Protein AF-0000000087519172 (afdb_homodimer)

Foldseek 3Di:
DPPPDDDDPCPDDPPPPPPPPVPPDLLNLLPDVVLVVVLLVVLQVLLQVLLVVLLVVLCVVQPPHWAALADDPHLLQSLLVSLLVLLLVLLLVLLPPAQCSSVVVLVVDDPVLNVLLSVLLSLLLSVCLNVVSNVVSVVVCVVVDPDIGHSNVSSSSSSNSNSVSNSVSSSLNNPDALQSLLVSLVVLLVVLLVQLQVQFPDVCLLQAASLSLLDCNRNDRSNCSNLSSLQSSLSSLLNSLVRQLVLLVLVQVLVVLVCVLVVHDDDPQQGADSVLLSVLSNLLSVLSNQLSVDRCVHPVVSNVVSVVSNLVSLLCCLVCVCRNPPPQDPVLNVLSVVLNVQLVVLVCCAPPVVVGHNRSSVVSNVCSVSVSSNVVSVSSVVSSVVSVVVSVVSVVVSVVVD/DPPPDPDDPPPPPPPPPPPPPVPPDLVNLLPDVVLVVVLLVVLQVLLQVLLVVLLVVLLVVQPPHWAALADDPHLLQSLLVSLLVLLLVLLLVLLPPAQCSSVVVLVVDPPVLNVLLSVLLSLLLSVCLNVVSNVVSVVVCVVVDPDIGHSNVSSSSSSNSNSVSNSVSSSLNNPDALQSLLVSLVVLLVVLLVQLQVQFPDVCLLQAASLSLLDCNRPDRSNCSNLSSLQSSLSSLLNSLVRQLVLLVLVQVLVVLVCVLVVHDDDPQQGADSVLLSVLSNLLSVLSNQLSVDRCVHPVVSNVVSVVSNLVSLLCCLVCVCRNPPPQDPVLNVLSVVLNVQLVVLVCCAPPVVVGHNHSNVVSNVCSVSVSSNVVSVSSVVSSVVSVVVSVVSVVVSVVVD

Structure (mmCIF, N/CA/C/O backbone):
data_AF-0000000087519172-model_v1
#
loop_
_entity.id
_entity.type
_entity.pdbx_description
1 polymer 'DUF998 domain-containing protein'
#
loop_
_atom_site.group_PDB
_atom_site.id
_atom_site.type_symbol
_atom_site.label_atom_id
_atom_site.label_alt_id
_atom_site.label_comp_id
_atom_site.label_asym_id
_atom_site.label_entity_id
_atom_site.label_seq_id
_atom_site.pdbx_PDB_ins_code
_atom_site.Cartn_x
_atom_site.Cartn_y
_atom_site.Cartn_z
_atom_site.occupancy
_atom_site.B_iso_or_equiv
_atom_site.auth_seq_id
_atom_site.auth_comp_id
_atom_site.auth_asym_id
_atom_site.auth_atom_id
_atom_site.pdbx_PDB_model_num
ATOM 1 N N . MET A 1 1 ? -10.055 54.969 77.125 1 26.61 1 MET A N 1
ATOM 2 C CA . MET A 1 1 ? -10.289 53.719 76.375 1 26.61 1 MET A CA 1
ATOM 3 C C . MET A 1 1 ? -10.305 53.969 74.875 1 26.61 1 MET A C 1
ATOM 5 O O . MET A 1 1 ? -11.234 54.594 74.375 1 26.61 1 MET A O 1
ATOM 9 N N . ALA A 1 2 ? -9.094 54.219 74.312 1 31.56 2 ALA A N 1
ATOM 10 C CA . ALA A 1 2 ? -8.609 54.656 73 1 31.56 2 ALA A CA 1
ATOM 11 C C . ALA A 1 2 ? -8.961 53.656 71.875 1 31.56 2 ALA A C 1
ATOM 13 O O . ALA A 1 2 ? -8.648 52.469 72 1 31.56 2 ALA A O 1
ATOM 14 N N . VAL A 1 3 ? -10.102 53.844 71.25 1 32.03 3 VAL A N 1
ATOM 15 C CA . VAL A 1 3 ? -10.781 53.156 70.188 1 32.03 3 VAL A CA 1
ATOM 16 C C . VAL A 1 3 ? -9.812 52.969 69 1 32.03 3 VAL A C 1
ATOM 18 O O . VAL A 1 3 ? -9.32 53.938 68.438 1 32.03 3 VAL A O 1
ATOM 21 N N . ARG A 1 4 ? -8.906 51.906 69.062 1 29.7 4 ARG A N 1
ATOM 22 C CA . ARG A 1 4 ? -7.859 51.5 68.125 1 29.7 4 ARG A CA 1
ATOM 23 C C . ARG A 1 4 ? -8.43 51.281 66.75 1 29.7 4 ARG A C 1
ATOM 25 O O . ARG A 1 4 ? -9.438 50.562 66.625 1 29.7 4 ARG A O 1
ATOM 32 N N . ALA A 1 5 ? -8.312 52.25 65.875 1 33.09 5 ALA A N 1
ATOM 33 C CA . ALA A 1 5 ? -8.68 52.375 64.438 1 33.09 5 ALA A CA 1
ATOM 34 C C . ALA A 1 5 ? -8.227 51.125 63.688 1 33.09 5 ALA A C 1
ATOM 36 O O . ALA A 1 5 ? -7.098 50.656 63.844 1 33.09 5 ALA A O 1
ATOM 37 N N . GLY A 1 6 ? -9.125 50.156 63.406 1 31.05 6 GLY A N 1
ATOM 38 C CA . GLY A 1 6 ? -9.047 48.875 62.719 1 31.05 6 GLY A CA 1
ATOM 39 C C . GLY A 1 6 ? -8.344 48.969 61.375 1 31.05 6 GLY A C 1
ATOM 40 O O . GLY A 1 6 ? -8.281 50.031 60.781 1 31.05 6 GLY A O 1
ATOM 41 N N . PRO A 1 7 ? -7.27 48.125 61.219 1 31.78 7 PRO A N 1
ATOM 42 C CA . PRO A 1 7 ? -6.348 48.125 60.062 1 31.78 7 PRO A CA 1
ATOM 43 C C . PRO A 1 7 ? -7.066 48.031 58.719 1 31.78 7 PRO A C 1
ATOM 45 O O . PRO A 1 7 ? -8.18 47.5 58.656 1 31.78 7 PRO A O 1
ATOM 48 N N . LYS A 1 8 ? -6.969 49.062 57.875 1 33.47 8 LYS A N 1
ATOM 49 C CA . LYS A 1 8 ? -7.402 49.219 56.469 1 33.47 8 LYS A CA 1
ATOM 50 C C . LYS A 1 8 ? -6.93 48.031 55.625 1 33.47 8 LYS A C 1
ATOM 52 O O . LYS A 1 8 ? -5.734 47.719 55.594 1 33.47 8 LYS A O 1
ATOM 57 N N . ASN A 1 9 ? -7.742 46.906 55.531 1 27.44 9 ASN A N 1
ATOM 58 C CA . ASN A 1 9 ? -7.578 45.719 54.688 1 27.44 9 ASN A CA 1
ATOM 59 C C . ASN A 1 9 ? -7.336 46.125 53.25 1 27.44 9 ASN A C 1
ATOM 61 O O . ASN A 1 9 ? -8.203 46.719 52.594 1 27.44 9 ASN A O 1
ATOM 65 N N . GLU A 1 10 ? -6.176 46.594 52.812 1 24.58 10 GLU A N 1
ATOM 66 C CA . GLU A 1 10 ? -5.805 46.844 51.406 1 24.58 10 GLU A CA 1
ATOM 67 C C . GLU A 1 10 ? -6.012 45.594 50.562 1 24.58 10 GLU A C 1
ATOM 69 O O . GLU A 1 10 ? -5.199 44.656 50.625 1 24.58 10 GLU A O 1
ATOM 74 N N . ASN A 1 11 ? -7.207 44.938 50.594 1 27.86 11 ASN A N 1
ATOM 75 C CA . ASN A 1 11 ? -7.43 43.875 49.656 1 27.86 11 ASN A CA 1
ATOM 76 C C . ASN A 1 11 ? -7.145 44.281 48.219 1 27.86 11 ASN A C 1
ATOM 78 O O . ASN A 1 11 ? -7.973 44.938 47.594 1 27.86 11 ASN A O 1
ATOM 82 N N . ALA A 1 12 ? -5.91 44.812 47.875 1 28.75 12 ALA A N 1
ATOM 83 C CA . ALA A 1 12 ? -5.508 45.094 46.5 1 28.75 12 ALA A CA 1
ATOM 84 C C . ALA A 1 12 ? -5.922 43.938 45.594 1 28.75 12 ALA A C 1
ATOM 86 O O . ALA A 1 12 ? -5.859 42.781 45.969 1 28.75 12 ALA A O 1
ATOM 87 N N . ALA A 1 13 ? -6.574 44.281 44.438 1 32.16 13 ALA A N 1
ATOM 88 C CA . ALA A 1 13 ? -7.074 43.688 43.188 1 32.16 13 ALA A CA 1
ATOM 89 C C . ALA A 1 13 ? -5.996 42.844 42.531 1 32.16 13 ALA A C 1
ATOM 91 O O . ALA A 1 13 ? -5.031 43.375 41.969 1 32.16 13 ALA A O 1
ATOM 92 N N . ALA A 1 14 ? -5.527 41.719 43.125 1 33.12 14 ALA A N 1
ATOM 93 C CA . ALA A 1 14 ? -4.742 40.812 42.312 1 33.12 14 ALA A CA 1
ATOM 94 C C . ALA A 1 14 ? -5.441 40.531 40.969 1 33.12 14 ALA A C 1
ATOM 96 O O . ALA A 1 14 ? -6.453 39.812 40.938 1 33.12 14 ALA A O 1
ATOM 97 N N . LYS A 1 15 ? -5.441 41.469 40.062 1 34.19 15 LYS A N 1
ATOM 98 C CA . LYS A 1 15 ? -5.781 41.188 38.688 1 34.19 15 LYS A CA 1
ATOM 99 C C . LYS A 1 15 ? -5.07 39.906 38.219 1 34.19 15 LYS A C 1
ATOM 101 O O . LYS A 1 15 ? -3.838 39.844 38.219 1 34.19 15 LYS A O 1
ATOM 106 N N . SER A 1 16 ? -5.711 38.75 38.5 1 28.28 16 SER A N 1
ATOM 107 C CA . SER A 1 16 ? -5.328 37.469 37.906 1 28.28 16 SER A CA 1
ATOM 108 C C . SER A 1 16 ? -5.004 37.656 36.406 1 28.28 16 SER A C 1
ATOM 110 O O . SER A 1 16 ? -5.852 38.094 35.625 1 28.28 16 SER A O 1
ATOM 112 N N . HIS A 1 17 ? -3.832 38.125 36.062 1 27.92 17 HIS A N 1
ATOM 113 C CA . HIS A 1 17 ? -3.338 37.969 34.719 1 27.92 17 HIS A CA 1
ATOM 114 C C . HIS A 1 17 ? -3.592 36.562 34.219 1 27.92 17 HIS A C 1
ATOM 116 O O . HIS A 1 17 ? -2.9 35.625 34.594 1 27.92 17 HIS A O 1
ATOM 122 N N . ASN A 1 18 ? -4.898 36.156 34.031 1 29.39 18 ASN A N 1
ATOM 123 C CA . ASN A 1 18 ? -5.156 34.969 33.25 1 29.39 18 ASN A CA 1
ATOM 124 C C . ASN A 1 18 ? -4.324 34.938 31.953 1 29.39 18 ASN A C 1
ATOM 126 O O . ASN A 1 18 ? -4.598 35.688 31.016 1 29.39 18 ASN A O 1
ATOM 130 N N . ARG A 1 19 ? -3.016 34.812 32.062 1 33 19 ARG A N 1
ATOM 131 C CA . ARG A 1 19 ? -2.283 34.438 30.844 1 33 19 ARG A CA 1
ATOM 132 C C . ARG A 1 19 ? -3.07 33.438 30.031 1 33 19 ARG A C 1
ATOM 134 O O . ARG A 1 19 ? -3.492 32.406 30.547 1 33 19 ARG A O 1
ATOM 141 N N . GLY A 1 20 ? -3.814 33.844 29.062 1 30.34 20 GLY A N 1
ATOM 142 C CA . GLY A 1 20 ? -4.426 33.031 28.031 1 30.34 20 GLY A CA 1
ATOM 143 C C . GLY A 1 20 ? -3.568 31.844 27.609 1 30.34 20 GLY A C 1
ATOM 144 O O . GLY A 1 20 ? -2.58 32 26.891 1 30.34 20 GLY A O 1
ATOM 145 N N . VAL A 1 21 ? -3.359 30.922 28.562 1 35.97 21 VAL A N 1
ATOM 146 C CA . VAL A 1 21 ? -2.906 29.656 28 1 35.97 21 VAL A CA 1
ATOM 147 C C . VAL A 1 21 ? -3.67 29.359 26.703 1 35.97 21 VAL A C 1
ATOM 149 O O . VAL A 1 21 ? -4.898 29.25 26.719 1 35.97 21 VAL A O 1
ATOM 152 N N . SER A 1 22 ? -3.256 29.812 25.609 1 33.47 22 SER A N 1
ATOM 153 C CA . SER A 1 22 ? -3.789 29.297 24.359 1 33.47 22 SER A CA 1
ATOM 154 C C . SER A 1 22 ? -4.07 27.812 24.438 1 33.47 22 SER A C 1
ATOM 156 O O . SER A 1 22 ? -3.146 27 24.594 1 33.47 22 SER A O 1
ATOM 158 N N . THR A 1 23 ? -5.145 27.359 25.125 1 34.66 23 THR A N 1
ATOM 159 C CA . THR A 1 23 ? -5.664 26 24.953 1 34.66 23 THR A CA 1
ATOM 160 C C . THR A 1 23 ? -5.488 25.531 23.516 1 34.66 23 THR A C 1
ATOM 162 O O . THR A 1 23 ? -6.164 26.016 22.609 1 34.66 23 THR A O 1
ATOM 165 N N . LEU A 1 24 ? -4.344 25.078 23.203 1 38.06 24 LEU A N 1
ATOM 166 C CA . LEU A 1 24 ? -4.242 24.359 21.938 1 38.06 24 LEU A CA 1
ATOM 167 C C . LEU A 1 24 ? -5.492 23.516 21.688 1 38.06 24 LEU A C 1
ATOM 169 O O . LEU A 1 24 ? -5.938 22.797 22.562 1 38.06 24 LEU A O 1
ATOM 173 N N . SER A 1 25 ? -6.344 23.906 20.891 1 36.94 25 SER A N 1
ATOM 174 C CA . SER A 1 25 ? -7.512 23.125 20.516 1 36.94 25 SER A CA 1
ATOM 175 C C . SER A 1 25 ? -7.16 21.641 20.375 1 36.94 25 SER A C 1
ATOM 177 O O . SER A 1 25 ? -6.062 21.297 19.922 1 36.94 25 SER A O 1
ATOM 179 N N . PRO A 1 26 ? -7.773 20.766 21.125 1 40.25 26 PRO A N 1
ATOM 180 C CA . PRO A 1 26 ? -7.566 19.312 21.062 1 40.25 26 PRO A CA 1
ATOM 181 C C . PRO A 1 26 ? -7.215 18.828 19.656 1 40.25 26 PRO A C 1
ATOM 183 O O . PRO A 1 26 ? -6.656 17.75 19.484 1 40.25 26 PRO A O 1
ATOM 186 N N . SER A 1 27 ? -7.684 19.484 18.641 1 44.47 27 SER A N 1
ATOM 187 C CA . SER A 1 27 ? -7.379 19.109 17.266 1 44.47 27 SER A CA 1
ATOM 188 C C . SER A 1 27 ? -5.883 19.203 16.984 1 44.47 27 SER A C 1
ATOM 190 O O . SER A 1 27 ? -5.359 18.484 16.141 1 44.47 27 SER A O 1
ATOM 192 N N . ASP A 1 28 ? -5.145 20.031 17.766 1 45.22 28 ASP A N 1
ATOM 193 C CA . ASP A 1 28 ? -3.736 20.375 17.578 1 45.22 28 ASP A CA 1
ATOM 194 C C . ASP A 1 28 ? -2.828 19.234 18.016 1 45.22 28 ASP A C 1
ATOM 196 O O . ASP A 1 28 ? -1.656 19.172 17.641 1 45.22 28 ASP A O 1
ATOM 200 N N . THR A 1 29 ? -3.375 18.438 18.875 1 43.72 29 THR A N 1
ATOM 201 C CA . THR A 1 29 ? -2.486 17.453 19.469 1 43.72 29 THR A CA 1
ATOM 202 C C . THR A 1 29 ? -2.248 16.297 18.5 1 43.72 29 THR A C 1
ATOM 204 O O . THR A 1 29 ? -1.356 15.469 18.719 1 43.72 29 THR A O 1
ATOM 207 N N . ARG A 1 30 ? -3.242 16.062 17.562 1 51.91 30 ARG A N 1
ATOM 208 C CA . ARG A 1 30 ? -3.207 14.922 16.656 1 51.91 30 ARG A CA 1
ATOM 209 C C . ARG A 1 30 ? -1.896 14.875 15.875 1 51.91 30 ARG A C 1
ATOM 211 O O . ARG A 1 30 ? -1.368 13.797 15.602 1 51.91 30 ARG A O 1
ATOM 218 N N . HIS A 1 31 ? -1.462 16.062 15.422 1 61.69 31 HIS A N 1
ATOM 219 C CA . HIS A 1 31 ? -0.285 16.062 14.562 1 61.69 31 HIS A CA 1
ATOM 220 C C . HIS A 1 31 ? 0.932 16.609 15.297 1 61.69 31 HIS A C 1
ATOM 222 O O . HIS A 1 31 ? 1.802 17.234 14.68 1 61.69 31 HIS A O 1
ATOM 228 N N . SER A 1 32 ? 0.96 16.188 16.609 1 72.81 32 SER A N 1
ATOM 229 C CA . SER A 1 32 ? 2.146 16.688 17.312 1 72.81 32 SER A CA 1
ATOM 230 C C . SER A 1 32 ? 3.406 15.977 16.812 1 72.81 32 SER A C 1
ATOM 232 O O . SER A 1 32 ? 3.451 14.742 16.766 1 72.81 32 SER A O 1
ATOM 234 N N . PRO A 1 33 ? 4.34 16.656 16.328 1 76.62 33 PRO A N 1
ATOM 235 C CA . PRO A 1 33 ? 5.594 16.078 15.828 1 76.62 33 PRO A CA 1
ATOM 236 C C . PRO A 1 33 ? 6.254 15.141 16.844 1 76.62 33 PRO A C 1
ATOM 238 O O . PRO A 1 33 ? 6.875 14.148 16.453 1 76.62 33 PRO A O 1
ATOM 241 N N . ALA A 1 34 ? 5.969 15.375 18.141 1 79.06 34 ALA A N 1
ATOM 242 C CA . ALA A 1 34 ? 6.539 14.508 19.172 1 79.06 34 ALA A CA 1
ATOM 243 C C . ALA A 1 34 ? 5.91 13.117 19.125 1 79.06 34 ALA A C 1
ATOM 245 O O . ALA A 1 34 ? 6.602 12.117 19.312 1 79.06 34 ALA A O 1
ATOM 246 N N . VAL A 1 35 ? 4.68 13.102 18.891 1 81 35 VAL A N 1
ATOM 247 C CA . VAL A 1 35 ? 3.971 11.828 18.844 1 81 35 VAL A CA 1
ATOM 248 C C . VAL A 1 35 ? 4.434 11.031 17.625 1 81 35 VAL A C 1
ATOM 250 O O . VAL A 1 35 ? 4.617 9.812 17.703 1 81 35 VAL A O 1
ATOM 253 N N . GLU A 1 36 ? 4.66 11.719 16.547 1 82.38 36 GLU A N 1
ATOM 254 C CA . GLU A 1 36 ? 5.121 11.062 15.336 1 82.38 36 GLU A CA 1
ATOM 255 C C . GLU A 1 36 ? 6.504 10.445 15.539 1 82.38 36 GLU A C 1
ATOM 257 O O . GLU A 1 36 ? 6.77 9.336 15.062 1 82.38 36 GLU A O 1
ATOM 262 N N . LEU A 1 37 ? 7.359 11.156 16.141 1 84.56 37 LEU A N 1
ATOM 263 C CA . LEU A 1 37 ? 8.695 10.633 16.422 1 84.56 37 LEU A CA 1
ATOM 264 C C . LEU A 1 37 ? 8.633 9.438 17.375 1 84.56 37 LEU A C 1
ATOM 266 O O . LEU A 1 37 ? 9.398 8.484 17.234 1 84.56 37 LEU A O 1
ATOM 270 N N . ASP A 1 38 ? 7.754 9.516 18.297 1 88.12 38 ASP A N 1
ATOM 271 C CA . ASP A 1 38 ? 7.582 8.414 19.25 1 88.12 38 ASP A CA 1
ATOM 272 C C . ASP A 1 38 ? 7.062 7.164 18.547 1 88.12 38 ASP A C 1
ATOM 274 O O . ASP A 1 38 ? 7.465 6.047 18.891 1 88.12 38 ASP A O 1
ATOM 278 N N . ILE A 1 39 ? 6.18 7.32 17.672 1 90.25 39 ILE A N 1
ATOM 279 C CA . ILE A 1 39 ? 5.664 6.199 16.891 1 90.25 39 ILE A CA 1
ATOM 280 C C . ILE A 1 39 ? 6.809 5.504 16.156 1 90.25 39 ILE A C 1
ATOM 282 O O . ILE A 1 39 ? 6.953 4.281 16.234 1 90.25 39 ILE A O 1
ATOM 286 N N . GLU A 1 40 ? 7.672 6.273 15.547 1 87.31 40 GLU A N 1
ATOM 287 C CA . GLU A 1 40 ? 8.781 5.691 14.797 1 87.31 40 GLU A CA 1
ATOM 288 C C . GLU A 1 40 ? 9.75 4.965 15.727 1 87.31 40 GLU A C 1
ATOM 290 O O . GLU A 1 40 ? 10.211 3.865 15.414 1 87.31 40 GLU A O 1
ATOM 295 N N . ARG A 1 41 ? 10.016 5.609 16.797 1 88.88 41 ARG A N 1
ATOM 296 C CA . ARG A 1 41 ? 10.922 5.012 17.781 1 88.88 41 ARG A CA 1
ATOM 297 C C . ARG A 1 41 ? 10.375 3.688 18.297 1 88.88 41 ARG A C 1
ATOM 299 O O . ARG A 1 41 ? 11.094 2.68 18.312 1 88.88 41 ARG A O 1
ATOM 306 N N . GLN A 1 42 ? 9.172 3.68 18.656 1 93.38 42 GLN A N 1
ATOM 307 C CA . GLN A 1 42 ? 8.562 2.475 19.219 1 93.38 42 GLN A CA 1
ATOM 308 C C . GLN A 1 42 ? 8.414 1.392 18.156 1 93.38 42 GLN A C 1
ATOM 310 O O . GLN A 1 42 ? 8.555 0.203 18.453 1 93.38 42 GLN A O 1
ATOM 315 N N . ALA A 1 43 ? 8.07 1.807 16.984 1 94.19 43 ALA A N 1
ATOM 316 C CA . ALA A 1 43 ? 7.961 0.838 15.891 1 94.19 43 ALA A CA 1
ATOM 317 C C . ALA A 1 43 ? 9.305 0.161 15.625 1 94.19 43 ALA A C 1
ATOM 319 O O . ALA A 1 43 ? 9.359 -1.052 15.406 1 94.19 43 ALA A O 1
ATOM 320 N N . LEU A 1 44 ? 10.383 0.915 15.656 1 91.25 44 LEU A N 1
ATOM 321 C CA . LEU A 1 44 ? 11.711 0.361 15.43 1 91.25 44 LEU A CA 1
ATOM 322 C C . LEU A 1 44 ? 12.094 -0.603 16.547 1 91.25 44 LEU A C 1
ATOM 324 O O . LEU A 1 44 ? 12.641 -1.679 16.281 1 91.25 44 LEU A O 1
ATOM 328 N N . TRP A 1 45 ? 11.75 -0.24 17.734 1 93.44 45 TRP A N 1
ATOM 329 C CA . TRP A 1 45 ? 12.016 -1.123 18.859 1 93.44 45 TRP A CA 1
ATOM 330 C C . TRP A 1 45 ? 11.195 -2.404 18.766 1 93.44 45 TRP A C 1
ATOM 332 O O . TRP A 1 45 ? 11.711 -3.498 19.016 1 93.44 45 TRP A O 1
ATOM 342 N N . ALA A 1 46 ? 9.938 -2.264 18.453 1 95.62 46 ALA A N 1
ATOM 343 C CA . ALA A 1 46 ? 9.094 -3.441 18.281 1 95.62 46 ALA A CA 1
ATOM 344 C C . ALA A 1 46 ? 9.656 -4.371 17.203 1 95.62 46 ALA A C 1
ATOM 346 O O . ALA A 1 46 ? 9.68 -5.59 17.375 1 95.62 46 ALA A O 1
ATOM 347 N N . GLY A 1 47 ? 10.078 -3.768 16.109 1 95.12 47 GLY A N 1
ATOM 348 C CA . GLY A 1 47 ? 10.695 -4.559 15.062 1 95.12 47 GLY A CA 1
ATOM 349 C C . GLY A 1 47 ? 11.938 -5.301 15.531 1 95.12 47 GLY A C 1
ATOM 350 O O . GLY A 1 47 ? 12.109 -6.484 15.227 1 95.12 47 GLY A O 1
ATOM 351 N N . LEU A 1 48 ? 12.805 -4.645 16.266 1 92.5 48 LEU A N 1
ATOM 352 C CA . LEU A 1 48 ? 14.039 -5.25 16.734 1 92.5 48 LEU A CA 1
ATOM 353 C C . LEU A 1 48 ? 13.758 -6.371 17.734 1 92.5 48 LEU A C 1
ATOM 355 O O . LEU A 1 48 ? 14.281 -7.477 17.594 1 92.5 48 LEU A O 1
ATOM 359 N N . ILE A 1 49 ? 12.945 -6.082 18.719 1 95.75 49 ILE A N 1
ATOM 360 C CA . ILE A 1 49 ? 12.648 -7.039 19.781 1 95.75 49 ILE A CA 1
ATOM 361 C C . ILE A 1 49 ? 11.977 -8.273 19.188 1 95.75 49 ILE A C 1
ATOM 363 O O . ILE A 1 49 ? 12.375 -9.406 19.484 1 95.75 49 ILE A O 1
ATOM 367 N N . CYS A 1 50 ? 11.031 -8.07 18.297 1 97.44 50 CYS A N 1
ATOM 368 C CA . CYS A 1 50 ? 10.305 -9.195 17.719 1 97.44 50 CYS A CA 1
ATOM 369 C C . CYS A 1 50 ? 11.188 -9.961 16.734 1 97.44 50 CYS A C 1
ATOM 371 O O . CYS A 1 50 ? 11.031 -11.172 16.562 1 97.44 50 CYS A O 1
ATOM 373 N N . SER A 1 51 ? 12.078 -9.242 16.109 1 96.69 51 SER A N 1
ATOM 374 C CA . SER A 1 51 ? 13.047 -9.938 15.266 1 96.69 51 SER A CA 1
ATOM 375 C C . SER A 1 51 ? 13.906 -10.891 16.078 1 96.69 51 SER A C 1
ATOM 377 O O . SER A 1 51 ? 14.148 -12.031 15.68 1 96.69 51 SER A O 1
ATOM 379 N N . LEU A 1 52 ? 14.406 -10.445 17.188 1 96.12 52 LEU A N 1
ATOM 380 C CA . LEU A 1 52 ? 15.242 -11.273 18.047 1 96.12 52 LEU A CA 1
ATOM 381 C C . LEU A 1 52 ? 14.445 -12.453 18.594 1 96.12 52 LEU A C 1
ATOM 383 O O . LEU A 1 52 ? 14.945 -13.578 18.656 1 96.12 52 LEU A O 1
ATOM 387 N N . LEU A 1 53 ? 13.227 -12.195 18.984 1 97.88 53 LEU A N 1
ATOM 388 C CA . LEU A 1 53 ? 12.375 -13.266 19.484 1 97.88 53 LEU A CA 1
ATOM 389 C C . LEU A 1 53 ? 12.07 -14.281 18.391 1 97.88 53 LEU A C 1
ATOM 391 O O . LEU A 1 53 ? 12.086 -15.492 18.641 1 97.88 53 LEU A O 1
ATOM 395 N N . GLY A 1 54 ? 11.742 -13.75 17.203 1 97.94 54 GLY A N 1
ATOM 396 C CA . GLY A 1 54 ? 11.516 -14.656 16.078 1 97.94 54 GLY A CA 1
ATOM 397 C C . GLY A 1 54 ? 12.734 -15.508 15.75 1 97.94 54 GLY A C 1
ATOM 398 O O . GLY A 1 54 ? 12.602 -16.688 15.438 1 97.94 54 GLY A O 1
ATOM 399 N N . THR A 1 55 ? 13.875 -14.891 15.805 1 97.5 55 THR A N 1
ATOM 400 C CA . THR A 1 55 ? 15.109 -15.633 15.578 1 97.5 55 THR A CA 1
ATOM 401 C C . THR A 1 55 ? 15.297 -16.719 16.625 1 97.5 55 THR A C 1
ATOM 403 O O . THR A 1 55 ? 15.695 -17.844 16.312 1 97.5 55 THR A O 1
ATOM 406 N N . ALA A 1 56 ? 15.031 -16.422 17.828 1 97.81 56 ALA A N 1
ATOM 407 C CA . ALA A 1 56 ? 15.141 -17.391 18.922 1 97.81 56 ALA A CA 1
ATOM 408 C C . ALA A 1 56 ? 14.195 -18.578 18.703 1 97.81 56 ALA A C 1
ATOM 410 O O . ALA A 1 56 ? 14.578 -19.734 18.906 1 97.81 56 ALA A O 1
ATOM 411 N N . VAL A 1 57 ? 13.016 -18.281 18.281 1 97.56 57 VAL A N 1
ATOM 412 C CA . VAL A 1 57 ? 12.039 -19.328 18 1 97.56 57 VAL A CA 1
ATOM 413 C C . VAL A 1 57 ? 12.539 -20.219 16.875 1 97.56 57 VAL A C 1
ATOM 415 O O . VAL A 1 57 ? 12.43 -21.438 16.953 1 97.56 57 VAL A O 1
ATOM 418 N N . GLY A 1 58 ? 13.078 -19.594 15.82 1 97.69 58 GLY A N 1
ATOM 419 C CA . GLY A 1 58 ? 13.648 -20.359 14.727 1 97.69 58 GLY A CA 1
ATOM 420 C C . GLY A 1 58 ? 14.797 -21.25 15.156 1 97.69 58 GLY A C 1
ATOM 421 O O . GLY A 1 58 ? 14.859 -22.422 14.766 1 97.69 58 GLY A O 1
ATOM 422 N N . LEU A 1 59 ? 15.695 -20.734 16 1 97.44 59 LEU A N 1
ATOM 423 C CA . LEU A 1 59 ? 16.844 -21.516 16.469 1 97.44 59 LEU A CA 1
ATOM 424 C C . LEU A 1 59 ? 16.391 -22.719 17.281 1 97.44 59 LEU A C 1
ATOM 426 O O . LEU A 1 59 ? 17 -23.797 17.172 1 97.44 59 LEU A O 1
ATOM 430 N N . LEU A 1 60 ? 15.398 -22.594 18.016 1 97.19 60 LEU A N 1
ATOM 431 C CA . LEU A 1 60 ? 14.883 -23.672 18.859 1 97.19 60 LEU A CA 1
ATOM 432 C C . LEU A 1 60 ? 14.203 -24.75 18 1 97.19 60 LEU A C 1
ATOM 434 O O . LEU A 1 60 ? 14.453 -25.938 18.172 1 97.19 60 LEU A O 1
ATOM 438 N N . LEU A 1 61 ? 13.43 -24.344 17.031 1 97 61 LEU A N 1
ATOM 439 C CA . LEU A 1 61 ? 12.578 -25.297 16.312 1 97 61 LEU A CA 1
ATOM 440 C C . LEU A 1 61 ? 13.312 -25.891 15.117 1 97 61 LEU A C 1
ATOM 442 O O . LEU A 1 61 ? 12.969 -26.984 14.656 1 97 61 LEU A O 1
ATOM 446 N N . PHE A 1 62 ? 14.297 -25.141 14.586 1 96.88 62 PHE A N 1
ATOM 447 C CA . PHE A 1 62 ? 15.047 -25.641 13.445 1 96.88 62 PHE A CA 1
ATOM 448 C C . PHE A 1 62 ? 16.344 -26.312 13.898 1 96.88 62 PHE A C 1
ATOM 450 O O . PHE A 1 62 ? 17.203 -26.641 13.078 1 96.88 62 PHE A O 1
ATOM 457 N N . ALA A 1 63 ? 16.547 -26.562 15.133 1 94.88 63 ALA A N 1
ATOM 458 C CA . ALA A 1 63 ? 17.797 -27.094 15.664 1 94.88 63 ALA A CA 1
ATOM 459 C C . ALA A 1 63 ? 18.203 -28.375 14.945 1 94.88 63 ALA A C 1
ATOM 461 O O . ALA A 1 63 ? 17.438 -29.359 14.93 1 94.88 63 ALA A O 1
ATOM 462 N N . GLY A 1 64 ? 19.359 -28.281 14.289 1 92.44 64 GLY A N 1
ATOM 463 C CA . GLY A 1 64 ? 19.938 -29.453 13.656 1 92.44 64 GLY A CA 1
ATOM 464 C C . GLY A 1 64 ? 19.328 -29.766 12.297 1 92.44 64 GLY A C 1
ATOM 465 O O . GLY A 1 64 ? 19.719 -30.719 11.641 1 92.44 64 GLY A O 1
ATOM 466 N N . GLY A 1 65 ? 18.391 -28.953 11.859 1 93.44 65 GLY A N 1
ATOM 467 C CA . GLY A 1 65 ? 17.719 -29.266 10.617 1 93.44 65 GLY A CA 1
ATOM 468 C C . GLY A 1 65 ? 18.016 -28.266 9.508 1 93.44 65 GLY A C 1
ATOM 469 O O . GLY A 1 65 ? 18.797 -27.344 9.695 1 93.44 65 GLY A O 1
ATOM 470 N N . ARG A 1 66 ? 17.5 -28.656 8.375 1 95.75 66 ARG A N 1
ATOM 471 C CA . ARG A 1 66 ? 17.578 -27.797 7.188 1 95.75 66 ARG A CA 1
ATOM 472 C C . ARG A 1 66 ? 16.188 -27.578 6.598 1 95.75 66 ARG A C 1
ATOM 474 O O . ARG A 1 66 ? 15.805 -28.234 5.629 1 95.75 66 ARG A O 1
ATOM 481 N N . PRO A 1 67 ? 15.523 -26.578 7.148 1 95.69 67 PRO A N 1
ATOM 482 C CA . PRO A 1 67 ? 14.141 -26.344 6.707 1 95.69 67 PRO A CA 1
ATOM 483 C C . PRO A 1 67 ? 14.062 -25.797 5.285 1 95.69 67 PRO A C 1
ATOM 485 O O . PRO A 1 67 ? 14.992 -25.125 4.824 1 95.69 67 PRO A O 1
ATOM 488 N N . THR A 1 68 ? 12.992 -26.156 4.676 1 96.69 68 THR A N 1
ATOM 489 C CA . THR A 1 68 ? 12.641 -25.5 3.42 1 96.69 68 THR A CA 1
ATOM 490 C C . THR A 1 68 ? 12.031 -24.125 3.678 1 96.69 68 THR A C 1
ATOM 492 O O . THR A 1 68 ? 11.742 -23.766 4.824 1 96.69 68 THR A O 1
ATOM 495 N N . LEU A 1 69 ? 11.883 -23.359 2.664 1 95.81 69 LEU A N 1
ATOM 496 C CA . LEU A 1 69 ? 11.281 -22.031 2.807 1 95.81 69 LEU A CA 1
ATOM 497 C C . LEU A 1 69 ? 9.758 -22.141 2.895 1 95.81 69 LEU A C 1
ATOM 499 O O . LEU A 1 69 ? 9.109 -21.297 3.52 1 95.81 69 LEU A O 1
ATOM 503 N N . TYR A 1 70 ? 9.219 -23.094 2.279 1 94.06 70 TYR A N 1
ATOM 504 C CA . TYR A 1 70 ? 7.781 -23.297 2.305 1 94.06 70 TYR A CA 1
ATOM 505 C C . TYR A 1 70 ? 7.453 -24.797 2.34 1 94.06 70 TYR A C 1
ATOM 507 O O . TYR A 1 70 ? 8.195 -25.609 1.797 1 94.06 70 TYR A O 1
ATOM 515 N N . GLY A 1 71 ? 6.363 -25.172 2.986 1 90.62 71 GLY A N 1
ATOM 516 C CA . GLY A 1 71 ? 5.934 -26.562 3.117 1 90.62 71 GLY A CA 1
ATOM 517 C C . GLY A 1 71 ? 6.277 -27.172 4.465 1 90.62 71 GLY A C 1
ATOM 518 O O . GLY A 1 71 ? 7.41 -27.047 4.938 1 90.62 71 GLY A O 1
ATOM 519 N N . GLY A 1 72 ? 5.324 -27.766 5.137 1 91.19 72 GLY A N 1
ATOM 520 C CA . GLY A 1 72 ? 5.566 -28.344 6.445 1 91.19 72 GLY A CA 1
ATOM 521 C C . GLY A 1 72 ? 6.035 -27.328 7.473 1 91.19 72 GLY A C 1
ATOM 522 O O . GLY A 1 72 ? 5.523 -26.203 7.527 1 91.19 72 GLY A O 1
ATOM 523 N N . LEU A 1 73 ? 6.934 -27.766 8.367 1 92.81 73 LEU A N 1
ATOM 524 C CA . LEU A 1 73 ? 7.57 -26.859 9.312 1 92.81 73 LEU A CA 1
ATOM 525 C C . LEU A 1 73 ? 8.703 -26.094 8.641 1 92.81 73 LEU A C 1
ATOM 527 O O . LEU A 1 73 ? 9.867 -26.469 8.75 1 92.81 73 LEU A O 1
ATOM 531 N N . SER A 1 74 ? 8.359 -25.094 7.973 1 96.94 74 SER A N 1
ATOM 532 C CA . SER A 1 74 ? 9.266 -24.328 7.133 1 96.94 74 SER A CA 1
ATOM 533 C C . SER A 1 74 ? 9.484 -22.922 7.699 1 96.94 74 SER A C 1
ATOM 535 O O . SER A 1 74 ? 8.828 -22.531 8.664 1 96.94 74 SER A O 1
ATOM 537 N N . VAL A 1 75 ? 10.406 -22.219 7.074 1 97.38 75 VAL A N 1
ATOM 538 C CA . VAL A 1 75 ? 10.672 -20.828 7.43 1 97.38 75 VAL A CA 1
ATOM 539 C C . VAL A 1 75 ? 9.406 -20 7.262 1 97.38 75 VAL A C 1
ATOM 541 O O . VAL A 1 75 ? 9.078 -19.172 8.117 1 97.38 75 VAL A O 1
ATOM 544 N N . GLY A 1 76 ? 8.695 -20.234 6.191 1 96.62 76 GLY A N 1
ATOM 545 C CA . GLY A 1 76 ? 7.457 -19.516 5.934 1 96.62 76 GLY A CA 1
ATOM 546 C C . GLY A 1 76 ? 6.383 -19.781 6.969 1 96.62 76 GLY A C 1
ATOM 547 O O . GLY A 1 76 ? 5.711 -18.859 7.426 1 96.62 76 GLY A O 1
ATOM 548 N N . ALA A 1 77 ? 6.238 -21.047 7.309 1 95.88 77 ALA A N 1
ATOM 549 C CA . ALA A 1 77 ? 5.215 -21.406 8.289 1 95.88 77 ALA A CA 1
ATOM 550 C C . ALA A 1 77 ? 5.512 -20.781 9.648 1 95.88 77 ALA A C 1
ATOM 552 O O . ALA A 1 77 ? 4.637 -20.156 10.25 1 95.88 77 ALA A O 1
ATOM 553 N N . LEU A 1 78 ? 6.715 -20.953 10.062 1 97.25 78 LEU A N 1
ATOM 554 C CA . LEU A 1 78 ? 7.098 -20.391 11.352 1 97.25 78 LEU A CA 1
ATOM 555 C C . LEU A 1 78 ? 7.098 -18.859 11.312 1 97.25 78 LEU A C 1
ATOM 557 O O . LEU A 1 78 ? 6.723 -18.219 12.281 1 97.25 78 LEU A O 1
ATOM 561 N N . GLY A 1 79 ? 7.574 -18.328 10.234 1 97.56 79 GLY A N 1
ATOM 562 C CA . GLY A 1 79 ? 7.52 -16.891 10.047 1 97.56 79 GLY A CA 1
ATOM 563 C C . GLY A 1 79 ? 6.105 -16.344 10.086 1 97.56 79 GLY A C 1
ATOM 564 O O . GLY A 1 79 ? 5.855 -15.289 10.688 1 97.56 79 GLY A O 1
ATOM 565 N N . ALA A 1 80 ? 5.238 -17.031 9.438 1 96.44 80 ALA A N 1
ATOM 566 C CA . ALA A 1 80 ? 3.844 -16.594 9.383 1 96.44 80 ALA A CA 1
ATOM 567 C C . ALA A 1 80 ? 3.209 -16.609 10.773 1 96.44 80 ALA A C 1
ATOM 569 O O . ALA A 1 80 ? 2.518 -15.672 11.156 1 96.44 80 ALA A O 1
ATOM 570 N N . ILE A 1 81 ? 3.467 -17.641 11.5 1 97.06 81 ILE A N 1
ATOM 571 C CA . ILE A 1 81 ? 2.893 -17.766 12.828 1 97.06 81 ILE A CA 1
ATOM 572 C C . ILE A 1 81 ? 3.504 -16.719 13.758 1 97.06 81 ILE A C 1
ATOM 574 O O . ILE A 1 81 ? 2.781 -15.953 14.406 1 97.06 81 ILE A O 1
ATOM 578 N N . SER A 1 82 ? 4.816 -16.656 13.75 1 98.25 82 SER A N 1
ATOM 579 C CA . SER A 1 82 ? 5.5 -15.695 14.602 1 98.25 82 SER A CA 1
ATOM 580 C C . SER A 1 82 ? 5.191 -14.266 14.172 1 98.25 82 SER A C 1
ATOM 582 O O . SER A 1 82 ? 5 -13.383 15.016 1 98.25 82 SER A O 1
ATOM 584 N N . GLY A 1 83 ? 5.188 -14.07 12.914 1 98.19 83 GLY A N 1
ATOM 585 C CA . GLY A 1 83 ? 4.844 -12.75 12.406 1 98.19 83 GLY A CA 1
ATOM 586 C C . GLY A 1 83 ? 3.422 -12.336 12.727 1 98.19 83 GLY A C 1
ATOM 587 O O . GLY A 1 83 ? 3.166 -11.172 13.055 1 98.19 83 GLY A O 1
ATOM 588 N N . GLY A 1 84 ? 2.486 -13.305 12.609 1 97.75 84 GLY A N 1
ATOM 589 C CA . GLY A 1 84 ? 1.105 -13.023 12.969 1 97.75 84 GLY A CA 1
ATOM 590 C C . GLY A 1 84 ? 0.936 -12.648 14.43 1 97.75 84 GLY A C 1
ATOM 591 O O . GLY A 1 84 ? 0.226 -11.688 14.75 1 97.75 84 GLY A O 1
ATOM 592 N N . VAL A 1 85 ? 1.609 -13.32 15.258 1 98.25 85 VAL A N 1
ATOM 593 C CA . VAL A 1 85 ? 1.552 -13.055 16.688 1 98.25 85 VAL A CA 1
ATOM 594 C C . VAL A 1 85 ? 2.184 -11.695 16.984 1 98.25 85 VAL A C 1
ATOM 596 O O . VAL A 1 85 ? 1.639 -10.914 17.766 1 98.25 85 VAL A O 1
ATOM 599 N N . ALA A 1 86 ? 3.291 -11.453 16.359 1 98.56 86 ALA A N 1
ATOM 600 C CA . ALA A 1 86 ? 3.969 -10.18 16.547 1 98.56 86 ALA A CA 1
ATOM 601 C C . ALA A 1 86 ? 3.107 -9.023 16.047 1 98.56 86 ALA A C 1
ATOM 603 O O . ALA A 1 86 ? 3.043 -7.965 16.688 1 98.56 86 ALA A O 1
ATOM 604 N N . ALA A 1 87 ? 2.502 -9.25 14.93 1 98.38 87 ALA A N 1
ATOM 605 C CA . ALA A 1 87 ? 1.619 -8.227 14.383 1 98.38 87 ALA A CA 1
ATOM 606 C C . ALA A 1 87 ? 0.447 -7.949 15.32 1 98.38 87 ALA A C 1
ATOM 608 O O . ALA A 1 87 ? 0.098 -6.793 15.555 1 98.38 87 ALA A O 1
ATOM 609 N N . ALA A 1 88 ? -0.114 -9.008 15.805 1 98.12 88 ALA A N 1
ATOM 610 C CA . ALA A 1 88 ? -1.221 -8.859 16.75 1 98.12 88 ALA A CA 1
ATOM 611 C C . ALA A 1 88 ? -0.781 -8.109 18 1 98.12 88 ALA A C 1
ATOM 613 O O . ALA A 1 88 ? -1.432 -7.145 18.406 1 98.12 88 ALA A O 1
ATOM 614 N N . GLY A 1 89 ? 0.311 -8.523 18.562 1 98.19 89 GLY A N 1
ATOM 615 C CA . GLY A 1 89 ? 0.816 -7.871 19.766 1 98.19 89 GLY A CA 1
ATOM 616 C C . GLY A 1 89 ? 1.156 -6.406 19.547 1 98.19 89 GLY A C 1
ATOM 617 O O . GLY A 1 89 ? 0.834 -5.559 20.375 1 98.19 89 GLY A O 1
ATOM 618 N N . SER A 1 90 ? 1.774 -6.152 18.438 1 98.25 90 SER A N 1
ATOM 619 C CA . SER A 1 90 ? 2.141 -4.777 18.109 1 98.25 90 SER A CA 1
ATOM 620 C C . SER A 1 90 ? 0.905 -3.92 17.859 1 98.25 90 SER A C 1
ATOM 622 O O . SER A 1 90 ? 0.898 -2.727 18.172 1 98.25 90 SER A O 1
ATOM 624 N N . SER A 1 91 ? -0.101 -4.512 17.297 1 97.62 91 SER A N 1
ATOM 625 C CA . SER A 1 91 ? -1.342 -3.777 17.062 1 97.62 91 SER A CA 1
ATOM 626 C C . SER A 1 91 ? -2.02 -3.418 18.391 1 97.62 91 SER A C 1
ATOM 628 O O . SER A 1 91 ? -2.541 -2.312 18.547 1 97.62 91 SER A O 1
ATOM 630 N N . VAL A 1 92 ? -2.002 -4.316 19.297 1 97.62 92 VAL A N 1
ATOM 631 C CA . VAL A 1 92 ? -2.586 -4.047 20.609 1 97.62 92 VAL A CA 1
ATOM 632 C C . VAL A 1 92 ? -1.812 -2.93 21.312 1 97.62 92 VAL A C 1
ATOM 634 O O . VAL A 1 92 ? -2.408 -1.99 21.844 1 97.62 92 VAL A O 1
ATOM 637 N N . TRP A 1 93 ? -0.52 -3.047 21.25 1 97.19 93 TRP A N 1
ATOM 638 C CA . TRP A 1 93 ? 0.327 -2.025 21.859 1 97.19 93 TRP A CA 1
ATOM 639 C C . TRP A 1 93 ? 0.117 -0.674 21.188 1 97.19 93 TRP A C 1
ATOM 641 O O . TRP A 1 93 ? -0.031 0.348 21.859 1 97.19 93 TRP A O 1
ATOM 651 N N . GLY A 1 94 ? 0.146 -0.695 19.891 1 96.31 94 GLY A N 1
ATOM 652 C CA . GLY A 1 94 ? -0.063 0.531 19.125 1 96.31 94 GLY A CA 1
ATOM 653 C C . GLY A 1 94 ? -1.416 1.168 19.391 1 96.31 94 GLY A C 1
ATOM 654 O O . GLY A 1 94 ? -1.528 2.393 19.469 1 96.31 94 GLY A O 1
ATOM 655 N N . PHE A 1 95 ? -2.395 0.37 19.531 1 96.31 95 PHE A N 1
ATOM 656 C CA . PHE A 1 95 ? -3.734 0.881 19.797 1 96.31 95 PHE A CA 1
ATOM 657 C C . PHE A 1 95 ? -3.807 1.538 21.172 1 96.31 95 PHE A C 1
ATOM 659 O O . PHE A 1 95 ? -4.223 2.691 21.297 1 96.31 95 PHE A O 1
ATOM 666 N N . ARG A 1 96 ? -3.322 0.908 22.219 1 94.38 96 ARG A N 1
ATOM 667 C CA . ARG A 1 96 ? -3.504 1.321 23.609 1 94.38 96 ARG A CA 1
ATOM 668 C C . ARG A 1 96 ? -2.584 2.486 23.953 1 94.38 96 ARG A C 1
ATOM 670 O O . ARG A 1 96 ? -2.961 3.371 24.719 1 94.38 96 ARG A O 1
ATOM 677 N N . HIS A 1 97 ? -1.441 2.535 23.297 1 94.19 97 HIS A N 1
ATOM 678 C CA . HIS A 1 97 ? -0.447 3.477 23.812 1 94.19 97 HIS A CA 1
ATOM 679 C C . HIS A 1 97 ? -0.179 4.586 22.797 1 94.19 97 HIS A C 1
ATOM 681 O O . HIS A 1 97 ? 0.401 5.621 23.141 1 94.19 97 HIS A O 1
ATOM 687 N N . LEU A 1 98 ? -0.573 4.359 21.625 1 93.88 98 LEU A N 1
ATOM 688 C CA . LEU A 1 98 ? -0.233 5.359 20.609 1 93.88 98 LEU A CA 1
ATOM 689 C C . LEU A 1 98 ? -1.489 5.914 19.953 1 93.88 98 LEU A C 1
ATOM 691 O O . LEU A 1 98 ? -1.734 7.125 19.984 1 93.88 98 LEU A O 1
ATOM 695 N N . LEU A 1 99 ? -2.291 5.059 19.422 1 92.5 99 LEU A N 1
ATOM 696 C CA . LEU A 1 99 ? -3.48 5.504 18.703 1 92.5 99 LEU A CA 1
ATOM 697 C C . LEU A 1 99 ? -4.426 6.25 19.641 1 92.5 99 LEU A C 1
ATOM 699 O O . LEU A 1 99 ? -4.941 7.316 19.297 1 92.5 99 LEU A O 1
ATOM 703 N N . VAL A 1 100 ? -4.609 5.746 20.812 1 90.38 100 VAL A N 1
ATOM 704 C CA . VAL A 1 100 ? -5.512 6.363 21.781 1 90.38 100 VAL A CA 1
ATOM 705 C C . VAL A 1 100 ? -4.969 7.727 22.203 1 90.38 100 VAL A C 1
ATOM 707 O O . VAL A 1 100 ? -5.742 8.664 22.438 1 90.38 100 VAL A O 1
ATOM 710 N N . GLN A 1 101 ? -3.684 7.883 22.234 1 86.62 101 GLN A N 1
ATOM 711 C CA . GLN A 1 101 ? -3.08 9.172 22.547 1 86.62 101 GLN A CA 1
ATOM 712 C C . GLN A 1 101 ? -3.238 10.156 21.391 1 86.62 101 GLN A C 1
ATOM 714 O O . GLN A 1 101 ? -3.461 11.344 21.594 1 86.62 101 GLN A O 1
ATOM 719 N N . ARG A 1 102 ? -3.088 9.617 20.25 1 86.56 102 ARG A N 1
ATOM 720 C CA . ARG A 1 102 ? -3.211 10.453 19.062 1 86.56 102 ARG A CA 1
ATOM 721 C C . ARG A 1 102 ? -4.664 10.844 18.812 1 86.56 102 ARG A C 1
ATOM 723 O O . ARG A 1 102 ? -4.949 11.969 18.406 1 86.56 102 ARG A O 1
ATOM 730 N N . GLU A 1 103 ? -5.57 9.891 19 1 88.56 103 GLU A N 1
ATOM 731 C CA . GLU A 1 103 ? -7.012 10.062 18.828 1 88.56 103 GLU A CA 1
ATOM 732 C C . GLU A 1 103 ? -7.754 9.922 20.156 1 88.56 103 GLU A C 1
ATOM 734 O O . GLU A 1 103 ? -8.43 8.922 20.391 1 88.56 103 GLU A O 1
ATOM 739 N N . ARG A 1 104 ? -7.832 10.898 20.906 1 87.38 104 ARG A N 1
ATOM 740 C CA . ARG A 1 104 ? -8.328 10.875 22.281 1 87.38 104 ARG A CA 1
ATOM 741 C C . ARG A 1 104 ? -9.828 10.586 22.312 1 87.38 104 ARG A C 1
ATOM 743 O O . ARG A 1 104 ? -10.352 10.109 23.328 1 87.38 104 ARG A O 1
ATOM 750 N N . TRP A 1 105 ? -10.469 10.914 21.219 1 88.69 105 TRP A N 1
ATOM 751 C CA . TRP A 1 105 ? -11.914 10.688 21.172 1 88.69 105 TRP A CA 1
ATOM 752 C C . TRP A 1 105 ? -12.234 9.203 21.281 1 88.69 105 TRP A C 1
ATOM 754 O O . TRP A 1 105 ? -13.352 8.828 21.625 1 88.69 105 TRP A O 1
ATOM 764 N N . LEU A 1 106 ? -11.336 8.359 21.016 1 89.38 106 LEU A N 1
ATOM 765 C CA . LEU A 1 106 ? -11.539 6.914 21.109 1 89.38 106 LEU A CA 1
ATOM 766 C C . LEU A 1 106 ? -11.797 6.496 22.547 1 89.38 106 LEU A C 1
ATOM 768 O O . LEU A 1 106 ? -12.492 5.504 22.797 1 89.38 106 LEU A O 1
ATOM 772 N N . CYS A 1 107 ? -11.227 7.25 23.438 1 87.19 107 CYS A N 1
ATOM 773 C CA . CYS A 1 107 ? -11.422 6.949 24.859 1 87.19 107 CYS A CA 1
ATOM 774 C C . CYS A 1 107 ? -12.828 7.332 25.312 1 87.19 107 CYS A C 1
ATOM 776 O O . CYS A 1 107 ? -13.273 6.898 26.375 1 87.19 107 CYS A O 1
ATOM 778 N N . GLU A 1 108 ? -13.43 8.109 24.547 1 89.69 108 GLU A N 1
ATOM 779 C CA . GLU A 1 108 ? -14.773 8.555 24.891 1 89.69 108 GLU A CA 1
ATOM 780 C C . GLU A 1 108 ? -15.82 7.551 24.422 1 89.69 108 GLU A C 1
ATOM 782 O O . GLU A 1 108 ? -16.984 7.617 24.828 1 89.69 108 GLU A O 1
ATOM 787 N N . LEU A 1 109 ? -15.391 6.645 23.688 1 89.5 109 LEU A N 1
ATOM 788 C CA . LEU A 1 109 ? -16.312 5.609 23.219 1 89.5 109 LEU A CA 1
ATOM 789 C C . LEU A 1 109 ? -16.625 4.625 24.344 1 89.5 109 LEU A C 1
ATOM 791 O O . LEU A 1 109 ? -15.805 4.402 25.234 1 89.5 109 LEU A O 1
ATOM 795 N N . PRO A 1 110 ? -17.859 4.098 24.266 1 92.12 110 PRO A N 1
ATOM 796 C CA . PRO A 1 110 ? -18.109 2.973 25.156 1 92.12 110 PRO A CA 1
ATOM 797 C C . PRO A 1 110 ? -17.078 1.858 25 1 92.12 110 PRO A C 1
ATOM 799 O O . PRO A 1 110 ? -16.578 1.626 23.906 1 92.12 110 PRO A O 1
ATOM 802 N N . ARG A 1 111 ? -16.828 1.146 26.109 1 91 111 ARG A N 1
ATOM 803 C CA . ARG A 1 111 ? -15.758 0.165 26.188 1 91 111 ARG A CA 1
ATOM 804 C C . ARG A 1 111 ? -15.906 -0.897 25.094 1 91 111 ARG A C 1
ATOM 806 O O . ARG A 1 111 ? -14.922 -1.325 24.5 1 91 111 ARG A O 1
ATOM 813 N N . TRP A 1 112 ? -17.156 -1.373 24.844 1 92.25 112 TRP A N 1
ATOM 814 C CA . TRP A 1 112 ? -17.344 -2.449 23.891 1 92.25 112 TRP A CA 1
ATOM 815 C C . TRP A 1 112 ? -16.984 -1.989 22.469 1 92.25 112 TRP A C 1
ATOM 817 O O . TRP A 1 112 ? -16.5 -2.775 21.672 1 92.25 112 TRP A O 1
ATOM 827 N N . ARG A 1 113 ? -17.172 -0.751 22.125 1 92.44 113 ARG A N 1
ATOM 828 C CA . ARG A 1 113 ? -16.797 -0.219 20.828 1 92.44 113 ARG A CA 1
ATOM 829 C C . ARG A 1 113 ? -15.289 -0.056 20.703 1 92.44 113 ARG A C 1
ATOM 831 O O . ARG A 1 113 ? -14.719 -0.294 19.641 1 92.44 113 ARG A O 1
ATOM 838 N N . GLU A 1 114 ? -14.734 0.321 21.797 1 92.56 114 GLU A N 1
ATOM 839 C CA . GLU A 1 114 ? -13.273 0.419 21.844 1 92.56 114 GLU A CA 1
ATOM 840 C C . GLU A 1 114 ? -12.625 -0.948 21.656 1 92.56 114 GLU A C 1
ATOM 842 O O . GLU A 1 114 ? -11.656 -1.08 20.906 1 92.56 114 GLU A O 1
ATOM 847 N N . LEU A 1 115 ? -13.211 -1.895 22.312 1 93.31 115 LEU A N 1
ATOM 848 C CA . LEU A 1 115 ? -12.68 -3.252 22.219 1 93.31 115 LEU A CA 1
ATOM 849 C C . LEU A 1 115 ? -12.852 -3.797 20.797 1 93.31 115 LEU A C 1
ATOM 851 O O . LEU A 1 115 ? -11.977 -4.504 20.297 1 93.31 115 LEU A O 1
ATOM 855 N N . ASN A 1 116 ? -13.969 -3.484 20.172 1 93.19 116 ASN A N 1
ATOM 856 C CA . ASN A 1 116 ? -14.156 -3.896 18.797 1 93.19 116 ASN A CA 1
ATOM 857 C C . ASN A 1 116 ? -13.078 -3.322 17.875 1 93.19 116 ASN A C 1
ATOM 859 O O . ASN A 1 116 ? -12.539 -4.031 17.031 1 93.19 116 ASN A O 1
ATOM 863 N N . ALA A 1 117 ? -12.836 -2.08 18.078 1 93.81 117 ALA A N 1
ATOM 864 C CA . ALA A 1 117 ? -11.828 -1.423 17.25 1 93.81 117 ALA A CA 1
ATOM 865 C C . ALA A 1 117 ? -10.461 -2.062 17.438 1 93.81 117 ALA A C 1
ATOM 867 O O . ALA A 1 117 ? -9.75 -2.322 16.469 1 93.81 117 ALA A O 1
ATOM 868 N N . MET A 1 118 ? -10.141 -2.328 18.656 1 94.81 118 MET A N 1
ATOM 869 C CA . MET A 1 118 ? -8.859 -2.955 18.953 1 94.81 118 MET A CA 1
ATOM 870 C C . MET A 1 118 ? -8.781 -4.352 18.359 1 94.81 118 MET A C 1
ATOM 872 O O . MET A 1 118 ? -7.785 -4.707 17.719 1 94.81 118 MET A O 1
ATOM 876 N N . PHE A 1 119 ? -9.844 -5.082 18.469 1 95.81 119 PHE A N 1
ATOM 877 C CA . PHE A 1 119 ? -9.891 -6.449 17.969 1 95.81 119 PHE A CA 1
ATOM 878 C C . PHE A 1 119 ? -9.859 -6.473 16.438 1 95.81 119 PHE A C 1
ATOM 880 O O . PHE A 1 119 ? -9.211 -7.336 15.836 1 95.81 119 PHE A O 1
ATOM 887 N N . ALA A 1 120 ? -10.594 -5.582 15.906 1 95.25 120 ALA A N 1
ATOM 888 C CA . ALA A 1 120 ? -10.602 -5.496 14.453 1 95.25 120 ALA A CA 1
ATOM 889 C C . ALA A 1 120 ? -9.203 -5.242 13.898 1 95.25 120 ALA A C 1
ATOM 891 O O . ALA A 1 120 ? -8.766 -5.91 12.961 1 95.25 120 ALA A O 1
ATOM 892 N N . LEU A 1 121 ? -8.5 -4.371 14.547 1 95.81 121 LEU A N 1
ATOM 893 C CA . LEU A 1 121 ? -7.18 -3.984 14.062 1 95.81 121 LEU A CA 1
ATOM 894 C C . LEU A 1 121 ? -6.164 -5.098 14.312 1 95.81 121 LEU A C 1
ATOM 896 O O . LEU A 1 121 ? -5.324 -5.375 13.453 1 95.81 121 LEU A O 1
ATOM 900 N N . LEU A 1 122 ? -6.254 -5.695 15.469 1 97.06 122 LEU A N 1
ATOM 901 C CA . LEU A 1 122 ? -5.297 -6.766 15.727 1 97.06 122 LEU A CA 1
ATOM 902 C C . LEU A 1 122 ? -5.523 -7.941 14.781 1 97.06 122 LEU A C 1
ATOM 904 O O . LEU A 1 122 ? -4.566 -8.523 14.266 1 97.06 122 LEU A O 1
ATOM 908 N N . LEU A 1 123 ? -6.762 -8.242 14.477 1 95.62 123 LEU A N 1
ATOM 909 C CA . LEU A 1 123 ? -7.062 -9.383 13.625 1 95.62 123 LEU A CA 1
ATOM 910 C C . LEU A 1 123 ? -6.668 -9.102 12.18 1 95.62 123 LEU A C 1
ATOM 912 O O . LEU A 1 123 ? -6.105 -9.969 11.5 1 95.62 123 LEU A O 1
ATOM 916 N N . VAL A 1 124 ? -6.988 -7.91 11.75 1 95.81 124 VAL A N 1
ATOM 917 C CA . VAL A 1 124 ? -6.711 -7.605 10.352 1 95.81 124 VAL A CA 1
ATOM 918 C C . VAL A 1 124 ? -5.203 -7.57 10.117 1 95.81 124 VAL A C 1
ATOM 920 O O . VAL A 1 124 ? -4.715 -8.07 9.102 1 95.81 124 VAL A O 1
ATOM 923 N N . HIS A 1 125 ? -4.426 -7.07 10.992 1 96.62 125 HIS A N 1
ATOM 924 C CA . HIS A 1 125 ? -2.977 -7 10.828 1 96.62 125 HIS A CA 1
ATOM 925 C C . HIS A 1 125 ? -2.34 -8.375 10.969 1 96.62 125 HIS A C 1
ATOM 927 O O . HIS A 1 125 ? -1.4 -8.711 10.242 1 96.62 125 HIS A O 1
ATOM 933 N N . ALA A 1 126 ? -2.834 -9.125 11.898 1 96.81 126 ALA A N 1
ATOM 934 C CA . ALA A 1 126 ? -2.34 -10.492 12.031 1 96.81 126 ALA A CA 1
ATOM 935 C C . ALA A 1 126 ? -2.605 -11.297 10.766 1 96.81 126 ALA A C 1
ATOM 937 O O . ALA A 1 126 ? -1.717 -11.992 10.266 1 96.81 126 ALA A O 1
ATOM 938 N N . ALA A 1 127 ? -3.803 -11.18 10.289 1 94.06 127 ALA A N 1
ATOM 939 C CA . ALA A 1 127 ? -4.184 -11.906 9.078 1 94.06 127 ALA A CA 1
ATOM 940 C C . ALA A 1 127 ? -3.338 -11.477 7.887 1 94.06 127 ALA A C 1
ATOM 942 O O . ALA A 1 127 ? -2.883 -12.312 7.105 1 94.06 127 ALA A O 1
ATOM 943 N N . ILE A 1 128 ? -3.137 -10.203 7.75 1 93.56 128 ILE A N 1
ATOM 944 C CA . ILE A 1 128 ? -2.328 -9.688 6.656 1 93.56 128 ILE A CA 1
ATOM 945 C C . ILE A 1 128 ? -0.897 -10.203 6.777 1 93.56 128 ILE A C 1
ATOM 947 O O . ILE A 1 128 ? -0.3 -10.633 5.785 1 93.56 128 ILE A O 1
ATOM 951 N N . ALA A 1 129 ? -0.362 -10.211 7.973 1 95.38 129 ALA A N 1
ATOM 952 C CA . ALA A 1 129 ? 1.001 -10.688 8.188 1 95.38 129 ALA A CA 1
ATOM 953 C C . ALA A 1 129 ? 1.128 -12.164 7.828 1 95.38 129 ALA A C 1
ATOM 955 O O . ALA A 1 129 ? 2.055 -12.555 7.113 1 95.38 129 ALA A O 1
ATOM 956 N N . VAL A 1 130 ? 0.204 -12.93 8.258 1 93.81 130 VAL A N 1
ATOM 957 C CA . VAL A 1 130 ? 0.235 -14.367 8 1 93.81 130 VAL A CA 1
ATOM 958 C C . VAL A 1 130 ? 0.122 -14.625 6.5 1 93.81 130 VAL A C 1
ATOM 960 O O . VAL A 1 130 ? 0.911 -15.391 5.934 1 93.81 130 VAL A O 1
ATOM 963 N N . MET A 1 131 ? -0.784 -13.977 5.918 1 89.69 131 MET A N 1
ATOM 964 C CA . MET A 1 131 ? -1.003 -14.188 4.488 1 89.69 131 MET A CA 1
ATOM 965 C C . MET A 1 131 ? 0.188 -13.688 3.676 1 89.69 131 MET A C 1
ATOM 967 O O . MET A 1 131 ? 0.667 -14.383 2.777 1 89.69 131 MET A O 1
ATOM 971 N N . ALA A 1 132 ? 0.66 -12.531 3.994 1 91.44 132 ALA A N 1
ATOM 972 C CA . ALA A 1 132 ? 1.77 -11.93 3.258 1 91.44 132 ALA A CA 1
ATOM 973 C C . ALA A 1 132 ? 3.033 -12.773 3.381 1 91.44 132 ALA A C 1
ATOM 975 O O . ALA A 1 132 ? 3.73 -13.008 2.391 1 91.44 132 ALA A O 1
ATOM 976 N N . LEU A 1 133 ? 3.312 -13.281 4.539 1 94.5 133 LEU A N 1
ATOM 977 C CA . LEU A 1 133 ? 4.512 -14.086 4.75 1 94.5 133 LEU A CA 1
ATOM 978 C C . LEU A 1 133 ? 4.383 -15.445 4.082 1 94.5 133 LEU A C 1
ATOM 980 O O . LEU A 1 133 ? 5.352 -15.969 3.527 1 94.5 133 LEU A O 1
ATOM 984 N N . ASN A 1 134 ? 3.246 -15.992 4.125 1 90.81 134 ASN A N 1
ATOM 985 C CA . ASN A 1 134 ? 3.051 -17.266 3.434 1 90.81 134 ASN A CA 1
ATOM 986 C C . ASN A 1 134 ? 3.217 -17.109 1.926 1 90.81 134 ASN A C 1
ATOM 988 O O . ASN A 1 134 ? 3.887 -17.922 1.285 1 90.81 134 ASN A O 1
ATOM 992 N N . VAL A 1 135 ? 2.611 -16.094 1.419 1 86.88 135 VAL A N 1
ATOM 993 C CA . VAL A 1 135 ? 2.721 -15.867 -0.018 1 86.88 135 VAL A CA 1
ATOM 994 C C . VAL A 1 135 ? 4.172 -15.562 -0.385 1 86.88 135 VAL A C 1
ATOM 996 O O . VAL A 1 135 ? 4.688 -16.078 -1.377 1 86.88 135 VAL A O 1
ATOM 999 N N . PHE A 1 136 ? 4.801 -14.805 0.375 1 92.12 136 PHE A N 1
ATOM 1000 C CA . PHE A 1 136 ? 6.176 -14.398 0.121 1 92.12 136 PHE A CA 1
ATOM 1001 C C . PHE A 1 136 ? 7.098 -15.617 0.099 1 92.12 136 PHE A C 1
ATOM 1003 O O . PHE A 1 136 ? 7.852 -15.812 -0.857 1 92.12 136 PHE A O 1
ATOM 1010 N N . PHE A 1 137 ? 7.039 -16.5 1.046 1 94.25 137 PHE A N 1
ATOM 1011 C CA . PHE A 1 137 ? 7.953 -17.641 1.135 1 94.25 137 PHE A CA 1
ATOM 1012 C C . PHE A 1 137 ? 7.559 -18.719 0.147 1 94.25 137 PHE A C 1
ATOM 1014 O O . PHE A 1 137 ? 8.414 -19.469 -0.33 1 94.25 137 PHE A O 1
ATOM 1021 N N . TYR A 1 138 ? 6.316 -18.766 -0.108 1 89.69 138 TYR A N 1
ATOM 1022 C CA . TYR A 1 138 ? 5.906 -19.672 -1.178 1 89.69 138 TYR A CA 1
ATOM 1023 C C . TYR A 1 138 ? 6.562 -19.281 -2.498 1 89.69 138 TYR A C 1
ATOM 1025 O O . TYR A 1 138 ? 7.137 -20.141 -3.186 1 89.69 138 TYR A O 1
ATOM 1033 N N . LEU A 1 139 ? 6.488 -18.047 -2.803 1 87.88 139 LEU A N 1
ATOM 1034 C CA . LEU A 1 139 ? 7.055 -17.562 -4.059 1 87.88 139 LEU A CA 1
ATOM 1035 C C . LEU A 1 139 ? 8.57 -17.688 -4.059 1 87.88 139 LEU A C 1
ATOM 1037 O O . LEU A 1 139 ? 9.172 -18.031 -5.082 1 87.88 139 LEU A O 1
ATOM 1041 N N . ILE A 1 140 ? 9.125 -17.438 -2.914 1 91.75 140 ILE A N 1
ATOM 1042 C CA . ILE A 1 140 ? 10.578 -17.547 -2.828 1 91.75 140 ILE A CA 1
ATOM 1043 C C . ILE A 1 140 ? 10.984 -19.016 -2.986 1 91.75 140 ILE A C 1
ATOM 1045 O O . ILE A 1 140 ? 11.977 -19.312 -3.656 1 91.75 140 ILE A O 1
ATOM 1049 N N . GLN A 1 141 ? 10.258 -19.875 -2.381 1 92 141 GLN A N 1
ATOM 1050 C CA . GLN A 1 141 ? 10.539 -21.297 -2.529 1 92 141 GLN A CA 1
ATOM 1051 C C . GLN A 1 141 ? 10.43 -21.734 -3.988 1 92 141 GLN A C 1
ATOM 1053 O O . GLN A 1 141 ? 11.25 -22.516 -4.477 1 92 141 GLN A O 1
ATOM 1058 N N . ARG A 1 142 ? 9.484 -21.281 -4.605 1 88.06 142 ARG A N 1
ATOM 1059 C CA . ARG A 1 142 ? 9.289 -21.609 -6.012 1 88.06 142 ARG A CA 1
ATOM 1060 C C . ARG A 1 142 ? 10.43 -21.062 -6.867 1 88.06 142 ARG A C 1
ATOM 1062 O O . ARG A 1 142 ? 10.844 -21.703 -7.836 1 88.06 142 ARG A O 1
ATOM 1069 N N . SER A 1 143 ? 10.836 -19.906 -6.543 1 88.81 143 SER A N 1
ATOM 1070 C CA . SER A 1 143 ? 11.898 -19.25 -7.297 1 88.81 143 SER A CA 1
ATOM 1071 C C . SER A 1 143 ? 13.258 -19.891 -7.016 1 88.81 143 SER A C 1
ATOM 1073 O O . SER A 1 143 ? 14.133 -19.906 -7.883 1 88.81 143 SER A O 1
ATOM 1075 N N . PHE A 1 144 ? 13.367 -20.281 -5.797 1 90.81 144 PHE A N 1
ATOM 1076 C CA . PHE A 1 144 ? 14.578 -20.984 -5.391 1 90.81 144 PHE A CA 1
ATOM 1077 C C . PHE A 1 144 ? 14.32 -22.484 -5.27 1 90.81 144 PHE A C 1
ATOM 1079 O O . PHE A 1 144 ? 14.375 -23.047 -4.172 1 90.81 144 PHE A O 1
ATOM 1086 N N . PHE A 1 145 ? 14.195 -23.016 -6.398 1 87.69 145 PHE A N 1
ATOM 1087 C CA . PHE A 1 145 ? 13.781 -24.406 -6.469 1 87.69 145 PHE A CA 1
ATOM 1088 C C . PHE A 1 145 ? 14.789 -25.312 -5.762 1 87.69 145 PHE A C 1
ATOM 1090 O O . PHE A 1 145 ? 15.984 -25.266 -6.055 1 87.69 145 PHE A O 1
ATOM 1097 N N . GLY A 1 146 ? 14.273 -26.109 -4.809 1 88.81 146 GLY A N 1
ATOM 1098 C CA . GLY A 1 146 ? 15.078 -27.109 -4.137 1 88.81 146 GLY A CA 1
ATOM 1099 C C . GLY A 1 146 ? 15.906 -26.547 -3 1 88.81 146 GLY A C 1
ATOM 1100 O O . GLY A 1 146 ? 16.594 -27.297 -2.299 1 88.81 146 GLY A O 1
ATOM 1101 N N . LEU A 1 147 ? 15.859 -25.281 -2.748 1 90.75 147 LEU A N 1
ATOM 1102 C CA . LEU A 1 147 ? 16.688 -24.656 -1.733 1 90.75 147 LEU A CA 1
ATOM 1103 C C . LEU A 1 147 ? 16.234 -25.031 -0.331 1 90.75 147 LEU A C 1
ATOM 1105 O O . LEU A 1 147 ? 15.031 -25.016 -0.042 1 90.75 147 LEU A O 1
ATOM 1109 N N . THR A 1 148 ? 17.156 -25.484 0.436 1 94.5 148 THR A N 1
ATOM 1110 C CA . THR A 1 148 ? 17.016 -25.594 1.883 1 94.5 148 THR A CA 1
ATOM 1111 C C . THR A 1 148 ? 18.047 -24.734 2.604 1 94.5 148 THR A C 1
ATOM 1113 O O . THR A 1 148 ? 19.109 -24.422 2.043 1 94.5 148 THR A O 1
ATOM 1116 N N . VAL A 1 149 ? 17.703 -24.297 3.77 1 94.31 149 VAL A N 1
ATOM 1117 C CA . VAL A 1 149 ? 18.625 -23.453 4.516 1 94.31 149 VAL A CA 1
ATOM 1118 C C . VAL A 1 149 ? 18.938 -24.094 5.867 1 94.31 149 VAL A C 1
ATOM 1120 O O . VAL A 1 149 ? 18.156 -24.906 6.371 1 94.31 149 VAL A O 1
ATOM 1123 N N . ASP A 1 150 ? 20.078 -23.781 6.355 1 94.44 150 ASP A N 1
ATOM 1124 C CA . ASP A 1 150 ? 20.42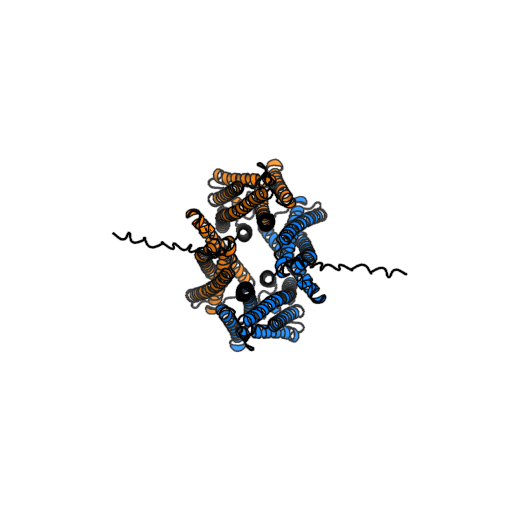2 -24.359 7.66 1 94.44 150 ASP A CA 1
ATOM 1125 C C . ASP A 1 150 ? 19.672 -23.625 8.781 1 94.44 150 ASP A C 1
ATOM 1127 O O . ASP A 1 150 ? 18.922 -22.688 8.531 1 94.44 150 ASP A O 1
ATOM 1131 N N . MET A 1 151 ? 19.922 -24.031 9.969 1 94.38 151 MET A N 1
ATOM 1132 C CA . MET A 1 151 ? 19.172 -23.531 11.117 1 94.38 151 MET A CA 1
ATOM 1133 C C . MET A 1 151 ? 19.438 -22.062 11.352 1 94.38 151 MET A C 1
ATOM 1135 O O . MET A 1 151 ? 18.547 -21.312 11.781 1 94.38 151 MET A O 1
ATOM 1139 N N . PHE A 1 152 ? 20.594 -21.516 11.055 1 93.5 152 PHE A N 1
ATOM 1140 C CA . PHE A 1 152 ? 20.938 -20.125 11.312 1 93.5 152 PHE A CA 1
ATOM 1141 C C . PHE A 1 152 ? 20.266 -19.203 10.289 1 93.5 152 PHE A C 1
ATOM 1143 O O . PHE A 1 152 ? 19.562 -18.25 10.664 1 93.5 152 PHE A O 1
ATOM 1150 N N . ALA A 1 153 ? 20.406 -19.594 9.039 1 93.69 153 ALA A N 1
ATOM 1151 C CA . ALA A 1 153 ? 19.797 -18.797 7.98 1 93.69 153 ALA A CA 1
ATOM 1152 C C . ALA A 1 153 ? 18.266 -18.797 8.102 1 93.69 153 ALA A C 1
ATOM 1154 O O . ALA A 1 153 ? 17.625 -17.75 7.988 1 93.69 153 ALA A O 1
ATOM 1155 N N . GLY A 1 154 ? 17.812 -19.969 8.367 1 96.19 154 GLY A N 1
ATOM 1156 C CA . GLY A 1 154 ? 16.375 -20.078 8.531 1 96.19 154 GLY A CA 1
ATOM 1157 C C . GLY A 1 154 ? 15.852 -19.25 9.695 1 96.19 154 GLY A C 1
ATOM 1158 O O . GLY A 1 154 ? 14.812 -18.594 9.578 1 96.19 154 GLY A O 1
ATOM 1159 N N . SER A 1 155 ? 16.562 -19.266 10.766 1 97.19 155 SER A N 1
ATOM 1160 C CA . SER A 1 155 ? 16.141 -18.547 11.961 1 97.19 155 SER A CA 1
ATOM 1161 C C . SER A 1 155 ? 16.188 -17.047 11.75 1 97.19 155 SER A C 1
ATOM 1163 O O . SER A 1 155 ? 15.312 -16.312 12.227 1 97.19 155 SER A O 1
ATOM 1165 N N . VAL A 1 156 ? 17.141 -16.594 11.078 1 94.56 156 VAL A N 1
ATOM 1166 C CA . VAL A 1 156 ? 17.266 -15.164 10.797 1 94.56 156 VAL A CA 1
ATOM 1167 C C . VAL A 1 156 ? 16.125 -14.703 9.898 1 94.56 156 VAL A C 1
ATOM 1169 O O . VAL A 1 156 ? 15.57 -13.617 10.086 1 94.56 156 VAL A O 1
ATOM 1172 N N . MET A 1 157 ? 15.766 -15.531 8.977 1 96.44 157 MET A N 1
ATOM 1173 C CA . MET A 1 157 ? 14.664 -15.195 8.086 1 96.44 157 MET A CA 1
ATOM 1174 C C . MET A 1 157 ? 13.344 -15.125 8.844 1 96.44 157 MET A C 1
ATOM 1176 O O . MET A 1 157 ? 12.539 -14.227 8.609 1 96.44 157 MET A O 1
ATOM 1180 N N . VAL A 1 158 ? 13.172 -16.047 9.734 1 97.75 158 VAL A N 1
ATOM 1181 C CA . VAL A 1 158 ? 11.984 -16 10.586 1 97.75 158 VAL A CA 1
ATOM 1182 C C . VAL A 1 158 ? 11.992 -14.719 11.414 1 97.75 158 VAL A C 1
ATOM 1184 O O . VAL A 1 158 ? 10.961 -14.047 11.531 1 97.75 158 VAL A O 1
ATOM 1187 N N . GLY A 1 159 ? 13.117 -14.422 11.953 1 97.69 159 GLY A N 1
ATOM 1188 C CA . GLY A 1 159 ? 13.25 -13.203 12.734 1 97.69 159 GLY A CA 1
ATOM 1189 C C . GLY A 1 159 ? 12.953 -11.953 11.93 1 97.69 159 GLY A C 1
ATOM 1190 O O . GLY A 1 159 ? 12.25 -11.055 12.406 1 97.69 159 GLY A O 1
ATOM 1191 N N . LEU A 1 160 ? 13.453 -11.883 10.734 1 94.62 160 LEU A N 1
ATOM 1192 C CA . LEU A 1 160 ? 13.219 -10.727 9.875 1 94.62 160 LEU A CA 1
ATOM 1193 C C . LEU A 1 160 ? 11.734 -10.586 9.555 1 94.62 160 LEU A C 1
ATOM 1195 O O . LEU A 1 160 ? 11.188 -9.484 9.617 1 94.62 160 LEU A O 1
ATOM 1199 N N . GLY A 1 161 ? 11.109 -11.719 9.219 1 97 161 GLY A N 1
ATOM 1200 C CA . GLY A 1 161 ? 9.672 -11.68 8.977 1 97 161 GLY A CA 1
ATOM 1201 C C . GLY A 1 161 ? 8.875 -11.242 10.188 1 97 161 GLY A C 1
ATOM 1202 O O . GLY A 1 161 ? 7.938 -10.453 10.062 1 97 161 GLY A O 1
ATOM 1203 N N . THR A 1 162 ? 9.297 -11.727 11.281 1 98.12 162 THR A N 1
ATOM 1204 C CA . THR A 1 162 ? 8.617 -11.406 12.531 1 98.12 162 THR A CA 1
ATOM 1205 C C . THR A 1 162 ? 8.805 -9.938 12.883 1 98.12 162 THR A C 1
ATOM 1207 O O . THR A 1 162 ? 7.844 -9.25 13.25 1 98.12 162 THR A O 1
ATOM 1210 N N . GLY A 1 163 ? 9.977 -9.484 12.812 1 97.19 163 GLY A N 1
ATOM 1211 C CA . GLY A 1 163 ? 10.266 -8.094 13.125 1 97.19 163 GLY A CA 1
ATOM 1212 C C . GLY A 1 163 ? 9.594 -7.117 12.18 1 97.19 163 GLY A C 1
ATOM 1213 O O . GLY A 1 163 ? 9.062 -6.094 12.617 1 97.19 163 GLY A O 1
ATOM 1214 N N . LEU A 1 164 ? 9.625 -7.41 10.945 1 95 164 LEU A N 1
ATOM 1215 C CA . LEU A 1 164 ? 8.969 -6.555 9.961 1 95 164 LEU A CA 1
ATOM 1216 C C . LEU A 1 164 ? 7.469 -6.492 10.203 1 95 164 LEU A C 1
ATOM 1218 O O . LEU A 1 164 ? 6.855 -5.43 10.078 1 95 164 LEU A O 1
ATOM 1222 N N . SER A 1 165 ? 6.887 -7.637 10.5 1 97.69 165 SER A N 1
ATOM 1223 C CA . SER A 1 165 ? 5.457 -7.684 10.805 1 97.69 165 SER A CA 1
ATOM 1224 C C . SER A 1 165 ? 5.117 -6.797 12 1 97.69 165 SER A C 1
ATOM 1226 O O . SER A 1 165 ? 4.125 -6.066 11.977 1 97.69 165 SER A O 1
ATOM 1228 N N . ALA A 1 166 ? 5.965 -6.875 12.977 1 98.19 166 ALA A N 1
ATOM 1229 C CA . ALA A 1 166 ? 5.754 -6.055 14.164 1 98.19 166 ALA A CA 1
ATOM 1230 C C . ALA A 1 166 ? 5.898 -4.57 13.844 1 98.19 166 ALA A C 1
ATOM 1232 O O . ALA A 1 166 ? 5.066 -3.754 14.25 1 98.19 166 ALA A O 1
ATOM 1233 N N . TYR A 1 167 ? 6.898 -4.219 13.148 1 95.19 167 TYR A N 1
ATOM 1234 C CA . TYR A 1 167 ? 7.18 -2.836 12.781 1 95.19 167 TYR A CA 1
ATOM 1235 C C . TYR A 1 167 ? 6.031 -2.24 11.977 1 95.19 167 TYR A C 1
ATOM 1237 O O . TYR A 1 167 ? 5.504 -1.179 12.32 1 95.19 167 TYR A O 1
ATOM 1245 N N . ILE A 1 168 ? 5.609 -2.924 10.961 1 94.56 168 ILE A N 1
ATOM 1246 C CA . ILE A 1 168 ? 4.594 -2.422 10.039 1 94.56 168 ILE A CA 1
ATOM 1247 C C . ILE A 1 168 ? 3.25 -2.322 10.758 1 94.56 168 ILE A C 1
ATOM 1249 O O . ILE A 1 168 ? 2.523 -1.341 10.586 1 94.56 168 ILE A O 1
ATOM 1253 N N . SER A 1 169 ? 2.945 -3.33 11.539 1 97.38 169 SER A N 1
ATOM 1254 C CA . SER A 1 169 ? 1.648 -3.352 12.203 1 97.38 169 SER A CA 1
ATOM 1255 C C . SER A 1 169 ? 1.555 -2.256 13.266 1 97.38 169 SER A C 1
ATOM 1257 O O . SER A 1 169 ? 0.491 -1.663 13.461 1 97.38 169 SER A O 1
ATOM 1259 N N . LEU A 1 170 ? 2.629 -2.018 13.945 1 97.06 170 LEU A N 1
ATOM 1260 C CA . LEU A 1 170 ? 2.604 -0.948 14.938 1 97.06 170 LEU A CA 1
ATOM 1261 C C . LEU A 1 170 ? 2.408 0.409 14.273 1 97.06 170 LEU A C 1
ATOM 1263 O O . LEU A 1 170 ? 1.585 1.213 14.711 1 97.06 170 LEU A O 1
ATOM 1267 N N . GLU A 1 171 ? 3.131 0.61 13.242 1 93.31 171 GLU A N 1
ATOM 1268 C CA . GLU A 1 171 ? 2.994 1.856 12.492 1 93.31 171 GLU A CA 1
ATOM 1269 C C . GLU A 1 171 ? 1.585 2.008 11.922 1 93.31 171 GLU A C 1
ATOM 1271 O O . GLU A 1 171 ? 0.978 3.074 12.031 1 93.31 171 GLU A O 1
ATOM 1276 N N . ALA A 1 172 ? 1.143 0.99 11.367 1 94.38 172 ALA A N 1
ATOM 1277 C CA . ALA A 1 172 ? -0.179 1.009 10.742 1 94.38 172 ALA A CA 1
ATOM 1278 C C . ALA A 1 172 ? -1.268 1.285 11.773 1 94.38 172 ALA A C 1
ATOM 1280 O O . ALA A 1 172 ? -2.197 2.053 11.516 1 94.38 172 ALA A O 1
ATOM 1281 N N . THR A 1 173 ? -1.145 0.666 12.898 1 96.31 173 THR A N 1
ATOM 1282 C CA . THR A 1 173 ? -2.145 0.853 13.945 1 96.31 173 THR A CA 1
ATOM 1283 C C . THR A 1 173 ? -2.07 2.266 14.516 1 96.31 173 THR A C 1
ATOM 1285 O O . THR A 1 173 ? -3.098 2.93 14.68 1 96.31 173 THR A O 1
ATOM 1288 N N . ALA A 1 174 ? -0.908 2.732 14.734 1 94.56 174 ALA A N 1
ATOM 1289 C CA . ALA A 1 174 ? -0.713 4.039 15.359 1 94.56 174 ALA A CA 1
ATOM 1290 C C . ALA A 1 174 ? -1.229 5.16 14.453 1 94.56 174 ALA A C 1
ATOM 1292 O O . ALA A 1 174 ? -1.657 6.207 14.945 1 94.56 174 ALA A O 1
ATOM 1293 N N . ARG A 1 175 ? -1.224 4.883 13.203 1 91.5 175 ARG A N 1
ATOM 1294 C CA . ARG A 1 175 ? -1.596 5.934 12.258 1 91.5 175 ARG A CA 1
ATOM 1295 C C . ARG A 1 175 ? -2.947 5.645 11.617 1 91.5 175 ARG A C 1
ATOM 1297 O O . ARG A 1 175 ? -3.244 6.137 10.531 1 91.5 175 ARG A O 1
ATOM 1304 N N . THR A 1 176 ? -3.715 4.914 12.289 1 92.56 176 THR A N 1
ATOM 1305 C CA . THR A 1 176 ? -5.035 4.551 11.781 1 92.56 176 THR A CA 1
ATOM 1306 C C . THR A 1 176 ? -5.91 5.793 11.617 1 92.56 176 THR A C 1
ATOM 1308 O O . THR A 1 176 ? -5.941 6.656 12.5 1 92.56 176 THR A O 1
ATOM 1311 N N . SER A 1 177 ? -6.48 5.988 10.5 1 89.81 177 SER A N 1
ATOM 1312 C CA . SER A 1 177 ? -7.449 7.012 10.125 1 89.81 177 SER A CA 1
ATOM 1313 C C . SER A 1 177 ? -8.531 6.441 9.211 1 89.81 177 SER A C 1
ATOM 1315 O O . SER A 1 177 ? -8.469 5.277 8.82 1 89.81 177 SER A O 1
ATOM 1317 N N . SER A 1 178 ? -9.5 7.238 8.953 1 87.44 178 SER A N 1
ATOM 1318 C CA . SER A 1 178 ? -10.531 6.785 8.023 1 87.44 178 SER A CA 1
ATOM 1319 C C . SER A 1 178 ? -9.922 6.426 6.664 1 87.44 178 SER A C 1
ATOM 1321 O O . SER A 1 178 ? -10.336 5.449 6.039 1 87.44 178 SER A O 1
ATOM 1323 N N . HIS A 1 179 ? -8.961 7.105 6.281 1 84.56 179 HIS A N 1
ATOM 1324 C CA . HIS A 1 179 ? -8.305 6.863 5 1 84.56 179 HIS A CA 1
ATOM 1325 C C . HIS A 1 179 ? -7.547 5.539 5.012 1 84.56 179 HIS A C 1
ATOM 1327 O O . HIS A 1 179 ? -7.746 4.699 4.129 1 84.56 179 HIS A O 1
ATOM 1333 N N . THR A 1 180 ? -6.715 5.383 5.98 1 88.62 180 THR A N 1
ATOM 1334 C CA . THR A 1 180 ? -5.922 4.16 6.031 1 88.62 180 THR A CA 1
ATOM 1335 C C . THR A 1 180 ? -6.816 2.943 6.23 1 88.62 180 THR A C 1
ATOM 1337 O O . THR A 1 180 ? -6.535 1.866 5.703 1 88.62 180 THR A O 1
ATOM 1340 N N . LEU A 1 181 ? -7.859 3.107 6.996 1 88.75 181 LEU A N 1
ATOM 1341 C CA . LEU A 1 181 ? -8.789 2.002 7.207 1 88.75 181 LEU A CA 1
ATOM 1342 C C . LEU A 1 181 ? -9.461 1.604 5.898 1 88.75 181 LEU A C 1
ATOM 1344 O O . LEU A 1 181 ? -9.672 0.416 5.641 1 88.75 181 LEU A O 1
ATOM 1348 N N . SER A 1 182 ? -9.781 2.58 5.137 1 86.69 182 SER A N 1
ATOM 1349 C CA . SER A 1 182 ? -10.414 2.268 3.863 1 86.69 182 SER A CA 1
ATOM 1350 C C . SER A 1 182 ? -9.477 1.483 2.953 1 86.69 182 SER A C 1
ATOM 1352 O O . SER A 1 182 ? -9.906 0.556 2.262 1 86.69 182 SER A O 1
ATOM 1354 N N . VAL A 1 183 ? -8.227 1.824 2.951 1 84.62 183 VAL A N 1
ATOM 1355 C CA . VAL A 1 183 ? -7.234 1.144 2.123 1 84.62 183 VAL A CA 1
ATOM 1356 C C . VAL A 1 183 ? -7.035 -0.284 2.627 1 84.62 183 VAL A C 1
ATOM 1358 O O . VAL A 1 183 ? -7.02 -1.231 1.837 1 84.62 183 VAL A O 1
ATOM 1361 N N . VAL A 1 184 ? -6.938 -0.379 3.893 1 87.75 184 VAL A N 1
ATOM 1362 C CA . VAL A 1 184 ? -6.75 -1.69 4.504 1 87.75 184 VAL A CA 1
ATOM 1363 C C . VAL A 1 184 ? -7.98 -2.561 4.246 1 87.75 184 VAL A C 1
ATOM 1365 O O . VAL A 1 184 ? -7.852 -3.744 3.926 1 87.75 184 VAL A O 1
ATOM 1368 N N . LEU A 1 185 ? -9.109 -1.96 4.414 1 88.31 185 LEU A N 1
ATOM 1369 C CA . LEU A 1 185 ? -10.367 -2.666 4.195 1 88.31 185 LEU A CA 1
ATOM 1370 C C . LEU A 1 185 ? -10.453 -3.189 2.764 1 88.31 185 LEU A C 1
ATOM 1372 O O . LEU A 1 185 ? -10.711 -4.379 2.549 1 88.31 185 LEU A O 1
ATOM 1376 N N . GLY A 1 186 ? -10.227 -2.354 1.894 1 87.44 186 GLY A N 1
ATOM 1377 C CA . GLY A 1 186 ? -10.281 -2.74 0.493 1 87.44 186 GLY A CA 1
ATOM 1378 C C . GLY A 1 186 ? -9.234 -3.771 0.115 1 87.44 186 GLY A C 1
ATOM 1379 O O . GLY A 1 186 ? -9.562 -4.797 -0.489 1 87.44 186 GLY A O 1
ATOM 1380 N N . GLY A 1 187 ? -8.023 -3.547 0.484 1 87.12 187 GLY A N 1
ATOM 1381 C CA . GLY A 1 187 ? -6.941 -4.461 0.167 1 87.12 187 GLY A CA 1
ATOM 1382 C C . GLY A 1 187 ? -7.113 -5.832 0.795 1 87.12 187 GLY A C 1
ATOM 1383 O O . GLY A 1 187 ? -6.879 -6.852 0.143 1 87.12 187 GLY A O 1
ATOM 1384 N N . PHE A 1 188 ? -7.508 -5.848 2.018 1 91.31 188 PHE A N 1
ATOM 1385 C CA . PHE A 1 188 ? -7.684 -7.105 2.73 1 91.31 188 PHE A CA 1
ATOM 1386 C C . PHE A 1 188 ? -8.828 -7.91 2.133 1 91.31 188 PHE A C 1
ATOM 1388 O O . PHE A 1 188 ? -8.719 -9.125 1.953 1 91.31 188 PHE A O 1
ATOM 1395 N N . MET A 1 189 ? -9.891 -7.238 1.818 1 90.31 189 MET A N 1
ATOM 1396 C CA . MET A 1 189 ? -11.047 -7.914 1.246 1 90.31 189 MET A CA 1
ATOM 1397 C C . MET A 1 189 ? -10.711 -8.523 -0.112 1 90.31 189 MET A C 1
ATOM 1399 O O . MET A 1 189 ? -11 -9.695 -0.359 1 90.31 189 MET A O 1
ATOM 1403 N N . VAL A 1 190 ? -10.102 -7.801 -0.901 1 87.12 190 VAL A N 1
ATOM 1404 C CA . VAL A 1 190 ? -9.781 -8.258 -2.25 1 87.12 190 VAL A CA 1
ATOM 1405 C C . VAL A 1 190 ? -8.781 -9.406 -2.184 1 87.12 190 VAL A C 1
ATOM 1407 O O . VAL A 1 190 ? -8.977 -10.445 -2.818 1 87.12 190 VAL A O 1
ATOM 1410 N N . SER A 1 191 ? -7.781 -9.242 -1.371 1 87.81 191 SER A N 1
ATOM 1411 C CA . SER A 1 191 ? -6.746 -10.258 -1.289 1 87.81 191 SER A CA 1
ATOM 1412 C C . SER A 1 191 ? -7.273 -11.539 -0.641 1 87.81 191 SER A C 1
ATOM 1414 O O . SER A 1 191 ? -6.969 -12.641 -1.093 1 87.81 191 SER A O 1
ATOM 1416 N N . GLY A 1 192 ? -8.062 -11.406 0.379 1 90 192 GLY A N 1
ATOM 1417 C CA . GLY A 1 192 ? -8.609 -12.578 1.059 1 90 192 GLY A CA 1
ATOM 1418 C C . GLY A 1 192 ? -9.586 -13.359 0.206 1 90 192 GLY A C 1
ATOM 1419 O O . GLY A 1 192 ? -9.523 -14.594 0.16 1 90 192 GLY A O 1
ATOM 1420 N N . VAL A 1 193 ? -10.398 -12.672 -0.448 1 91.25 193 VAL A N 1
ATOM 1421 C CA . VAL A 1 193 ? -11.375 -13.344 -1.304 1 91.25 193 VAL A CA 1
ATOM 1422 C C . VAL A 1 193 ? -10.664 -13.977 -2.496 1 91.25 193 VAL A C 1
ATOM 1424 O O . VAL A 1 193 ? -10.992 -15.094 -2.9 1 91.25 193 VAL A O 1
ATOM 1427 N N . MET A 1 194 ? -9.711 -13.273 -2.982 1 88.81 194 MET A N 1
ATOM 1428 C CA . MET A 1 194 ? -8.93 -13.836 -4.078 1 88.81 194 MET A CA 1
ATOM 1429 C C . MET A 1 194 ? -8.227 -15.117 -3.646 1 88.81 194 MET A C 1
ATOM 1431 O O . MET A 1 194 ? -8.18 -16.094 -4.402 1 88.81 194 MET A O 1
ATOM 1435 N N . LEU A 1 195 ? -7.746 -15.109 -2.521 1 88.38 195 LEU A N 1
ATOM 1436 C CA . LEU A 1 195 ? -7.105 -16.312 -1.988 1 88.38 195 LEU A CA 1
ATOM 1437 C C . LEU A 1 195 ? -8.109 -17.453 -1.882 1 88.38 195 LEU A C 1
ATOM 1439 O O . LEU A 1 195 ? -7.801 -18.594 -2.268 1 88.38 195 LEU A O 1
ATOM 1443 N N . SER A 1 196 ? -9.242 -17.172 -1.407 1 91.5 196 SER A N 1
ATOM 1444 C CA . SER A 1 196 ? -10.281 -18.188 -1.299 1 91.5 196 SER A CA 1
ATOM 1445 C C . SER A 1 196 ? -10.633 -18.766 -2.664 1 91.5 196 SER A C 1
ATOM 1447 O O . SER A 1 196 ? -10.82 -19.984 -2.803 1 91.5 196 SER A O 1
ATOM 1449 N N . MET A 1 197 ? -10.695 -17.953 -3.633 1 92 197 MET A N 1
ATOM 1450 C CA . MET A 1 197 ? -11.008 -18.391 -4.992 1 92 197 MET A CA 1
ATOM 1451 C C . MET A 1 197 ? -9.906 -19.297 -5.539 1 92 197 MET A C 1
ATOM 1453 O O . MET A 1 197 ? -10.195 -20.297 -6.207 1 92 197 MET A O 1
ATOM 1457 N N . LEU A 1 198 ? -8.758 -18.984 -5.242 1 86 198 LEU A N 1
ATOM 1458 C CA . LEU A 1 198 ? -7.609 -19.672 -5.801 1 86 198 LEU A CA 1
ATOM 1459 C C . LEU A 1 198 ? -7.457 -21.062 -5.176 1 86 198 LEU A C 1
ATOM 1461 O O . LEU A 1 198 ? -7.012 -22 -5.84 1 86 198 LEU A O 1
ATOM 1465 N N . VAL A 1 199 ? -7.836 -21.156 -3.932 1 87.44 199 VAL A N 1
ATOM 1466 C CA . VAL A 1 199 ? -7.609 -22.438 -3.254 1 87.44 199 VAL A CA 1
ATOM 1467 C C . VAL A 1 199 ? -8.898 -23.25 -3.238 1 87.44 199 VAL A C 1
ATOM 1469 O O . VAL A 1 199 ? -8.961 -24.312 -2.605 1 87.44 199 VAL A O 1
ATOM 1472 N N . ALA A 1 200 ? -9.852 -22.75 -3.93 1 92.5 200 ALA A N 1
ATOM 1473 C CA . ALA A 1 200 ? -11.102 -23.5 -4.016 1 92.5 200 ALA A CA 1
ATOM 1474 C C . ALA A 1 200 ? -10.883 -24.828 -4.715 1 92.5 200 ALA A C 1
ATOM 1476 O O . ALA A 1 200 ? -10.305 -24.891 -5.801 1 92.5 200 ALA A O 1
ATOM 1477 N N . GLU A 1 201 ? -11.352 -25.875 -4.098 1 91.94 201 GLU A N 1
ATOM 1478 C CA . GLU A 1 201 ? -11.211 -27.219 -4.656 1 91.94 201 GLU A CA 1
ATOM 1479 C C . GLU A 1 201 ? -12.227 -27.453 -5.77 1 91.94 201 GLU A C 1
ATOM 1481 O O . GLU A 1 201 ? -11.953 -28.203 -6.715 1 91.94 201 GLU A O 1
ATOM 1486 N N . ASN A 1 202 ? -13.344 -26.781 -5.609 1 89.94 202 ASN A N 1
ATOM 1487 C CA . ASN A 1 202 ? -14.336 -26.812 -6.68 1 89.94 202 ASN A CA 1
ATOM 1488 C C . ASN A 1 202 ? -14.031 -25.781 -7.758 1 89.94 202 ASN A C 1
ATOM 1490 O O . ASN A 1 202 ? -14.219 -24.578 -7.543 1 89.94 202 ASN A O 1
ATOM 1494 N N . PRO A 1 203 ? -13.633 -26.203 -8.93 1 87.88 203 PRO A N 1
ATOM 1495 C CA . PRO A 1 203 ? -13.211 -25.25 -9.953 1 87.88 203 PRO A CA 1
ATOM 1496 C C . PRO A 1 203 ? -14.383 -24.5 -10.586 1 87.88 203 PRO A C 1
ATOM 1498 O O . PRO A 1 203 ? -14.18 -23.5 -11.289 1 87.88 203 PRO A O 1
ATOM 1501 N N . ILE A 1 204 ? -15.641 -24.953 -10.398 1 90.06 204 ILE A N 1
ATOM 1502 C CA . ILE A 1 204 ? -16.781 -24.312 -11.047 1 90.06 204 ILE A CA 1
ATOM 1503 C C . ILE A 1 204 ? -17.641 -23.625 -10 1 90.06 204 ILE A C 1
ATOM 1505 O O . ILE A 1 204 ? -18.844 -23.406 -10.203 1 90.06 204 ILE A O 1
ATOM 1509 N N . TRP A 1 205 ? -17.062 -23.312 -8.844 1 90.19 205 TRP A N 1
ATOM 1510 C CA . TRP A 1 205 ? -17.766 -22.641 -7.766 1 90.19 205 TRP A CA 1
ATOM 1511 C C . TRP A 1 205 ? -18.484 -21.391 -8.289 1 90.19 205 TRP A C 1
ATOM 1513 O O . TRP A 1 205 ? -19.562 -21.031 -7.797 1 90.19 205 TRP A O 1
ATOM 1523 N N . TRP A 1 206 ? -17.922 -20.719 -9.258 1 89.94 206 TRP A N 1
ATOM 1524 C CA . TRP A 1 206 ? -18.344 -19.406 -9.734 1 89.94 206 TRP A CA 1
ATOM 1525 C C . TRP A 1 206 ? -19.641 -19.5 -10.523 1 89.94 206 TRP A C 1
ATOM 1527 O O . TRP A 1 206 ? -20.281 -18.5 -10.805 1 89.94 206 TRP A O 1
ATOM 1537 N N . LYS A 1 207 ? -20.031 -20.656 -10.883 1 90.12 207 LYS A N 1
ATOM 1538 C CA . LYS A 1 207 ? -21.25 -20.844 -11.656 1 90.12 207 LYS A CA 1
ATOM 1539 C C . LYS A 1 207 ? -22.484 -20.812 -10.758 1 90.12 207 LYS A C 1
ATOM 1541 O O . LYS A 1 207 ? -23.625 -20.812 -11.242 1 90.12 207 LYS A O 1
ATOM 1546 N N . THR A 1 208 ? -22.328 -20.719 -9.5 1 86.5 208 THR A N 1
ATOM 1547 C CA . THR A 1 208 ? -23.453 -20.688 -8.578 1 86.5 208 THR A CA 1
ATOM 1548 C C . THR A 1 208 ? -23.531 -19.328 -7.879 1 86.5 208 THR A C 1
ATOM 1550 O O . THR A 1 208 ? -24.141 -18.391 -8.406 1 86.5 208 THR A O 1
ATOM 1553 N N . MET A 1 209 ? -22.891 -19.25 -6.762 1 86.5 209 MET A N 1
ATOM 1554 C CA . MET A 1 209 ? -22.891 -17.984 -6.02 1 86.5 209 MET A CA 1
ATOM 1555 C C . MET A 1 209 ? -21.578 -17.781 -5.281 1 86.5 209 MET A C 1
ATOM 1557 O O . MET A 1 209 ? -20.844 -18.734 -5.031 1 86.5 209 MET A O 1
ATOM 1561 N N . PHE A 1 210 ? -21.391 -16.562 -4.98 1 84.62 210 PHE A N 1
ATOM 1562 C CA . PHE A 1 210 ? -20.156 -16.125 -4.32 1 84.62 210 PHE A CA 1
ATOM 1563 C C . PHE A 1 210 ? -19.984 -16.844 -2.986 1 84.62 210 PHE A C 1
ATOM 1565 O O . PHE A 1 210 ? -18.891 -17.312 -2.664 1 84.62 210 PHE A O 1
ATOM 1572 N N . SER A 1 211 ? -20.984 -17.156 -2.26 1 89.75 211 SER A N 1
ATOM 1573 C CA . SER A 1 211 ? -20.969 -17.688 -0.904 1 89.75 211 SER A CA 1
ATOM 1574 C C . SER A 1 211 ? -20.625 -19.172 -0.908 1 89.75 211 SER A C 1
ATOM 1576 O O . SER A 1 211 ? -20.328 -19.75 0.14 1 89.75 211 SER A O 1
ATOM 1578 N N . THR A 1 212 ? -20.594 -19.734 -2.123 1 91.38 212 THR A N 1
ATOM 1579 C CA . THR A 1 212 ? -20.156 -21.125 -2.221 1 91.38 212 THR A CA 1
ATOM 1580 C C . THR A 1 212 ? -18.703 -21.266 -1.77 1 91.38 212 THR A C 1
ATOM 1582 O O . THR A 1 212 ? -18.312 -22.297 -1.233 1 91.38 212 THR A O 1
ATOM 1585 N N . LEU A 1 213 ? -17.953 -20.203 -1.886 1 92.19 213 LEU A N 1
ATOM 1586 C CA . LEU A 1 213 ? -16.562 -20.188 -1.441 1 92.19 213 LEU A CA 1
ATOM 1587 C C . LEU A 1 213 ? -16.469 -20.375 0.069 1 92.19 213 LEU A C 1
ATOM 1589 O O . LEU A 1 213 ? -15.453 -20.844 0.582 1 92.19 213 LEU A O 1
ATOM 1593 N N . GLY A 1 214 ? -17.562 -20.016 0.757 1 93.62 214 GLY A N 1
ATOM 1594 C CA . GLY A 1 214 ? -17.594 -20.094 2.209 1 93.62 214 GLY A CA 1
ATOM 1595 C C . GLY A 1 214 ? -18.188 -21.391 2.715 1 93.62 214 GLY A C 1
ATOM 1596 O O . GLY A 1 214 ? -18.625 -21.484 3.869 1 93.62 214 GLY A O 1
ATOM 1597 N N . THR A 1 215 ? -18.281 -22.359 1.839 1 93.56 215 THR A N 1
ATOM 1598 C CA . THR A 1 215 ? -18.781 -23.672 2.223 1 93.56 215 THR A CA 1
ATOM 1599 C C . THR A 1 215 ? -17.703 -24.734 2.08 1 93.56 215 THR A C 1
ATOM 1601 O O . THR A 1 215 ? -16.703 -24.516 1.394 1 93.56 215 THR A O 1
ATOM 1604 N N . PHE A 1 216 ? -17.953 -25.812 2.686 1 92.38 216 PHE A N 1
ATOM 1605 C CA . PHE A 1 216 ? -16.984 -26.906 2.623 1 92.38 216 PHE A CA 1
ATOM 1606 C C . PHE A 1 216 ? -16.984 -27.562 1.245 1 92.38 216 PHE A C 1
ATOM 1608 O O . PHE A 1 216 ? -16.078 -28.312 0.907 1 92.38 216 PHE A O 1
ATOM 1615 N N . ASP A 1 217 ? -17.953 -27.203 0.438 1 90.62 217 ASP A N 1
ATOM 1616 C CA . ASP A 1 217 ? -17.984 -27.672 -0.941 1 90.62 217 ASP A CA 1
ATOM 1617 C C . ASP A 1 217 ? -16.797 -27.141 -1.733 1 90.62 217 ASP A C 1
ATOM 1619 O O . ASP A 1 217 ? -16.375 -27.75 -2.721 1 90.62 217 ASP A O 1
ATOM 1623 N N . SER A 1 218 ? -16.344 -26.078 -1.295 1 92.94 218 SER A N 1
ATOM 1624 C CA . SER A 1 218 ? -15.195 -25.469 -1.962 1 92.94 218 SER A CA 1
ATOM 1625 C C . SER A 1 218 ? -13.898 -25.812 -1.235 1 92.94 218 SER A C 1
ATOM 1627 O O . SER A 1 218 ? -12.836 -25.266 -1.554 1 92.94 218 SER A O 1
ATOM 1629 N N . GLY A 1 219 ? -14.055 -26.688 -0.293 1 93.44 219 GLY A N 1
ATOM 1630 C CA . GLY A 1 219 ? -12.875 -27.125 0.43 1 93.44 219 GLY A CA 1
ATOM 1631 C C . GLY A 1 219 ? -12.648 -26.359 1.725 1 93.44 219 GLY A C 1
ATOM 1632 O O . GLY A 1 219 ? -13.141 -25.25 1.891 1 93.44 219 GLY A O 1
ATOM 1633 N N . VAL A 1 220 ? -11.859 -26.969 2.553 1 92.56 220 VAL A N 1
ATOM 1634 C CA . VAL A 1 220 ? -11.641 -26.469 3.9 1 92.56 220 VAL A CA 1
ATOM 1635 C C . VAL A 1 220 ? -10.852 -25.156 3.838 1 92.56 220 VAL A C 1
ATOM 1637 O O . VAL A 1 220 ? -11.148 -24.203 4.574 1 92.56 220 VAL A O 1
ATOM 1640 N N . ARG A 1 221 ? -9.906 -25.062 2.975 1 88.88 221 ARG A N 1
ATOM 1641 C CA . ARG A 1 221 ? -9.07 -23.859 2.879 1 88.88 221 ARG A CA 1
ATOM 1642 C C . ARG A 1 221 ? -9.867 -22.688 2.344 1 88.88 221 ARG A C 1
ATOM 1644 O O . ARG A 1 221 ? -9.758 -21.562 2.861 1 88.88 221 ARG A O 1
ATOM 1651 N N . SER A 1 222 ? -10.602 -22.984 1.382 1 92.81 222 SER A N 1
ATOM 1652 C CA . SER A 1 222 ? -11.461 -21.938 0.833 1 92.81 222 SER A CA 1
ATOM 1653 C C . SER A 1 222 ? -12.477 -21.453 1.864 1 92.81 222 SER A C 1
ATOM 1655 O O . SER A 1 222 ? -12.688 -20.25 2.02 1 92.81 222 SER A O 1
ATOM 1657 N N . PHE A 1 223 ? -13.055 -22.375 2.58 1 93.81 223 PHE A N 1
ATOM 1658 C CA . PHE A 1 223 ? -14.039 -22.078 3.615 1 93.81 223 PHE A CA 1
ATOM 1659 C C . PHE A 1 223 ? -13.477 -21.094 4.633 1 93.81 223 PHE A C 1
ATOM 1661 O O . PHE A 1 223 ? -14.086 -20.062 4.906 1 93.81 223 PHE A O 1
ATOM 1668 N N . TRP A 1 224 ? -12.398 -21.359 5.117 1 91.12 224 TRP A N 1
ATOM 1669 C CA . TRP A 1 224 ? -11.812 -20.531 6.176 1 91.12 224 TRP A CA 1
ATOM 1670 C C . TRP A 1 224 ? -11.297 -19.203 5.617 1 91.12 224 TRP A C 1
ATOM 1672 O O . TRP A 1 224 ? -11.461 -18.156 6.242 1 91.12 224 TRP A O 1
ATOM 1682 N N . ALA A 1 225 ? -10.656 -19.234 4.492 1 91.69 225 ALA A N 1
ATOM 1683 C CA . ALA A 1 225 ? -10.164 -18 3.875 1 91.69 225 ALA A CA 1
ATOM 1684 C C . ALA A 1 225 ? -11.312 -17.031 3.604 1 91.69 225 ALA A C 1
ATOM 1686 O O . ALA A 1 225 ? -11.219 -15.844 3.93 1 91.69 225 ALA A O 1
ATOM 1687 N N . PHE A 1 226 ? -12.328 -17.547 3.068 1 93.5 226 PHE A N 1
ATOM 1688 C CA . PHE A 1 226 ? -13.469 -16.719 2.691 1 93.5 226 PHE A CA 1
ATOM 1689 C C . PHE A 1 226 ? -14.156 -16.141 3.926 1 93.5 226 PHE A C 1
ATOM 1691 O O . PHE A 1 226 ? -14.305 -14.93 4.059 1 93.5 226 PHE A O 1
ATOM 1698 N N . ASN A 1 227 ? -14.531 -17.016 4.805 1 94.12 227 ASN A N 1
ATOM 1699 C CA . ASN A 1 227 ? -15.359 -16.609 5.938 1 94.12 227 ASN A CA 1
ATOM 1700 C C . ASN A 1 227 ? -14.562 -15.766 6.938 1 94.12 227 ASN A C 1
ATOM 1702 O O . ASN A 1 227 ? -15.102 -14.844 7.543 1 94.12 227 ASN A O 1
ATOM 1706 N N . THR A 1 228 ? -13.359 -16.062 7.145 1 92.44 228 THR A N 1
ATOM 1707 C CA . THR A 1 228 ? -12.539 -15.219 8.008 1 92.44 228 THR A CA 1
ATOM 1708 C C . THR A 1 228 ? -12.367 -13.828 7.414 1 92.44 228 THR A C 1
ATOM 1710 O O . THR A 1 228 ? -12.469 -12.82 8.125 1 92.44 228 THR A O 1
ATOM 1713 N N . THR A 1 229 ? -12.086 -13.766 6.141 1 93.75 229 THR A N 1
ATOM 1714 C CA . THR A 1 229 ? -11.938 -12.484 5.461 1 93.75 229 THR A CA 1
ATOM 1715 C C . THR A 1 229 ? -13.203 -11.648 5.617 1 93.75 229 THR A C 1
ATOM 1717 O O . THR A 1 229 ? -13.133 -10.469 5.98 1 93.75 229 THR A O 1
ATOM 1720 N N . LEU A 1 230 ? -14.336 -12.281 5.375 1 94.5 230 LEU A N 1
ATOM 1721 C CA . LEU A 1 230 ? -15.602 -11.547 5.465 1 94.5 230 LEU A CA 1
ATOM 1722 C C . LEU A 1 230 ? -15.867 -11.102 6.898 1 94.5 230 LEU A C 1
ATOM 1724 O O . LEU A 1 230 ? -16.281 -9.961 7.129 1 94.5 230 LEU A O 1
ATOM 1728 N N . PHE A 1 231 ? -15.633 -11.961 7.773 1 95 231 PHE A N 1
ATOM 1729 C CA . PHE A 1 231 ? -15.891 -11.641 9.172 1 95 231 PHE A CA 1
ATOM 1730 C C . PHE A 1 231 ? -15.016 -10.477 9.633 1 95 231 PHE A C 1
ATOM 1732 O O . PHE A 1 231 ? -15.508 -9.516 10.219 1 95 231 PHE A O 1
ATOM 1739 N N . VAL A 1 232 ? -13.766 -10.531 9.375 1 94.44 232 VAL A N 1
ATOM 1740 C CA . VAL A 1 232 ? -12.82 -9.484 9.773 1 94.44 232 VAL A CA 1
ATOM 1741 C C . VAL A 1 232 ? -13.148 -8.188 9.039 1 94.44 232 VAL A C 1
ATOM 1743 O O . VAL A 1 232 ? -13.07 -7.105 9.617 1 94.44 232 VAL A O 1
ATOM 1746 N N . THR A 1 233 ? -13.477 -8.32 7.781 1 94 233 THR A N 1
ATOM 1747 C CA . THR A 1 233 ? -13.891 -7.152 7.02 1 94 233 THR A CA 1
ATOM 1748 C C . THR A 1 233 ? -15.07 -6.453 7.695 1 94 233 THR A C 1
ATOM 1750 O O . THR A 1 233 ? -15.102 -5.227 7.781 1 94 233 THR A O 1
ATOM 1753 N N . GLY A 1 234 ? -16.016 -7.234 8.141 1 94.69 234 GLY A N 1
ATOM 1754 C CA . GLY A 1 234 ? -17.141 -6.66 8.859 1 94.69 234 GLY A CA 1
ATOM 1755 C C . GLY A 1 234 ? -16.734 -5.926 10.117 1 94.69 234 GLY A C 1
ATOM 1756 O O . GLY A 1 234 ? -17.203 -4.82 10.391 1 94.69 234 GLY A O 1
ATOM 1757 N N . LEU A 1 235 ? -15.828 -6.461 10.852 1 95.19 235 LEU A N 1
ATOM 1758 C CA . LEU A 1 235 ? -15.328 -5.828 12.07 1 95.19 235 LEU A CA 1
ATOM 1759 C C . LEU A 1 235 ? -14.609 -4.523 11.742 1 95.19 235 LEU A C 1
ATOM 1761 O O . LEU A 1 235 ? -14.812 -3.512 12.422 1 95.19 235 LEU A O 1
ATOM 1765 N N . VAL A 1 236 ? -13.797 -4.555 10.758 1 93.69 236 VAL A N 1
ATOM 1766 C CA . VAL A 1 236 ? -13.031 -3.379 10.367 1 93.69 236 VAL A CA 1
ATOM 1767 C C . VAL A 1 236 ? -13.969 -2.309 9.82 1 93.69 236 VAL A C 1
ATOM 1769 O O . VAL A 1 236 ? -13.766 -1.114 10.055 1 93.69 236 VAL A O 1
ATOM 1772 N N . LEU A 1 237 ? -14.961 -2.777 9.094 1 93.44 237 LEU A N 1
ATOM 1773 C CA . LEU A 1 237 ? -15.945 -1.838 8.57 1 93.44 237 LEU A CA 1
ATOM 1774 C C . LEU A 1 237 ? -16.688 -1.143 9.703 1 93.44 237 LEU A C 1
ATOM 1776 O O . LEU A 1 237 ? -17 0.05 9.617 1 93.44 237 LEU A O 1
ATOM 1780 N N . ALA A 1 238 ? -16.969 -1.835 10.734 1 94.06 238 ALA A N 1
ATOM 1781 C CA . ALA A 1 238 ? -17.594 -1.23 11.914 1 94.06 238 ALA A CA 1
ATOM 1782 C C . ALA A 1 238 ? -16.672 -0.192 12.547 1 94.06 238 ALA A C 1
ATOM 1784 O O . ALA A 1 238 ? -17.125 0.894 12.922 1 94.06 238 ALA A O 1
ATOM 1785 N N . THR A 1 239 ? -15.477 -0.483 12.695 1 91.62 239 THR A N 1
ATOM 1786 C CA . THR A 1 239 ? -14.484 0.458 13.211 1 91.62 239 THR A CA 1
ATOM 1787 C C . THR A 1 239 ? -14.359 1.666 12.281 1 91.62 239 THR A C 1
ATOM 1789 O O . THR A 1 239 ? -14.289 2.805 12.75 1 91.62 239 THR A O 1
ATOM 1792 N N . PHE A 1 240 ? -14.305 1.342 11.07 1 90.44 240 PHE A N 1
ATOM 1793 C CA . PHE A 1 240 ? -14.266 2.379 10.047 1 90.44 240 PHE A CA 1
ATOM 1794 C C . PHE A 1 240 ? -15.43 3.355 10.219 1 90.44 240 PHE A C 1
ATOM 1796 O O . PHE A 1 240 ? -15.25 4.566 10.094 1 90.44 240 PHE A O 1
ATOM 1803 N N . SER A 1 241 ? -16.578 2.834 10.453 1 91.62 241 SER A N 1
ATOM 1804 C CA . SER A 1 241 ? -17.766 3.676 10.617 1 91.62 241 SER A CA 1
ATOM 1805 C C . SER A 1 241 ? -17.594 4.641 11.789 1 91.62 241 SER A C 1
ATOM 1807 O O . SER A 1 241 ? -18.125 5.75 11.766 1 91.62 241 SER A O 1
ATOM 1809 N N . GLU A 1 242 ? -16.828 4.273 12.836 1 91.56 242 GLU A N 1
ATOM 1810 C CA . GLU A 1 242 ? -16.562 5.152 13.961 1 91.56 242 GLU A CA 1
ATOM 1811 C C . GLU A 1 242 ? -15.703 6.34 13.539 1 91.56 242 GLU A C 1
ATOM 1813 O O . GLU A 1 242 ? -16 7.484 13.891 1 91.56 242 GLU A O 1
ATOM 1818 N N . PHE A 1 243 ? -14.734 6.031 12.828 1 89.38 243 PHE A N 1
ATOM 1819 C CA . PHE A 1 243 ? -13.828 7.082 12.375 1 89.38 243 PHE A CA 1
ATOM 1820 C C . PHE A 1 243 ? -14.531 8.008 11.391 1 89.38 243 PHE A C 1
ATOM 1822 O O . PHE A 1 243 ? -14.359 9.227 11.445 1 89.38 243 PHE A O 1
ATOM 1829 N N . LEU A 1 244 ? -15.273 7.398 10.547 1 88.75 244 LEU A N 1
ATOM 1830 C CA . LEU A 1 244 ? -15.977 8.18 9.531 1 88.75 244 LEU A CA 1
ATOM 1831 C C . LEU A 1 244 ? -17.031 9.078 10.172 1 88.75 244 LEU A C 1
ATOM 1833 O O . LEU A 1 244 ? -17.219 10.219 9.742 1 88.75 244 LEU A O 1
ATOM 1837 N N . LEU A 1 245 ? -17.75 8.531 11.109 1 89.12 245 LEU A N 1
ATOM 1838 C CA . LEU A 1 245 ? -18.734 9.328 11.828 1 89.12 245 LEU A CA 1
ATOM 1839 C C . LEU A 1 245 ? -18.094 10.578 12.43 1 89.12 245 LEU A C 1
ATOM 1841 O O . LEU A 1 245 ? -18.672 11.664 12.359 1 89.12 245 LEU A O 1
ATOM 1845 N N . ARG A 1 246 ? -17.047 10.414 12.992 1 88.5 246 ARG A N 1
ATOM 1846 C CA . ARG A 1 246 ? -16.344 11.539 13.586 1 88.5 246 ARG A CA 1
ATOM 1847 C C . ARG A 1 246 ? -16 12.594 12.531 1 88.5 246 ARG A C 1
ATOM 1849 O O . ARG A 1 246 ? -16.234 13.781 12.742 1 88.5 246 ARG A O 1
ATOM 1856 N N . ASP A 1 247 ? -15.477 12.156 11.438 1 88.25 247 ASP A N 1
ATOM 1857 C CA . ASP A 1 247 ? -15.109 13.086 10.375 1 88.25 247 ASP A CA 1
ATOM 1858 C C . ASP A 1 247 ? -16.328 13.797 9.82 1 88.25 247 ASP A C 1
ATOM 1860 O O . ASP A 1 247 ? -16.312 15.016 9.602 1 88.25 247 ASP A O 1
ATOM 1864 N N . LEU A 1 248 ? -17.344 13.078 9.609 1 89.56 248 LEU A N 1
ATOM 1865 C CA . LEU A 1 248 ? -18.578 13.648 9.062 1 89.56 248 LEU A CA 1
ATOM 1866 C C . LEU A 1 248 ? -19.234 14.594 10.062 1 89.56 248 LEU A C 1
ATOM 1868 O O . LEU A 1 248 ? -19.828 15.602 9.68 1 89.56 248 LEU A O 1
ATOM 1872 N N . SER A 1 249 ? -19.172 14.281 11.305 1 90.75 249 SER A N 1
ATOM 1873 C CA . SER A 1 249 ? -19.719 15.156 12.336 1 90.75 249 SER A CA 1
ATOM 1874 C C . SER A 1 249 ? -18.938 16.469 12.398 1 90.75 249 SER A C 1
ATOM 1876 O O . SER A 1 249 ? -19.547 17.531 12.578 1 90.75 249 SER A O 1
ATOM 1878 N N . ARG A 1 250 ? -17.703 16.312 12.289 1 88.31 250 ARG A N 1
ATOM 1879 C CA . ARG A 1 250 ? -16.875 17.516 12.25 1 88.31 250 ARG A CA 1
ATOM 1880 C C . ARG A 1 250 ? -17.219 18.375 11.039 1 88.31 250 ARG A C 1
ATOM 1882 O O . ARG A 1 250 ? -17.281 19.609 11.141 1 88.31 250 ARG A O 1
ATOM 1889 N N . LEU A 1 251 ? -17.406 17.75 9.977 1 87.25 251 LEU A N 1
ATOM 1890 C CA . LEU A 1 251 ? -17.797 18.453 8.758 1 87.25 251 LEU A CA 1
ATOM 1891 C C . LEU A 1 251 ? -19.156 19.125 8.93 1 87.25 251 LEU A C 1
ATOM 1893 O O . LEU A 1 251 ? -19.328 20.297 8.547 1 87.25 251 LEU A O 1
ATOM 1897 N N . ALA A 1 252 ? -20.078 18.469 9.453 1 88.12 252 ALA A N 1
ATOM 1898 C CA . ALA A 1 252 ? -21.406 19.016 9.703 1 88.12 252 ALA A CA 1
ATOM 1899 C C . ALA A 1 252 ? -21.344 20.219 10.641 1 88.12 252 ALA A C 1
ATOM 1901 O O . ALA A 1 252 ? -22.031 21.219 10.422 1 88.12 252 ALA A O 1
ATOM 1902 N N . GLN A 1 253 ? -20.594 20.047 11.625 1 88.56 253 GLN A N 1
ATOM 1903 C CA . GLN A 1 253 ? -20.422 21.141 12.57 1 88.56 253 GLN A CA 1
ATOM 1904 C C . GLN A 1 253 ? -19.797 22.359 11.898 1 88.56 253 GLN A C 1
ATOM 1906 O O . GLN A 1 253 ? -20.172 23.5 12.188 1 88.56 253 GLN A O 1
ATOM 1911 N N . ALA A 1 254 ? -18.875 22.047 11.117 1 86.62 254 ALA A N 1
ATOM 1912 C CA . ALA A 1 254 ? -18.234 23.141 10.383 1 86.62 254 ALA A CA 1
ATOM 1913 C C . ALA A 1 254 ? -19.234 23.859 9.484 1 86.62 254 ALA A C 1
ATOM 1915 O O . ALA A 1 254 ? -19.203 25.078 9.375 1 86.62 254 ALA A O 1
ATOM 1916 N N . TYR A 1 255 ? -20.078 23.156 8.844 1 86.06 255 TYR A N 1
ATOM 1917 C CA . TYR A 1 255 ? -21.109 23.75 8 1 86.06 255 TYR A CA 1
ATOM 1918 C C . TYR A 1 255 ? -22.047 24.625 8.828 1 86.06 255 TYR A C 1
ATOM 1920 O O . TYR A 1 255 ? -22.422 25.719 8.414 1 86.06 255 TYR A O 1
ATOM 1928 N N . ASP A 1 256 ? -22.406 24.156 9.938 1 86.94 256 ASP A N 1
ATOM 1929 C CA . ASP A 1 256 ? -23.297 24.891 10.828 1 86.94 256 ASP A CA 1
ATOM 1930 C C . ASP A 1 256 ? -22.656 26.188 11.312 1 86.94 256 ASP A C 1
ATOM 1932 O O . ASP A 1 256 ? -23.297 27.234 11.328 1 86.94 256 ASP A O 1
ATOM 1936 N N . ARG A 1 257 ? -21.453 26.031 11.672 1 87.94 257 ARG A N 1
ATOM 1937 C CA . ARG A 1 257 ? -20.734 27.203 12.156 1 87.94 257 ARG A CA 1
ATOM 1938 C C . ARG A 1 257 ? -20.547 28.234 11.047 1 87.94 257 ARG A C 1
ATOM 1940 O O . ARG A 1 257 ? -20.656 29.438 11.281 1 87.94 257 ARG A O 1
ATOM 1947 N N . ARG A 1 258 ? -20.312 27.766 9.953 1 86.75 258 ARG A N 1
ATOM 1948 C CA . ARG A 1 258 ? -20.156 28.656 8.82 1 86.75 258 ARG A CA 1
ATOM 1949 C C . ARG A 1 258 ? -21.469 29.359 8.484 1 86.75 258 ARG A C 1
ATOM 1951 O O . ARG A 1 258 ? -21.469 30.547 8.172 1 86.75 258 ARG A O 1
ATOM 1958 N N . ALA A 1 259 ? -22.469 28.641 8.5 1 85.56 259 ALA A N 1
ATOM 1959 C CA . ALA A 1 259 ? -23.781 29.219 8.234 1 85.56 259 ALA A CA 1
ATOM 1960 C C . ALA A 1 259 ? -24.109 30.297 9.273 1 85.56 259 ALA A C 1
ATOM 1962 O O . ALA A 1 259 ? -24.703 31.328 8.938 1 85.56 259 ALA A O 1
ATOM 1963 N N . ARG A 1 260 ? -23.75 30.094 10.453 1 86.62 260 ARG A N 1
ATOM 1964 C CA . ARG A 1 260 ? -23.984 31.047 11.523 1 86.62 260 ARG A CA 1
ATOM 1965 C C . ARG A 1 260 ? -23.172 32.312 11.32 1 86.62 260 ARG A C 1
ATOM 1967 O O . ARG A 1 260 ? -23.703 33.438 11.469 1 86.62 260 ARG A O 1
ATOM 1974 N N . VAL A 1 261 ? -21.984 32.062 10.992 1 87.31 261 VAL A N 1
ATOM 1975 C CA . VAL A 1 261 ? -21.109 33.219 10.789 1 87.31 261 VAL A CA 1
ATOM 1976 C C . VAL A 1 261 ? -21.578 34.031 9.594 1 87.31 261 VAL A C 1
ATOM 1978 O O . VAL A 1 261 ? -21.5 35.25 9.602 1 87.31 261 VAL A O 1
ATOM 1981 N N . ARG A 1 262 ? -22.109 33.375 8.578 1 86.38 262 ARG A N 1
ATOM 1982 C CA . ARG A 1 262 ? -22.547 34.031 7.352 1 86.38 262 ARG A CA 1
ATOM 1983 C C . ARG A 1 262 ? -24 34.5 7.473 1 86.38 262 ARG A C 1
ATOM 1985 O O . ARG A 1 262 ? -24.5 35.188 6.582 1 86.38 262 ARG A O 1
ATOM 1992 N N . GLY A 1 263 ? -24.594 34.156 8.461 1 82.69 263 GLY A N 1
ATOM 1993 C CA . GLY A 1 263 ? -25.984 34.5 8.664 1 82.69 263 GLY A CA 1
ATOM 1994 C C . GLY A 1 263 ? -26.938 33.781 7.719 1 82.69 263 GLY A C 1
ATOM 1995 O O . GLY A 1 263 ? -27.922 34.375 7.27 1 82.69 263 GLY A O 1
ATOM 1996 N N . GLN A 1 264 ? -26.484 32.656 7.344 1 81.12 264 GLN A N 1
ATOM 1997 C CA . GLN A 1 264 ? -27.297 31.906 6.387 1 81.12 264 GLN A CA 1
ATOM 1998 C C . GLN A 1 264 ? -28.109 30.828 7.086 1 81.12 264 GLN A C 1
ATOM 2000 O O . GLN A 1 264 ? -27.719 30.328 8.148 1 81.12 264 GLN A O 1
ATOM 2005 N N . ARG A 1 265 ? -29.312 30.719 6.59 1 76.56 265 ARG A N 1
ATOM 2006 C CA . ARG A 1 265 ? -30.141 29.641 7.105 1 76.56 265 ARG A CA 1
ATOM 2007 C C . ARG A 1 265 ? -29.734 28.297 6.504 1 76.56 265 ARG A C 1
ATOM 2009 O O . ARG A 1 265 ? -29.453 28.219 5.309 1 76.56 265 ARG A O 1
ATOM 2016 N N . LEU A 1 266 ? -29.578 27.266 7.355 1 73.81 266 LEU A N 1
ATOM 2017 C CA . LEU A 1 266 ? -29.203 25.938 6.902 1 73.81 266 LEU A CA 1
ATOM 2018 C C . LEU A 1 266 ? -30.422 25.172 6.371 1 73.81 266 LEU A C 1
ATOM 2020 O O . LEU A 1 266 ? -31.516 25.297 6.926 1 73.81 266 LEU A O 1
ATOM 2024 N N . SER A 1 267 ? -30.219 24.641 5.219 1 73.75 267 SER A N 1
ATOM 2025 C CA . SER A 1 267 ? -31.281 23.812 4.645 1 73.75 267 SER A CA 1
ATOM 2026 C C . SER A 1 267 ? -31.562 22.594 5.516 1 73.75 267 SER A C 1
ATOM 2028 O O . SER A 1 267 ? -30.641 22.016 6.09 1 73.75 267 SER A O 1
ATOM 2030 N N . ARG A 1 268 ? -32.844 22.375 5.684 1 71.88 268 ARG A N 1
ATOM 2031 C CA . ARG A 1 268 ? -33.25 21.203 6.449 1 71.88 268 ARG A CA 1
ATOM 2032 C C . ARG A 1 268 ? -33.125 19.922 5.625 1 71.88 268 ARG A C 1
ATOM 2034 O O . ARG A 1 268 ? -32.969 18.828 6.18 1 71.88 268 ARG A O 1
ATOM 2041 N N . VAL A 1 269 ? -33.094 20.047 4.398 1 70.56 269 VAL A N 1
ATOM 2042 C CA . VAL A 1 269 ? -33.156 18.891 3.506 1 70.56 269 VAL A CA 1
ATOM 2043 C C . VAL A 1 269 ? -31.719 18.484 3.117 1 70.56 269 VAL A C 1
ATOM 2045 O O . VAL A 1 269 ? -31.359 17.312 3.191 1 70.56 269 VAL A O 1
ATOM 2048 N N . PHE A 1 270 ? -30.984 19.438 2.822 1 74.25 270 PHE A N 1
ATOM 2049 C CA . PHE A 1 270 ? -29.609 19.203 2.375 1 74.25 270 PHE A CA 1
ATOM 2050 C C . PHE A 1 270 ? -28.625 19.438 3.51 1 74.25 270 PHE A C 1
ATOM 2052 O O . PHE A 1 270 ? -27.922 20.453 3.535 1 74.25 270 PHE A O 1
ATOM 2059 N N . ARG A 1 271 ? -28.672 18.531 4.469 1 76.62 271 ARG A N 1
ATOM 2060 C CA . ARG A 1 271 ? -27.781 18.625 5.617 1 76.62 271 ARG A CA 1
ATOM 2061 C C . ARG A 1 271 ? -27.016 17.312 5.82 1 76.62 271 ARG A C 1
ATOM 2063 O O . ARG A 1 271 ? -27.578 16.234 5.613 1 76.62 271 ARG A O 1
ATOM 2070 N N . PRO A 1 272 ? -25.812 17.484 6.121 1 80.69 272 PRO A N 1
ATOM 2071 C CA . PRO A 1 272 ? -25.094 16.25 6.426 1 80.69 272 PRO A CA 1
ATOM 2072 C C . PRO A 1 272 ? -25.734 15.461 7.578 1 80.69 272 PRO A C 1
ATOM 2074 O O . PRO A 1 272 ? -26.156 16.062 8.57 1 80.69 272 PRO A O 1
ATOM 2077 N N . ARG A 1 273 ? -26.016 14.289 7.344 1 87.31 273 ARG A N 1
ATOM 2078 C CA . ARG A 1 273 ? -26.547 13.398 8.367 1 87.31 273 ARG A CA 1
ATOM 2079 C C . ARG A 1 273 ? -25.578 12.273 8.688 1 87.31 273 ARG A C 1
ATOM 2081 O O . ARG A 1 273 ? -25.766 11.141 8.25 1 87.31 273 ARG A O 1
ATOM 2088 N N . PRO A 1 274 ? -24.594 12.539 9.508 1 91.44 274 PRO A N 1
ATOM 2089 C CA . PRO A 1 274 ? -23.547 11.562 9.797 1 91.44 274 PRO A CA 1
ATOM 2090 C C . PRO A 1 274 ? -24.094 10.281 10.422 1 91.44 274 PRO A C 1
ATOM 2092 O O . PRO A 1 274 ? -23.562 9.195 10.156 1 91.44 274 PRO A O 1
ATOM 2095 N N . LYS A 1 275 ? -25.141 10.367 11.172 1 92.06 275 LYS A N 1
ATOM 2096 C CA . LYS A 1 275 ? -25.672 9.195 11.852 1 92.06 275 LYS A CA 1
ATOM 2097 C C . LYS A 1 275 ? -26.312 8.227 10.859 1 92.06 275 LYS A C 1
ATOM 2099 O O . LYS A 1 275 ? -26.234 7.008 11.039 1 92.06 275 LYS A O 1
ATOM 2104 N N . VAL A 1 276 ? -26.969 8.758 9.883 1 92.56 276 VAL A N 1
ATOM 2105 C CA . VAL A 1 276 ? -27.562 7.898 8.859 1 92.56 276 VAL A CA 1
ATOM 2106 C C . VAL A 1 276 ? -26.469 7.113 8.141 1 92.56 276 VAL A C 1
ATOM 2108 O O . VAL A 1 276 ? -26.609 5.906 7.93 1 92.56 276 VAL A O 1
ATOM 2111 N N . VAL A 1 277 ? -25.422 7.766 7.816 1 92.94 277 VAL A N 1
ATOM 2112 C CA . VAL A 1 277 ? -24.297 7.125 7.129 1 92.94 277 VAL A CA 1
ATOM 2113 C C . VAL A 1 277 ? -23.703 6.039 8.016 1 92.94 277 VAL A C 1
ATOM 2115 O O . VAL A 1 277 ? -23.453 4.918 7.559 1 92.94 277 VAL A O 1
ATOM 2118 N N . ARG A 1 278 ? -23.562 6.363 9.242 1 93.44 278 ARG A N 1
ATOM 2119 C CA . ARG A 1 278 ? -23 5.398 10.18 1 93.44 278 ARG A CA 1
ATOM 2120 C C . ARG A 1 278 ? -23.875 4.152 10.273 1 93.44 278 ARG A C 1
ATOM 2122 O O . ARG A 1 278 ? -23.375 3.029 10.211 1 93.44 278 ARG A O 1
ATOM 2129 N N . TRP A 1 279 ? -25.125 4.359 10.453 1 94.62 279 TRP A N 1
ATOM 2130 C CA . TRP A 1 279 ? -26.031 3.225 10.617 1 94.62 279 TRP A CA 1
ATOM 2131 C C . TRP A 1 279 ? -26.078 2.375 9.352 1 94.62 279 TRP A C 1
ATOM 2133 O O . TRP A 1 279 ? -26.125 1.146 9.422 1 94.62 279 TRP A O 1
ATOM 2143 N N . CYS A 1 280 ? -26.062 2.975 8.227 1 95.31 280 CYS A N 1
ATOM 2144 C CA . CYS A 1 280 ? -26.016 2.219 6.98 1 95.31 280 CYS A CA 1
ATOM 2145 C C . CYS A 1 280 ? -24.75 1.375 6.906 1 95.31 280 CYS A C 1
ATOM 2147 O O . CYS A 1 280 ? -24.797 0.197 6.547 1 95.31 280 CYS A O 1
ATOM 2149 N N . LEU A 1 281 ? -23.656 1.951 7.293 1 94.19 281 LEU A N 1
ATOM 2150 C CA . LEU A 1 281 ? -22.391 1.221 7.254 1 94.19 281 LEU A CA 1
ATOM 2151 C C . LEU A 1 281 ? -22.391 0.079 8.266 1 94.19 281 LEU A C 1
ATOM 2153 O O . LEU A 1 281 ? -21.844 -0.997 7.992 1 94.19 281 LEU A O 1
ATOM 2157 N N . LEU A 1 282 ? -23 0.274 9.406 1 96.12 282 LEU A N 1
ATOM 2158 C CA . LEU A 1 282 ? -23.078 -0.774 10.414 1 96.12 282 LEU A CA 1
ATOM 2159 C C . LEU A 1 282 ? -23.969 -1.919 9.945 1 96.12 282 LEU A C 1
ATOM 2161 O O . LEU A 1 282 ? -23.703 -3.084 10.25 1 96.12 282 LEU A O 1
ATOM 2165 N N . ILE A 1 283 ? -25 -1.572 9.219 1 97 283 ILE A N 1
ATOM 2166 C CA . ILE A 1 283 ? -25.859 -2.598 8.656 1 97 283 ILE A CA 1
ATOM 2167 C C . ILE A 1 283 ? -25.094 -3.412 7.617 1 97 283 ILE A C 1
ATOM 2169 O O . ILE A 1 283 ? -25.203 -4.641 7.582 1 97 283 ILE A O 1
ATOM 2173 N N . VAL A 1 284 ? -24.344 -2.752 6.793 1 95.56 284 VAL A N 1
ATOM 2174 C CA . VAL A 1 284 ? -23.5 -3.461 5.832 1 95.56 284 VAL A CA 1
ATOM 2175 C C . VAL A 1 284 ? -22.516 -4.355 6.574 1 95.56 284 VAL A C 1
ATOM 2177 O O . VAL A 1 284 ? -22.359 -5.535 6.246 1 95.56 284 VAL A O 1
ATOM 2180 N N . ALA A 1 285 ? -21.875 -3.814 7.602 1 95.81 285 ALA A N 1
ATOM 2181 C CA . ALA A 1 285 ? -20.906 -4.566 8.398 1 95.81 285 ALA A CA 1
ATOM 2182 C C . ALA A 1 285 ? -21.547 -5.801 9.023 1 95.81 285 ALA A C 1
ATOM 2184 O O . ALA A 1 285 ? -21.016 -6.906 8.922 1 95.81 285 ALA A O 1
ATOM 2185 N N . GLY A 1 286 ? -22.672 -5.609 9.609 1 96.25 286 GLY A N 1
ATOM 2186 C CA . GLY A 1 286 ? -23.391 -6.711 10.234 1 96.25 286 GLY A CA 1
ATOM 2187 C C . GLY A 1 286 ? -23.844 -7.77 9.242 1 96.25 286 GLY A C 1
ATOM 2188 O O . GLY A 1 286 ? -23.766 -8.969 9.523 1 96.25 286 GLY A O 1
ATOM 2189 N N . GLY A 1 287 ? -24.359 -7.297 8.141 1 95.94 287 GLY A N 1
ATOM 2190 C CA . GLY A 1 287 ? -24.766 -8.227 7.098 1 95.94 287 GLY A CA 1
ATOM 2191 C C . GLY A 1 287 ? -23.609 -9.07 6.57 1 95.94 287 GLY A C 1
ATOM 2192 O O . GLY A 1 287 ? -23.766 -10.281 6.391 1 95.94 287 GLY A O 1
ATOM 2193 N N . VAL A 1 288 ? -22.484 -8.477 6.348 1 93.5 288 VAL A N 1
ATOM 2194 C CA . VAL A 1 288 ? -21.312 -9.188 5.855 1 93.5 288 VAL A CA 1
ATOM 2195 C C . VAL A 1 288 ? -20.828 -10.18 6.906 1 93.5 288 VAL A C 1
ATOM 2197 O O . VAL A 1 288 ? -20.484 -11.32 6.582 1 93.5 288 VAL A O 1
ATOM 2200 N N . MET A 1 289 ? -20.812 -9.781 8.18 1 95.31 289 MET A N 1
ATOM 2201 C CA . MET A 1 289 ? -20.406 -10.672 9.258 1 95.31 289 MET A CA 1
ATOM 2202 C C . MET A 1 289 ? -21.375 -11.852 9.391 1 95.31 289 MET A C 1
ATOM 2204 O O . MET A 1 289 ? -20.953 -12.984 9.625 1 95.31 289 MET A O 1
ATOM 2208 N N . LEU A 1 290 ? -22.609 -11.523 9.242 1 95.5 290 LEU A N 1
ATOM 2209 C CA . LEU A 1 290 ? -23.609 -12.578 9.32 1 95.5 290 LEU A CA 1
ATOM 2210 C C . LEU A 1 290 ? -23.422 -13.602 8.203 1 95.5 290 LEU A C 1
ATOM 2212 O O . LEU A 1 290 ? -23.516 -14.805 8.43 1 95.5 290 LEU A O 1
ATOM 2216 N N . ALA A 1 291 ? -23.172 -13.148 7.043 1 93.06 291 ALA A N 1
ATOM 2217 C CA . ALA A 1 291 ? -22.922 -14.031 5.906 1 93.06 291 ALA A CA 1
ATOM 2218 C C . ALA A 1 291 ? -21.688 -14.875 6.141 1 93.06 291 ALA A C 1
ATOM 2220 O O . ALA A 1 291 ? -21.594 -16.016 5.664 1 93.06 291 ALA A O 1
ATOM 2221 N N . ALA A 1 292 ? -20.75 -14.32 6.875 1 93.12 292 ALA A N 1
ATOM 2222 C CA . ALA A 1 292 ? -19.516 -15.031 7.188 1 93.12 292 ALA A CA 1
ATOM 2223 C C . ALA A 1 292 ? -19.75 -16.141 8.203 1 93.12 292 ALA A C 1
ATOM 2225 O O . ALA A 1 292 ? -19.203 -17.234 8.086 1 93.12 292 ALA A O 1
ATOM 2226 N N . VAL A 1 293 ? -20.578 -15.938 9.148 1 94.56 293 VAL A N 1
ATOM 2227 C CA . VAL A 1 293 ? -20.781 -16.844 10.273 1 94.56 293 VAL A CA 1
ATOM 2228 C C . VAL A 1 293 ? -21.781 -17.938 9.883 1 94.56 293 VAL A C 1
ATOM 2230 O O . VAL A 1 293 ? -21.719 -19.062 10.383 1 94.56 293 VAL A O 1
ATOM 2233 N N . VAL A 1 294 ? -22.703 -17.562 8.953 1 94.38 294 VAL A N 1
ATOM 2234 C CA . VAL A 1 294 ? -23.734 -18.5 8.531 1 94.38 294 VAL A CA 1
ATOM 2235 C C . VAL A 1 294 ? -23.547 -18.859 7.059 1 94.38 294 VAL A C 1
ATOM 2237 O O . VAL A 1 294 ? -24.094 -18.188 6.18 1 94.38 294 VAL A O 1
ATOM 2240 N N . PRO A 1 295 ? -22.922 -20 6.883 1 90.62 295 PRO A N 1
ATOM 2241 C CA . PRO A 1 295 ? -22.766 -20.391 5.484 1 90.62 295 PRO A CA 1
ATOM 2242 C C . PRO A 1 295 ? -24.109 -20.594 4.781 1 90.62 295 PRO A C 1
ATOM 2244 O O . PRO A 1 295 ? -25.094 -21 5.414 1 90.62 295 PRO A O 1
ATOM 2247 N N . VAL A 1 296 ? -24.109 -20.359 3.557 1 88.56 296 VAL A N 1
ATOM 2248 C CA . VAL A 1 296 ? -25.344 -20.328 2.773 1 88.56 296 VAL A CA 1
ATOM 2249 C C . VAL A 1 296 ? -26.016 -21.703 2.785 1 88.56 296 VAL A C 1
ATOM 2251 O O . VAL A 1 296 ? -27.234 -21.797 2.732 1 88.56 296 VAL A O 1
ATOM 2254 N N . ASN A 1 297 ? -25.266 -22.766 2.887 1 88.44 297 ASN A N 1
ATOM 2255 C CA . ASN A 1 297 ? -25.828 -24.109 2.809 1 88.44 297 ASN A CA 1
ATOM 2256 C C . ASN A 1 297 ? -26.312 -24.594 4.172 1 88.44 297 ASN A C 1
ATOM 2258 O O . ASN A 1 297 ? -26.766 -25.734 4.309 1 88.44 297 ASN A O 1
ATOM 2262 N N . THR A 1 298 ? -26.297 -23.859 5.219 1 89.06 298 THR A N 1
ATOM 2263 C CA . THR A 1 298 ? -26.844 -24.219 6.527 1 89.06 298 THR A CA 1
ATOM 2264 C C . THR A 1 298 ? -28.188 -23.547 6.754 1 89.06 298 THR A C 1
ATOM 2266 O O . THR A 1 298 ? -29.234 -24.156 6.543 1 89.06 298 THR A O 1
ATOM 2269 N N . LEU A 1 299 ? -28.125 -22.234 7.051 1 90.69 299 LEU A N 1
ATOM 2270 C CA . LEU A 1 299 ? -29.328 -21.422 7.16 1 90.69 299 LEU A CA 1
ATOM 2271 C C . LEU A 1 299 ? -29.375 -20.375 6.047 1 90.69 299 LEU A C 1
ATOM 2273 O O . LEU A 1 299 ? -29.125 -19.188 6.281 1 90.69 299 LEU A O 1
ATOM 2277 N N . GLY A 1 300 ? -29.812 -20.844 4.953 1 90.56 300 GLY A N 1
ATOM 2278 C CA . GLY A 1 300 ? -29.766 -20.047 3.738 1 90.56 300 GLY A CA 1
ATOM 2279 C C . GLY A 1 300 ? -30.562 -18.75 3.846 1 90.56 300 GLY A C 1
ATOM 2280 O O . GLY A 1 300 ? -30.094 -17.703 3.391 1 90.56 300 GLY A O 1
ATOM 2281 N N . ASP A 1 301 ? -31.688 -18.781 4.465 1 91.81 301 ASP A N 1
ATOM 2282 C CA . ASP A 1 301 ? -32.531 -17.594 4.582 1 91.81 301 ASP A CA 1
ATOM 2283 C C . ASP A 1 301 ? -31.875 -16.531 5.449 1 91.81 301 ASP A C 1
ATOM 2285 O O . ASP A 1 301 ? -31.953 -15.336 5.137 1 91.81 301 ASP A O 1
ATOM 2289 N N . LEU A 1 302 ? -31.328 -17.031 6.504 1 92.31 302 LEU A N 1
ATOM 2290 C CA . LEU A 1 302 ? -30.641 -16.094 7.379 1 92.31 302 LEU A CA 1
ATOM 2291 C C . LEU A 1 302 ? -29.438 -15.477 6.672 1 92.31 302 LEU A C 1
ATOM 2293 O O . LEU A 1 302 ? -29.203 -14.266 6.777 1 92.31 302 LEU A O 1
ATOM 2297 N N . HIS A 1 303 ? -28.703 -16.312 6.02 1 92.62 303 HIS A N 1
ATOM 2298 C CA . HIS A 1 303 ? -27.594 -15.844 5.207 1 92.62 303 HIS A CA 1
ATOM 2299 C C . HIS A 1 303 ? -28.047 -14.805 4.191 1 92.62 303 HIS A C 1
ATOM 2301 O O . HIS A 1 303 ? -27.469 -13.727 4.098 1 92.62 303 HIS A O 1
ATOM 2307 N N . ALA A 1 304 ? -29.109 -15.078 3.531 1 91.38 304 ALA A N 1
ATOM 2308 C CA . ALA A 1 304 ? -29.641 -14.195 2.496 1 91.38 304 ALA A CA 1
ATOM 2309 C C . ALA A 1 304 ? -30.141 -12.883 3.096 1 91.38 304 ALA A C 1
ATOM 2311 O O . ALA A 1 304 ? -30.031 -11.828 2.469 1 91.38 304 ALA A O 1
ATOM 2312 N N . SER A 1 305 ? -30.656 -13 4.203 1 92.88 305 SER A N 1
ATOM 2313 C CA . SER A 1 305 ? -31.156 -11.797 4.855 1 92.88 305 SER A CA 1
ATOM 2314 C C . SER A 1 305 ? -30.016 -10.812 5.133 1 92.88 305 SER A C 1
ATOM 2316 O O . SER A 1 305 ? -30.203 -9.602 5.043 1 92.88 305 SER A O 1
ATOM 2318 N N . GLY A 1 306 ? -28.891 -11.281 5.508 1 92.81 306 GLY A N 1
ATOM 2319 C CA . GLY A 1 306 ? -27.734 -10.43 5.695 1 92.81 306 GLY A CA 1
ATOM 2320 C C . GLY A 1 306 ? -27.297 -9.734 4.422 1 92.81 306 GLY A C 1
ATOM 2321 O O . GLY A 1 306 ? -27.016 -8.531 4.43 1 92.81 306 GLY A O 1
ATOM 2322 N N . VAL A 1 307 ? -27.281 -10.477 3.365 1 90.25 307 VAL A N 1
ATOM 2323 C CA . VAL A 1 307 ? -26.859 -9.938 2.076 1 90.25 307 VAL A CA 1
ATOM 2324 C C . VAL A 1 307 ? -27.844 -8.875 1.602 1 90.25 307 VAL A C 1
ATOM 2326 O O . VAL A 1 307 ? -27.438 -7.812 1.129 1 90.25 307 VAL A O 1
ATOM 2329 N N . TRP A 1 308 ? -29.109 -9.141 1.817 1 90.5 308 TRP A N 1
ATOM 2330 C CA . TRP A 1 308 ? -30.141 -8.195 1.396 1 90.5 308 TRP A CA 1
ATOM 2331 C C . TRP A 1 308 ? -30.094 -6.926 2.236 1 90.5 308 TRP A C 1
ATOM 2333 O O . TRP A 1 308 ? -30.281 -5.82 1.717 1 90.5 308 TRP A O 1
ATOM 2343 N N . ALA A 1 309 ? -29.891 -7.141 3.471 1 94.12 309 ALA A N 1
ATOM 2344 C CA . ALA A 1 309 ? -29.781 -5.977 4.348 1 94.12 309 ALA A CA 1
ATOM 2345 C C . ALA A 1 309 ? -28.609 -5.098 3.953 1 94.12 309 ALA A C 1
ATOM 2347 O O . ALA A 1 309 ? -28.734 -3.871 3.896 1 94.12 309 ALA A O 1
ATOM 2348 N N . ALA A 1 310 ? -27.484 -5.691 3.721 1 93.69 310 ALA A N 1
ATOM 2349 C CA . ALA A 1 310 ? -26.297 -4.957 3.299 1 93.69 310 ALA A CA 1
ATOM 2350 C C . ALA A 1 310 ? -26.547 -4.227 1.981 1 93.69 310 ALA A C 1
ATOM 2352 O O . ALA A 1 310 ? -26.172 -3.061 1.83 1 93.69 310 ALA A O 1
ATOM 2353 N N . SER A 1 311 ? -27.203 -4.875 1.064 1 91.94 311 SER A N 1
ATOM 2354 C CA . SER A 1 311 ? -27.5 -4.289 -0.24 1 91.94 311 SER A CA 1
ATOM 2355 C C . SER A 1 311 ? -28.438 -3.1 -0.114 1 91.94 311 SER A C 1
ATOM 2357 O O . SER A 1 311 ? -28.25 -2.07 -0.763 1 91.94 311 SER A O 1
ATOM 2359 N N . ALA A 1 312 ? -29.438 -3.277 0.687 1 92.5 312 ALA A N 1
ATOM 2360 C CA . ALA A 1 312 ? -30.406 -2.201 0.896 1 92.5 312 ALA A CA 1
ATOM 2361 C C . ALA A 1 312 ? -29.734 -0.97 1.497 1 92.5 312 ALA A C 1
ATOM 2363 O O . ALA A 1 312 ? -30.016 0.16 1.098 1 92.5 312 ALA A O 1
ATOM 2364 N N . ALA A 1 313 ? -28.891 -1.208 2.449 1 95.19 313 ALA A N 1
ATOM 2365 C CA . ALA A 1 313 ? -28.156 -0.108 3.07 1 95.19 313 ALA A CA 1
ATOM 2366 C C . ALA A 1 313 ? -27.281 0.608 2.051 1 95.19 313 ALA A C 1
ATOM 2368 O O . ALA A 1 313 ? -27.156 1.836 2.074 1 95.19 313 ALA A O 1
ATOM 2369 N N . LEU A 1 314 ? -26.656 -0.163 1.208 1 93.94 314 LEU A N 1
ATOM 2370 C CA . LEU A 1 314 ? -25.828 0.414 0.16 1 93.94 314 LEU A CA 1
ATOM 2371 C C . LEU A 1 314 ? -26.656 1.264 -0.792 1 93.94 314 LEU A C 1
ATOM 2373 O O . LEU A 1 314 ? -26.234 2.348 -1.199 1 93.94 314 LEU A O 1
ATOM 2377 N N . VAL A 1 315 ? -27.812 0.832 -1.127 1 93.88 315 VAL A N 1
ATOM 2378 C CA . VAL A 1 315 ? -28.703 1.57 -2.014 1 93.88 315 VAL A CA 1
ATOM 2379 C C . VAL A 1 315 ? -29.094 2.896 -1.365 1 93.88 315 VAL A C 1
ATOM 2381 O O . VAL A 1 315 ? -29.125 3.936 -2.029 1 93.88 315 VAL A O 1
ATOM 2384 N N . VAL A 1 316 ? -29.375 2.863 -0.128 1 93.75 316 VAL A N 1
ATOM 2385 C CA . VAL A 1 316 ? -29.734 4.074 0.6 1 93.75 316 VAL A CA 1
ATOM 2386 C C . VAL A 1 316 ? -28.578 5.074 0.552 1 93.75 316 VAL A C 1
ATOM 2388 O O . VAL A 1 316 ? -28.797 6.266 0.318 1 93.75 316 VAL A O 1
ATOM 2391 N N . LEU A 1 317 ? -27.391 4.609 0.728 1 93.25 317 LEU A N 1
ATOM 2392 C CA . LEU A 1 317 ? -26.219 5.48 0.714 1 93.25 317 LEU A CA 1
ATOM 2393 C C . LEU A 1 317 ? -26.016 6.086 -0.669 1 93.25 317 LEU A C 1
ATOM 2395 O O . LEU A 1 317 ? -25.766 7.289 -0.793 1 93.25 317 LEU A O 1
ATOM 2399 N N . LEU A 1 318 ? -26.125 5.242 -1.646 1 94.5 318 LEU A N 1
ATOM 2400 C CA . LEU A 1 318 ? -25.875 5.691 -3.01 1 94.5 318 LEU A CA 1
ATOM 2401 C C . LEU A 1 318 ? -26.984 6.613 -3.5 1 94.5 318 LEU A C 1
ATOM 2403 O O . LEU A 1 318 ? -26.719 7.695 -4.023 1 94.5 318 LEU A O 1
ATOM 2407 N N . ALA A 1 319 ? -28.234 6.266 -3.316 1 92.94 319 ALA A N 1
ATOM 2408 C CA . ALA A 1 319 ? -29.375 7.047 -3.766 1 92.94 319 ALA A CA 1
ATOM 2409 C C . ALA A 1 319 ? -29.516 8.336 -2.959 1 92.94 319 ALA A C 1
ATOM 2411 O O . ALA A 1 319 ? -29.953 9.359 -3.482 1 92.94 319 ALA A O 1
ATOM 2412 N N . GLY A 1 320 ? -29.156 8.273 -1.746 1 91.75 320 GLY A N 1
ATOM 2413 C CA . GLY A 1 320 ? -29.297 9.422 -0.867 1 91.75 320 GLY A CA 1
ATOM 2414 C C . GLY A 1 320 ? -28.094 10.344 -0.914 1 91.75 320 GLY A C 1
ATOM 2415 O O . GLY A 1 320 ? -28.016 11.305 -0.143 1 91.75 320 GLY A O 1
ATOM 2416 N N . SER A 1 321 ? -27.203 10.102 -1.739 1 89 321 SER A N 1
ATOM 2417 C CA . SER A 1 321 ? -25.938 10.805 -1.73 1 89 321 SER A CA 1
ATOM 2418 C C . SER A 1 321 ? -26.125 12.312 -1.87 1 89 321 SER A C 1
ATOM 2420 O O . SER A 1 321 ? -25.484 13.094 -1.168 1 89 321 SER A O 1
ATOM 2422 N N . ILE A 1 322 ? -27.062 12.773 -2.707 1 86.25 322 ILE A N 1
ATOM 2423 C CA . ILE A 1 322 ? -27.281 14.195 -2.949 1 86.25 322 ILE A CA 1
ATOM 2424 C C . ILE A 1 322 ? -27.828 14.859 -1.69 1 86.25 322 ILE A C 1
ATOM 2426 O O . ILE A 1 322 ? -27.547 16.031 -1.413 1 86.25 322 ILE A O 1
ATOM 2430 N N . PHE A 1 323 ? -28.547 14.094 -0.907 1 87.31 323 PHE A N 1
ATOM 2431 C CA . PHE A 1 323 ? -29.188 14.625 0.296 1 87.31 323 PHE A CA 1
ATOM 2432 C C . PHE A 1 323 ? -28.266 14.477 1.5 1 87.31 323 PHE A C 1
ATOM 2434 O O . PHE A 1 323 ? -28.234 15.336 2.381 1 87.31 323 PHE A O 1
ATOM 2441 N N . LEU A 1 324 ? -27.531 13.477 1.484 1 88.12 324 LEU A N 1
ATOM 2442 C CA . LEU A 1 324 ? -26.719 13.125 2.646 1 88.12 324 LEU A CA 1
ATOM 2443 C C . LEU A 1 324 ? -25.391 13.875 2.631 1 88.12 324 LEU A C 1
ATOM 2445 O O . LEU A 1 324 ? -24.766 14.07 3.68 1 88.12 324 LEU A O 1
ATOM 2449 N N . PHE A 1 325 ? -24.984 14.281 1.428 1 88 325 PHE A N 1
ATOM 2450 C CA . PHE A 1 325 ? -23.656 14.875 1.314 1 88 325 PHE A CA 1
ATOM 2451 C C . PHE A 1 325 ? -23.719 16.203 0.569 1 88 325 PHE A C 1
ATOM 2453 O O . PHE A 1 325 ? -23.031 16.391 -0.447 1 88 325 PHE A O 1
ATOM 2460 N N . PRO A 1 326 ? -24.375 17.109 1.204 1 84.06 326 PRO A N 1
ATOM 2461 C CA . PRO A 1 326 ? -24.391 18.422 0.55 1 84.06 326 PRO A CA 1
ATOM 2462 C C . PRO A 1 326 ? -23.016 19.078 0.515 1 84.06 326 PRO A C 1
ATOM 2464 O O . PRO A 1 326 ? -22.234 18.953 1.47 1 84.06 326 PRO A O 1
ATOM 2467 N N . GLY A 1 327 ? -22.641 19.75 -0.607 1 82.81 327 GLY A N 1
ATOM 2468 C CA . GLY A 1 327 ? -21.375 20.453 -0.705 1 82.81 327 GLY A CA 1
ATOM 2469 C C . GLY A 1 327 ? -20.297 19.656 -1.405 1 82.81 327 GLY A C 1
ATOM 2470 O O . GLY A 1 327 ? -19.25 20.203 -1.771 1 82.81 327 GLY A O 1
ATOM 2471 N N . PHE A 1 328 ? -20.547 18.344 -1.459 1 88.06 328 PHE A N 1
ATOM 2472 C CA . PHE A 1 328 ? -19.578 17.516 -2.168 1 88.06 328 PHE A CA 1
ATOM 2473 C C . PHE A 1 328 ? -19.5 17.906 -3.639 1 88.06 328 PHE A C 1
ATOM 2475 O O . PHE A 1 328 ? -20.469 18.453 -4.191 1 88.06 328 PHE A O 1
ATOM 2482 N N . PRO A 1 329 ? -18.375 17.672 -4.23 1 87.06 329 PRO A N 1
ATOM 2483 C CA . PRO A 1 329 ? -18.234 18 -5.652 1 87.06 329 PRO A CA 1
ATOM 2484 C C . PRO A 1 329 ? -19.203 17.219 -6.539 1 87.06 329 PRO A C 1
ATOM 2486 O O . PRO A 1 329 ? -19.531 16.062 -6.227 1 87.06 329 PRO A O 1
ATOM 2489 N N . ALA A 1 330 ? -19.547 17.781 -7.656 1 89.69 330 ALA A N 1
ATOM 2490 C CA . ALA A 1 330 ? -20.516 17.203 -8.586 1 89.69 330 ALA A CA 1
ATOM 2491 C C . ALA A 1 330 ? -20.047 15.844 -9.086 1 89.69 330 ALA A C 1
ATOM 2493 O O . ALA A 1 330 ? -20.859 14.938 -9.289 1 89.69 330 ALA A O 1
ATOM 2494 N N . ILE A 1 331 ? -18.797 15.703 -9.25 1 88.38 331 ILE A N 1
ATOM 2495 C CA . ILE A 1 331 ? -18.266 14.461 -9.789 1 88.38 331 ILE A CA 1
ATOM 2496 C 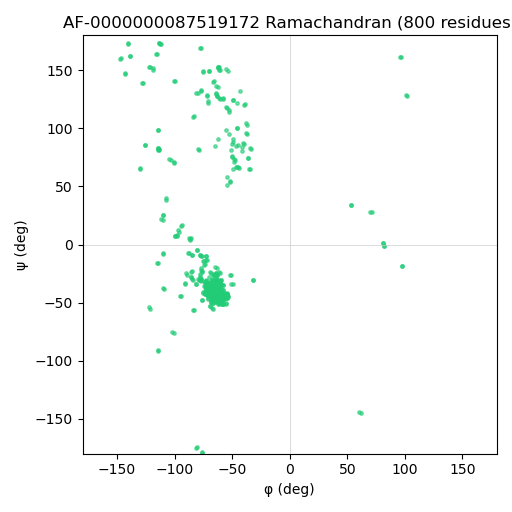C . ILE A 1 331 ? -18.484 13.32 -8.797 1 88.38 331 ILE A C 1
ATOM 2498 O O . ILE A 1 331 ? -18.688 12.172 -9.188 1 88.38 331 ILE A O 1
ATOM 2502 N N . PHE A 1 332 ? -18.484 13.633 -7.586 1 89.62 332 PHE A N 1
ATOM 2503 C CA . PHE A 1 332 ? -18.766 12.609 -6.586 1 89.62 332 PHE A CA 1
ATOM 2504 C C . PHE A 1 332 ? -20.203 12.125 -6.68 1 89.62 332 PHE A C 1
ATOM 2506 O O . PHE A 1 332 ? -20.469 10.93 -6.566 1 89.62 332 PHE A O 1
ATOM 2513 N N . HIS A 1 333 ? -21.062 13.062 -6.852 1 90.44 333 HIS A N 1
ATOM 2514 C CA . HIS A 1 333 ? -22.469 12.688 -6.988 1 90.44 333 HIS A CA 1
ATOM 2515 C C . HIS A 1 333 ? -22.703 11.891 -8.273 1 90.44 333 HIS A C 1
ATOM 2517 O O . HIS A 1 333 ? -23.516 10.953 -8.289 1 90.44 333 HIS A O 1
ATOM 2523 N N . LEU A 1 334 ? -22.031 12.242 -9.258 1 90.06 334 LEU A N 1
ATOM 2524 C CA . LEU A 1 334 ? -22.109 11.484 -10.5 1 90.06 334 LEU A CA 1
ATOM 2525 C C . LEU A 1 334 ? -21.609 10.055 -10.297 1 90.06 334 LEU A C 1
ATOM 2527 O O . LEU A 1 334 ? -22.203 9.109 -10.82 1 90.06 334 LEU A O 1
ATOM 2531 N N . LEU A 1 335 ? -20.531 9.922 -9.562 1 89.19 335 LEU A N 1
ATOM 2532 C CA . LEU A 1 335 ? -20.016 8.602 -9.242 1 89.19 335 LEU A CA 1
ATOM 2533 C C . LEU A 1 335 ? -21.016 7.789 -8.445 1 89.19 335 LEU A C 1
ATOM 2535 O O . LEU A 1 335 ? -21.188 6.594 -8.68 1 89.19 335 LEU A O 1
ATOM 2539 N N . SER A 1 336 ? -21.656 8.484 -7.512 1 92.31 336 SER A N 1
ATOM 2540 C CA . SER A 1 336 ? -22.656 7.801 -6.688 1 92.31 336 SER A CA 1
ATOM 2541 C C . SER A 1 336 ? -23.828 7.332 -7.527 1 92.31 336 SER A C 1
ATOM 2543 O O . SER A 1 336 ? -24.312 6.211 -7.359 1 92.31 336 SER A O 1
ATOM 2545 N N . LEU A 1 337 ? -24.219 8.18 -8.438 1 92.06 337 LEU A N 1
ATOM 2546 C CA . LEU A 1 337 ? -25.328 7.82 -9.32 1 92.06 337 LEU A CA 1
ATOM 2547 C C . LEU A 1 337 ? -24.906 6.703 -10.273 1 92.06 337 LEU A C 1
ATOM 2549 O O . LEU A 1 337 ? -25.703 5.797 -10.547 1 92.06 337 LEU A O 1
ATOM 2553 N N . ALA A 1 338 ? -23.75 6.789 -10.727 1 90.25 338 ALA A N 1
ATOM 2554 C CA . ALA A 1 338 ? -23.234 5.73 -11.594 1 90.25 338 ALA A CA 1
ATOM 2555 C C . ALA A 1 338 ? -23.141 4.406 -10.836 1 90.25 338 ALA A C 1
ATOM 2557 O O . ALA A 1 338 ? -23.422 3.346 -11.398 1 90.25 338 ALA A O 1
ATOM 2558 N N . ALA A 1 339 ? -22.656 4.484 -9.656 1 93.38 339 ALA A N 1
ATOM 2559 C CA . ALA A 1 339 ? -22.578 3.295 -8.812 1 93.38 339 ALA A CA 1
ATOM 2560 C C . ALA A 1 339 ? -23.969 2.697 -8.578 1 93.38 339 ALA A C 1
ATOM 2562 O O . ALA A 1 339 ? -24.141 1.478 -8.641 1 93.38 339 ALA A O 1
ATOM 2563 N N . LEU A 1 340 ? -24.938 3.566 -8.305 1 94.81 340 LEU A N 1
ATOM 2564 C CA . LEU A 1 340 ? -26.312 3.111 -8.141 1 94.81 340 LEU A CA 1
ATOM 2565 C C . LEU A 1 340 ? -26.828 2.475 -9.422 1 94.81 340 LEU A C 1
ATOM 2567 O O . LEU A 1 340 ? -27.422 1.392 -9.391 1 94.81 340 LEU A O 1
ATOM 2571 N N . GLY A 1 341 ? -26.688 3.162 -10.469 1 93.69 341 GLY A N 1
ATOM 2572 C CA . GLY A 1 341 ? -27.062 2.615 -11.758 1 93.69 341 GLY A CA 1
ATOM 2573 C C . GLY A 1 341 ? -26.406 1.285 -12.07 1 93.69 341 GLY A C 1
ATOM 2574 O O . GLY A 1 341 ? -27.047 0.371 -12.586 1 93.69 341 GLY A O 1
ATOM 2575 N N . GLY A 1 342 ? -25.094 1.174 -11.758 1 91.38 342 GLY A N 1
ATOM 2576 C CA . GLY A 1 342 ? -24.375 -0.077 -11.945 1 91.38 342 GLY A CA 1
ATOM 2577 C C . GLY A 1 342 ? -24.922 -1.215 -11.109 1 91.38 342 GLY A C 1
ATOM 2578 O O . GLY A 1 342 ? -25.016 -2.35 -11.578 1 91.38 342 GLY A O 1
ATOM 2579 N N . LEU A 1 343 ? -25.312 -0.874 -9.922 1 93.31 343 LEU A N 1
ATOM 2580 C CA . LEU A 1 343 ? -25.875 -1.879 -9.031 1 93.31 343 LEU A CA 1
ATOM 2581 C C . LEU A 1 343 ? -27.234 -2.352 -9.555 1 93.31 343 LEU A C 1
ATOM 2583 O O . LEU A 1 343 ? -27.5 -3.555 -9.602 1 93.31 343 LEU A O 1
ATOM 2587 N N . VAL A 1 344 ? -28.062 -1.467 -9.938 1 93.12 344 VAL A N 1
ATOM 2588 C CA . VAL A 1 344 ? -29.391 -1.793 -10.461 1 93.12 344 VAL A CA 1
ATOM 2589 C C . VAL A 1 344 ? -29.25 -2.566 -11.766 1 93.12 344 VAL A C 1
ATOM 2591 O O . VAL A 1 344 ? -29.938 -3.572 -11.977 1 93.12 344 VAL A O 1
ATOM 2594 N N . LEU A 1 345 ? -28.391 -2.082 -12.555 1 92.44 345 LEU A N 1
ATOM 2595 C CA . LEU A 1 345 ? -28.156 -2.775 -13.812 1 92.44 345 LEU A CA 1
ATOM 2596 C C . LEU A 1 345 ? -27.672 -4.203 -13.57 1 92.44 345 LEU A C 1
ATOM 2598 O O . LEU A 1 345 ? -28.109 -5.137 -14.242 1 92.44 345 LEU A O 1
ATOM 2602 N N . SER A 1 346 ? -26.766 -4.34 -12.656 1 92.19 346 SER A N 1
ATOM 2603 C CA . SER A 1 346 ? -26.266 -5.672 -12.336 1 92.19 346 SER A CA 1
ATOM 2604 C C . SER A 1 346 ? -27.391 -6.574 -11.82 1 92.19 346 SER A C 1
ATOM 2606 O O . SER A 1 346 ? -27.422 -7.77 -12.133 1 92.19 346 SER A O 1
ATOM 2608 N N . MET A 1 347 ? -28.25 -6.016 -11.055 1 92.5 347 MET A N 1
ATOM 2609 C CA . MET A 1 347 ? -29.391 -6.777 -10.562 1 92.5 347 MET A CA 1
ATOM 2610 C C . MET A 1 347 ? -30.297 -7.219 -11.719 1 92.5 347 MET A C 1
ATOM 2612 O O . MET A 1 347 ? -30.75 -8.359 -11.758 1 92.5 347 MET A O 1
ATOM 2616 N N . MET A 1 348 ? -30.5 -6.367 -12.641 1 93.94 348 MET A N 1
ATOM 2617 C CA . MET A 1 348 ? -31.328 -6.676 -13.797 1 93.94 348 MET A CA 1
ATOM 2618 C C . MET A 1 348 ? -30.672 -7.727 -14.68 1 93.94 348 MET A C 1
ATOM 2620 O O . MET A 1 348 ? -31.328 -8.633 -15.188 1 93.94 348 MET A O 1
ATOM 2624 N N . LEU A 1 349 ? -29.422 -7.598 -14.852 1 93.44 349 LEU A N 1
ATOM 2625 C CA . LEU A 1 349 ? -28.672 -8.539 -15.68 1 93.44 349 LEU A CA 1
ATOM 2626 C C . LEU A 1 349 ? -28.703 -9.938 -15.07 1 93.44 349 LEU A C 1
ATOM 2628 O O . LEU A 1 349 ? -28.656 -10.93 -15.805 1 93.44 349 LEU A O 1
ATOM 2632 N N . TRP A 1 350 ? -28.766 -9.992 -13.789 1 91.12 350 TRP A N 1
ATOM 2633 C CA . TRP A 1 350 ? -28.859 -11.273 -13.102 1 91.12 350 TRP A CA 1
ATOM 2634 C C . TRP A 1 350 ? -30.297 -11.766 -13.047 1 91.12 350 TRP A C 1
ATOM 2636 O O . TRP A 1 350 ? -30.625 -12.82 -13.586 1 91.12 350 TRP A O 1
ATOM 2646 N N . ALA A 1 351 ? -31.25 -10.984 -12.5 1 91.44 351 ALA A N 1
ATOM 2647 C CA . ALA A 1 351 ? -32.594 -11.445 -12.102 1 91.44 351 ALA A CA 1
ATOM 2648 C C . ALA A 1 351 ? -33.562 -11.398 -13.273 1 91.44 351 ALA A C 1
ATOM 2650 O O . ALA A 1 351 ? -34.469 -12.203 -13.352 1 91.44 351 ALA A O 1
ATOM 2651 N N . ARG A 1 352 ? -33.344 -10.531 -14.211 1 92.12 352 ARG A N 1
ATOM 2652 C CA . ARG A 1 352 ? -34.344 -10.344 -15.266 1 92.12 352 ARG A CA 1
ATOM 2653 C C . ARG A 1 352 ? -33.844 -10.867 -16.594 1 92.12 352 ARG A C 1
ATOM 2655 O O . ARG A 1 352 ? -34.594 -11.477 -17.359 1 92.12 352 ARG A O 1
ATOM 2662 N N . TRP A 1 353 ? -32.562 -10.688 -16.875 1 93.88 353 TRP A N 1
ATOM 2663 C CA . TRP A 1 353 ? -32.062 -10.953 -18.219 1 93.88 353 TRP A CA 1
ATOM 2664 C C . TRP A 1 353 ? -31.172 -12.195 -18.25 1 93.88 353 TRP A C 1
ATOM 2666 O O . TRP A 1 353 ? -30.719 -12.625 -19.312 1 93.88 353 TRP A O 1
ATOM 2676 N N . ASP A 1 354 ? -30.828 -12.766 -17.141 1 92.56 354 ASP A N 1
ATOM 2677 C CA . ASP A 1 354 ? -30.016 -13.977 -17.031 1 92.56 354 ASP A CA 1
ATOM 2678 C C . ASP A 1 354 ? -28.703 -13.836 -17.797 1 92.56 354 ASP A C 1
ATOM 2680 O O . ASP A 1 354 ? -28.312 -14.758 -18.516 1 92.56 354 ASP A O 1
ATOM 2684 N N . TYR A 1 355 ? -28.219 -12.633 -17.781 1 89.19 355 TYR A N 1
ATOM 2685 C CA . TYR A 1 355 ? -26.953 -12.344 -18.438 1 89.19 355 TYR A CA 1
ATOM 2686 C C . TYR A 1 355 ? -25.797 -12.953 -17.672 1 89.19 355 TYR A C 1
ATOM 2688 O O . TYR A 1 355 ? -24.844 -13.477 -18.281 1 89.19 355 TYR A O 1
ATOM 2696 N N . PHE A 1 356 ? -25.828 -12.805 -16.359 1 85.88 356 PHE A N 1
ATOM 2697 C CA . PHE A 1 356 ? -24.875 -13.523 -15.5 1 85.88 356 PHE A CA 1
ATOM 2698 C C . PHE A 1 356 ? -25.578 -14.047 -14.25 1 85.88 356 PHE A C 1
ATOM 2700 O O . PHE A 1 356 ? -26.766 -13.789 -14.031 1 85.88 356 PHE A O 1
ATOM 2707 N N . ASN A 1 357 ? -24.938 -14.992 -13.602 1 90.25 357 ASN A N 1
ATOM 2708 C CA . ASN A 1 357 ? -25.516 -15.641 -12.422 1 90.25 357 ASN A CA 1
ATOM 2709 C C . ASN A 1 357 ? -25.312 -14.789 -11.172 1 90.25 357 ASN A C 1
ATOM 2711 O O . ASN A 1 357 ? -24.891 -13.641 -11.25 1 90.25 357 ASN A O 1
ATOM 2715 N N . LEU A 1 358 ? -25.672 -15.273 -10.07 1 88.12 358 LEU A N 1
ATOM 2716 C CA . LEU A 1 358 ? -25.641 -14.547 -8.805 1 88.12 358 LEU A CA 1
ATOM 2717 C C . LEU A 1 358 ? -24.219 -14.164 -8.43 1 88.12 358 LEU A C 1
ATOM 2719 O O . LEU A 1 358 ? -23.984 -13.102 -7.828 1 88.12 358 LEU A O 1
ATOM 2723 N N . THR A 1 359 ? -23.25 -14.953 -8.766 1 88.69 359 THR A N 1
ATOM 2724 C CA . THR A 1 359 ? -21.859 -14.633 -8.539 1 88.69 359 THR A CA 1
ATOM 2725 C C . THR A 1 359 ? -21.484 -13.305 -9.195 1 88.69 359 THR A C 1
ATOM 2727 O O . THR A 1 359 ? -20.812 -12.469 -8.594 1 88.69 359 THR A O 1
ATOM 2730 N N . GLY A 1 360 ? -21.969 -13.195 -10.422 1 87.56 360 GLY A N 1
ATOM 2731 C CA . GLY A 1 360 ? -21.719 -11.945 -11.125 1 87.56 360 GLY A CA 1
ATOM 2732 C C . GLY A 1 360 ? -22.297 -10.734 -10.43 1 87.56 360 GLY A C 1
ATOM 2733 O O . GLY A 1 360 ? -21.641 -9.703 -10.297 1 87.56 360 GLY A O 1
ATOM 2734 N N . PHE A 1 361 ? -23.484 -10.836 -9.984 1 88.62 361 PHE A N 1
ATOM 2735 C CA . PHE A 1 361 ? -24.141 -9.734 -9.281 1 88.62 361 PHE A CA 1
ATOM 2736 C C . PHE A 1 361 ? -23.391 -9.406 -7.992 1 88.62 361 PHE A C 1
ATOM 2738 O O . PHE A 1 361 ? -23.156 -8.234 -7.688 1 88.62 361 PHE A O 1
ATOM 2745 N N . GLU A 1 362 ? -23.062 -10.391 -7.25 1 87.81 362 GLU A N 1
ATOM 2746 C CA . GLU A 1 362 ? -22.375 -10.195 -5.977 1 87.81 362 GLU A CA 1
ATOM 2747 C C . GLU A 1 362 ? -21.016 -9.531 -6.176 1 87.81 362 GLU A C 1
ATOM 2749 O O . GLU A 1 362 ? -20.625 -8.648 -5.406 1 87.81 362 GLU A O 1
ATOM 2754 N N . LEU A 1 363 ? -20.328 -9.953 -7.172 1 86.12 363 LEU A N 1
ATOM 2755 C CA . LEU A 1 363 ? -19.047 -9.352 -7.488 1 86.12 363 LEU A CA 1
ATOM 2756 C C . LEU A 1 363 ? -19.203 -7.875 -7.844 1 86.12 363 LEU A C 1
ATOM 2758 O O . LEU A 1 363 ? -18.406 -7.039 -7.418 1 86.12 363 LEU A O 1
ATOM 2762 N N . ALA A 1 364 ? -20.156 -7.621 -8.594 1 88.31 364 ALA A N 1
ATOM 2763 C CA . ALA A 1 364 ? -20.438 -6.234 -8.961 1 88.31 364 ALA A CA 1
ATOM 2764 C C . ALA A 1 364 ? -20.766 -5.398 -7.73 1 88.31 364 ALA A C 1
ATOM 2766 O O . ALA A 1 364 ? -20.281 -4.273 -7.586 1 88.31 364 ALA A O 1
ATOM 2767 N N . ALA A 1 365 ? -21.578 -5.949 -6.859 1 89.25 365 ALA A N 1
ATOM 2768 C CA . ALA A 1 365 ? -21.969 -5.238 -5.648 1 89.25 365 ALA A CA 1
ATOM 2769 C C . ALA A 1 365 ? -20.766 -4.938 -4.758 1 89.25 365 ALA A C 1
ATOM 2771 O O . ALA A 1 365 ? -20.656 -3.836 -4.215 1 89.25 365 ALA A O 1
ATOM 2772 N N . VAL A 1 366 ? -19.891 -5.863 -4.633 1 86.88 366 VAL A N 1
ATOM 2773 C CA . VAL A 1 366 ? -18.688 -5.688 -3.807 1 86.88 366 VAL A CA 1
ATOM 2774 C C . VAL A 1 366 ? -17.781 -4.633 -4.434 1 86.88 366 VAL A C 1
ATOM 2776 O O . VAL A 1 366 ? -17.25 -3.77 -3.732 1 86.88 366 VAL A O 1
ATOM 2779 N N . ALA A 1 367 ? -17.625 -4.707 -5.703 1 86.25 367 ALA A N 1
ATOM 2780 C CA . ALA A 1 367 ? -16.797 -3.723 -6.41 1 86.25 367 ALA A CA 1
ATOM 2781 C C . ALA A 1 367 ? -17.359 -2.312 -6.227 1 86.25 367 ALA A C 1
ATOM 2783 O O . ALA A 1 367 ? -16.609 -1.366 -5.988 1 86.25 367 ALA A O 1
ATOM 2784 N N . VAL A 1 368 ? -18.625 -2.219 -6.344 1 89.62 368 VAL A N 1
ATOM 2785 C CA . VAL A 1 368 ? -19.281 -0.931 -6.168 1 89.62 368 VAL A CA 1
ATOM 2786 C C . VAL A 1 368 ? -19.094 -0.438 -4.734 1 89.62 368 VAL A C 1
ATOM 2788 O O . VAL A 1 368 ? -18.734 0.723 -4.516 1 89.62 368 VAL A O 1
ATOM 2791 N N . LEU A 1 369 ? -19.297 -1.284 -3.818 1 88.25 369 LEU A N 1
ATOM 2792 C CA . LEU A 1 369 ? -19.188 -0.924 -2.408 1 88.25 369 LEU A CA 1
ATOM 2793 C C . LEU A 1 369 ? -17.797 -0.379 -2.09 1 88.25 369 LEU A C 1
ATOM 2795 O O . LEU A 1 369 ? -17.672 0.747 -1.604 1 88.25 369 LEU A O 1
ATOM 2799 N N . PHE A 1 370 ? -16.781 -1.029 -2.434 1 85.12 370 PHE A N 1
ATOM 2800 C CA . PHE A 1 370 ? -15.43 -0.648 -2.016 1 85.12 370 PHE A CA 1
ATOM 2801 C C . PHE A 1 370 ? -14.891 0.468 -2.898 1 85.12 370 PHE A C 1
ATOM 2803 O O . PHE A 1 370 ? -14.133 1.326 -2.43 1 85.12 370 PHE A O 1
ATOM 2810 N N . GLY A 1 371 ? -15.281 0.419 -4.164 1 85.06 371 GLY A N 1
ATOM 2811 C CA . GLY A 1 371 ? -14.93 1.551 -5.004 1 85.06 371 GLY A CA 1
ATOM 2812 C C . GLY A 1 371 ? -15.523 2.861 -4.523 1 85.06 371 GLY A C 1
ATOM 2813 O O . GLY A 1 371 ? -14.828 3.879 -4.469 1 85.06 371 GLY A O 1
ATOM 2814 N N . TRP A 1 372 ? -16.734 2.773 -4.145 1 89.19 372 TRP A N 1
ATOM 2815 C CA . TRP A 1 372 ? -17.438 3.965 -3.688 1 89.19 372 TRP A CA 1
ATOM 2816 C C . TRP A 1 372 ? -16.922 4.414 -2.324 1 89.19 372 TRP A C 1
ATOM 2818 O O . TRP A 1 372 ? -16.734 5.613 -2.09 1 89.19 372 TRP A O 1
ATOM 2828 N N . ILE A 1 373 ? -16.672 3.488 -1.403 1 85.56 373 ILE A N 1
ATOM 2829 C CA . ILE A 1 373 ? -16.172 3.828 -0.075 1 85.56 373 ILE A CA 1
ATOM 2830 C C . ILE A 1 373 ? -14.828 4.535 -0.193 1 85.56 373 ILE A C 1
ATOM 2832 O O . ILE A 1 373 ? -14.57 5.512 0.513 1 85.56 373 ILE A O 1
ATOM 2836 N N . SER A 1 374 ? -14.047 4.051 -1.015 1 82.94 374 SER A N 1
ATOM 2837 C CA . SER A 1 374 ? -12.727 4.656 -1.207 1 82.94 374 SER A CA 1
ATOM 2838 C C . SER A 1 374 ? -12.852 6.102 -1.676 1 82.94 374 SER A C 1
ATOM 2840 O O . SER A 1 374 ? -12.211 6.996 -1.119 1 82.94 374 SER A O 1
ATOM 2842 N N . ALA A 1 375 ? -13.656 6.332 -2.691 1 84.69 375 ALA A N 1
ATOM 2843 C CA . ALA A 1 375 ? -13.859 7.691 -3.193 1 84.69 375 ALA A CA 1
ATOM 2844 C C . ALA A 1 375 ? -14.516 8.57 -2.135 1 84.69 375 ALA A C 1
ATOM 2846 O O . ALA A 1 375 ? -14.188 9.75 -2.006 1 84.69 375 ALA A O 1
ATOM 2847 N N . PHE A 1 376 ? -15.453 8.047 -1.407 1 88.69 376 PHE A N 1
ATOM 2848 C CA . PHE A 1 376 ? -16.203 8.766 -0.385 1 88.69 376 PHE A CA 1
ATOM 2849 C C . PHE A 1 376 ? -15.281 9.273 0.714 1 88.69 376 PHE A C 1
ATOM 2851 O O . PHE A 1 376 ? -15.344 10.445 1.086 1 88.69 376 PHE A O 1
ATOM 2858 N N . ILE A 1 377 ? -14.359 8.477 1.125 1 85.75 377 ILE A N 1
ATOM 2859 C CA . ILE A 1 377 ? -13.508 8.852 2.246 1 85.75 377 ILE A CA 1
ATOM 2860 C C . ILE A 1 377 ? -12.484 9.891 1.788 1 85.75 377 ILE A C 1
ATOM 2862 O O . ILE A 1 377 ? -12.172 10.836 2.521 1 85.75 377 ILE A O 1
ATOM 2866 N N . ARG A 1 378 ? -11.969 9.703 0.681 1 81.19 378 ARG A N 1
ATOM 2867 C CA . ARG A 1 378 ? -10.977 10.641 0.178 1 81.19 378 ARG A CA 1
ATOM 2868 C C . ARG A 1 378 ? -11.586 12.016 -0.062 1 81.19 378 ARG A C 1
ATOM 2870 O O . ARG A 1 378 ? -10.969 13.039 0.251 1 81.19 378 ARG A O 1
ATOM 2877 N N . THR A 1 379 ? -12.805 11.977 -0.595 1 85.06 379 THR A N 1
ATOM 2878 C CA . THR A 1 379 ? -13.5 13.242 -0.822 1 85.06 379 THR A CA 1
ATOM 2879 C C . THR A 1 379 ? -13.852 13.906 0.503 1 85.06 379 THR A C 1
ATOM 2881 O O . THR A 1 379 ? -13.734 15.125 0.643 1 85.06 379 THR A O 1
ATOM 2884 N N . THR A 1 380 ? -14.289 13.117 1.43 1 86.12 380 THR A N 1
ATOM 2885 C CA . THR A 1 380 ? -14.641 13.648 2.744 1 86.12 380 THR A CA 1
ATOM 2886 C C . THR A 1 380 ? -13.422 14.281 3.412 1 86.12 380 THR A C 1
ATOM 2888 O O . THR A 1 380 ? -13.516 15.383 3.959 1 86.12 380 THR A O 1
ATOM 2891 N N . ALA A 1 381 ? -12.344 13.648 3.365 1 81.69 381 ALA A N 1
ATOM 2892 C CA . ALA A 1 381 ? -11.125 14.156 3.982 1 81.69 381 ALA A CA 1
ATOM 2893 C C . ALA A 1 381 ? -10.688 15.477 3.344 1 81.69 381 ALA A C 1
ATOM 2895 O O . ALA A 1 381 ? -10.328 16.422 4.043 1 81.69 381 ALA A O 1
ATOM 2896 N N . ALA A 1 382 ? -10.758 15.523 2.076 1 80.62 382 ALA A N 1
ATOM 2897 C CA . ALA A 1 382 ? -10.367 16.734 1.357 1 80.62 382 ALA A CA 1
ATOM 2898 C C . ALA A 1 382 ? -11.32 17.875 1.66 1 80.62 382 ALA A C 1
ATOM 2900 O O . ALA A 1 382 ? -10.891 19.016 1.865 1 80.62 382 ALA A O 1
ATOM 2901 N N . LEU A 1 383 ? -12.562 17.562 1.678 1 85.25 383 LEU A N 1
ATOM 2902 C CA . LEU A 1 383 ? -13.586 18.578 1.931 1 85.25 383 LEU A CA 1
ATOM 2903 C C . LEU A 1 383 ? -13.484 19.109 3.357 1 85.25 383 LEU A C 1
ATOM 2905 O O . LEU A 1 383 ? -13.695 20.297 3.598 1 85.25 383 LEU A O 1
ATOM 2909 N N . LEU A 1 384 ? -13.266 18.203 4.227 1 85.25 384 LEU A N 1
ATOM 2910 C CA . LEU A 1 384 ? -13.141 18.594 5.625 1 85.25 384 LEU A CA 1
ATOM 2911 C C . LEU A 1 384 ? -12.016 19.609 5.809 1 85.25 384 LEU A C 1
ATOM 2913 O O . LEU A 1 384 ? -12.188 20.625 6.488 1 85.25 384 LEU A O 1
ATOM 2917 N N . GLU A 1 385 ? -10.922 19.406 5.223 1 80.81 385 GLU A N 1
ATOM 2918 C CA . GLU A 1 385 ? -9.781 20.312 5.336 1 80.81 385 GLU A CA 1
ATOM 2919 C C . GLU A 1 385 ? -10.094 21.672 4.738 1 80.81 385 GLU A C 1
ATOM 2921 O O . GLU A 1 385 ? -9.781 22.703 5.332 1 80.81 385 GLU A O 1
ATOM 2926 N N . VAL A 1 386 ? -10.727 21.688 3.607 1 84.44 386 VAL A N 1
ATOM 2927 C CA . VAL A 1 386 ? -11.062 22.938 2.92 1 84.44 386 VAL A CA 1
ATOM 2928 C C . VAL A 1 386 ? -12.086 23.719 3.738 1 84.44 386 VAL A C 1
ATOM 2930 O O . VAL A 1 386 ? -11.977 24.938 3.885 1 84.44 386 VAL A O 1
ATOM 2933 N N . THR A 1 387 ? -13.062 23.016 4.195 1 85.06 387 THR A N 1
ATOM 2934 C CA . THR A 1 387 ? -14.133 23.672 4.949 1 85.06 387 THR A CA 1
ATOM 2935 C C . THR A 1 387 ? -13.602 24.234 6.258 1 85.06 387 THR A C 1
ATOM 2937 O O . THR A 1 387 ? -14 25.328 6.668 1 85.06 387 THR A O 1
ATOM 2940 N N . MET A 1 388 ? -12.727 23.531 6.887 1 84.75 388 MET A N 1
ATOM 2941 C CA . MET A 1 388 ? -12.148 24.016 8.141 1 84.75 388 MET A CA 1
ATOM 2942 C C . MET A 1 388 ? -11.281 25.25 7.895 1 84.75 388 MET A C 1
ATOM 2944 O O . MET A 1 388 ? -11.273 26.172 8.703 1 84.75 388 MET A O 1
ATOM 2948 N N . GLN A 1 389 ? -10.609 25.25 6.875 1 84.12 389 GLN A N 1
ATOM 2949 C CA . GLN A 1 389 ? -9.789 26.422 6.527 1 84.12 389 GLN A CA 1
ATOM 2950 C C . GLN A 1 389 ? -10.664 27.641 6.234 1 84.12 389 GLN A C 1
ATOM 2952 O O . GLN A 1 389 ? -10.352 28.75 6.672 1 84.12 389 GLN A O 1
ATOM 2957 N N . LYS A 1 390 ? -11.703 27.438 5.48 1 85.31 390 LYS A N 1
ATOM 2958 C CA . LYS A 1 390 ? -12.625 28.531 5.168 1 85.31 390 LYS A CA 1
ATOM 2959 C C . LYS A 1 390 ? -13.297 29.062 6.434 1 85.31 390 LYS A C 1
ATOM 2961 O O . LYS A 1 390 ? -13.484 30.266 6.578 1 85.31 390 LYS A O 1
ATOM 2966 N N . LEU A 1 391 ? -13.672 28.156 7.238 1 87.38 391 LEU A N 1
ATOM 2967 C CA . LEU A 1 391 ? -14.305 28.531 8.5 1 87.38 391 LEU A CA 1
ATOM 2968 C C . LEU A 1 391 ? -13.375 29.391 9.344 1 87.38 391 LEU A C 1
ATOM 2970 O O . LEU A 1 391 ? -13.797 30.422 9.891 1 87.38 391 LEU A O 1
ATOM 2974 N N . GLN A 1 392 ? -12.148 28.953 9.445 1 85 392 GLN A N 1
ATOM 2975 C CA . GLN A 1 392 ? -11.172 29.719 10.211 1 85 392 GLN A CA 1
ATOM 2976 C C . GLN A 1 392 ? -10.984 31.125 9.625 1 85 392 GLN A C 1
ATOM 2978 O O . GLN A 1 392 ? -10.914 32.094 10.367 1 85 392 GLN A O 1
ATOM 2983 N N . ALA A 1 393 ? -10.945 31.234 8.359 1 86.44 393 ALA A N 1
ATOM 2984 C CA . ALA A 1 393 ? -10.789 32.5 7.688 1 86.44 393 ALA A CA 1
ATOM 2985 C C . ALA A 1 393 ? -12.008 33.406 7.93 1 86.44 393 ALA A C 1
ATOM 2987 O O . ALA A 1 393 ? -11.859 34.594 8.164 1 86.44 393 ALA A O 1
ATOM 2988 N N . GLU A 1 394 ? -13.156 32.875 7.828 1 87.69 394 GLU A N 1
ATOM 2989 C CA . GLU A 1 394 ? -14.391 33.625 8.008 1 87.69 394 GLU A CA 1
ATOM 2990 C C . GLU A 1 394 ? -14.555 34.094 9.453 1 87.69 394 GLU A C 1
ATOM 2992 O O . GLU A 1 394 ? -15.031 35.188 9.711 1 87.69 394 GLU A O 1
ATOM 2997 N N . GLU A 1 395 ? -14.203 33.219 10.398 1 88.44 395 GLU A N 1
ATOM 2998 C CA . GLU A 1 395 ? -14.273 33.594 11.805 1 88.44 395 GLU A CA 1
ATOM 2999 C C . GLU A 1 395 ? -13.273 34.688 12.141 1 88.44 395 GLU A C 1
ATOM 3001 O O . GLU A 1 395 ? -13.578 35.625 12.914 1 88.44 395 GLU A O 1
ATOM 3006 N N . GLU A 1 396 ? -12.102 34.656 11.602 1 86.62 396 GLU A N 1
ATOM 3007 C CA . GLU A 1 396 ? -11.102 35.719 11.781 1 86.62 396 GLU A CA 1
ATOM 3008 C C . GLU A 1 396 ? -11.578 37.031 11.18 1 86.62 396 GLU A C 1
ATOM 3010 O O . GLU A 1 396 ? -11.375 38.094 11.766 1 86.62 396 GLU A O 1
ATOM 3015 N N . ALA A 1 397 ? -12.219 37 10.086 1 88.31 397 ALA A N 1
ATOM 3016 C CA . ALA A 1 397 ? -12.758 38.188 9.438 1 88.31 397 ALA A CA 1
ATOM 3017 C C . ALA A 1 397 ? -13.898 38.812 10.25 1 88.31 397 ALA A C 1
ATOM 3019 O O . ALA A 1 397 ? -14.016 40.031 10.367 1 88.31 397 ALA A O 1
ATOM 3020 N N . ALA A 1 398 ? -14.695 37.969 10.75 1 86.44 398 ALA A N 1
ATOM 3021 C CA . ALA A 1 398 ? -15.812 38.438 11.57 1 86.44 398 ALA A CA 1
ATOM 3022 C C . ALA A 1 398 ? -15.32 39.062 12.867 1 86.44 398 ALA A C 1
ATOM 3024 O O . ALA A 1 398 ? -15.891 40.062 13.336 1 86.44 398 ALA A O 1
ATOM 3025 N N . ASP A 1 399 ? -14.273 38.5 13.414 1 86 399 ASP A N 1
ATOM 3026 C CA . ASP A 1 399 ? -13.68 39.031 14.633 1 86 399 ASP A CA 1
ATOM 3027 C C . ASP A 1 399 ? -12.992 40.375 14.367 1 86 399 ASP A C 1
ATOM 3029 O O . ASP A 1 399 ? -13.031 41.281 15.195 1 86 399 ASP A O 1
ATOM 3033 N N . ALA A 1 400 ? -12.438 40.469 13.25 1 84.19 400 ALA A N 1
ATOM 3034 C CA . ALA A 1 400 ? -11.773 41.719 12.875 1 84.19 400 ALA A CA 1
ATOM 3035 C C . ALA A 1 400 ? -12.789 42.812 12.594 1 84.19 400 ALA A C 1
ATOM 3037 O O . ALA A 1 400 ? -12.492 44 12.75 1 84.19 400 ALA A O 1
ATOM 3038 N N . GLY A 1 401 ? -13.852 42.438 12.094 1 74.19 401 GLY A N 1
ATOM 3039 C CA . GLY A 1 401 ? -14.891 43.406 11.805 1 74.19 401 GLY A CA 1
ATOM 3040 C C . G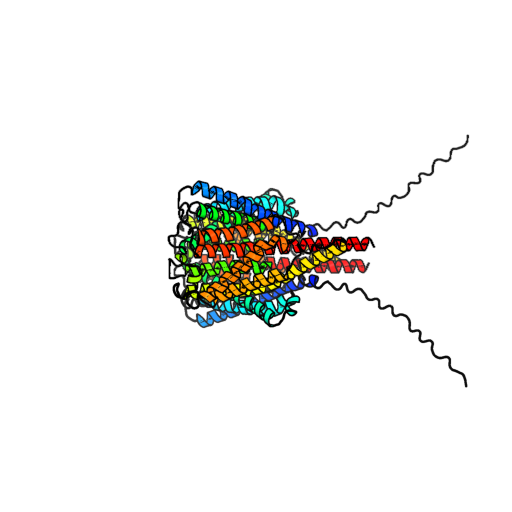LY A 1 401 ? -15.648 43.844 13.047 1 74.19 401 GLY A C 1
ATOM 3041 O O . GLY A 1 401 ? -16.438 44.781 12.992 1 74.19 401 GLY A O 1
ATOM 3042 N N . ARG A 1 402 ? -15.5 43.25 14.195 1 68.94 402 ARG A N 1
ATOM 3043 C CA . ARG A 1 402 ? -16.094 43.719 15.453 1 68.94 402 ARG A CA 1
ATOM 3044 C C . ARG A 1 402 ? -15.141 44.656 16.188 1 68.94 402 ARG A C 1
ATOM 3046 O O . ARG A 1 402 ? -13.922 44.5 16.125 1 68.94 402 ARG A O 1
ATOM 3053 N N . MET B 1 1 ? 7.352 95.875 -5.211 1 26.34 1 MET B N 1
ATOM 3054 C CA . MET B 1 1 ? 7.93 94.625 -5.719 1 26.34 1 MET B CA 1
ATOM 3055 C C . MET B 1 1 ? 7.754 93.5 -4.715 1 26.34 1 MET B C 1
ATOM 3057 O O . MET B 1 1 ? 8.484 93.438 -3.723 1 26.34 1 MET B O 1
ATOM 3061 N N . ALA B 1 2 ? 6.5 93.188 -4.355 1 31.59 2 ALA B N 1
ATOM 3062 C CA . ALA B 1 2 ? 5.832 92.375 -3.346 1 31.59 2 ALA B CA 1
ATOM 3063 C C . ALA B 1 2 ? 6.145 90.875 -3.545 1 31.59 2 ALA B C 1
ATOM 3065 O O . ALA B 1 2 ? 5.891 90.312 -4.617 1 31.59 2 ALA B O 1
ATOM 3066 N N . VAL B 1 3 ? 7.281 90.5 -2.973 1 31.52 3 VAL B N 1
ATOM 3067 C CA . VAL B 1 3 ? 7.918 89.188 -2.961 1 31.52 3 VAL B CA 1
ATOM 3068 C C . VAL B 1 3 ? 6.902 88.125 -2.545 1 31.52 3 VAL B C 1
ATOM 3070 O O . VAL B 1 3 ? 6.34 88.188 -1.448 1 31.52 3 VAL B O 1
ATOM 3073 N N . ARG B 1 4 ? 6.105 87.562 -3.52 1 30.14 4 ARG B N 1
ATOM 3074 C CA . ARG B 1 4 ? 5.055 86.5 -3.457 1 30.14 4 ARG B CA 1
ATOM 3075 C C . ARG B 1 4 ? 5.562 85.25 -2.783 1 30.14 4 ARG B C 1
ATOM 3077 O O . ARG B 1 4 ? 6.617 84.75 -3.145 1 30.14 4 ARG B O 1
ATOM 3084 N N . ALA B 1 5 ? 5.293 85.125 -1.455 1 32.91 5 ALA B N 1
ATOM 3085 C CA . ALA B 1 5 ? 5.578 84 -0.533 1 32.91 5 ALA B CA 1
ATOM 3086 C C . ALA B 1 5 ? 5.191 82.688 -1.143 1 32.91 5 ALA B C 1
ATOM 3088 O O . ALA B 1 5 ? 4.109 82.5 -1.722 1 32.91 5 ALA B O 1
ATOM 3089 N N . GLY B 1 6 ? 6.16 81.875 -1.72 1 30.94 6 GLY B N 1
ATOM 3090 C CA . GLY B 1 6 ? 6.133 80.625 -2.375 1 30.94 6 GLY B CA 1
ATOM 3091 C C . GLY B 1 6 ? 5.348 79.562 -1.6 1 30.94 6 GLY B C 1
ATOM 3092 O O . GLY B 1 6 ? 5.168 79.688 -0.387 1 30.94 6 GLY B O 1
ATOM 3093 N N . PRO B 1 7 ? 4.328 78.938 -2.26 1 31.95 7 PRO B N 1
ATOM 3094 C CA . PRO B 1 7 ? 3.367 78 -1.694 1 31.95 7 PRO B CA 1
ATOM 3095 C C . PRO B 1 7 ? 4.043 76.812 -0.933 1 31.95 7 PRO B C 1
ATOM 3097 O O . PRO B 1 7 ? 5.184 76.5 -1.238 1 31.95 7 PRO B O 1
ATOM 3100 N N . LYS B 1 8 ? 3.828 76.75 0.419 1 32.56 8 LYS B N 1
ATOM 3101 C CA . LYS B 1 8 ? 4.195 75.688 1.375 1 32.56 8 LYS B CA 1
ATOM 3102 C C . LYS B 1 8 ? 3.773 74.312 0.876 1 32.56 8 LYS B C 1
ATOM 3104 O O . LYS B 1 8 ? 2.607 74.062 0.539 1 32.56 8 LYS B O 1
ATOM 3109 N N . ASN B 1 9 ? 4.699 73.562 0.107 1 27.42 9 ASN B N 1
ATOM 3110 C CA . ASN B 1 9 ? 4.594 72.188 -0.348 1 27.42 9 ASN B CA 1
ATOM 3111 C C . ASN B 1 9 ? 4.219 71.25 0.794 1 27.42 9 ASN B C 1
ATOM 3113 O O . ASN B 1 9 ? 4.98 71.125 1.752 1 27.42 9 ASN B O 1
ATOM 3117 N N . GLU B 1 10 ? 2.977 71.188 1.29 1 24.8 10 GLU B N 1
ATOM 3118 C CA . GLU B 1 10 ? 2.492 70.188 2.246 1 24.8 10 GLU B CA 1
ATOM 3119 C C . GLU B 1 10 ? 2.789 68.75 1.77 1 24.8 10 GLU B C 1
ATOM 3121 O O . GLU B 1 10 ? 2.104 68.25 0.887 1 24.8 10 GLU B O 1
ATOM 3126 N N . ASN B 1 11 ? 4.055 68.438 1.456 1 27.52 11 ASN B N 1
ATOM 3127 C CA . ASN B 1 11 ? 4.34 67 1.183 1 27.52 11 ASN B CA 1
ATOM 3128 C C . ASN B 1 11 ? 3.898 66.125 2.336 1 27.52 11 ASN B C 1
ATOM 3130 O O . ASN B 1 11 ? 4.586 66 3.354 1 27.52 11 ASN B O 1
ATOM 3134 N N . ALA B 1 12 ? 2.594 66.125 2.748 1 28.11 12 ALA B N 1
ATOM 3135 C CA . ALA B 1 12 ? 2.062 65.188 3.711 1 28.11 12 ALA B CA 1
ATOM 3136 C C . ALA B 1 12 ? 2.533 63.75 3.391 1 28.11 12 ALA B C 1
ATOM 3138 O O . ALA B 1 12 ? 2.547 63.344 2.227 1 28.11 12 ALA B O 1
ATOM 3139 N N . ALA B 1 13 ? 3.223 63.094 4.359 1 30.39 13 ALA B N 1
ATOM 3140 C CA . ALA B 1 13 ? 3.744 61.75 4.621 1 30.39 13 ALA B CA 1
ATOM 3141 C C . ALA B 1 13 ? 2.682 60.688 4.363 1 30.39 13 ALA B C 1
ATOM 3143 O O . ALA B 1 13 ? 1.678 60.625 5.078 1 30.39 13 ALA B O 1
ATOM 3144 N N . ALA B 1 14 ? 2.299 60.406 3.115 1 32.44 14 ALA B N 1
ATOM 3145 C CA . ALA B 1 14 ? 1.552 59.188 2.852 1 32.44 14 ALA B CA 1
ATOM 3146 C C . ALA B 1 14 ? 2.209 57.969 3.533 1 32.44 14 ALA B C 1
ATOM 3148 O O . ALA B 1 14 ? 3.266 57.531 3.1 1 32.44 14 ALA B O 1
ATOM 3149 N N . LYS B 1 15 ? 2.1 57.875 4.844 1 33.94 15 LYS B N 1
ATOM 3150 C CA . LYS B 1 15 ? 2.408 56.594 5.508 1 33.94 15 LYS B CA 1
ATOM 3151 C C . LYS B 1 15 ? 1.748 55.438 4.789 1 33.94 15 LYS B C 1
ATOM 3153 O O . LYS B 1 15 ? 0.522 55.375 4.668 1 33.94 15 LYS B O 1
ATOM 3158 N N . SER B 1 16 ? 2.439 54.938 3.732 1 28.67 16 SER B N 1
ATOM 3159 C CA . SER B 1 16 ? 2.102 53.656 3.133 1 28.67 16 SER B CA 1
ATOM 3160 C C . SER B 1 16 ? 1.775 52.625 4.203 1 28.67 16 SER B C 1
ATOM 3162 O O . SER B 1 16 ? 2.598 52.344 5.078 1 28.67 16 SER B O 1
ATOM 3164 N N . HIS B 1 17 ? 0.567 52.562 4.711 1 28.23 17 HIS B N 1
ATOM 3165 C CA . HIS B 1 17 ? 0.08 51.406 5.445 1 28.23 17 HIS B CA 1
ATOM 3166 C C . HIS B 1 17 ? 0.436 50.125 4.719 1 28.23 17 HIS B C 1
ATOM 3168 O O . HIS B 1 17 ? -0.189 49.781 3.713 1 28.23 17 HIS B O 1
ATOM 3174 N N . ASN B 1 18 ? 1.767 49.781 4.621 1 29.25 18 ASN B N 1
ATOM 3175 C CA . ASN B 1 18 ? 2.109 48.406 4.234 1 29.25 18 ASN B CA 1
ATOM 3176 C C . ASN B 1 18 ? 1.296 47.375 5.023 1 29.25 18 ASN B C 1
ATOM 3178 O O . ASN B 1 18 ? 1.545 47.156 6.211 1 29.25 18 ASN B O 1
ATOM 3182 N N . ARG B 1 19 ? 0 47.312 4.824 1 33.09 19 ARG B N 1
ATOM 3183 C CA . ARG B 1 19 ? -0.691 46.094 5.305 1 33.09 19 ARG B CA 1
ATOM 3184 C C . ARG B 1 19 ? 0.163 44.875 5.102 1 33.09 19 ARG B C 1
ATOM 3186 O O . ARG B 1 19 ? 0.625 44.594 3.992 1 33.09 19 ARG B O 1
ATOM 3193 N N . GLY B 1 20 ? 0.911 44.438 6.086 1 30.38 20 GLY B N 1
ATOM 3194 C CA . GLY B 1 20 ? 1.593 43.156 6.164 1 30.38 20 GLY B CA 1
ATOM 3195 C C . GLY B 1 20 ? 0.812 42.031 5.523 1 30.38 20 GLY B C 1
ATOM 3196 O O . GLY B 1 20 ? -0.157 41.531 6.098 1 30.38 20 GLY B O 1
ATOM 3197 N N . VAL B 1 21 ? 0.637 42.125 4.207 1 36.25 21 VAL B N 1
ATOM 3198 C CA . VAL B 1 21 ? 0.274 40.844 3.611 1 36.25 21 VAL B CA 1
ATOM 3199 C C . VAL B 1 21 ? 1.098 39.719 4.25 1 36.25 21 VAL B C 1
ATOM 3201 O O . VAL B 1 21 ? 2.328 39.719 4.191 1 36.25 21 VAL B O 1
ATOM 3204 N N . SER B 1 22 ? 0.693 39.156 5.305 1 33.53 22 SER B N 1
ATOM 3205 C CA . SER B 1 22 ? 1.301 37.906 5.762 1 33.53 22 SER B CA 1
ATOM 3206 C C . SER B 1 22 ? 1.678 37 4.586 1 33.53 22 SER B C 1
ATOM 3208 O O . SER B 1 22 ? 0.805 36.531 3.857 1 33.53 22 SER B O 1
ATOM 3210 N N . THR B 1 23 ? 2.756 37.312 3.832 1 34.84 23 THR B N 1
ATOM 3211 C CA . THR B 1 23 ? 3.365 36.344 2.936 1 34.84 23 THR B CA 1
ATOM 3212 C C . THR B 1 23 ? 3.285 34.938 3.527 1 34.84 23 THR B C 1
ATOM 3214 O O . THR B 1 23 ? 3.961 34.625 4.512 1 34.84 23 THR B O 1
ATOM 3217 N N . LEU B 1 24 ? 2.191 34.281 3.361 1 38.56 24 LEU B N 1
ATOM 3218 C CA . LEU B 1 24 ? 2.189 32.875 3.664 1 38.56 24 LEU B CA 1
ATOM 3219 C C . LEU B 1 24 ? 3.506 32.219 3.248 1 38.56 24 LEU B C 1
ATOM 3221 O O . LEU B 1 24 ? 3.986 32.438 2.133 1 38.56 24 LEU B O 1
ATOM 3225 N N . SER B 1 25 ? 4.336 31.922 4.102 1 37.44 25 SER B N 1
ATOM 3226 C CA . SER B 1 25 ? 5.574 31.203 3.805 1 37.44 25 SER B CA 1
ATOM 3227 C C . SER B 1 25 ? 5.34 30.109 2.771 1 37.44 25 SER B C 1
ATOM 3229 O O . SER B 1 25 ? 4.285 29.469 2.764 1 37.44 25 SER B O 1
ATOM 3231 N N . PRO B 1 26 ? 6 30.141 1.629 1 40.72 26 PRO B N 1
ATOM 3232 C CA . PRO B 1 26 ? 5.902 29.141 0.572 1 40.72 26 PRO B CA 1
ATOM 3233 C C . PRO B 1 26 ? 5.629 27.734 1.116 1 40.72 26 PRO B C 1
ATOM 3235 O O . PRO B 1 26 ? 5.156 26.859 0.381 1 40.72 26 PRO B O 1
ATOM 3238 N N . SER B 1 27 ? 6.082 27.422 2.277 1 44.81 27 SER B N 1
ATOM 3239 C CA . SER B 1 27 ? 5.84 26.125 2.887 1 44.81 27 SER B CA 1
ATOM 3240 C C . SER B 1 27 ? 4.352 25.875 3.09 1 44.81 27 SER B C 1
ATOM 3242 O O . SER B 1 27 ? 3.898 24.719 3.066 1 44.81 27 SER B O 1
ATOM 3244 N N . ASP B 1 28 ? 3.539 26.953 3.182 1 45.53 28 ASP B N 1
ATOM 3245 C CA . ASP B 1 28 ? 2.117 26.938 3.51 1 45.53 28 ASP B CA 1
ATOM 3246 C C . ASP B 1 28 ? 1.281 26.484 2.318 1 45.53 28 ASP B C 1
ATOM 3248 O O . ASP B 1 28 ? 0.136 26.047 2.484 1 45.53 28 ASP B O 1
ATOM 3252 N N . THR B 1 29 ? 1.86 26.656 1.187 1 44 29 THR B N 1
ATOM 3253 C CA . THR B 1 29 ? 1.031 26.406 0.014 1 44 29 THR B CA 1
ATOM 3254 C C . THR B 1 29 ? 0.904 24.906 -0.244 1 44 29 THR B C 1
ATOM 3256 O O . THR B 1 29 ? 0.065 24.469 -1.038 1 44 29 THR B O 1
ATOM 3259 N N . ARG B 1 30 ? 1.947 24.094 0.207 1 51.84 30 ARG B N 1
ATOM 3260 C CA . ARG B 1 30 ? 2.018 22.672 -0.082 1 51.84 30 ARG B CA 1
ATOM 3261 C C . ARG B 1 30 ? 0.738 21.969 0.349 1 51.84 30 ARG B C 1
ATOM 3263 O O . ARG B 1 30 ? 0.287 21.031 -0.315 1 51.84 30 ARG B O 1
ATOM 3270 N N . HIS B 1 31 ? 0.254 22.344 1.525 1 62.06 31 HIS B N 1
ATOM 3271 C CA . HIS B 1 31 ? -0.891 21.609 2.051 1 62.06 31 HIS B CA 1
ATOM 3272 C C . HIS B 1 31 ? -2.164 22.453 1.977 1 62.06 31 HIS B C 1
ATOM 3274 O O . HIS B 1 31 ? -3.031 22.344 2.848 1 62.06 31 HIS B O 1
ATOM 3280 N N . SER B 1 32 ? -2.213 23.172 0.788 1 73.12 32 SER B N 1
ATOM 3281 C CA . SER B 1 32 ? -3.447 23.938 0.679 1 73.12 32 SER B CA 1
ATOM 3282 C C . SER B 1 32 ? -4.648 23.031 0.433 1 73.12 32 SER B C 1
ATOM 3284 O O . SER B 1 32 ? -4.613 22.172 -0.454 1 73.12 32 SER B O 1
ATOM 3286 N N . PRO B 1 33 ? -5.609 23.078 1.229 1 76.81 33 PRO B N 1
ATOM 3287 C CA . PRO B 1 33 ? -6.816 22.25 1.091 1 76.81 33 PRO B CA 1
ATOM 3288 C C . PRO B 1 33 ? -7.441 22.359 -0.299 1 76.81 33 PRO B C 1
ATOM 3290 O O . PRO B 1 33 ? -7.984 21.375 -0.807 1 76.81 33 PRO B O 1
ATOM 3293 N N . ALA B 1 34 ? -7.207 23.484 -0.974 1 79.25 34 ALA B N 1
ATOM 3294 C CA . ALA B 1 34 ? -7.75 23.656 -2.32 1 79.25 34 ALA B CA 1
ATOM 3295 C C . ALA B 1 34 ? -7.031 22.75 -3.316 1 79.25 34 ALA B C 1
ATOM 3297 O O . ALA B 1 34 ? -7.66 22.172 -4.211 1 79.25 34 ALA B O 1
ATOM 3298 N N . VAL B 1 35 ? -5.797 22.641 -3.139 1 81.25 35 VAL B N 1
ATOM 3299 C CA . VAL B 1 35 ? -5.004 21.812 -4.035 1 81.25 35 VAL B CA 1
ATOM 3300 C C . VAL B 1 35 ? -5.379 20.344 -3.846 1 81.25 35 VAL B C 1
ATOM 3302 O O . VAL B 1 35 ? -5.484 19.594 -4.816 1 81.25 35 VAL B O 1
ATOM 3305 N N . GLU B 1 36 ? -5.617 19.984 -2.629 1 82.62 36 GLU B N 1
ATOM 3306 C CA . GLU B 1 36 ? -6 18.609 -2.336 1 82.62 36 GLU B CA 1
ATOM 3307 C C . GLU B 1 36 ? -7.344 18.266 -2.973 1 82.62 36 GLU B C 1
ATOM 3309 O O . GLU B 1 36 ? -7.523 17.156 -3.5 1 82.62 36 GLU B O 1
ATOM 3314 N N . LEU B 1 37 ? -8.25 19.125 -2.865 1 84.81 37 LEU B N 1
ATOM 3315 C CA . LEU B 1 37 ? -9.562 18.906 -3.475 1 84.81 37 LEU B CA 1
ATOM 3316 C C . LEU B 1 37 ? -9.445 18.844 -4.996 1 84.81 37 LEU B C 1
ATOM 3318 O O . LEU B 1 37 ? -10.148 18.062 -5.641 1 84.81 37 LEU B O 1
ATOM 3322 N N . ASP B 1 38 ? -8.617 19.641 -5.543 1 88.25 38 ASP B N 1
ATOM 3323 C CA . ASP B 1 38 ? -8.398 19.656 -6.988 1 88.25 38 ASP B CA 1
ATOM 3324 C C . ASP B 1 38 ? -7.777 18.344 -7.453 1 88.25 38 ASP B C 1
ATOM 3326 O O . ASP B 1 38 ? -8.117 17.828 -8.523 1 88.25 38 ASP B O 1
ATOM 3330 N N . ILE B 1 39 ? -6.887 17.828 -6.719 1 90.31 39 ILE B N 1
ATOM 3331 C CA . ILE B 1 39 ? -6.273 16.547 -7.035 1 90.31 39 ILE B CA 1
ATOM 3332 C C . ILE B 1 39 ? -7.348 15.461 -7.105 1 90.31 39 ILE B C 1
ATOM 3334 O O . ILE B 1 39 ? -7.414 14.703 -8.078 1 90.31 39 ILE B O 1
ATOM 3338 N N . GLU B 1 40 ? -8.234 15.461 -6.156 1 87.44 40 GLU B N 1
ATOM 3339 C CA . GLU B 1 40 ? -9.273 14.438 -6.133 1 87.44 40 GLU B CA 1
ATOM 3340 C C . GLU B 1 40 ? -10.227 14.594 -7.316 1 87.44 40 GLU B C 1
ATOM 3342 O O . GLU B 1 40 ? -10.609 13.609 -7.949 1 87.44 40 GLU B O 1
ATOM 3347 N N . ARG B 1 41 ? -10.578 15.797 -7.539 1 89.12 41 ARG B N 1
ATOM 3348 C CA . ARG B 1 41 ? -11.477 16.078 -8.656 1 89.12 41 ARG B CA 1
ATOM 3349 C C . ARG B 1 41 ? -10.859 15.633 -9.977 1 89.12 41 ARG B C 1
ATOM 3351 O O . ARG B 1 41 ? -11.5 14.945 -10.766 1 89.12 41 ARG B O 1
ATOM 3358 N N . GLN B 1 42 ? -9.656 15.992 -10.203 1 93.5 42 GLN B N 1
ATOM 3359 C CA . GLN B 1 42 ? -8.992 15.656 -11.461 1 93.5 42 GLN B CA 1
ATOM 3360 C C . GLN B 1 42 ? -8.734 14.156 -11.57 1 93.5 42 GLN B C 1
ATOM 3362 O O . GLN B 1 42 ? -8.812 13.586 -12.664 1 93.5 42 GLN B O 1
ATOM 3367 N N . ALA B 1 43 ? -8.398 13.562 -10.453 1 94.25 43 ALA B N 1
ATOM 3368 C CA . ALA B 1 43 ? -8.203 12.117 -10.461 1 94.25 43 ALA B CA 1
ATOM 3369 C C . ALA B 1 43 ? -9.484 11.383 -10.836 1 94.25 43 ALA B C 1
ATOM 3371 O O . ALA B 1 43 ? -9.461 10.422 -11.602 1 94.25 43 ALA B O 1
ATOM 3372 N N . LEU B 1 44 ? -10.602 11.836 -10.336 1 91.5 44 LEU B N 1
ATOM 3373 C CA . LEU B 1 44 ? -11.891 11.219 -10.641 1 91.5 44 LEU B CA 1
ATOM 3374 C C . LEU B 1 44 ? -12.242 11.398 -12.109 1 91.5 44 LEU B C 1
ATOM 3376 O O . LEU B 1 44 ? -12.711 10.461 -12.758 1 91.5 44 LEU B O 1
ATOM 3380 N N . TRP B 1 45 ? -11.953 12.555 -12.609 1 93.5 45 TRP B N 1
ATOM 3381 C CA . TRP B 1 45 ? -12.195 12.805 -14.023 1 93.5 45 TRP B CA 1
ATOM 3382 C C . TRP B 1 45 ? -11.297 11.93 -14.898 1 93.5 45 TRP B C 1
ATOM 3384 O O . TRP B 1 45 ? -11.742 11.367 -15.898 1 93.5 45 TRP B O 1
ATOM 3394 N N . ALA B 1 46 ? -10.039 11.867 -14.539 1 95.75 46 ALA B N 1
ATOM 3395 C CA . ALA B 1 46 ? -9.117 11.016 -15.289 1 95.75 46 ALA B CA 1
ATOM 3396 C C . ALA B 1 46 ? -9.586 9.562 -15.289 1 95.75 46 ALA B C 1
ATOM 3398 O O . ALA B 1 46 ? -9.531 8.883 -16.312 1 95.75 46 ALA B O 1
ATOM 3399 N N . GLY B 1 47 ? -10.008 9.117 -14.125 1 95.25 47 GLY B N 1
ATOM 3400 C CA . GLY B 1 47 ? -10.547 7.766 -14.039 1 95.25 47 GLY B CA 1
ATOM 3401 C C . GLY B 1 47 ? -11.75 7.547 -14.945 1 95.25 47 GLY B C 1
ATOM 3402 O O . GLY B 1 47 ? -11.836 6.527 -15.633 1 95.25 47 GLY B O 1
ATOM 3403 N N . LEU B 1 48 ? -12.672 8.477 -14.969 1 92.62 48 LEU B N 1
ATOM 3404 C CA . LEU B 1 48 ? -13.883 8.352 -15.766 1 92.62 48 LEU B CA 1
ATOM 3405 C C . LEU B 1 48 ? -13.562 8.375 -17.25 1 92.62 48 LEU B C 1
ATOM 3407 O O . LEU B 1 48 ? -14.008 7.508 -18.016 1 92.62 48 LEU B O 1
ATOM 3411 N N . ILE B 1 49 ? -12.805 9.359 -17.672 1 95.81 49 ILE B N 1
ATOM 3412 C CA . ILE B 1 49 ? -12.484 9.539 -19.078 1 95.81 49 ILE B CA 1
ATOM 3413 C C . ILE B 1 49 ? -11.719 8.32 -19.594 1 95.81 49 ILE B C 1
ATOM 3415 O O . ILE B 1 49 ? -12.055 7.77 -20.641 1 95.81 49 ILE B O 1
ATOM 3419 N N . CYS B 1 50 ? -10.75 7.859 -18.828 1 97.5 50 CYS B N 1
ATOM 3420 C CA . CYS B 1 50 ? -9.938 6.727 -19.266 1 97.5 50 CYS B CA 1
ATOM 3421 C C . CYS B 1 50 ? -10.734 5.43 -19.219 1 97.5 50 CYS B C 1
ATOM 3423 O O . CYS B 1 50 ? -10.5 4.52 -20 1 97.5 50 CYS B O 1
ATOM 3425 N N . SER B 1 51 ? -11.656 5.375 -18.281 1 96.69 51 SER B N 1
ATOM 3426 C CA . SER B 1 51 ? -12.547 4.219 -18.281 1 96.69 51 SER B CA 1
ATOM 3427 C C . SER B 1 51 ? -13.375 4.152 -19.562 1 96.69 51 SER B C 1
ATOM 3429 O O . SER B 1 51 ? -13.523 3.08 -20.141 1 96.69 51 SER B O 1
ATOM 3431 N N . LEU B 1 52 ? -13.93 5.234 -19.969 1 96.12 52 LEU B N 1
ATOM 3432 C CA . LEU B 1 52 ? -14.734 5.285 -21.188 1 96.12 52 LEU B CA 1
ATOM 3433 C C . LEU B 1 52 ? -13.883 4.977 -22.406 1 96.12 52 LEU B C 1
ATOM 3435 O O . LEU B 1 52 ? -14.312 4.238 -23.297 1 96.12 52 LEU B O 1
ATOM 3439 N N . LEU B 1 53 ? -12.695 5.504 -22.422 1 97.88 53 LEU B N 1
ATOM 3440 C CA . LEU B 1 53 ? -11.797 5.234 -23.547 1 97.88 53 LEU B CA 1
ATOM 3441 C C . LEU B 1 53 ? -11.391 3.764 -23.578 1 97.88 53 LEU B C 1
ATOM 3443 O O . LEU B 1 53 ? -11.336 3.154 -24.641 1 97.88 53 LEU B O 1
ATOM 3447 N N . GLY B 1 54 ? -11.07 3.24 -22.375 1 97.94 54 GLY B N 1
ATOM 3448 C CA . GLY B 1 54 ? -10.758 1.822 -22.312 1 97.94 54 GLY B CA 1
ATOM 3449 C C . GLY B 1 54 ? -11.898 0.936 -22.766 1 97.94 54 GLY B C 1
ATOM 3450 O O . GLY B 1 54 ? -11.688 -0.068 -23.438 1 97.94 54 GLY B O 1
ATOM 3451 N N . THR B 1 55 ? -13.086 1.313 -22.375 1 97.44 55 THR B N 1
ATOM 3452 C CA . THR B 1 55 ? -14.266 0.572 -22.812 1 97.44 55 THR B CA 1
ATOM 3453 C C . THR B 1 55 ? -14.414 0.637 -24.328 1 97.44 55 THR B C 1
ATOM 3455 O O . THR B 1 55 ? -14.727 -0.368 -24.969 1 97.44 55 THR B O 1
ATOM 3458 N N . ALA B 1 56 ? -14.203 1.75 -24.891 1 97.81 56 ALA B N 1
ATOM 3459 C CA . ALA B 1 56 ? -14.281 1.914 -26.344 1 97.81 56 ALA B CA 1
ATOM 3460 C C . ALA B 1 56 ? -13.25 1.035 -27.047 1 97.81 56 ALA B C 1
ATOM 3462 O O . ALA B 1 56 ? -13.562 0.4 -28.062 1 97.81 56 ALA B O 1
ATOM 3463 N N . VAL B 1 57 ? -12.078 0.996 -26.531 1 97.56 57 VAL B N 1
ATOM 3464 C CA . VAL B 1 57 ? -11.031 0.159 -27.094 1 97.56 57 VAL B CA 1
ATOM 3465 C C . VAL B 1 57 ? -11.445 -1.309 -27.031 1 97.56 57 VAL B C 1
ATOM 3467 O O . VAL B 1 57 ? -11.266 -2.057 -28 1 97.56 57 VAL B O 1
ATOM 3470 N N . GLY B 1 58 ? -11.984 -1.728 -25.891 1 97.75 58 GLY B N 1
ATOM 3471 C CA . GLY B 1 58 ? -12.477 -3.09 -25.75 1 97.75 58 GLY B CA 1
ATOM 3472 C C . GLY B 1 58 ? -13.57 -3.434 -26.734 1 97.75 58 GLY B C 1
ATOM 3473 O O . GLY B 1 58 ? -13.547 -4.496 -27.359 1 97.75 58 GLY B O 1
ATOM 3474 N N . LEU B 1 59 ? -14.523 -2.52 -26.938 1 97.44 59 LEU B N 1
ATOM 3475 C CA . LEU B 1 59 ? -15.633 -2.756 -27.844 1 97.44 59 LEU B CA 1
ATOM 3476 C C . LEU B 1 59 ? -15.133 -2.92 -29.281 1 97.44 59 LEU B C 1
ATOM 3478 O O . LEU B 1 59 ? -15.656 -3.738 -30.031 1 97.44 59 LEU B O 1
ATOM 3482 N N . LEU B 1 60 ? -14.172 -2.213 -29.641 1 97.19 60 LEU B N 1
ATOM 3483 C CA . LEU B 1 60 ? -13.617 -2.266 -31 1 97.19 60 LEU B CA 1
ATOM 3484 C C . LEU B 1 60 ? -12.844 -3.561 -31.203 1 97.19 60 LEU B C 1
ATOM 3486 O O . LEU B 1 60 ? -13.023 -4.234 -32.219 1 97.19 60 LEU B O 1
ATOM 3490 N N . LEU B 1 61 ? -12.07 -3.988 -30.25 1 97 61 LEU B N 1
ATOM 3491 C CA . LEU B 1 61 ? -11.141 -5.09 -30.469 1 97 61 LEU B CA 1
ATOM 3492 C C . LEU B 1 61 ? -11.797 -6.43 -30.141 1 97 61 LEU B C 1
ATOM 3494 O O . LEU B 1 61 ? -11.375 -7.473 -30.641 1 97 61 LEU B O 1
ATOM 3498 N N . PHE B 1 62 ? -12.82 -6.387 -29.266 1 96.88 62 PHE B N 1
ATOM 3499 C CA . PHE B 1 62 ? -13.5 -7.629 -28.906 1 96.88 62 PHE B CA 1
ATOM 3500 C C . PHE B 1 62 ? -14.758 -7.809 -29.734 1 96.88 62 PHE B C 1
ATOM 3502 O O . PHE B 1 62 ? -15.57 -8.703 -29.469 1 96.88 62 PHE B O 1
ATOM 3509 N N . ALA B 1 63 ? -14.969 -7.066 -30.766 1 95 63 ALA B N 1
ATOM 3510 C CA . ALA B 1 63 ? -16.203 -7.098 -31.547 1 95 63 ALA B CA 1
ATOM 3511 C C . ALA B 1 63 ? -16.5 -8.508 -32.031 1 95 63 ALA B C 1
ATOM 3513 O O . ALA B 1 63 ? -15.695 -9.109 -32.75 1 95 63 ALA B O 1
ATOM 3514 N N . GLY B 1 64 ? -17.656 -9.016 -31.562 1 92.62 64 GLY B N 1
ATOM 3515 C CA . GLY B 1 64 ? -18.141 -10.297 -32.031 1 92.62 64 GLY B CA 1
ATOM 3516 C C . GLY B 1 64 ? -17.469 -11.477 -31.344 1 92.62 64 GLY B C 1
ATOM 3517 O O . GLY B 1 64 ? -17.797 -12.633 -31.641 1 92.62 64 GLY B O 1
ATOM 3518 N N . GLY B 1 65 ? -16.578 -11.203 -30.422 1 93.5 65 GLY B N 1
ATOM 3519 C CA . GLY B 1 65 ? -15.844 -12.305 -29.812 1 93.5 65 GLY B CA 1
ATOM 3520 C C . GLY B 1 65 ? -16.172 -12.5 -28.344 1 93.5 65 GLY B C 1
ATOM 3521 O O . GLY B 1 65 ? -17.031 -11.805 -27.797 1 93.5 65 GLY B O 1
ATOM 3522 N N . ARG B 1 66 ? -15.602 -13.57 -27.875 1 95.81 66 ARG B N 1
ATOM 3523 C CA . ARG B 1 66 ? -15.688 -13.898 -26.453 1 95.81 66 ARG B CA 1
ATOM 3524 C C . ARG B 1 66 ? -14.297 -14.109 -25.859 1 95.81 66 ARG B C 1
ATOM 3526 O O . ARG B 1 66 ? -13.844 -15.242 -25.688 1 95.81 66 ARG B O 1
ATOM 3533 N N . PRO B 1 67 ? -13.719 -12.992 -25.453 1 95.75 67 PRO B N 1
ATOM 3534 C CA . PRO B 1 67 ? -12.344 -13.086 -24.938 1 95.75 67 PRO B CA 1
ATOM 3535 C C . PRO B 1 67 ? -12.258 -13.781 -23.594 1 95.75 67 PRO B C 1
ATOM 3537 O O . PRO B 1 67 ? -13.219 -13.742 -22.812 1 95.75 67 PRO B O 1
ATOM 3540 N N . THR B 1 68 ? -11.141 -14.406 -23.438 1 96.69 68 THR B N 1
ATOM 3541 C CA . THR B 1 68 ? -10.789 -14.891 -22.094 1 96.69 68 THR B CA 1
ATOM 3542 C C . THR B 1 68 ? -10.289 -13.75 -21.219 1 96.69 68 THR B C 1
ATOM 3544 O O . THR B 1 68 ? -10.055 -12.641 -21.703 1 96.69 68 THR B O 1
ATOM 3547 N N . LEU B 1 69 ? -10.156 -14 -19.969 1 95.81 69 LEU B N 1
ATOM 3548 C CA . LEU B 1 69 ? -9.648 -12.984 -19.062 1 95.81 69 LEU B CA 1
ATOM 3549 C C . LEU B 1 69 ? -8.133 -12.883 -19.141 1 95.81 69 LEU B C 1
ATOM 3551 O O . LEU B 1 69 ? -7.555 -11.82 -18.906 1 95.81 69 LEU B O 1
ATOM 3555 N N . TYR B 1 70 ? -7.516 -13.938 -19.438 1 94.12 70 TYR B N 1
ATOM 3556 C CA . TYR B 1 70 ? -6.062 -13.969 -19.578 1 94.12 70 TYR B CA 1
ATOM 3557 C C . TYR B 1 70 ? -5.641 -14.906 -20.703 1 94.12 70 TYR B C 1
ATOM 3559 O O . TYR B 1 70 ? -6.305 -15.914 -20.953 1 94.12 70 TYR B O 1
ATOM 3567 N N . GLY B 1 71 ? -4.562 -14.602 -21.406 1 90.62 71 GLY B N 1
ATOM 3568 C CA . GLY B 1 71 ? -4.051 -15.391 -22.516 1 90.62 71 GLY B CA 1
ATOM 3569 C C . GLY B 1 71 ? -4.391 -14.805 -23.875 1 90.62 71 GLY B C 1
ATOM 3570 O O . GLY B 1 71 ? -5.543 -14.461 -24.125 1 90.62 71 GLY B O 1
ATOM 3571 N N . GLY B 1 72 ? -3.414 -14.625 -24.703 1 91.19 72 GLY B N 1
ATOM 3572 C CA . GLY B 1 72 ? -3.654 -14.047 -26.016 1 91.19 72 GLY B CA 1
ATOM 3573 C C . GLY B 1 72 ? -4.219 -12.641 -25.953 1 91.19 72 GLY B C 1
ATOM 3574 O O . GLY B 1 72 ? -3.781 -11.828 -25.141 1 91.19 72 GLY B O 1
ATOM 3575 N N . LEU B 1 73 ? -5.105 -12.312 -26.906 1 92.88 73 LEU B N 1
ATOM 3576 C CA . LEU B 1 73 ? -5.824 -11.047 -26.859 1 92.88 73 LEU B CA 1
ATOM 3577 C C . LEU B 1 73 ? -6.984 -11.109 -25.875 1 92.88 73 LEU B C 1
ATOM 3579 O O . LEU B 1 73 ? -8.125 -11.367 -26.266 1 92.88 73 LEU B O 1
ATOM 3583 N N . SER B 1 74 ? -6.699 -10.938 -24.688 1 96.94 74 SER B N 1
ATOM 3584 C CA . SER B 1 74 ? -7.629 -11.109 -23.578 1 96.94 74 SER B CA 1
ATOM 3585 C C . SER B 1 74 ? -7.949 -9.773 -22.906 1 96.94 74 SER B C 1
ATOM 3587 O O . SER B 1 74 ? -7.348 -8.75 -23.234 1 96.94 74 SER B O 1
ATOM 3589 N N . VAL B 1 75 ? -8.891 -9.836 -22 1 97.44 75 VAL B N 1
ATOM 3590 C CA . VAL B 1 75 ? -9.258 -8.672 -21.203 1 97.44 75 VAL B CA 1
ATOM 3591 C C . VAL B 1 75 ? -8.039 -8.172 -20.438 1 97.44 75 VAL B C 1
ATOM 3593 O O . VAL B 1 75 ? -7.793 -6.961 -20.375 1 97.44 75 VAL B O 1
ATOM 3596 N N . GLY B 1 76 ? -7.285 -9.086 -19.891 1 96.69 76 GLY B N 1
ATOM 3597 C CA . GLY B 1 76 ? -6.09 -8.719 -19.141 1 96.69 76 GLY B CA 1
ATOM 3598 C C . GLY B 1 76 ? -5.031 -8.047 -19.984 1 96.69 76 GLY B C 1
ATOM 3599 O O . GLY B 1 76 ? -4.434 -7.055 -19.578 1 96.69 76 GLY B O 1
ATOM 3600 N N . ALA B 1 77 ? -4.816 -8.625 -21.156 1 95.94 77 ALA B N 1
ATOM 3601 C CA . ALA B 1 77 ? -3.803 -8.062 -22.047 1 95.94 77 ALA B CA 1
ATOM 3602 C C . ALA B 1 77 ? -4.176 -6.648 -22.484 1 95.94 77 ALA B C 1
ATOM 3604 O O . ALA B 1 77 ? -3.359 -5.73 -22.391 1 95.94 77 ALA B O 1
ATOM 3605 N N . LEU B 1 78 ? -5.379 -6.52 -22.922 1 97.25 78 LEU B N 1
ATOM 3606 C CA . LEU B 1 78 ? -5.832 -5.207 -23.359 1 97.25 78 LEU B CA 1
ATOM 3607 C C . LEU B 1 78 ? -5.93 -4.238 -22.188 1 97.25 78 LEU B C 1
ATOM 3609 O O . LEU B 1 78 ? -5.629 -3.053 -22.328 1 97.25 78 LEU B O 1
ATOM 3613 N N . GLY B 1 79 ? -6.41 -4.727 -21.094 1 97.62 79 GLY B N 1
ATOM 3614 C CA . GLY B 1 79 ? -6.441 -3.912 -19.891 1 97.62 79 GLY B CA 1
ATOM 3615 C C . GLY B 1 79 ? -5.07 -3.432 -19.453 1 97.62 79 GLY B C 1
ATOM 3616 O O . GLY B 1 79 ? -4.902 -2.275 -19.062 1 97.62 79 GLY B O 1
ATOM 3617 N N . ALA B 1 80 ? -4.141 -4.312 -19.516 1 96.56 80 ALA B N 1
ATOM 3618 C CA . ALA B 1 80 ? -2.775 -3.979 -19.109 1 96.56 80 ALA B CA 1
ATOM 3619 C C . ALA B 1 80 ? -2.18 -2.912 -20.031 1 96.56 80 ALA B C 1
ATOM 3621 O O . ALA B 1 80 ? -1.562 -1.954 -19.562 1 96.56 80 ALA B O 1
ATOM 3622 N N . ILE B 1 81 ? -2.393 -3.055 -21.297 1 97.12 81 ILE B N 1
ATOM 3623 C CA . ILE B 1 81 ? -1.85 -2.098 -22.25 1 97.12 81 ILE B CA 1
ATOM 3624 C C . ILE B 1 81 ? -2.551 -0.751 -22.094 1 97.12 81 ILE B C 1
ATOM 3626 O O . ILE B 1 81 ? -1.897 0.282 -21.938 1 97.12 81 ILE B O 1
ATOM 3630 N N . SER B 1 82 ? -3.869 -0.81 -22.078 1 98.31 82 SER B N 1
ATOM 3631 C CA . SER B 1 82 ? -4.637 0.424 -21.938 1 98.31 82 SER B CA 1
ATOM 3632 C C . SER B 1 82 ? -4.406 1.063 -20.578 1 98.31 82 SER B C 1
ATOM 3634 O O . SER B 1 82 ? -4.297 2.287 -20.469 1 98.31 82 SER B O 1
ATOM 3636 N N . GLY B 1 83 ? -4.379 0.253 -19.594 1 98.19 83 GLY B N 1
ATOM 3637 C CA . GLY B 1 83 ? -4.105 0.759 -18.266 1 98.19 83 GLY B CA 1
ATOM 3638 C C . GLY B 1 83 ? -2.721 1.362 -18.125 1 98.19 83 GLY B C 1
ATOM 3639 O O . GLY B 1 83 ? -2.547 2.391 -17.469 1 98.19 83 GLY B O 1
ATOM 3640 N N . GLY B 1 84 ? -1.711 0.696 -18.75 1 97.81 84 GLY B N 1
ATOM 3641 C CA . GLY B 1 84 ? -0.362 1.24 -18.734 1 97.81 84 GLY B CA 1
ATOM 3642 C C . GLY B 1 84 ? -0.26 2.594 -19.422 1 97.81 84 GLY B C 1
ATOM 3643 O O . GLY B 1 84 ? 0.379 3.51 -18.891 1 97.81 84 GLY B O 1
ATOM 3644 N N . VAL B 1 85 ? -0.918 2.723 -20.5 1 98.31 85 VAL B N 1
ATOM 3645 C CA . VAL B 1 85 ? -0.92 3.977 -21.234 1 98.31 85 VAL B CA 1
ATOM 3646 C C . VAL B 1 85 ? -1.643 5.055 -20.438 1 98.31 85 VAL B C 1
ATOM 3648 O O . VAL B 1 85 ? -1.17 6.191 -20.344 1 98.31 85 VAL B O 1
ATOM 3651 N N . ALA B 1 86 ? -2.748 4.668 -19.875 1 98.56 86 ALA B N 1
ATOM 3652 C CA . ALA B 1 86 ? -3.51 5.609 -19.047 1 98.56 86 ALA B CA 1
ATOM 3653 C C . ALA B 1 86 ? -2.711 6.047 -17.828 1 98.56 86 ALA B C 1
ATOM 3655 O O . ALA B 1 86 ? -2.729 7.223 -17.453 1 98.56 86 ALA B O 1
ATOM 3656 N N . ALA B 1 87 ? -2.057 5.102 -17.25 1 98.44 87 ALA B N 1
ATOM 3657 C CA . ALA B 1 87 ? -1.225 5.418 -16.094 1 98.44 87 ALA B CA 1
ATOM 3658 C C . ALA B 1 87 ? -0.102 6.379 -16.469 1 98.44 87 ALA B C 1
ATOM 3660 O O . ALA B 1 87 ? 0.165 7.344 -15.75 1 98.44 87 ALA B O 1
ATOM 3661 N N . ALA B 1 88 ? 0.515 6.086 -17.562 1 98.12 88 ALA B N 1
ATOM 3662 C CA . ALA B 1 88 ? 1.582 6.957 -18.047 1 98.12 88 ALA B CA 1
ATOM 3663 C C . ALA B 1 88 ? 1.058 8.367 -18.328 1 98.12 88 ALA B C 1
ATOM 3665 O O . ALA B 1 88 ? 1.634 9.352 -17.859 1 98.12 88 ALA B O 1
ATOM 3666 N N . GLY B 1 89 ? -0.023 8.445 -19.047 1 98.19 89 GLY B N 1
ATOM 3667 C CA . GLY B 1 89 ? -0.604 9.742 -19.359 1 98.19 89 GLY B CA 1
ATOM 3668 C C . GLY B 1 89 ? -1.03 10.516 -18.125 1 98.19 89 GLY B C 1
ATOM 3669 O O . GLY B 1 89 ? -0.787 11.719 -18.031 1 98.19 89 GLY B O 1
ATOM 3670 N N . SER B 1 90 ? -1.634 9.828 -17.219 1 98.25 90 SER B N 1
ATOM 3671 C CA . SER B 1 90 ? -2.08 10.461 -15.992 1 98.25 90 SER B CA 1
ATOM 3672 C C . SER B 1 90 ? -0.895 10.922 -15.141 1 98.25 90 SER B C 1
ATOM 3674 O O . SER B 1 90 ? -0.975 11.938 -14.453 1 98.25 90 SER B O 1
ATOM 3676 N N . SER B 1 91 ? 0.159 10.172 -15.188 1 97.69 91 SER B N 1
ATOM 3677 C CA . SER B 1 91 ? 1.355 10.562 -14.453 1 97.69 91 SER B CA 1
ATOM 3678 C C . SER B 1 91 ? 1.97 11.828 -15.031 1 97.69 91 SER B C 1
ATOM 3680 O O . SER B 1 91 ? 2.418 12.711 -14.289 1 97.69 91 SER B O 1
ATOM 3682 N N . VAL B 1 92 ? 1.993 11.922 -16.312 1 97.62 92 VAL B N 1
ATOM 3683 C CA . VAL B 1 92 ? 2.52 13.117 -16.969 1 97.62 92 VAL B CA 1
ATOM 3684 C C . VAL B 1 92 ? 1.654 14.32 -16.609 1 97.62 92 VAL B C 1
ATOM 3686 O O . VAL B 1 92 ? 2.172 15.375 -16.234 1 97.62 92 VAL B O 1
ATOM 3689 N N . TRP B 1 93 ? 0.368 14.125 -16.688 1 97.19 93 TRP B N 1
ATOM 3690 C CA . TRP B 1 93 ? -0.56 15.203 -16.344 1 97.19 93 TRP B CA 1
ATOM 3691 C C . TRP B 1 93 ? -0.417 15.602 -14.883 1 97.19 93 TRP B C 1
ATOM 3693 O O . TRP B 1 93 ? -0.354 16.781 -14.555 1 97.19 93 TRP B O 1
ATOM 3703 N N . GLY B 1 94 ? -0.405 14.609 -14.039 1 96.44 94 GLY B N 1
ATOM 3704 C CA . GLY B 1 94 ? -0.254 14.867 -12.617 1 96.44 94 GLY B CA 1
ATOM 3705 C C . GLY B 1 94 ? 1.047 15.57 -12.273 1 96.44 94 GLY B C 1
ATOM 3706 O O . GLY B 1 94 ? 1.078 16.438 -11.398 1 96.44 94 GLY B O 1
ATOM 3707 N N . PHE B 1 95 ? 2.074 15.211 -12.945 1 96.38 95 PHE B N 1
ATOM 3708 C CA . PHE B 1 95 ? 3.371 15.828 -12.695 1 96.38 95 PHE B CA 1
ATOM 3709 C C . PHE B 1 95 ? 3.361 17.297 -13.109 1 96.38 95 PHE B C 1
ATOM 3711 O O . PHE B 1 95 ? 3.703 18.172 -12.312 1 96.38 95 PHE B O 1
ATOM 3718 N N . ARG B 1 96 ? 2.885 17.641 -14.273 1 94.38 96 ARG B N 1
ATOM 3719 C CA . ARG B 1 96 ? 2.998 18.953 -14.875 1 94.38 96 ARG B CA 1
ATOM 3720 C C . ARG B 1 96 ? 1.996 19.922 -14.258 1 94.38 96 ARG B C 1
ATOM 3722 O O . ARG B 1 96 ? 2.291 21.109 -14.094 1 94.38 96 ARG B O 1
ATOM 3729 N N . HIS B 1 97 ? 0.87 19.406 -13.82 1 94.19 97 HIS B N 1
ATOM 3730 C CA . HIS B 1 97 ? -0.196 20.344 -13.477 1 94.19 97 HIS B CA 1
ATOM 3731 C C . HIS B 1 97 ? -0.504 20.297 -11.984 1 94.19 97 HIS B C 1
ATOM 3733 O O . HIS B 1 97 ? -1.157 21.203 -11.453 1 94.19 97 HIS B O 1
ATOM 3739 N N . LEU B 1 98 ? -0.058 19.281 -11.367 1 93.88 98 LEU B N 1
ATOM 3740 C CA . LEU B 1 98 ? -0.433 19.172 -9.961 1 93.88 98 LEU B CA 1
ATOM 3741 C C . LEU B 1 98 ? 0.803 19.109 -9.07 1 93.88 98 LEU B C 1
ATOM 3743 O O . LEU B 1 98 ? 0.97 19.953 -8.188 1 93.88 98 LEU B O 1
ATOM 3747 N N . LEU B 1 99 ? 1.672 18.203 -9.352 1 92.5 99 LEU B N 1
ATOM 3748 C CA . LEU B 1 99 ? 2.85 18.031 -8.508 1 92.5 99 LEU B CA 1
ATOM 3749 C C . LEU B 1 99 ? 3.721 19.297 -8.539 1 92.5 99 LEU B C 1
ATOM 3751 O O . LEU B 1 99 ? 4.18 19.75 -7.492 1 92.5 99 LEU B O 1
ATOM 3755 N N . VAL B 1 100 ? 3.9 19.844 -9.68 1 90.38 100 VAL B N 1
ATOM 3756 C CA . VAL B 1 100 ? 4.734 21.047 -9.836 1 90.38 100 VAL B CA 1
ATOM 3757 C C . VAL B 1 100 ? 4.094 22.219 -9.102 1 90.38 100 VAL B C 1
ATOM 3759 O O . VAL B 1 100 ? 4.797 23.062 -8.539 1 90.38 100 VAL B O 1
ATOM 3762 N N . GLN B 1 101 ? 2.809 22.25 -9.031 1 86.75 101 GLN B N 1
ATOM 3763 C CA . GLN B 1 101 ? 2.113 23.297 -8.289 1 86.75 101 GLN B CA 1
ATOM 3764 C C . GLN B 1 101 ? 2.242 23.094 -6.785 1 86.75 101 GLN B C 1
ATOM 3766 O O . GLN B 1 101 ? 2.383 24.047 -6.027 1 86.75 101 GLN B O 1
ATOM 3771 N N . ARG B 1 102 ? 2.156 21.891 -6.438 1 86.62 102 ARG B N 1
ATOM 3772 C CA . ARG B 1 102 ? 2.264 21.547 -5.02 1 86.62 102 ARG B CA 1
ATOM 3773 C C . ARG B 1 102 ? 3.697 21.703 -4.527 1 86.62 102 ARG B C 1
ATOM 3775 O O . ARG B 1 102 ? 3.922 22.156 -3.402 1 86.62 102 ARG B O 1
ATOM 3782 N N . GLU B 1 103 ? 4.66 21.281 -5.348 1 88.5 103 GLU B N 1
ATOM 3783 C CA . GLU B 1 103 ? 6.09 21.344 -5.066 1 88.5 103 GLU B CA 1
ATOM 3784 C C . GLU B 1 103 ? 6.801 22.297 -6.027 1 88.5 103 GLU B C 1
ATOM 3786 O O . GLU B 1 103 ? 7.527 21.859 -6.918 1 88.5 103 GLU B O 1
ATOM 3791 N N . ARG B 1 104 ? 6.797 23.516 -5.781 1 87.38 104 ARG B N 1
ATOM 3792 C CA . ARG B 1 104 ? 7.254 24.562 -6.695 1 87.38 104 ARG B CA 1
ATOM 3793 C C . ARG B 1 104 ? 8.766 24.5 -6.887 1 87.38 104 ARG B C 1
ATOM 3795 O O . ARG B 1 104 ? 9.289 24.969 -7.895 1 87.38 104 ARG B O 1
ATOM 3802 N N . TRP B 1 105 ? 9.406 23.922 -5.91 1 88.56 105 TRP B N 1
ATOM 3803 C CA . TRP B 1 105 ? 10.859 23.844 -6.008 1 88.56 105 TRP B CA 1
ATOM 3804 C C . TRP B 1 105 ? 11.273 22.953 -7.184 1 88.56 105 TRP B C 1
ATOM 3806 O O . TRP B 1 105 ? 12.406 23.047 -7.664 1 88.56 105 TRP B O 1
ATOM 3816 N N . LEU B 1 106 ? 10.438 22.141 -7.668 1 89.38 106 LEU B N 1
ATOM 3817 C CA . LEU B 1 106 ? 10.727 21.281 -8.805 1 89.38 106 LEU B CA 1
ATOM 3818 C C . LEU B 1 106 ? 10.969 22.109 -10.07 1 89.38 106 LEU B C 1
ATOM 3820 O O . LEU B 1 106 ? 11.719 21.688 -10.953 1 89.38 106 LEU B O 1
ATOM 3824 N N . CYS B 1 107 ? 10.336 23.234 -10.109 1 87.12 107 CYS B N 1
ATOM 3825 C CA . CYS B 1 107 ? 10.5 24.109 -11.266 1 87.12 107 CYS B CA 1
ATOM 3826 C C . CYS B 1 107 ? 11.859 24.797 -11.234 1 87.12 107 CYS B C 1
ATOM 3828 O O . CYS B 1 107 ? 12.305 25.328 -12.25 1 87.12 107 CYS B O 1
ATOM 3830 N N . GLU B 1 108 ? 12.43 24.781 -10.125 1 89.5 108 GLU B N 1
ATOM 3831 C CA . GLU B 1 108 ? 13.734 25.422 -9.984 1 89.5 108 GLU B CA 1
ATOM 3832 C C . GLU B 1 108 ? 14.867 24.469 -10.398 1 89.5 108 GLU B C 1
ATOM 3834 O O . GLU B 1 108 ? 16 24.906 -10.586 1 89.5 108 GLU B O 1
ATOM 3839 N N . LEU B 1 109 ? 14.516 23.297 -10.602 1 89.38 109 LEU B N 1
ATOM 3840 C CA . LEU B 1 109 ? 15.516 22.328 -11.039 1 89.38 109 LEU B CA 1
ATOM 3841 C C . LEU B 1 109 ? 15.859 22.547 -12.508 1 89.38 109 LEU B C 1
ATOM 3843 O O . LEU B 1 109 ? 15.031 23 -13.289 1 89.38 109 LEU B O 1
ATOM 3847 N N . PRO B 1 110 ? 17.141 22.203 -12.812 1 92.06 110 PRO B N 1
ATOM 3848 C CA . PRO B 1 110 ? 17.422 22.156 -14.242 1 92.06 110 PRO B CA 1
ATOM 3849 C C . PRO B 1 110 ? 16.469 21.234 -15.008 1 92.06 110 PRO B C 1
ATOM 3851 O O . PRO B 1 110 ? 16.016 20.234 -14.461 1 92.06 110 PRO B O 1
ATOM 3854 N N . ARG B 1 111 ? 16.25 21.578 -16.281 1 91 111 ARG B N 1
ATOM 3855 C CA . ARG B 1 111 ? 15.234 20.922 -17.109 1 91 111 ARG B CA 1
ATOM 3856 C C . ARG B 1 111 ? 15.484 19.422 -17.172 1 91 111 ARG B C 1
ATOM 3858 O O . ARG B 1 111 ? 14.539 18.625 -17.141 1 91 111 ARG B O 1
ATOM 3865 N N . TRP B 1 112 ? 16.766 18.984 -17.328 1 92.19 112 TRP B N 1
ATOM 3866 C CA . TRP B 1 112 ? 17.047 17.578 -17.484 1 92.19 112 TRP B CA 1
ATOM 3867 C C . TRP B 1 112 ? 16.703 16.797 -16.219 1 92.19 112 TRP B C 1
ATOM 3869 O O . TRP B 1 112 ? 16.281 15.641 -16.281 1 92.19 112 TRP B O 1
ATOM 3879 N N . ARG B 1 113 ? 16.812 17.359 -15.055 1 92.5 113 ARG B N 1
ATOM 3880 C CA . ARG B 1 113 ? 16.453 16.703 -13.805 1 92.5 113 ARG B CA 1
ATOM 3881 C C . ARG B 1 113 ? 14.93 16.641 -13.648 1 92.5 113 ARG B C 1
ATOM 3883 O O . ARG B 1 113 ? 14.406 15.648 -13.141 1 92.5 113 ARG B O 1
ATOM 3890 N N . GLU B 1 114 ? 14.328 17.672 -14.109 1 92.56 114 GLU B N 1
ATOM 3891 C CA . GLU B 1 114 ? 12.867 17.672 -14.109 1 92.56 114 GLU B CA 1
ATOM 3892 C C . GLU B 1 114 ? 12.312 16.594 -15.031 1 92.56 114 GLU B C 1
ATOM 3894 O O . GLU B 1 114 ? 11.367 15.883 -14.664 1 92.56 114 GLU B O 1
ATOM 3899 N N . LEU B 1 115 ? 12.938 16.5 -16.156 1 93.25 115 LEU B N 1
ATOM 3900 C CA . LEU B 1 115 ? 12.5 15.492 -17.125 1 93.25 115 LEU B CA 1
ATOM 3901 C C . LEU B 1 115 ? 12.742 14.086 -16.594 1 93.25 115 LEU B C 1
ATOM 3903 O O . LEU B 1 115 ? 11.93 13.188 -16.812 1 93.25 115 LEU B O 1
ATOM 3907 N N . ASN B 1 116 ? 13.852 13.891 -15.914 1 93.19 116 ASN B N 1
ATOM 3908 C CA . ASN B 1 116 ? 14.109 12.594 -15.305 1 93.19 116 ASN B CA 1
ATOM 3909 C C . ASN B 1 116 ? 13.016 12.219 -14.297 1 93.19 116 ASN B C 1
ATOM 3911 O O . ASN B 1 116 ? 12.547 11.086 -14.281 1 93.19 116 ASN B O 1
ATOM 3915 N N . ALA B 1 117 ? 12.688 13.172 -13.508 1 93.81 117 ALA B N 1
ATOM 3916 C CA . ALA B 1 117 ? 11.664 12.922 -12.5 1 93.81 117 ALA B CA 1
ATOM 3917 C C . ALA B 1 117 ? 10.328 12.555 -13.141 1 93.81 117 ALA B C 1
ATOM 3919 O O . ALA B 1 117 ? 9.664 11.602 -12.711 1 93.81 117 ALA B O 1
ATOM 3920 N N . MET B 1 118 ? 10 13.273 -14.156 1 94.75 118 MET B N 1
ATOM 3921 C CA . MET B 1 118 ? 8.75 13.008 -14.867 1 94.75 118 MET B CA 1
ATOM 3922 C C . MET B 1 118 ? 8.781 11.625 -15.516 1 94.75 118 MET B C 1
ATOM 3924 O O . MET B 1 118 ? 7.832 10.852 -15.391 1 94.75 118 MET B O 1
ATOM 3928 N N . PHE B 1 119 ? 9.891 11.289 -16.109 1 95.69 119 PHE B N 1
ATOM 3929 C CA . PHE B 1 119 ? 10.039 10.016 -16.797 1 95.69 119 PHE B CA 1
ATOM 3930 C C . PHE B 1 119 ? 10.047 8.859 -15.805 1 95.69 119 PHE B C 1
ATOM 3932 O O . PHE B 1 119 ? 9.477 7.797 -16.078 1 95.69 119 PHE B O 1
ATOM 3939 N N . ALA B 1 120 ? 10.734 9.094 -14.766 1 95.25 120 ALA B N 1
ATOM 3940 C CA . ALA B 1 120 ? 10.781 8.062 -13.742 1 95.25 120 ALA B CA 1
ATOM 3941 C C . ALA B 1 120 ? 9.383 7.727 -13.227 1 95.25 120 ALA B C 1
ATOM 3943 O O . ALA B 1 120 ? 9.016 6.555 -13.117 1 95.25 120 ALA B O 1
ATOM 3944 N N . LEU B 1 121 ? 8.609 8.734 -13.016 1 95.88 121 LEU B N 1
ATOM 3945 C CA . LEU B 1 121 ? 7.281 8.547 -12.453 1 95.88 121 LEU B CA 1
ATOM 3946 C C . LEU B 1 121 ? 6.332 7.934 -13.477 1 95.88 121 LEU B C 1
ATOM 3948 O O . LEU B 1 121 ? 5.539 7.051 -13.148 1 95.88 121 LEU B O 1
ATOM 3952 N N . LEU B 1 122 ? 6.43 8.414 -14.688 1 97.06 122 LEU B N 1
ATOM 3953 C CA . LEU B 1 122 ? 5.531 7.844 -15.688 1 97.06 122 LEU B CA 1
ATOM 3954 C C . LEU B 1 122 ? 5.863 6.375 -15.938 1 97.06 122 LEU B C 1
ATOM 3956 O O . LEU B 1 122 ? 4.957 5.543 -16.062 1 97.06 122 LEU B O 1
ATOM 3960 N N . LEU B 1 123 ? 7.121 6.027 -15.93 1 95.69 123 LEU B N 1
ATOM 3961 C CA . LEU B 1 123 ? 7.52 4.652 -16.219 1 95.69 123 LEU B CA 1
ATOM 3962 C C . LEU B 1 123 ? 7.152 3.729 -15.055 1 95.69 123 LEU B C 1
ATOM 3964 O O . LEU B 1 123 ? 6.668 2.615 -15.273 1 95.69 123 LEU B O 1
ATOM 3968 N N . VAL B 1 124 ? 7.402 4.215 -13.875 1 95.81 124 VAL B N 1
ATOM 3969 C CA . VAL B 1 124 ? 7.152 3.348 -12.727 1 95.81 124 VAL B CA 1
ATOM 3970 C C . VAL B 1 124 ? 5.652 3.098 -12.586 1 95.81 124 VAL B C 1
ATOM 3972 O O . VAL B 1 124 ? 5.227 1.973 -12.305 1 95.81 124 VAL B O 1
ATOM 3975 N N . HIS B 1 125 ? 4.812 4.035 -12.812 1 96.62 125 HIS B N 1
ATOM 3976 C CA . HIS B 1 125 ? 3.371 3.861 -12.688 1 96.62 125 HIS B CA 1
ATOM 3977 C C . HIS B 1 125 ? 2.816 3.021 -13.836 1 96.62 125 HIS B C 1
ATOM 3979 O O . HIS B 1 125 ? 1.923 2.197 -13.633 1 96.62 125 HIS B O 1
ATOM 3985 N N . ALA B 1 126 ? 3.34 3.268 -14.992 1 96.88 126 ALA B N 1
ATOM 3986 C CA . ALA B 1 126 ? 2.93 2.434 -16.125 1 96.88 126 ALA B CA 1
ATOM 3987 C C . ALA B 1 126 ? 3.285 0.97 -15.875 1 96.88 126 ALA B C 1
ATOM 3989 O O . ALA B 1 126 ? 2.457 0.08 -16.094 1 96.88 126 ALA B O 1
ATOM 3990 N N . ALA B 1 127 ? 4.484 0.76 -15.438 1 94.25 127 ALA B N 1
ATOM 3991 C CA . ALA B 1 127 ? 4.949 -0.6 -15.18 1 94.25 127 ALA B CA 1
ATOM 3992 C C . ALA B 1 127 ? 4.113 -1.267 -14.094 1 94.25 127 ALA B C 1
ATOM 3994 O O . ALA B 1 127 ? 3.738 -2.434 -14.219 1 94.25 127 ALA B O 1
ATOM 3995 N N . ILE B 1 128 ? 3.828 -0.54 -13.055 1 93.75 128 ILE B N 1
ATOM 3996 C CA . ILE B 1 128 ? 3.021 -1.071 -11.961 1 93.75 128 ILE B CA 1
ATOM 3997 C C . ILE B 1 128 ? 1.624 -1.415 -12.477 1 93.75 128 ILE B C 1
ATOM 3999 O O . ILE B 1 128 ? 1.083 -2.477 -12.156 1 93.75 128 ILE B O 1
ATOM 4003 N N . ALA B 1 129 ? 1.063 -0.557 -13.289 1 95.44 129 ALA B N 1
ATOM 4004 C CA . ALA B 1 129 ? -0.272 -0.798 -13.828 1 95.44 129 ALA B CA 1
ATOM 4005 C C . ALA B 1 129 ? -0.293 -2.053 -14.695 1 95.44 129 ALA B C 1
ATOM 4007 O O . ALA B 1 129 ? -1.17 -2.906 -14.547 1 95.44 129 ALA B O 1
ATOM 4008 N N . VAL B 1 130 ? 0.663 -2.176 -15.539 1 94 130 VAL B N 1
ATOM 4009 C CA . VAL B 1 130 ? 0.732 -3.316 -16.438 1 94 130 VAL B CA 1
ATOM 4010 C C . VAL B 1 130 ? 0.906 -4.605 -15.641 1 94 130 VAL B C 1
ATOM 4012 O O . VAL B 1 130 ? 0.184 -5.582 -15.859 1 94 130 VAL B O 1
ATOM 4015 N N . MET B 1 131 ? 1.785 -4.559 -14.742 1 89.81 131 MET B N 1
ATOM 4016 C CA . MET B 1 131 ? 2.061 -5.754 -13.945 1 89.81 131 MET B CA 1
ATOM 4017 C C . MET B 1 131 ? 0.864 -6.109 -13.07 1 89.81 131 MET B C 1
ATOM 4019 O O . MET B 1 131 ? 0.457 -7.27 -13.008 1 89.81 131 MET B O 1
ATOM 4023 N N . ALA B 1 132 ? 0.305 -5.133 -12.422 1 91.56 132 ALA B N 1
ATOM 4024 C CA . ALA B 1 132 ? -0.818 -5.363 -11.516 1 91.56 132 ALA B CA 1
ATOM 4025 C C . ALA B 1 132 ? -2.027 -5.91 -12.266 1 91.56 132 ALA B C 1
ATOM 4027 O O . ALA B 1 132 ? -2.68 -6.852 -11.805 1 91.56 132 ALA B O 1
ATOM 4028 N N . LEU B 1 133 ? -2.305 -5.398 -13.422 1 94.62 133 LEU B N 1
ATOM 4029 C CA . LEU B 1 133 ? -3.459 -5.844 -14.195 1 94.62 133 LEU B CA 1
ATOM 4030 C C . LEU B 1 133 ? -3.221 -7.238 -14.773 1 94.62 133 LEU B C 1
ATOM 4032 O O . LEU B 1 133 ? -4.137 -8.062 -14.82 1 94.62 133 LEU B O 1
ATOM 4036 N N . ASN B 1 134 ? -2.045 -7.48 -15.18 1 90.88 134 ASN B N 1
ATOM 4037 C CA . ASN B 1 134 ? -1.748 -8.82 -15.672 1 90.88 134 ASN B CA 1
ATOM 4038 C C . ASN B 1 134 ? -1.882 -9.867 -14.562 1 90.88 134 ASN B C 1
ATOM 4040 O O . ASN B 1 134 ? -2.479 -10.922 -14.766 1 90.88 134 ASN B O 1
ATOM 4044 N N . VAL B 1 135 ? -1.343 -9.531 -13.445 1 86.88 135 VAL B N 1
ATOM 4045 C CA . VAL B 1 135 ? -1.426 -10.469 -12.328 1 86.88 135 VAL B CA 1
ATOM 4046 C C . VAL B 1 135 ? -2.883 -10.633 -11.898 1 86.88 135 VAL B C 1
ATOM 4048 O O . VAL B 1 135 ? -3.338 -11.75 -11.648 1 86.88 135 VAL B O 1
ATOM 4051 N N . PHE B 1 136 ? -3.582 -9.609 -11.844 1 91.81 136 PHE B N 1
ATOM 4052 C CA . PHE B 1 136 ? -4.977 -9.625 -11.414 1 91.81 136 PHE B CA 1
ATOM 4053 C C . PHE B 1 136 ? -5.816 -10.5 -12.336 1 91.81 136 PHE B C 1
ATOM 4055 O O . PHE B 1 136 ? -6.531 -11.391 -11.875 1 91.81 136 PHE B O 1
ATOM 4062 N N . PHE B 1 137 ? -5.711 -10.367 -13.641 1 94.38 137 PHE B N 1
ATOM 4063 C CA . PHE B 1 137 ? -6.551 -11.109 -14.57 1 94.38 137 PHE B CA 1
ATOM 4064 C C . PHE B 1 137 ? -6.062 -12.539 -14.727 1 94.38 137 PHE B C 1
ATOM 4066 O O . PHE B 1 137 ? -6.852 -13.445 -15 1 94.38 137 PHE B O 1
ATOM 4073 N N . TYR B 1 138 ? -4.812 -12.688 -14.547 1 89.75 138 TYR B N 1
ATOM 4074 C CA . TYR B 1 138 ? -4.316 -14.062 -14.508 1 89.75 138 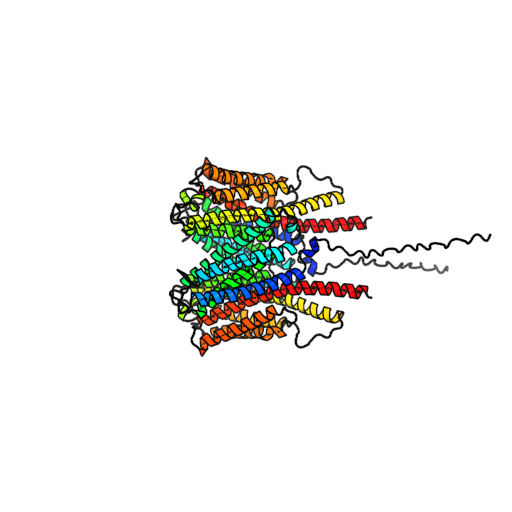TYR B CA 1
ATOM 4075 C C . TYR B 1 138 ? -4.961 -14.836 -13.359 1 89.75 138 TYR B C 1
ATOM 4077 O O . TYR B 1 138 ? -5.461 -15.945 -13.562 1 89.75 138 TYR B O 1
ATOM 4085 N N . LEU B 1 139 ? -4.957 -14.234 -12.219 1 88.06 139 LEU B N 1
ATOM 4086 C CA . LEU B 1 139 ? -5.516 -14.891 -11.047 1 88.06 139 LEU B CA 1
ATOM 4087 C C . LEU B 1 139 ? -7.023 -15.078 -11.188 1 88.06 139 LEU B C 1
ATOM 4089 O O . LEU B 1 139 ? -7.566 -16.109 -10.789 1 88.06 139 LEU B O 1
ATOM 4093 N N . ILE B 1 140 ? -7.617 -14.078 -11.773 1 91.88 140 ILE B N 1
ATOM 4094 C CA . ILE B 1 140 ? -9.062 -14.188 -11.961 1 91.88 140 ILE B CA 1
ATOM 4095 C C . ILE B 1 140 ? -9.375 -15.297 -12.961 1 91.88 140 ILE B C 1
ATOM 4097 O O . ILE B 1 140 ? -10.32 -16.062 -12.773 1 91.88 140 ILE B O 1
ATOM 4101 N N . GLN B 1 141 ? -8.609 -15.375 -13.984 1 92.12 141 GLN B N 1
ATOM 4102 C CA . GLN B 1 141 ? -8.797 -16.438 -14.961 1 92.12 141 GLN B CA 1
ATOM 4103 C C . GLN B 1 141 ? -8.609 -17.812 -14.32 1 92.12 141 GLN B C 1
ATOM 4105 O O . GLN B 1 141 ? -9.367 -18.75 -14.602 1 92.12 141 GLN B O 1
ATOM 4110 N N . ARG B 1 142 ? -7.684 -17.906 -13.531 1 88.12 142 ARG B N 1
ATOM 4111 C CA . ARG B 1 142 ? -7.426 -19.156 -12.844 1 88.12 142 ARG B CA 1
ATOM 4112 C C . ARG B 1 142 ? -8.57 -19.516 -11.906 1 88.12 142 ARG B C 1
ATOM 4114 O O . ARG B 1 142 ? -8.914 -20.688 -11.75 1 88.12 142 ARG B O 1
ATOM 4121 N N . SER B 1 143 ? -9.07 -18.531 -11.266 1 88.94 143 SER B N 1
ATOM 4122 C CA . SER B 1 143 ? -10.148 -18.734 -10.305 1 88.94 143 SER B CA 1
ATOM 4123 C C . SER B 1 143 ? -11.469 -19.031 -11.008 1 88.94 143 SER B C 1
ATOM 4125 O O . SER B 1 143 ? -12.312 -19.75 -10.469 1 88.94 143 SER B O 1
ATOM 4127 N N . PHE B 1 144 ? -11.594 -18.406 -12.117 1 91 144 PHE B N 1
ATOM 4128 C CA . PHE B 1 144 ? -12.773 -18.641 -12.945 1 91 144 PHE B CA 1
ATOM 4129 C C . PHE B 1 144 ? -12.422 -19.516 -14.141 1 91 144 PHE B C 1
ATOM 4131 O O . PHE B 1 144 ? -12.477 -19.062 -15.281 1 91 144 PHE B O 1
ATOM 4138 N N . PHE B 1 145 ? -12.242 -20.703 -13.781 1 87.69 145 PHE B N 1
ATOM 4139 C CA . PHE B 1 145 ? -11.734 -21.641 -14.766 1 87.69 145 PHE B CA 1
ATOM 4140 C C . PHE B 1 145 ? -12.703 -21.781 -15.938 1 87.69 145 PHE B C 1
ATOM 4142 O O . PHE B 1 145 ? -13.891 -22.047 -15.742 1 87.69 145 PHE B O 1
ATOM 4149 N N . GLY B 1 146 ? -12.164 -21.562 -17.141 1 89.06 146 GLY B N 1
ATOM 4150 C CA . GLY B 1 146 ? -12.922 -21.766 -18.359 1 89.06 146 GLY B CA 1
ATOM 4151 C C . GLY B 1 146 ? -13.82 -20.594 -18.719 1 89.06 146 GLY B C 1
ATOM 4152 O O . GLY B 1 146 ? -14.477 -20.609 -19.766 1 89.06 146 GLY B O 1
ATOM 4153 N N . LEU B 1 147 ? -13.852 -19.578 -17.938 1 90.75 147 LEU B N 1
ATOM 4154 C CA . LEU B 1 147 ? -14.758 -18.453 -18.172 1 90.75 147 LEU B CA 1
ATOM 4155 C C . LEU B 1 147 ? -14.312 -17.625 -19.359 1 90.75 147 LEU B C 1
ATOM 4157 O O . LEU B 1 147 ? -13.125 -17.312 -19.516 1 90.75 147 LEU B O 1
ATOM 4161 N N . THR B 1 148 ? -15.234 -17.406 -20.234 1 94.5 148 THR B N 1
ATOM 4162 C CA . THR B 1 148 ? -15.125 -16.391 -21.281 1 94.5 148 THR B CA 1
ATOM 4163 C C . THR B 1 148 ? -16.234 -15.344 -21.141 1 94.5 148 THR B C 1
ATOM 4165 O O . THR B 1 148 ? -17.281 -15.625 -20.562 1 94.5 148 THR B O 1
ATOM 4168 N N . VAL B 1 149 ? -15.938 -14.156 -21.562 1 94.25 149 VAL B N 1
ATOM 4169 C CA . VAL B 1 149 ? -16.938 -13.102 -21.453 1 94.25 149 VAL B CA 1
ATOM 4170 C C . VAL B 1 149 ? -17.25 -12.531 -22.844 1 94.25 149 VAL B C 1
ATOM 4172 O O . VAL B 1 149 ? -16.438 -12.648 -23.766 1 94.25 149 VAL B O 1
ATOM 4175 N N . ASP B 1 150 ? -18.422 -12.039 -22.953 1 94.38 150 ASP B N 1
ATOM 4176 C CA . ASP B 1 150 ? -18.766 -11.453 -24.25 1 94.38 150 ASP B CA 1
ATOM 4177 C C . ASP B 1 150 ? -18.109 -10.086 -24.438 1 94.38 150 ASP B C 1
ATOM 4179 O O . ASP B 1 150 ? -17.406 -9.609 -23.531 1 94.38 150 ASP B O 1
ATOM 4183 N N . MET B 1 151 ? -18.359 -9.484 -25.531 1 94.62 151 MET B N 1
ATOM 4184 C CA . MET B 1 151 ? -17.672 -8.25 -25.906 1 94.62 151 MET B CA 1
ATOM 4185 C C . MET B 1 151 ? -18.031 -7.113 -24.953 1 94.62 151 MET B C 1
ATOM 4187 O O . MET B 1 151 ? -17.203 -6.25 -24.656 1 94.62 151 MET B O 1
ATOM 4191 N N . PHE B 1 152 ? -19.219 -7.051 -24.391 1 93.5 152 PHE B N 1
ATOM 4192 C CA . PHE B 1 152 ? -19.656 -5.957 -23.531 1 93.5 152 PHE B CA 1
ATOM 4193 C C . PHE B 1 152 ? -19.016 -6.078 -22.141 1 93.5 152 PHE B C 1
ATOM 4195 O O . PHE B 1 152 ? -18.406 -5.129 -21.656 1 93.5 152 PHE B O 1
ATOM 4202 N N . ALA B 1 153 ? -19.094 -7.277 -21.609 1 93.62 153 ALA B N 1
ATOM 4203 C CA . ALA B 1 153 ? -18.5 -7.508 -20.297 1 93.62 153 ALA B CA 1
ATOM 4204 C C . ALA B 1 153 ? -16.984 -7.316 -20.344 1 93.62 153 ALA B C 1
ATOM 4206 O O . ALA B 1 153 ? -16.406 -6.672 -19.469 1 93.62 153 ALA B O 1
ATOM 4207 N N . GLY B 1 154 ? -16.469 -7.879 -21.375 1 96.25 154 GLY B N 1
ATOM 4208 C CA . GLY B 1 154 ? -15.023 -7.723 -21.516 1 96.25 154 GLY B CA 1
ATOM 4209 C C . GLY B 1 154 ? -14.594 -6.277 -21.656 1 96.25 154 GLY B C 1
ATOM 4210 O O . GLY B 1 154 ? -13.594 -5.863 -21.062 1 96.25 154 GLY B O 1
ATOM 4211 N N . SER B 1 155 ? -15.336 -5.527 -22.406 1 97.19 155 SER B N 1
ATOM 4212 C CA . SER B 1 155 ? -14.992 -4.129 -22.641 1 97.19 155 SER B CA 1
ATOM 4213 C C . SER B 1 155 ? -15.133 -3.295 -21.375 1 97.19 155 SER B C 1
ATOM 4215 O O . SER B 1 155 ? -14.32 -2.402 -21.125 1 97.19 155 SER B O 1
ATOM 4217 N N . VAL B 1 156 ? -16.094 -3.562 -20.609 1 94.5 156 VAL B N 1
ATOM 4218 C CA . VAL B 1 156 ? -16.297 -2.842 -19.359 1 94.5 156 VAL B CA 1
ATOM 4219 C C . VAL B 1 156 ? -15.156 -3.143 -18.391 1 94.5 156 VAL B C 1
ATOM 4221 O O . VAL B 1 156 ? -14.672 -2.248 -17.688 1 94.5 156 VAL B O 1
ATOM 4224 N N . MET B 1 157 ? -14.711 -4.352 -18.406 1 96.44 157 MET B N 1
ATOM 4225 C CA . MET B 1 157 ? -13.609 -4.73 -17.531 1 96.44 157 MET B CA 1
ATOM 4226 C C . MET B 1 157 ? -12.32 -4.023 -17.938 1 96.44 157 MET B C 1
ATOM 4228 O O . MET B 1 157 ? -11.562 -3.557 -17.094 1 96.44 157 MET B O 1
ATOM 4232 N N . VAL B 1 158 ? -12.117 -3.953 -19.219 1 97.81 158 VAL B N 1
ATOM 4233 C CA . VAL B 1 158 ? -10.969 -3.211 -19.719 1 97.81 158 VAL B CA 1
ATOM 4234 C C . VAL B 1 158 ? -11.078 -1.746 -19.297 1 97.81 158 VAL B C 1
ATOM 4236 O O . VAL B 1 158 ? -10.102 -1.151 -18.844 1 97.81 158 VAL B O 1
ATOM 4239 N N . GLY B 1 159 ? -12.234 -1.217 -19.469 1 97.69 159 GLY B N 1
ATOM 4240 C CA . GLY B 1 159 ? -12.469 0.161 -19.062 1 97.69 159 GLY B CA 1
ATOM 4241 C C . GLY B 1 159 ? -12.227 0.403 -17.578 1 97.69 159 GLY B C 1
ATOM 4242 O O . GLY B 1 159 ? -11.594 1.391 -17.203 1 97.69 159 GLY B O 1
ATOM 4243 N N . LEU B 1 160 ? -12.688 -0.478 -16.766 1 94.62 160 LEU B N 1
ATOM 4244 C CA . LEU B 1 160 ? -12.5 -0.345 -15.32 1 94.62 160 LEU B CA 1
ATOM 4245 C C . LEU B 1 160 ? -11.016 -0.397 -14.953 1 94.62 160 LEU B C 1
ATOM 4247 O O . LEU B 1 160 ? -10.539 0.41 -14.156 1 94.62 160 LEU B O 1
ATOM 4251 N N . GLY B 1 161 ? -10.32 -1.365 -15.562 1 97.06 161 GLY B N 1
ATOM 4252 C CA . GLY B 1 161 ? -8.883 -1.434 -15.336 1 97.06 161 GLY B CA 1
ATOM 4253 C C . GLY B 1 161 ? -8.148 -0.185 -15.789 1 97.06 161 GLY B C 1
ATOM 4254 O O . GLY B 1 161 ? -7.262 0.306 -15.086 1 97.06 161 GLY B O 1
ATOM 4255 N N . THR B 1 162 ? -8.578 0.304 -16.891 1 98.12 162 THR B N 1
ATOM 4256 C CA . THR B 1 162 ? -7.961 1.499 -17.453 1 98.12 162 THR B CA 1
ATOM 4257 C C . THR B 1 162 ? -8.25 2.719 -16.578 1 98.12 162 THR B C 1
ATOM 4259 O O . THR B 1 162 ? -7.348 3.502 -16.281 1 98.12 162 THR B O 1
ATOM 4262 N N . GLY B 1 163 ? -9.445 2.881 -16.234 1 97.25 163 GLY B N 1
ATOM 4263 C CA . GLY B 1 163 ? -9.836 4.012 -15.406 1 97.25 163 GLY B CA 1
ATOM 4264 C C . GLY B 1 163 ? -9.195 3.99 -14.031 1 97.25 163 GLY B C 1
ATOM 4265 O O . GLY B 1 163 ? -8.75 5.023 -13.531 1 97.25 163 GLY B O 1
ATOM 4266 N N . LEU B 1 164 ? -9.172 2.865 -13.43 1 95 164 LEU B N 1
ATOM 4267 C CA . LEU B 1 164 ? -8.547 2.734 -12.117 1 95 164 LEU B CA 1
ATOM 4268 C C . LEU B 1 164 ? -7.059 3.055 -12.195 1 95 164 LEU B C 1
ATOM 4270 O O . LEU B 1 164 ? -6.512 3.697 -11.297 1 95 164 LEU B O 1
ATOM 4274 N N . SER B 1 165 ? -6.402 2.561 -13.234 1 97.75 165 SER B N 1
ATOM 4275 C CA . SER B 1 165 ? -4.988 2.85 -13.422 1 97.75 165 SER B CA 1
ATOM 4276 C C . SER B 1 165 ? -4.738 4.352 -13.539 1 97.75 165 SER B C 1
ATOM 4278 O O . SER B 1 165 ? -3.795 4.875 -12.945 1 97.75 165 SER B O 1
ATOM 4280 N N . ALA B 1 166 ? -5.609 4.984 -14.273 1 98.25 166 ALA B N 1
ATOM 4281 C CA . ALA B 1 166 ? -5.484 6.43 -14.438 1 98.25 166 ALA B CA 1
ATOM 4282 C C . ALA B 1 166 ? -5.715 7.156 -13.109 1 98.25 166 ALA B C 1
ATOM 4284 O O . ALA B 1 166 ? -4.953 8.047 -12.742 1 98.25 166 ALA B O 1
ATOM 4285 N N . TYR B 1 167 ? -6.719 6.797 -12.414 1 95.25 167 TYR B N 1
ATOM 4286 C CA . TYR B 1 167 ? -7.074 7.418 -11.141 1 95.25 167 TYR B CA 1
ATOM 4287 C C . TYR B 1 167 ? -5.945 7.277 -10.133 1 95.25 167 TYR B C 1
ATOM 4289 O O . TYR B 1 167 ? -5.5 8.266 -9.547 1 95.25 167 TYR B O 1
ATOM 4297 N N . ILE B 1 168 ? -5.453 6.094 -9.969 1 94.69 168 ILE B N 1
ATOM 4298 C CA . ILE B 1 168 ? -4.445 5.797 -8.953 1 94.69 168 ILE B CA 1
ATOM 4299 C C . ILE B 1 168 ? -3.133 6.488 -9.312 1 94.69 168 ILE B C 1
ATOM 4301 O O . ILE B 1 168 ? -2.465 7.055 -8.445 1 94.69 168 ILE B O 1
ATOM 4305 N N . SER B 1 169 ? -2.785 6.43 -10.57 1 97.38 169 SER B N 1
ATOM 4306 C CA . SER B 1 169 ? -1.511 7.004 -10.992 1 97.38 169 SER B CA 1
ATOM 4307 C C . SER B 1 169 ? -1.519 8.523 -10.867 1 97.38 169 SER B C 1
ATOM 4309 O O . SER B 1 169 ? -0.503 9.125 -10.516 1 97.38 169 SER B O 1
ATOM 4311 N N . LEU B 1 170 ? -2.627 9.133 -11.172 1 97.12 170 LEU B N 1
ATOM 4312 C CA . LEU B 1 170 ? -2.699 10.578 -11.023 1 97.12 170 LEU B CA 1
ATOM 4313 C C . LEU B 1 170 ? -2.574 10.984 -9.555 1 97.12 170 LEU B C 1
ATOM 4315 O O . LEU B 1 170 ? -1.818 11.898 -9.227 1 97.12 170 LEU B O 1
ATOM 4319 N N . GLU B 1 171 ? -3.277 10.289 -8.75 1 93.38 171 GLU B N 1
ATOM 4320 C CA . GLU B 1 171 ? -3.199 10.555 -7.316 1 93.38 171 GLU B CA 1
ATOM 4321 C C . GLU B 1 171 ? -1.785 10.328 -6.789 1 93.38 171 GLU B C 1
ATOM 4323 O O . GLU B 1 171 ? -1.252 11.148 -6.043 1 93.38 171 GLU B O 1
ATOM 4328 N N . ALA B 1 172 ? -1.26 9.273 -7.172 1 94.5 172 ALA B N 1
ATOM 4329 C CA . ALA B 1 172 ? 0.077 8.906 -6.711 1 94.5 172 ALA B CA 1
ATOM 4330 C C . ALA B 1 172 ? 1.112 9.938 -7.156 1 94.5 172 ALA B C 1
ATOM 4332 O O . ALA B 1 172 ? 1.997 10.312 -6.383 1 94.5 172 ALA B O 1
ATOM 4333 N N . THR B 1 173 ? 1.001 10.352 -8.367 1 96.44 173 THR B N 1
ATOM 4334 C CA . THR B 1 173 ? 1.953 11.32 -8.891 1 96.44 173 THR B CA 1
ATOM 4335 C C . THR B 1 173 ? 1.771 12.68 -8.219 1 96.44 173 THR B C 1
ATOM 4337 O O . THR B 1 173 ? 2.748 13.305 -7.801 1 96.44 173 THR B O 1
ATOM 4340 N N . ALA B 1 174 ? 0.572 13.07 -8.031 1 94.56 174 ALA B N 1
ATOM 4341 C CA . ALA B 1 174 ? 0.274 14.383 -7.473 1 94.56 174 ALA B CA 1
ATOM 4342 C C . ALA B 1 174 ? 0.743 14.484 -6.023 1 94.56 174 ALA B C 1
ATOM 4344 O O . ALA B 1 174 ? 1.086 15.57 -5.547 1 94.56 174 ALA B O 1
ATOM 4345 N N . ARG B 1 175 ? 0.798 13.359 -5.398 1 91.56 175 ARG B N 1
ATOM 4346 C CA . ARG B 1 175 ? 1.129 13.375 -3.977 1 91.56 175 ARG B CA 1
ATOM 4347 C C . ARG B 1 175 ? 2.514 12.781 -3.732 1 91.56 175 ARG B C 1
ATOM 4349 O O . ARG B 1 175 ? 2.807 12.305 -2.633 1 91.56 175 ARG B O 1
ATOM 4356 N N . THR B 1 176 ? 3.307 12.852 -4.703 1 92.62 176 THR B N 1
ATOM 4357 C CA . THR B 1 176 ? 4.66 12.32 -4.602 1 92.62 176 THR B CA 1
ATOM 4358 C C . THR B 1 176 ? 5.461 13.07 -3.539 1 92.62 176 THR B C 1
ATOM 4360 O O . THR B 1 176 ? 5.414 14.297 -3.473 1 92.62 176 THR B O 1
ATOM 4363 N N . SER B 1 177 ? 6.055 12.398 -2.635 1 89.69 177 SER B N 1
ATOM 4364 C CA . SER B 1 177 ? 6.969 12.852 -1.594 1 89.69 177 SER B CA 1
ATOM 4365 C C . SER B 1 177 ? 8.109 11.867 -1.386 1 89.69 177 SER B C 1
ATOM 4367 O O . SER B 1 177 ? 8.133 10.797 -2.002 1 89.69 177 SER B O 1
ATOM 4369 N N . SER B 1 178 ? 9.039 12.25 -0.586 1 87.25 178 SER B N 1
ATOM 4370 C CA . SER B 1 178 ? 10.117 11.32 -0.278 1 87.25 178 SER B CA 1
ATOM 4371 C C . SER B 1 178 ? 9.57 10.031 0.331 1 87.25 178 SER B C 1
ATOM 4373 O O . SER B 1 178 ? 10.062 8.938 0.024 1 87.25 178 SER B O 1
ATOM 4375 N N . HIS B 1 179 ? 8.57 10.133 1.069 1 84.56 179 HIS B N 1
ATOM 4376 C CA . HIS B 1 179 ? 7.969 8.969 1.712 1 84.56 179 HIS B CA 1
ATOM 4377 C C . HIS B 1 179 ? 7.301 8.055 0.688 1 84.56 179 HIS B C 1
ATOM 4379 O O . HIS B 1 179 ? 7.574 6.855 0.645 1 84.56 179 HIS B O 1
ATOM 4385 N N . THR B 1 180 ? 6.453 8.625 -0.092 1 88.56 180 THR B N 1
ATOM 4386 C CA . THR B 1 180 ? 5.734 7.809 -1.068 1 88.56 180 THR B CA 1
ATOM 4387 C C . THR B 1 180 ? 6.699 7.211 -2.088 1 88.56 180 THR B C 1
ATOM 4389 O O . THR B 1 180 ? 6.5 6.09 -2.557 1 88.56 180 THR B O 1
ATOM 4392 N N . LEU B 1 181 ? 7.707 7.961 -2.443 1 88.75 181 LEU B N 1
ATOM 4393 C CA . LEU B 1 181 ? 8.695 7.453 -3.387 1 88.75 181 LEU B CA 1
ATOM 4394 C C . LEU B 1 181 ? 9.43 6.25 -2.807 1 88.75 181 LEU B C 1
ATOM 4396 O O . LEU B 1 181 ? 9.727 5.289 -3.523 1 88.75 181 LEU B O 1
ATOM 4400 N N . SER B 1 182 ? 9.703 6.34 -1.555 1 86.62 182 SER B N 1
ATOM 4401 C CA . SER B 1 182 ? 10.398 5.215 -0.93 1 86.62 182 SER B CA 1
ATOM 4402 C C . SER B 1 182 ? 9.531 3.957 -0.945 1 86.62 182 SER B C 1
ATOM 4404 O O . SER B 1 182 ? 10.039 2.857 -1.176 1 86.62 182 SER B O 1
ATOM 4406 N N . VAL B 1 183 ? 8.266 4.102 -0.722 1 84.62 183 VAL B N 1
ATOM 4407 C CA . VAL B 1 183 ? 7.344 2.969 -0.714 1 84.62 183 VAL B CA 1
ATOM 4408 C C . VAL B 1 183 ? 7.215 2.396 -2.125 1 84.62 183 VAL B C 1
ATOM 4410 O O . VAL B 1 183 ? 7.281 1.181 -2.316 1 84.62 183 VAL B O 1
ATOM 4413 N N . VAL B 1 184 ? 7.082 3.277 -3.029 1 87.81 184 VAL B N 1
ATOM 4414 C CA . VAL B 1 184 ? 6.961 2.863 -4.422 1 87.81 184 VAL B CA 1
ATOM 4415 C C . VAL B 1 184 ? 8.242 2.176 -4.875 1 87.81 184 VAL B C 1
ATOM 4417 O O . VAL B 1 184 ? 8.203 1.15 -5.559 1 87.81 184 VAL B O 1
ATOM 4420 N N . LEU B 1 185 ? 9.336 2.77 -4.516 1 88.19 185 LEU B N 1
ATOM 4421 C CA . LEU B 1 185 ? 10.641 2.221 -4.863 1 88.19 185 LEU B CA 1
ATOM 4422 C C . LEU B 1 185 ? 10.805 0.81 -4.309 1 88.19 185 LEU B C 1
ATOM 4424 O O . LEU B 1 185 ? 11.141 -0.118 -5.047 1 88.19 185 LEU B O 1
ATOM 4428 N N . GLY B 1 186 ? 10.555 0.693 -3.104 1 87.5 186 GLY B N 1
ATOM 4429 C CA . GLY B 1 186 ? 10.68 -0.607 -2.463 1 87.5 186 GLY B CA 1
ATOM 4430 C C . GLY B 1 186 ? 9.719 -1.638 -3.016 1 87.5 186 GLY B C 1
ATOM 4431 O O . GLY B 1 186 ? 10.125 -2.746 -3.373 1 87.5 186 GLY B O 1
ATOM 4432 N N . GLY B 1 187 ? 8.484 -1.296 -3.125 1 87.19 187 GLY B N 1
ATOM 4433 C CA . GLY B 1 187 ? 7.473 -2.207 -3.631 1 87.19 187 GLY B CA 1
ATOM 4434 C C . GLY B 1 187 ? 7.715 -2.631 -5.066 1 87.19 187 GLY B C 1
ATOM 4435 O O . GLY B 1 187 ? 7.574 -3.809 -5.406 1 87.19 187 GLY B O 1
ATOM 4436 N N . PHE B 1 188 ? 8.07 -1.694 -5.875 1 91.38 188 PHE B N 1
ATOM 4437 C CA . PHE B 1 188 ? 8.312 -1.979 -7.289 1 91.38 188 PHE B CA 1
ATOM 4438 C C . PHE B 1 188 ? 9.523 -2.883 -7.461 1 91.38 188 PHE B C 1
ATOM 4440 O O . PHE B 1 188 ? 9.492 -3.826 -8.258 1 91.38 188 PHE B O 1
ATOM 4447 N N . MET B 1 189 ? 10.539 -2.609 -6.719 1 90.31 189 MET B N 1
ATOM 4448 C CA . MET B 1 189 ? 11.758 -3.406 -6.812 1 90.31 189 MET B CA 1
ATOM 4449 C C . MET B 1 189 ? 11.5 -4.848 -6.379 1 90.31 189 MET B C 1
ATOM 4451 O O . MET B 1 189 ? 11.867 -5.785 -7.086 1 90.31 189 MET B O 1
ATOM 4455 N N . VAL B 1 190 ? 10.867 -5 -5.34 1 87.12 190 VAL B N 1
ATOM 4456 C CA . VAL B 1 190 ? 10.617 -6.332 -4.801 1 87.12 190 VAL B CA 1
ATOM 4457 C C . VAL B 1 190 ? 9.695 -7.109 -5.73 1 87.12 190 VAL B C 1
ATOM 4459 O O . VAL B 1 190 ? 9.977 -8.258 -6.09 1 87.12 190 VAL B O 1
ATOM 4462 N N . SER B 1 191 ? 8.656 -6.449 -6.16 1 87.81 191 SER B N 1
ATOM 4463 C CA . SER B 1 191 ? 7.684 -7.133 -7.008 1 87.81 191 SER B CA 1
ATOM 4464 C C . SER B 1 191 ? 8.273 -7.453 -8.375 1 87.81 191 SER B C 1
ATOM 4466 O O . SER B 1 191 ? 8.055 -8.539 -8.914 1 87.81 191 SER B O 1
ATOM 4468 N N . GLY B 1 192 ? 9.023 -6.555 -8.938 1 90.12 192 GLY B N 1
ATOM 4469 C CA . GLY B 1 192 ? 9.617 -6.777 -10.242 1 90.12 192 GLY B CA 1
ATOM 4470 C C . GLY B 1 192 ? 10.672 -7.871 -10.242 1 90.12 192 GLY B C 1
ATOM 4471 O O . GLY B 1 192 ? 10.688 -8.719 -11.141 1 90.12 192 GLY B O 1
ATOM 4472 N N . VAL B 1 193 ? 11.453 -7.863 -9.273 1 91.19 193 VAL B N 1
ATOM 4473 C CA . VAL B 1 193 ? 12.5 -8.883 -9.18 1 91.19 193 VAL B CA 1
ATOM 4474 C C . VAL B 1 193 ? 11.867 -10.242 -8.891 1 91.19 193 VAL B C 1
ATOM 4476 O O . VAL B 1 193 ? 12.281 -11.258 -9.445 1 91.19 193 VAL B O 1
ATOM 4479 N N . MET B 1 194 ? 10.883 -10.203 -8.078 1 88.75 194 MET B N 1
ATOM 4480 C CA . MET B 1 194 ? 10.172 -11.445 -7.789 1 88.75 194 MET B CA 1
ATOM 4481 C C . MET B 1 194 ? 9.539 -12.016 -9.055 1 88.75 194 MET B C 1
ATOM 4483 O O . MET B 1 194 ? 9.578 -13.227 -9.289 1 88.75 194 MET B O 1
ATOM 4487 N N . LEU B 1 195 ? 9.031 -11.188 -9.812 1 88.56 195 LEU B N 1
ATOM 4488 C CA . LEU B 1 195 ? 8.453 -11.625 -11.078 1 88.56 195 LEU B CA 1
ATOM 4489 C C . LEU B 1 195 ? 9.516 -12.234 -11.977 1 88.56 195 LEU B C 1
ATOM 4491 O O . LEU B 1 195 ? 9.305 -13.297 -12.578 1 88.56 195 LEU B O 1
ATOM 4495 N N . SER B 1 196 ? 10.617 -11.617 -12.047 1 91.62 196 SER B N 1
ATOM 4496 C CA . SER B 1 196 ? 11.719 -12.133 -12.852 1 91.62 196 SER B CA 1
ATOM 4497 C C . SER B 1 196 ? 12.148 -13.516 -12.375 1 91.62 196 SER B C 1
ATOM 4499 O O . SER B 1 196 ? 12.414 -14.406 -13.188 1 91.62 196 SER B O 1
ATOM 4501 N N . MET B 1 197 ? 12.188 -13.703 -11.125 1 92.06 197 MET B N 1
ATOM 4502 C CA . MET B 1 197 ? 12.57 -14.992 -10.539 1 92.06 197 MET B CA 1
ATOM 4503 C C . MET B 1 197 ? 11.547 -16.062 -10.883 1 92.06 197 MET B C 1
ATOM 4505 O O . MET B 1 197 ? 11.922 -17.203 -11.188 1 92.06 197 MET B O 1
ATOM 4509 N N . LEU B 1 198 ? 10.375 -15.711 -10.883 1 86.06 198 LEU B N 1
ATOM 4510 C CA . LEU B 1 198 ? 9.289 -16.672 -11.07 1 86.06 198 LEU B CA 1
ATOM 4511 C C . LEU B 1 198 ? 9.203 -17.125 -12.523 1 86.06 198 LEU B C 1
ATOM 4513 O O . LEU B 1 198 ? 8.844 -18.266 -12.797 1 86.06 198 LEU B O 1
ATOM 4517 N N . VAL B 1 199 ? 9.555 -16.234 -13.414 1 87.62 199 VAL B N 1
ATOM 4518 C CA . VAL B 1 199 ? 9.383 -16.578 -14.82 1 87.62 199 VAL B CA 1
ATOM 4519 C C . VAL B 1 199 ? 10.719 -17.016 -15.406 1 87.62 199 VAL B C 1
ATOM 4521 O O . VAL B 1 199 ? 10.828 -17.234 -16.625 1 87.62 199 VAL B O 1
ATOM 4524 N N . ALA B 1 200 ? 11.648 -17.141 -14.539 1 92.56 200 ALA B N 1
ATOM 4525 C CA . ALA B 1 200 ? 12.945 -17.625 -15.016 1 92.56 200 ALA B CA 1
ATOM 4526 C C . ALA B 1 200 ? 12.836 -19.047 -15.562 1 92.56 200 ALA B C 1
ATOM 4528 O O . ALA B 1 200 ? 12.297 -19.938 -14.898 1 92.56 200 ALA B O 1
ATOM 4529 N N . GLU B 1 201 ? 13.352 -19.234 -16.734 1 92 201 GLU B N 1
ATOM 4530 C CA . GLU B 1 201 ? 13.32 -20.547 -17.375 1 92 201 GLU B CA 1
ATOM 4531 C C . GLU B 1 201 ? 14.375 -21.484 -16.781 1 92 201 GLU B C 1
ATOM 4533 O O . GLU B 1 201 ? 14.188 -22.703 -16.719 1 92 201 GLU B O 1
ATOM 4538 N N . ASN B 1 202 ? 15.453 -20.844 -16.359 1 89.88 202 ASN B N 1
ATOM 4539 C CA . ASN B 1 202 ? 16.469 -21.594 -15.641 1 89.88 202 ASN B CA 1
ATOM 4540 C C . ASN B 1 202 ? 16.125 -21.734 -14.156 1 89.88 202 ASN B C 1
ATOM 4542 O O . ASN B 1 202 ? 16.234 -20.766 -13.398 1 89.88 202 ASN B O 1
ATOM 4546 N N . PRO B 1 203 ? 15.797 -22.938 -13.703 1 87.81 203 PRO B N 1
ATOM 4547 C CA . PRO B 1 203 ? 15.344 -23.078 -12.312 1 87.81 203 PRO B CA 1
ATOM 4548 C C . PRO B 1 203 ? 16.484 -22.984 -11.305 1 87.81 203 PRO B C 1
ATOM 4550 O O . PRO B 1 203 ? 16.25 -22.859 -10.102 1 87.81 203 PRO B O 1
ATOM 4553 N N . ILE B 1 204 ? 17.766 -23.078 -11.727 1 90.12 204 ILE B N 1
ATOM 4554 C CA . ILE B 1 204 ? 18.875 -23.062 -10.789 1 90.12 204 ILE B CA 1
ATOM 4555 C C . ILE B 1 204 ? 19.656 -21.766 -10.938 1 90.12 204 ILE B C 1
ATOM 4557 O O . ILE B 1 204 ? 20.844 -21.703 -10.602 1 90.12 204 ILE B O 1
ATOM 4561 N N . TRP B 1 205 ? 19.031 -20.734 -11.5 1 90.25 205 TRP B N 1
ATOM 4562 C CA . TRP B 1 205 ? 19.672 -19.438 -11.68 1 90.25 205 TRP B CA 1
ATOM 4563 C C . TRP B 1 205 ? 20.328 -18.953 -10.383 1 90.25 205 TRP B C 1
ATOM 4565 O O . TRP B 1 205 ? 21.359 -18.297 -10.414 1 90.25 205 TRP B O 1
ATOM 4575 N N . TRP B 1 206 ? 19.734 -19.266 -9.258 1 90.06 206 TRP B N 1
ATOM 4576 C CA . TRP B 1 206 ? 20.094 -18.734 -7.945 1 90.06 206 TRP B CA 1
ATOM 4577 C C . TRP B 1 206 ? 21.422 -19.312 -7.461 1 90.06 206 TRP B C 1
ATOM 4579 O O . TRP B 1 206 ? 22 -18.812 -6.496 1 90.06 206 TRP B O 1
ATOM 4589 N N . LYS B 1 207 ? 21.891 -20.312 -8.07 1 90.25 207 LYS B N 1
ATOM 4590 C CA . LYS B 1 207 ? 23.141 -20.938 -7.664 1 90.25 207 LYS B CA 1
ATOM 4591 C C . LYS B 1 207 ? 24.344 -20.156 -8.195 1 90.25 207 LYS B C 1
ATOM 4593 O O . LYS B 1 207 ? 25.484 -20.453 -7.84 1 90.25 207 LYS B O 1
ATOM 4598 N N . THR B 1 208 ? 24.141 -19.172 -8.961 1 86.69 208 THR B N 1
ATOM 4599 C CA . THR B 1 208 ? 25.234 -18.391 -9.516 1 86.69 208 THR B CA 1
ATOM 4600 C C . THR B 1 208 ? 25.203 -16.969 -8.961 1 86.69 208 THR B C 1
ATOM 4602 O O . THR B 1 208 ? 25.766 -16.703 -7.895 1 86.69 208 THR B O 1
ATOM 4605 N N . MET B 1 209 ? 24.516 -16.125 -9.656 1 86.88 209 MET B N 1
ATOM 4606 C CA . MET B 1 209 ? 24.422 -14.734 -9.203 1 86.88 209 MET B CA 1
ATOM 4607 C C . MET B 1 209 ? 23.062 -14.133 -9.57 1 86.88 209 MET B C 1
ATOM 4609 O O . MET B 1 209 ? 22.391 -14.633 -10.477 1 86.88 209 MET B O 1
ATOM 4613 N N . PHE B 1 210 ? 22.781 -13.109 -8.867 1 84.94 210 PHE B N 1
ATOM 4614 C CA . PHE B 1 210 ? 21.516 -12.422 -9.023 1 84.94 210 PHE B CA 1
ATOM 4615 C C . PHE B 1 210 ? 21.344 -11.906 -10.453 1 84.94 210 PHE B C 1
ATOM 4617 O O . PHE B 1 210 ? 20.281 -12.039 -11.047 1 84.94 210 PHE B O 1
ATOM 4624 N N . SER B 1 211 ? 22.344 -11.484 -11.133 1 89.88 211 SER B N 1
ATOM 4625 C CA . SER B 1 211 ? 22.328 -10.828 -12.43 1 89.88 211 SER B CA 1
ATOM 4626 C C . SER B 1 211 ? 22.078 -11.836 -13.555 1 89.88 211 SER B C 1
ATOM 4628 O O . SER B 1 211 ? 21.781 -11.445 -14.688 1 89.88 211 SER B O 1
ATOM 4630 N N . THR B 1 212 ? 22.125 -13.117 -13.164 1 91.56 212 THR B N 1
ATOM 4631 C CA . THR B 1 212 ? 21.781 -14.133 -14.148 1 91.56 212 THR B CA 1
ATOM 4632 C C . THR B 1 212 ? 20.328 -13.977 -14.594 1 91.56 212 THR B C 1
ATOM 4634 O O . THR B 1 212 ? 19.984 -14.289 -15.742 1 91.56 212 THR B O 1
ATOM 4637 N N . LEU B 1 213 ? 19.516 -13.422 -13.742 1 92.31 213 LEU B N 1
ATOM 4638 C CA . LEU B 1 213 ? 18.109 -13.172 -14.078 1 92.31 213 LEU B CA 1
ATOM 4639 C C . LEU B 1 213 ? 18 -12.172 -15.219 1 92.31 213 LEU B C 1
ATOM 4641 O O . LEU B 1 213 ? 17 -12.164 -15.938 1 92.31 213 LEU B O 1
ATOM 4645 N N . GLY B 1 214 ? 19.031 -11.336 -15.367 1 93.69 214 GLY B N 1
ATOM 4646 C CA . GLY B 1 214 ? 19.031 -10.305 -16.391 1 93.69 214 GLY B CA 1
ATOM 4647 C C . GLY B 1 214 ? 19.703 -10.742 -17.672 1 93.69 214 GLY B C 1
ATOM 4648 O O . GLY B 1 214 ? 20.094 -9.906 -18.5 1 93.69 214 GLY B O 1
ATOM 4649 N N . THR B 1 215 ? 19.875 -12.023 -17.828 1 93.69 215 THR B N 1
ATOM 4650 C CA . THR B 1 215 ? 20.453 -12.57 -19.047 1 93.69 215 THR B CA 1
ATOM 4651 C C . THR B 1 215 ? 19.438 -13.445 -19.781 1 93.69 215 THR B C 1
ATOM 4653 O O . THR B 1 215 ? 18.438 -13.883 -19.188 1 93.69 215 THR B O 1
ATOM 4656 N N . PHE B 1 216 ? 19.734 -13.688 -20.984 1 92.38 216 PHE B N 1
ATOM 4657 C CA . PHE B 1 216 ? 18.844 -14.516 -21.797 1 92.38 216 PHE B CA 1
ATOM 4658 C C . PHE B 1 216 ? 18.938 -15.977 -21.375 1 92.38 216 PHE B C 1
ATOM 4660 O O . PHE B 1 216 ? 18.078 -16.781 -21.734 1 92.38 216 PHE B O 1
ATOM 4667 N N . ASP B 1 217 ? 19.906 -16.281 -20.531 1 90.75 217 ASP B N 1
ATOM 4668 C CA . ASP B 1 217 ? 20 -17.625 -19.984 1 90.75 217 ASP B CA 1
ATOM 4669 C C . ASP B 1 217 ? 18.797 -17.938 -19.094 1 90.75 217 ASP B C 1
ATOM 4671 O O . ASP B 1 217 ? 18.438 -19.109 -18.906 1 90.75 217 ASP B O 1
ATOM 4675 N N . SER B 1 218 ? 18.266 -16.938 -18.594 1 93 218 SER B N 1
ATOM 4676 C CA . SER B 1 218 ? 17.109 -17.125 -17.734 1 93 218 SER B CA 1
ATOM 4677 C C . SER B 1 218 ? 15.805 -16.891 -18.516 1 93 218 SER B C 1
ATOM 4679 O O . SER B 1 218 ? 14.727 -16.844 -17.922 1 93 218 SER B O 1
ATOM 4681 N N . GLY B 1 219 ? 15.992 -16.734 -19.781 1 93.56 219 GLY B N 1
ATOM 4682 C CA . GLY B 1 219 ? 14.82 -16.562 -20.625 1 93.56 219 GLY B CA 1
ATOM 4683 C C . GLY B 1 219 ? 14.508 -15.109 -20.922 1 93.56 219 GLY B C 1
ATOM 4684 O O . GLY B 1 219 ? 14.93 -14.219 -20.188 1 93.56 219 GLY B O 1
ATOM 4685 N N . VAL B 1 220 ? 13.742 -14.938 -21.938 1 92.69 220 VAL B N 1
ATOM 4686 C CA . VAL B 1 220 ? 13.445 -13.602 -22.453 1 92.69 220 VAL B CA 1
ATOM 4687 C C . VAL B 1 220 ? 12.586 -12.844 -21.453 1 92.69 220 VAL B C 1
ATOM 4689 O O . VAL B 1 220 ? 12.797 -11.648 -21.219 1 92.69 220 VAL B O 1
ATOM 4692 N N . ARG B 1 221 ? 11.648 -13.484 -20.844 1 89.06 221 ARG B N 1
ATOM 4693 C CA . ARG B 1 221 ? 10.742 -12.82 -19.906 1 89.06 221 ARG B CA 1
ATOM 4694 C C . ARG B 1 221 ? 11.477 -12.391 -18.641 1 89.06 221 ARG B C 1
ATOM 4696 O O . ARG B 1 221 ? 11.281 -11.281 -18.156 1 89.06 221 ARG B O 1
ATOM 4703 N N . SER B 1 222 ? 12.258 -13.266 -18.203 1 92.94 222 SER B N 1
ATOM 4704 C CA . SER B 1 222 ? 13.062 -12.93 -17.031 1 92.94 222 SER B CA 1
ATOM 4705 C C . SER B 1 222 ? 14.016 -11.781 -17.328 1 92.94 222 SER B C 1
ATOM 4707 O O . SER B 1 222 ? 14.148 -10.852 -16.516 1 92.94 222 SER B O 1
ATOM 4709 N N . PHE B 1 223 ? 14.633 -11.812 -18.484 1 93.94 223 PHE B N 1
ATOM 4710 C CA . PHE B 1 223 ? 15.562 -10.781 -18.906 1 93.94 223 PHE B CA 1
ATOM 4711 C C . PHE B 1 223 ? 14.906 -9.398 -18.859 1 93.94 223 PHE B C 1
ATOM 4713 O O . PHE B 1 223 ? 15.445 -8.477 -18.25 1 93.94 223 PHE B O 1
ATOM 4720 N N . TRP B 1 224 ? 13.828 -9.281 -19.406 1 91.25 224 TRP B N 1
ATOM 4721 C CA . TRP B 1 224 ? 13.164 -7.98 -19.5 1 91.25 224 TRP B CA 1
ATOM 4722 C C . TRP B 1 224 ? 12.586 -7.562 -18.156 1 91.25 224 TRP B C 1
ATOM 4724 O O . TRP B 1 224 ? 12.656 -6.391 -17.781 1 91.25 224 TRP B O 1
ATOM 4734 N N . ALA B 1 225 ? 11.984 -8.453 -17.453 1 91.88 225 ALA B N 1
ATOM 4735 C CA . ALA B 1 225 ? 11.438 -8.141 -16.125 1 91.88 225 ALA B CA 1
ATOM 4736 C C . ALA B 1 225 ? 12.523 -7.629 -15.188 1 91.88 225 ALA B C 1
ATOM 4738 O O . ALA B 1 225 ? 12.352 -6.609 -14.516 1 91.88 225 ALA B O 1
ATOM 4739 N N . PHE B 1 226 ? 13.594 -8.305 -15.195 1 93.56 226 PHE B N 1
ATOM 4740 C CA . PHE B 1 226 ? 14.688 -7.969 -14.289 1 93.56 226 PHE B CA 1
ATOM 4741 C C . PHE B 1 226 ? 15.305 -6.625 -14.664 1 93.56 226 PHE B C 1
ATOM 4743 O O . PHE B 1 226 ? 15.367 -5.715 -13.836 1 93.56 226 PHE B O 1
ATOM 4750 N N . ASN B 1 227 ? 15.703 -6.512 -15.883 1 94.12 227 ASN B N 1
ATOM 4751 C CA . ASN B 1 227 ? 16.469 -5.344 -16.297 1 94.12 227 ASN B CA 1
ATOM 4752 C C . ASN B 1 227 ? 15.594 -4.094 -16.359 1 94.12 227 ASN B C 1
ATOM 4754 O O . ASN B 1 227 ? 16.062 -2.992 -16.047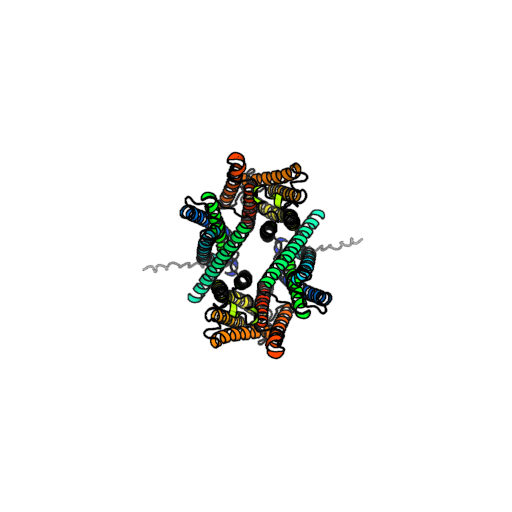 1 94.12 227 ASN B O 1
ATOM 4758 N N . THR B 1 228 ? 14.406 -4.211 -16.734 1 92.56 228 THR B N 1
ATOM 4759 C CA . THR B 1 228 ? 13.508 -3.061 -16.703 1 92.56 228 THR B CA 1
ATOM 4760 C C . THR B 1 228 ? 13.266 -2.602 -15.273 1 92.56 228 THR B C 1
ATOM 4762 O O . THR B 1 228 ? 13.281 -1.402 -14.992 1 92.56 228 THR B O 1
ATOM 4765 N N . THR B 1 229 ? 13.023 -3.531 -14.406 1 93.88 229 THR B N 1
ATOM 4766 C CA . THR B 1 229 ? 12.82 -3.203 -13 1 93.88 229 THR B CA 1
ATOM 4767 C C . THR B 1 229 ? 14.023 -2.455 -12.438 1 93.88 229 THR B C 1
ATOM 4769 O O . THR B 1 229 ? 13.867 -1.413 -11.797 1 93.88 229 THR B O 1
ATOM 4772 N N . LEU B 1 230 ? 15.195 -2.982 -12.727 1 94.5 230 LEU B N 1
ATOM 4773 C CA . LEU B 1 230 ? 16.406 -2.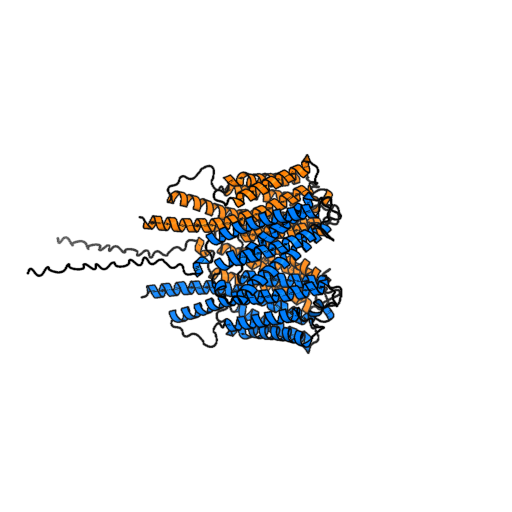355 -12.203 1 94.5 230 LEU B CA 1
ATOM 4774 C C . LEU B 1 230 ? 16.594 -0.966 -12.805 1 94.5 230 LEU B C 1
ATOM 4776 O O . LEU B 1 230 ? 16.938 -0.02 -12.086 1 94.5 230 LEU B O 1
ATOM 4780 N N . PHE B 1 231 ? 16.391 -0.885 -14.023 1 95.06 231 PHE B N 1
ATOM 4781 C CA . PHE B 1 231 ? 16.578 0.39 -14.703 1 95.06 231 PHE B CA 1
ATOM 4782 C C . PHE B 1 231 ? 15.625 1.444 -14.164 1 95.06 231 PHE B C 1
ATOM 4784 O O . PHE B 1 231 ? 16.047 2.551 -13.82 1 95.06 231 PHE B O 1
ATOM 4791 N N . VAL B 1 232 ? 14.398 1.141 -14.07 1 94.5 232 VAL B N 1
ATOM 4792 C CA . VAL B 1 232 ? 13.375 2.062 -13.578 1 94.5 232 VAL B CA 1
ATOM 4793 C C . VAL B 1 232 ? 13.641 2.385 -12.109 1 94.5 232 VAL B C 1
ATOM 4795 O O . VAL B 1 232 ? 13.477 3.527 -11.68 1 94.5 232 VAL B O 1
ATOM 4798 N N . THR B 1 233 ? 14.016 1.38 -11.375 1 94 233 THR B N 1
ATOM 4799 C CA . THR B 1 233 ? 14.375 1.605 -9.977 1 94 233 THR B CA 1
ATOM 4800 C C . THR B 1 233 ? 15.484 2.645 -9.867 1 94 233 THR B C 1
ATOM 4802 O O . THR B 1 233 ? 15.438 3.521 -9 1 94 233 THR B O 1
ATOM 4805 N N . GLY B 1 234 ? 16.469 2.52 -10.711 1 94.62 234 GLY B N 1
ATOM 4806 C CA . GLY B 1 234 ? 17.531 3.512 -10.727 1 94.62 234 GLY B CA 1
ATOM 4807 C C . GLY B 1 234 ? 17.031 4.914 -11.023 1 94.62 234 GLY B C 1
ATOM 4808 O O . GLY B 1 234 ? 17.438 5.871 -10.352 1 94.62 234 GLY B O 1
ATOM 4809 N N . LEU B 1 235 ? 16.156 5.059 -11.938 1 95.06 235 LEU B N 1
ATOM 4810 C CA . LEU B 1 235 ? 15.586 6.355 -12.273 1 95.06 235 LEU B CA 1
ATOM 4811 C C . LEU B 1 235 ? 14.797 6.93 -11.102 1 95.06 235 LEU B C 1
ATOM 4813 O O . LEU B 1 235 ? 14.914 8.117 -10.789 1 95.06 235 LEU B O 1
ATOM 4817 N N . VAL B 1 236 ? 14.023 6.113 -10.508 1 93.69 236 VAL B N 1
ATOM 4818 C CA . VAL B 1 236 ? 13.188 6.547 -9.383 1 93.69 236 VAL B CA 1
ATOM 4819 C C . VAL B 1 236 ? 14.07 6.902 -8.195 1 93.69 236 VAL B C 1
ATOM 4821 O O . VAL B 1 236 ? 13.789 7.848 -7.457 1 93.69 236 VAL B O 1
ATOM 4824 N N . LEU B 1 237 ? 15.117 6.109 -8.039 1 93.31 237 LEU B N 1
ATOM 4825 C CA . LEU B 1 237 ? 16.047 6.398 -6.961 1 93.31 237 LEU B CA 1
ATOM 4826 C C . LEU B 1 237 ? 16.719 7.754 -7.168 1 93.31 237 LEU B C 1
ATOM 4828 O O . LEU B 1 237 ? 16.953 8.492 -6.207 1 93.31 237 LEU B O 1
ATOM 4832 N N . ALA B 1 238 ? 17.016 8.086 -8.359 1 93.94 238 ALA B N 1
ATOM 4833 C CA . ALA B 1 238 ? 17.562 9.406 -8.664 1 93.94 238 ALA B CA 1
ATOM 4834 C C . ALA B 1 238 ? 16.562 10.508 -8.328 1 93.94 238 ALA B C 1
ATOM 4836 O O . ALA B 1 238 ? 16.922 11.539 -7.754 1 93.94 238 ALA B O 1
ATOM 4837 N N . THR B 1 239 ? 15.375 10.352 -8.688 1 91.56 239 THR B N 1
ATOM 4838 C CA . THR B 1 239 ? 14.312 11.289 -8.344 1 91.56 239 THR B CA 1
ATOM 4839 C C . THR B 1 239 ? 14.133 11.383 -6.832 1 91.56 239 THR B C 1
ATOM 4841 O O . THR B 1 239 ? 13.977 12.477 -6.289 1 91.56 239 THR B O 1
ATOM 4844 N N . PHE B 1 240 ? 14.141 10.258 -6.273 1 90.31 240 PHE B N 1
ATOM 4845 C CA . PHE B 1 240 ? 14.062 10.164 -4.82 1 90.31 240 PHE B CA 1
ATOM 4846 C C . PHE B 1 240 ? 15.148 11.016 -4.168 1 90.31 240 PHE B C 1
ATOM 4848 O O . PHE B 1 240 ? 14.898 11.703 -3.178 1 90.31 240 PHE B O 1
ATOM 4855 N N . SER B 1 241 ? 16.328 10.914 -4.68 1 91.5 241 SER B N 1
ATOM 4856 C CA . SER B 1 241 ? 17.453 11.672 -4.125 1 91.5 241 SER B CA 1
ATOM 4857 C C . SER B 1 241 ? 17.188 13.172 -4.176 1 91.5 241 SER B C 1
ATOM 4859 O O . SER B 1 241 ? 17.641 13.922 -3.311 1 91.5 241 SER B O 1
ATOM 4861 N N . GLU B 1 242 ? 16.422 13.664 -5.164 1 91.31 242 GLU B N 1
ATOM 4862 C CA . GLU B 1 242 ? 16.062 15.07 -5.258 1 91.31 242 GLU B CA 1
ATOM 4863 C C . GLU B 1 242 ? 15.133 15.484 -4.113 1 91.31 242 GLU B C 1
ATOM 4865 O O . GLU B 1 242 ? 15.344 16.516 -3.477 1 91.31 242 GLU B O 1
ATOM 4870 N N . PHE B 1 243 ? 14.203 14.688 -3.898 1 89.19 243 PHE B N 1
ATOM 4871 C CA . PHE B 1 243 ? 13.25 14.977 -2.836 1 89.19 243 PHE B CA 1
ATOM 4872 C C . PHE B 1 243 ? 13.922 14.898 -1.469 1 89.19 243 PHE B C 1
ATOM 4874 O O . PHE B 1 243 ? 13.672 15.727 -0.596 1 89.19 243 PHE B O 1
ATOM 4881 N N . LEU B 1 244 ? 14.734 13.898 -1.351 1 88.5 244 LEU B N 1
ATOM 4882 C CA . LEU B 1 244 ? 15.414 13.703 -0.077 1 88.5 244 LEU B CA 1
ATOM 4883 C C . LEU B 1 244 ? 16.391 14.844 0.202 1 88.5 244 LEU B C 1
ATOM 4885 O O . LEU B 1 244 ? 16.531 15.281 1.346 1 88.5 244 LEU B O 1
ATOM 4889 N N . LEU B 1 245 ? 17.109 15.234 -0.805 1 88.81 245 LEU B N 1
ATOM 4890 C CA . LEU B 1 245 ? 18.016 16.359 -0.656 1 88.81 245 LEU B CA 1
ATOM 4891 C C . LEU B 1 245 ? 17.281 17.594 -0.133 1 88.81 245 LEU B C 1
ATOM 4893 O O . LEU B 1 245 ? 17.781 18.297 0.742 1 88.81 245 LEU B O 1
ATOM 4897 N N . ARG B 1 246 ? 16.234 17.844 -0.662 1 88.31 246 ARG B N 1
ATOM 4898 C CA . ARG B 1 246 ? 15.43 18.984 -0.228 1 88.31 246 ARG B CA 1
ATOM 4899 C C . ARG B 1 246 ? 15.07 18.859 1.248 1 88.31 246 ARG B C 1
ATOM 4901 O O . ARG B 1 246 ? 15.219 19.828 2.008 1 88.31 246 ARG B O 1
ATOM 4908 N N . ASP B 1 247 ? 14.602 17.734 1.639 1 88.06 247 ASP B N 1
ATOM 4909 C CA . ASP B 1 247 ? 14.203 17.516 3.027 1 88.06 247 ASP B CA 1
ATOM 4910 C C . ASP B 1 247 ? 15.406 17.656 3.965 1 88.06 247 ASP B C 1
ATOM 4912 O O . ASP B 1 247 ? 15.312 18.281 5.016 1 88.06 247 ASP B O 1
ATOM 4916 N N . LEU B 1 248 ? 16.484 17.094 3.584 1 89.31 248 LEU B N 1
ATOM 4917 C CA . LEU B 1 248 ? 17.672 17.125 4.41 1 89.31 248 LEU B CA 1
ATOM 4918 C C . LEU B 1 248 ? 18.25 18.547 4.473 1 89.31 248 LEU B C 1
ATOM 4920 O O . LEU B 1 248 ? 18.797 18.953 5.5 1 89.31 248 LEU B O 1
ATOM 4924 N N . SER B 1 249 ? 18.172 19.25 3.414 1 90.56 249 SER B N 1
ATOM 4925 C CA . SER B 1 249 ? 18.625 20.641 3.404 1 90.56 249 SER B CA 1
ATOM 4926 C C . SER B 1 249 ? 17.766 21.5 4.328 1 90.56 249 SER B C 1
ATOM 4928 O O . SER B 1 249 ? 18.297 22.375 5.027 1 90.56 249 SER B O 1
ATOM 4930 N N . ARG B 1 250 ? 16.531 21.25 4.25 1 88.06 250 ARG B N 1
ATOM 4931 C CA . ARG B 1 250 ? 15.641 21.953 5.152 1 88.06 250 ARG B CA 1
ATOM 4932 C C . ARG B 1 250 ? 15.969 21.641 6.609 1 88.06 250 ARG B C 1
ATOM 4934 O O . ARG B 1 250 ? 15.938 22.531 7.465 1 88.06 250 ARG B O 1
ATOM 4941 N N . LEU B 1 251 ? 16.219 20.438 6.848 1 87.12 251 LEU B N 1
ATOM 4942 C CA . LEU B 1 251 ? 16.594 20.016 8.195 1 87.12 251 LEU B CA 1
ATOM 4943 C C . LEU B 1 251 ? 17.906 20.672 8.633 1 87.12 251 LEU B C 1
ATOM 4945 O O . LEU B 1 251 ? 18.016 21.156 9.758 1 87.12 251 LEU B O 1
ATOM 4949 N N . ALA B 1 252 ? 18.859 20.688 7.809 1 87.94 252 ALA B N 1
ATOM 4950 C CA . ALA B 1 252 ? 20.156 21.312 8.094 1 87.94 252 ALA B CA 1
ATOM 4951 C C . ALA B 1 252 ? 19.984 22.797 8.367 1 87.94 252 ALA B C 1
ATOM 4953 O O . ALA B 1 252 ? 20.609 23.344 9.289 1 87.94 252 ALA B O 1
ATOM 4954 N N . GLN B 1 253 ? 19.203 23.391 7.582 1 88.38 253 GLN B N 1
ATOM 4955 C CA . GLN B 1 253 ? 18.953 24.812 7.773 1 88.38 253 GLN B CA 1
ATOM 4956 C C . GLN B 1 253 ? 18.266 25.078 9.109 1 88.38 253 GLN B C 1
ATOM 4958 O O . GLN B 1 253 ? 18.547 26.062 9.789 1 88.38 253 GLN B O 1
ATOM 4963 N N . ALA B 1 254 ? 17.375 24.219 9.359 1 86.44 254 ALA B N 1
ATOM 4964 C CA . ALA B 1 254 ? 16.688 24.344 10.641 1 86.44 254 ALA B CA 1
ATOM 4965 C C . ALA B 1 254 ? 17.672 24.203 11.805 1 86.44 254 ALA B C 1
ATOM 4967 O O . ALA B 1 254 ? 17.562 24.922 12.797 1 86.44 254 ALA B O 1
ATOM 4968 N N . TYR B 1 255 ? 18.578 23.328 11.742 1 85.88 255 TYR B N 1
ATOM 4969 C CA . TYR B 1 255 ? 19.609 23.141 12.766 1 85.88 255 TYR B CA 1
ATOM 4970 C C . TYR B 1 255 ? 20.469 24.391 12.898 1 85.88 255 TYR B C 1
ATOM 4972 O O . TYR B 1 255 ? 20.766 24.828 14.008 1 85.88 255 TYR B O 1
ATOM 4980 N N . ASP B 1 256 ? 20.812 24.938 11.828 1 86.81 256 ASP B N 1
ATOM 4981 C CA . ASP B 1 256 ? 21.641 26.141 11.82 1 86.81 256 ASP B CA 1
ATOM 4982 C C . ASP B 1 256 ? 20.891 27.312 12.453 1 86.81 256 ASP B C 1
ATOM 4984 O O . ASP B 1 256 ? 21.469 28.062 13.25 1 86.81 256 ASP B O 1
ATOM 4988 N N . ARG B 1 257 ? 19.703 27.406 12.07 1 87.88 257 ARG B N 1
ATOM 4989 C CA . ARG B 1 257 ? 18.906 28.5 12.602 1 87.88 257 ARG B CA 1
ATOM 4990 C C . ARG B 1 257 ? 18.672 28.328 14.102 1 87.88 257 ARG B C 1
ATOM 4992 O O . ARG B 1 257 ? 18.703 29.312 14.852 1 87.88 257 ARG B O 1
ATOM 4999 N N . ARG B 1 258 ? 18.5 27.188 14.469 1 86.5 258 ARG B N 1
ATOM 5000 C CA . ARG B 1 258 ? 18.312 26.922 15.891 1 86.5 258 ARG B CA 1
ATOM 5001 C C . ARG B 1 258 ? 19.578 27.219 16.672 1 86.5 258 ARG B C 1
ATOM 5003 O O . ARG B 1 258 ? 19.531 27.766 17.781 1 86.5 258 ARG B O 1
ATOM 5010 N N . ALA B 1 259 ? 20.625 26.812 16.156 1 85.5 259 ALA B N 1
ATOM 5011 C CA . ALA B 1 259 ? 21.906 27.078 16.797 1 85.5 259 ALA B CA 1
ATOM 5012 C C . ALA B 1 259 ? 22.156 28.594 16.922 1 85.5 259 ALA B C 1
ATOM 5014 O O . ALA B 1 259 ? 22.688 29.062 17.938 1 85.5 259 ALA B O 1
ATOM 5015 N N . ARG B 1 260 ? 21.75 29.312 15.977 1 86.75 260 ARG B N 1
ATOM 5016 C CA . ARG B 1 260 ? 21.906 30.766 15.984 1 86.75 260 ARG B CA 1
ATOM 5017 C C . ARG B 1 260 ? 21.031 31.406 17.047 1 86.75 260 ARG B C 1
ATOM 5019 O O . ARG B 1 260 ? 21.469 32.281 17.797 1 86.75 260 ARG B O 1
ATOM 5026 N N . VAL B 1 261 ? 19.859 30.922 17.047 1 87.44 261 VAL B N 1
ATOM 5027 C CA . VAL B 1 261 ? 18.922 31.469 18.016 1 87.44 261 VAL B CA 1
ATOM 5028 C C . VAL B 1 261 ? 19.375 31.141 19.438 1 87.44 261 VAL B C 1
ATOM 5030 O O . VAL B 1 261 ? 19.203 31.953 20.344 1 87.44 261 VAL B O 1
ATOM 5033 N N . ARG B 1 262 ? 19.969 29.969 19.625 1 86.31 262 ARG B N 1
ATOM 5034 C CA . ARG B 1 262 ? 20.391 29.516 20.953 1 86.31 262 ARG B CA 1
ATOM 5035 C C . ARG B 1 262 ? 21.797 30.016 21.266 1 86.31 262 ARG B C 1
ATOM 5037 O O . ARG B 1 262 ? 22.297 29.828 22.375 1 86.31 262 ARG B O 1
ATOM 5044 N N . GLY B 1 263 ?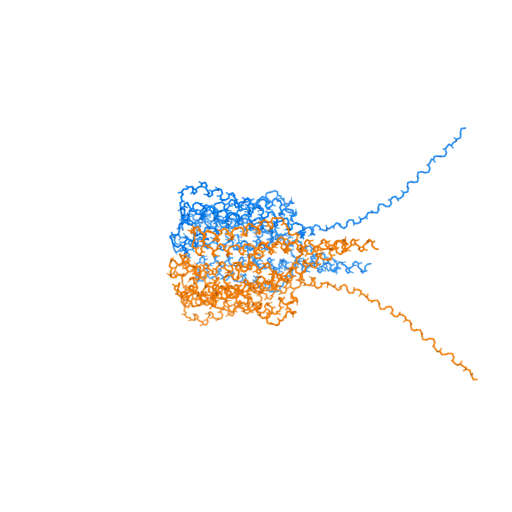 22.391 30.562 20.359 1 82.75 263 GLY B N 1
ATOM 5045 C CA . GLY B 1 263 ? 23.75 31.047 20.547 1 82.75 263 GLY B CA 1
ATOM 5046 C C . GLY B 1 263 ? 24.766 29.922 20.656 1 82.75 263 GLY B C 1
ATOM 5047 O O . GLY B 1 263 ? 25.734 30.031 21.422 1 82.75 263 GLY B O 1
ATOM 5048 N N . GLN B 1 264 ? 24.422 28.875 20.031 1 81.06 264 GLN B N 1
ATOM 5049 C CA . GLN B 1 264 ? 25.312 27.703 20.125 1 81.06 264 GLN B CA 1
ATOM 5050 C C . GLN B 1 264 ? 26.188 27.578 18.891 1 81.06 264 GLN B C 1
ATOM 5052 O O . GLN B 1 264 ? 25.812 28.031 17.812 1 81.06 264 GLN B O 1
ATOM 5057 N N . ARG B 1 265 ? 27.375 27.203 19.188 1 76.56 265 ARG B N 1
ATOM 5058 C CA . ARG B 1 265 ? 28.281 26.938 18.062 1 76.56 265 ARG B CA 1
ATOM 5059 C C . ARG B 1 265 ? 27.969 25.594 17.422 1 76.56 265 ARG B C 1
ATOM 5061 O O . ARG B 1 265 ? 27.719 24.609 18.125 1 76.56 265 ARG B O 1
ATOM 5068 N N . LEU B 1 266 ? 27.859 25.562 16.094 1 73.75 266 LEU B N 1
ATOM 5069 C CA . LEU B 1 266 ? 27.594 24.328 15.359 1 73.75 266 LEU B CA 1
ATOM 5070 C C . LEU B 1 266 ? 28.859 23.5 15.188 1 73.75 266 LEU B C 1
ATOM 5072 O O . LEU B 1 266 ? 29.938 24.047 14.953 1 73.75 266 LEU B O 1
ATOM 5076 N N . SER B 1 267 ? 28.703 22.266 15.523 1 73.81 267 SER B N 1
ATOM 5077 C CA . SER B 1 267 ? 29.828 21.359 15.312 1 73.81 267 SER B CA 1
ATOM 5078 C C . SER B 1 267 ? 30.156 21.219 13.836 1 73.81 267 SER B C 1
ATOM 5080 O O . SER B 1 267 ? 29.266 21.219 12.984 1 73.81 267 SER B O 1
ATOM 5082 N N . ARG B 1 268 ? 31.469 21.266 13.578 1 72.31 268 ARG B N 1
ATOM 5083 C CA . ARG B 1 268 ? 31.922 21.094 12.203 1 72.31 268 ARG B CA 1
ATOM 5084 C C . ARG B 1 268 ? 31.875 19.625 11.789 1 72.31 268 ARG B C 1
ATOM 5086 O O . ARG B 1 268 ? 31.812 19.312 10.602 1 72.31 268 ARG B O 1
ATOM 5093 N N . VAL B 1 269 ? 31.891 18.781 12.695 1 70.62 269 VAL B N 1
ATOM 5094 C CA . VAL B 1 269 ? 32.031 17.359 12.422 1 70.62 269 VAL B CA 1
ATOM 5095 C C . VAL B 1 269 ? 30.641 16.719 12.344 1 70.62 269 VAL B C 1
ATOM 5097 O O . VAL B 1 269 ? 30.344 15.984 11.398 1 70.62 269 VAL B O 1
ATOM 5100 N N . PHE B 1 270 ? 29.859 17.078 13.234 1 74 270 PHE B N 1
ATOM 5101 C CA . PHE B 1 270 ? 28.516 16.5 13.312 1 74 270 PHE B CA 1
ATOM 5102 C C . PHE B 1 270 ? 27.484 17.438 12.711 1 74 270 PHE B C 1
ATOM 5104 O O . PHE B 1 270 ? 26.734 18.094 13.43 1 74 270 PHE B O 1
ATOM 5111 N N . ARG B 1 271 ? 27.547 17.547 11.406 1 76.56 271 ARG B N 1
ATOM 5112 C CA . ARG B 1 271 ? 26.609 18.406 10.688 1 76.56 271 ARG B CA 1
ATOM 5113 C C . ARG B 1 271 ? 25.938 17.656 9.547 1 76.56 271 ARG B C 1
ATOM 5115 O O . ARG B 1 271 ? 26.562 16.828 8.891 1 76.56 271 ARG B O 1
ATOM 5122 N N . PRO B 1 272 ? 24.719 17.906 9.438 1 80.62 272 PRO B N 1
ATOM 5123 C CA . PRO B 1 272 ? 24.078 17.281 8.281 1 80.62 272 PRO B CA 1
ATOM 5124 C C . PRO B 1 272 ? 24.719 17.672 6.953 1 80.62 272 PRO B C 1
ATOM 5126 O O . PRO B 1 272 ? 25.078 18.828 6.762 1 80.62 272 PRO B O 1
ATOM 5129 N N . ARG B 1 273 ? 25.094 16.75 6.238 1 87.19 273 ARG B N 1
ATOM 5130 C CA . ARG B 1 273 ? 25.656 16.969 4.906 1 87.19 273 ARG B CA 1
ATOM 5131 C C . ARG B 1 273 ? 24.75 16.391 3.826 1 87.19 273 ARG B C 1
ATOM 5133 O O . ARG B 1 273 ? 25.016 15.336 3.262 1 87.19 273 ARG B O 1
ATOM 5140 N N . PRO B 1 274 ? 23.734 17.125 3.449 1 91.25 274 PRO B N 1
ATOM 5141 C CA . PRO B 1 274 ? 22.734 16.625 2.496 1 91.25 274 PRO B CA 1
ATOM 5142 C C . PRO B 1 274 ? 23.344 16.281 1.137 1 91.25 274 PRO B C 1
ATOM 5144 O O . PRO B 1 274 ? 22.891 15.344 0.48 1 91.25 274 PRO B O 1
ATOM 5147 N N . LYS B 1 275 ? 24.359 16.969 0.741 1 91.88 275 LYS B N 1
ATOM 5148 C CA . LYS B 1 275 ? 24.953 16.75 -0.574 1 91.88 275 LYS B CA 1
ATOM 5149 C C . LYS B 1 275 ? 25.672 15.398 -0.627 1 91.88 275 LYS B C 1
ATOM 5151 O O . LYS B 1 275 ? 25.672 14.727 -1.661 1 91.88 275 LYS B O 1
ATOM 5156 N N . VAL B 1 276 ? 26.328 15.062 0.444 1 92.38 276 VAL B N 1
ATOM 5157 C CA . VAL B 1 276 ? 27 13.766 0.492 1 92.38 276 VAL B CA 1
ATOM 5158 C C . VAL B 1 276 ? 25.984 12.641 0.347 1 92.38 276 VAL B C 1
ATOM 5160 O O . VAL B 1 276 ? 26.203 11.695 -0.413 1 92.38 276 VAL B O 1
ATOM 5163 N N . VAL B 1 277 ? 24.906 12.766 1.011 1 92.81 277 VAL B N 1
ATOM 5164 C CA . VAL B 1 277 ? 23.859 11.758 0.953 1 92.81 277 VAL B CA 1
ATOM 5165 C C . VAL B 1 277 ? 23.297 11.664 -0.467 1 92.81 277 VAL B C 1
ATOM 5167 O O . VAL B 1 277 ? 23.141 10.57 -1.011 1 92.81 277 VAL B O 1
ATOM 5170 N N . ARG B 1 278 ? 23.109 12.789 -1.027 1 93.38 278 ARG B N 1
ATOM 5171 C CA . ARG B 1 278 ? 22.578 12.828 -2.389 1 93.38 278 ARG B CA 1
ATOM 5172 C C . ARG B 1 278 ? 23.531 12.133 -3.361 1 93.38 278 ARG B C 1
ATOM 5174 O O . ARG B 1 278 ? 23.094 11.312 -4.176 1 93.38 278 ARG B O 1
ATOM 5181 N N . TRP B 1 279 ? 24.75 12.477 -3.289 1 94.5 279 TRP B N 1
ATOM 5182 C CA . TRP B 1 279 ? 25.719 11.906 -4.223 1 94.5 279 TRP B CA 1
ATOM 5183 C C . TRP B 1 279 ? 25.859 10.406 -4.02 1 94.5 279 TRP B C 1
ATOM 5185 O O . TRP B 1 279 ? 26 9.648 -4.984 1 94.5 279 TRP B O 1
ATOM 5195 N N . CYS B 1 280 ? 25.859 9.953 -2.826 1 95.25 280 CYS B N 1
ATOM 5196 C CA . CYS B 1 280 ? 25.891 8.516 -2.572 1 95.25 280 CYS B CA 1
ATOM 5197 C C . CYS B 1 280 ? 24.672 7.828 -3.193 1 95.25 280 CYS B C 1
ATOM 5199 O O . CYS B 1 280 ? 24.812 6.785 -3.834 1 95.25 280 CYS B O 1
ATOM 5201 N N . LEU B 1 281 ? 23.531 8.43 -3.047 1 94.06 281 LEU B N 1
ATOM 5202 C CA . LEU B 1 281 ? 22.312 7.836 -3.605 1 94.06 281 LEU B CA 1
ATOM 5203 C C . LEU B 1 281 ? 22.359 7.844 -5.129 1 94.06 281 LEU B C 1
ATOM 5205 O O . LEU B 1 281 ? 21.906 6.895 -5.773 1 94.06 281 LEU B O 1
ATOM 5209 N N . LEU B 1 282 ? 22.922 8.867 -5.723 1 96.06 282 LEU B N 1
ATOM 5210 C CA . LEU B 1 282 ? 23.047 8.938 -7.176 1 96.06 282 LEU B CA 1
ATOM 5211 C C . LEU B 1 282 ? 24.016 7.883 -7.691 1 96.06 282 LEU B C 1
ATOM 5213 O O . LEU B 1 282 ? 23.828 7.332 -8.773 1 96.06 282 LEU B O 1
ATOM 5217 N N . ILE B 1 283 ? 25.031 7.633 -6.922 1 96.94 283 ILE B N 1
ATOM 5218 C CA . ILE B 1 283 ? 25.984 6.586 -7.289 1 96.94 283 ILE B CA 1
ATOM 5219 C C . ILE B 1 283 ? 25.297 5.223 -7.234 1 96.94 283 ILE B C 1
ATOM 5221 O O . ILE B 1 283 ? 25.469 4.395 -8.125 1 96.94 283 ILE B O 1
ATOM 5225 N N . VAL B 1 284 ? 24.531 5 -6.223 1 95.5 284 VAL B N 1
ATOM 5226 C CA . VAL B 1 284 ? 23.766 3.76 -6.141 1 95.5 284 VAL B CA 1
ATOM 5227 C C . VAL B 1 284 ? 22.812 3.662 -7.332 1 95.5 284 VAL B C 1
ATOM 5229 O O . VAL B 1 284 ? 22.75 2.629 -8 1 95.5 284 VAL B O 1
ATOM 5232 N N . ALA B 1 285 ? 22.109 4.742 -7.621 1 95.75 285 ALA B N 1
ATOM 5233 C CA . ALA B 1 285 ? 21.172 4.777 -8.742 1 95.75 285 ALA B CA 1
ATOM 5234 C C . ALA B 1 285 ? 21.875 4.477 -10.062 1 95.75 285 ALA B C 1
ATOM 5236 O O . ALA B 1 285 ? 21.422 3.641 -10.844 1 95.75 285 ALA B O 1
ATOM 5237 N N . GLY B 1 286 ? 22.969 5.117 -10.281 1 96.19 286 GLY B N 1
ATOM 5238 C CA . GLY B 1 286 ? 23.734 4.906 -11.5 1 96.19 286 GLY B CA 1
ATOM 5239 C C . GLY B 1 286 ? 24.281 3.494 -11.617 1 96.19 286 GLY B C 1
ATOM 5240 O O . GLY B 1 286 ? 24.266 2.912 -12.703 1 96.19 286 GLY B O 1
ATOM 5241 N N . GLY B 1 287 ? 24.797 3.004 -10.523 1 95.94 287 GLY B N 1
ATOM 5242 C CA . GLY B 1 287 ? 25.281 1.638 -10.516 1 95.94 287 GLY B CA 1
ATOM 5243 C C . GLY B 1 287 ? 24.219 0.613 -10.836 1 95.94 287 GLY B C 1
ATOM 5244 O O . GLY B 1 287 ? 24.453 -0.309 -11.625 1 95.94 287 GLY B O 1
ATOM 5245 N N . VAL B 1 288 ? 23.062 0.769 -10.281 1 93.5 288 VAL B N 1
ATOM 5246 C CA . VAL B 1 288 ? 21.938 -0.139 -10.516 1 93.5 288 VAL B CA 1
ATOM 5247 C C . VAL B 1 288 ? 21.5 -0.037 -11.977 1 93.5 288 VAL B C 1
ATOM 5249 O O . VAL B 1 288 ? 21.234 -1.053 -12.625 1 93.5 288 VAL B O 1
ATOM 5252 N N . MET B 1 289 ? 21.422 1.168 -12.508 1 95.38 289 MET B N 1
ATOM 5253 C CA . MET B 1 289 ? 21.047 1.364 -13.906 1 95.38 289 MET B CA 1
ATOM 5254 C C . MET B 1 289 ? 22.078 0.754 -14.844 1 95.38 289 MET B C 1
ATOM 5256 O O . MET B 1 289 ? 21.719 0.159 -15.859 1 95.38 289 MET B O 1
ATOM 5260 N N . LEU B 1 290 ? 23.297 0.945 -14.469 1 95.5 290 LEU B N 1
ATOM 5261 C CA . LEU B 1 290 ? 24.359 0.37 -15.289 1 95.5 290 LEU B CA 1
ATOM 5262 C C . LEU B 1 290 ? 24.25 -1.151 -15.32 1 95.5 290 LEU B C 1
ATOM 5264 O O . LEU B 1 290 ? 24.422 -1.765 -16.375 1 95.5 290 LEU B O 1
ATOM 5268 N N . ALA B 1 291 ? 24.016 -1.745 -14.227 1 93 291 ALA B N 1
ATOM 5269 C CA . ALA B 1 291 ? 23.859 -3.193 -14.148 1 93 291 ALA B CA 1
ATOM 5270 C C . ALA B 1 291 ? 22.656 -3.654 -14.977 1 93 291 ALA B C 1
ATOM 5272 O O . ALA B 1 291 ? 22.656 -4.762 -15.523 1 93 291 ALA B O 1
ATOM 5273 N N . ALA B 1 292 ? 21.672 -2.791 -15.062 1 93.12 292 ALA B N 1
ATOM 5274 C CA . ALA B 1 292 ? 20.469 -3.104 -15.836 1 93.12 292 ALA B CA 1
ATOM 5275 C C . ALA B 1 292 ? 20.75 -3.059 -17.328 1 93.12 292 ALA B C 1
ATOM 5277 O O . ALA B 1 292 ? 20.266 -3.904 -18.094 1 93.12 292 ALA B O 1
ATOM 5278 N N . VAL B 1 293 ? 21.531 -2.158 -17.781 1 94.62 293 VAL B N 1
ATOM 5279 C CA . VAL B 1 293 ? 21.766 -1.899 -19.188 1 94.62 293 VAL B CA 1
ATOM 5280 C C . VAL B 1 293 ? 22.844 -2.844 -19.719 1 94.62 293 VAL B C 1
ATOM 5282 O O . VAL B 1 293 ? 22.844 -3.213 -20.891 1 94.62 293 VAL B O 1
ATOM 5285 N N . VAL B 1 294 ? 23.781 -3.236 -18.812 1 94.44 294 VAL B N 1
ATOM 5286 C CA . VAL B 1 294 ? 24.875 -4.105 -19.203 1 94.44 294 VAL B CA 1
ATOM 5287 C C . VAL B 1 294 ? 24.75 -5.453 -18.5 1 94.44 294 VAL B C 1
ATOM 5289 O O . VAL B 1 294 ? 25.281 -5.641 -17.406 1 94.44 294 VAL B O 1
ATOM 5292 N N . PRO B 1 295 ? 24.203 -6.379 -19.25 1 90.62 295 PRO B N 1
ATOM 5293 C CA . PRO B 1 295 ? 24.125 -7.703 -18.641 1 90.62 295 PRO B CA 1
ATOM 5294 C C . PRO B 1 295 ? 25.5 -8.273 -18.281 1 90.62 295 PRO B C 1
ATOM 5296 O O . PRO B 1 295 ? 26.484 -8.008 -18.984 1 90.62 295 PRO B O 1
ATOM 5299 N N . VAL B 1 296 ? 25.516 -9.039 -17.297 1 88.69 296 VAL B N 1
ATOM 5300 C CA . VAL B 1 296 ? 26.766 -9.523 -16.719 1 88.69 296 VAL B CA 1
ATOM 5301 C C . VAL B 1 296 ? 27.516 -10.375 -17.734 1 88.69 296 VAL B C 1
ATOM 5303 O O . VAL B 1 296 ? 28.75 -10.406 -17.75 1 88.69 296 VAL B O 1
ATOM 5306 N N . ASN B 1 297 ? 26.828 -11.047 -18.625 1 88.56 297 ASN B N 1
ATOM 5307 C CA . ASN B 1 297 ? 27.484 -11.953 -19.562 1 88.56 297 ASN B CA 1
ATOM 5308 C C . ASN B 1 297 ? 27.969 -11.219 -20.812 1 88.56 297 ASN B C 1
ATOM 5310 O O . ASN B 1 297 ? 28.484 -11.844 -21.75 1 88.56 297 ASN B O 1
ATOM 5314 N N . THR B 1 298 ? 27.875 -9.961 -20.969 1 89.12 298 THR B N 1
ATOM 5315 C CA . THR B 1 298 ? 28.391 -9.172 -22.078 1 89.12 298 THR B CA 1
ATOM 5316 C C . THR B 1 298 ? 29.703 -8.477 -21.688 1 89.12 298 THR B C 1
ATOM 5318 O O . THR B 1 298 ? 30.781 -8.969 -21.984 1 89.12 298 THR B O 1
ATOM 5321 N N . LEU B 1 299 ? 29.531 -7.402 -20.891 1 90.62 299 LEU B N 1
ATOM 5322 C CA . LEU B 1 299 ? 30.672 -6.707 -20.312 1 90.62 299 LEU B CA 1
ATOM 5323 C C . LEU B 1 299 ? 30.688 -6.855 -18.797 1 90.62 299 LEU B C 1
ATOM 5325 O O . LEU B 1 299 ? 30.359 -5.914 -18.078 1 90.62 299 LEU B O 1
ATOM 5329 N N . GLY B 1 300 ? 31.188 -7.957 -18.422 1 90.62 300 GLY B N 1
ATOM 5330 C CA . GLY B 1 300 ? 31.125 -8.344 -17.016 1 90.62 300 GLY B CA 1
ATOM 5331 C C . GLY B 1 300 ? 31.828 -7.367 -16.094 1 90.62 300 GLY B C 1
ATOM 5332 O O . GLY B 1 300 ? 31.328 -7.043 -15.016 1 90.62 300 GLY B O 1
ATOM 5333 N N . ASP B 1 301 ? 32.938 -6.848 -16.484 1 91.88 301 ASP B N 1
ATOM 5334 C CA . ASP B 1 301 ? 33.719 -5.93 -15.648 1 91.88 301 ASP B CA 1
ATOM 5335 C C . ASP B 1 301 ? 32.969 -4.617 -15.438 1 91.88 301 ASP B C 1
ATOM 5337 O O . ASP B 1 301 ? 32.969 -4.066 -14.336 1 91.88 301 ASP B O 1
ATOM 5341 N N . LEU B 1 302 ? 32.406 -4.184 -16.531 1 92.31 302 LEU B N 1
ATOM 5342 C CA . LEU B 1 302 ? 31.641 -2.949 -16.406 1 92.31 302 LEU B CA 1
ATOM 5343 C C . LEU B 1 302 ? 30.422 -3.15 -15.523 1 92.31 302 LEU B C 1
ATOM 5345 O O . LEU B 1 302 ? 30.094 -2.297 -14.695 1 92.31 302 LEU B O 1
ATOM 5349 N N . HIS B 1 303 ? 29.766 -4.242 -15.758 1 92.56 303 HIS B N 1
ATOM 5350 C CA . HIS B 1 303 ? 28.641 -4.609 -14.906 1 92.56 303 HIS B CA 1
ATOM 5351 C C . HIS B 1 303 ? 29.062 -4.664 -13.438 1 92.56 303 HIS B C 1
ATOM 5353 O O . HIS B 1 303 ? 28.406 -4.059 -12.578 1 92.56 303 HIS B O 1
ATOM 5359 N N . ALA B 1 304 ? 30.156 -5.277 -13.18 1 91.44 304 ALA B N 1
ATOM 5360 C CA . ALA B 1 304 ? 30.656 -5.441 -11.82 1 91.44 304 ALA B CA 1
ATOM 5361 C C . ALA B 1 304 ? 31.047 -4.098 -11.211 1 91.44 304 ALA B C 1
ATOM 5363 O O . ALA B 1 304 ? 30.891 -3.885 -10.008 1 91.44 304 ALA B O 1
ATOM 5364 N N . SER B 1 305 ? 31.547 -3.305 -12.008 1 92.88 305 SER B N 1
ATOM 5365 C CA . SER B 1 305 ? 31.953 -1.99 -11.516 1 92.88 305 SER B CA 1
ATOM 5366 C C . SER B 1 305 ? 30.75 -1.208 -10.992 1 92.88 305 SER B C 1
ATOM 5368 O O . SER B 1 305 ? 30.859 -0.464 -10.016 1 92.88 305 SER B O 1
ATOM 5370 N N . GLY B 1 306 ? 29.656 -1.306 -11.633 1 92.81 306 GLY B N 1
ATOM 5371 C CA . GLY B 1 306 ? 28.438 -0.672 -11.148 1 92.81 306 GLY B CA 1
ATOM 5372 C C . GLY B 1 306 ? 27.984 -1.2 -9.805 1 92.81 306 GLY B C 1
ATOM 5373 O O . GLY B 1 306 ? 27.625 -0.424 -8.914 1 92.81 306 GLY B O 1
ATOM 5374 N N . VAL B 1 307 ? 28.062 -2.477 -9.656 1 90.31 307 VAL B N 1
ATOM 5375 C CA . VAL B 1 307 ? 27.625 -3.119 -8.414 1 90.31 307 VAL B CA 1
ATOM 5376 C C . VAL B 1 307 ? 28.562 -2.713 -7.277 1 90.31 307 VAL B C 1
ATOM 5378 O O . VAL B 1 307 ? 28.109 -2.387 -6.18 1 90.31 307 VAL B O 1
ATOM 5381 N N . TRP B 1 308 ? 29.828 -2.646 -7.578 1 90.5 308 TRP B N 1
ATOM 5382 C CA . TRP B 1 308 ? 30.812 -2.275 -6.562 1 90.5 308 TRP B CA 1
ATOM 5383 C C . TRP B 1 308 ? 30.672 -0.811 -6.168 1 90.5 308 TRP B C 1
ATOM 5385 O O . TRP B 1 308 ? 30.812 -0.46 -4.992 1 90.5 308 TRP B O 1
ATOM 5395 N N . ALA B 1 309 ? 30.438 -0.038 -7.148 1 94.06 309 ALA B N 1
ATOM 5396 C CA . ALA B 1 309 ? 30.234 1.379 -6.863 1 94.06 309 ALA B CA 1
ATOM 5397 C C . ALA B 1 309 ? 29.016 1.588 -5.977 1 94.06 309 ALA B C 1
ATOM 5399 O O . ALA B 1 309 ? 29.062 2.361 -5.016 1 94.06 309 ALA B O 1
ATOM 5400 N N . ALA B 1 310 ? 27.938 0.948 -6.301 1 93.62 310 ALA B N 1
ATOM 5401 C CA . ALA B 1 310 ? 26.719 1.042 -5.504 1 93.62 310 ALA B CA 1
ATOM 5402 C C . ALA B 1 310 ? 26.953 0.551 -4.078 1 93.62 310 ALA B C 1
ATOM 5404 O O . ALA B 1 310 ? 26.516 1.182 -3.117 1 93.62 310 ALA B O 1
ATOM 5405 N N . SER B 1 311 ? 27.688 -0.518 -3.936 1 91.94 311 SER B N 1
ATOM 5406 C CA . SER B 1 311 ? 27.984 -1.09 -2.625 1 91.94 311 SER B CA 1
ATOM 5407 C C . SER B 1 311 ? 28.844 -0.151 -1.791 1 91.94 311 SER B C 1
ATOM 5409 O O . SER B 1 311 ? 28.594 0.029 -0.596 1 91.94 311 SER B O 1
ATOM 5411 N N . ALA B 1 312 ? 29.812 0.39 -2.428 1 92.56 312 ALA B N 1
ATOM 5412 C CA . ALA B 1 312 ? 30.703 1.318 -1.734 1 92.56 312 ALA B CA 1
ATOM 5413 C C . ALA B 1 312 ? 29.938 2.537 -1.228 1 92.56 312 ALA B C 1
ATOM 5415 O O . ALA B 1 312 ? 30.172 3 -0.108 1 92.56 312 ALA B O 1
ATOM 5416 N N . ALA B 1 313 ? 29.094 3.043 -2.061 1 95.12 313 ALA B N 1
ATOM 5417 C CA . ALA B 1 313 ? 28.266 4.188 -1.666 1 95.12 313 ALA B CA 1
ATOM 5418 C C . ALA B 1 313 ? 27.375 3.836 -0.48 1 95.12 313 ALA B C 1
ATOM 5420 O O . ALA B 1 313 ? 27.188 4.656 0.422 1 95.12 313 ALA B O 1
ATOM 5421 N N . LEU B 1 314 ? 26.844 2.658 -0.51 1 93.94 314 LEU B N 1
ATOM 5422 C CA . LEU B 1 314 ? 26 2.199 0.593 1 93.94 314 LEU B CA 1
ATOM 5423 C C . LEU B 1 314 ? 26.812 2.1 1.884 1 93.94 314 LEU B C 1
ATOM 5425 O O . LEU B 1 314 ? 26.328 2.48 2.953 1 93.94 314 LEU B O 1
ATOM 5429 N N . VAL B 1 315 ? 28 1.635 1.814 1 93.94 315 VAL B N 1
ATOM 5430 C CA . VAL B 1 315 ? 28.859 1.516 2.979 1 93.94 315 VAL B CA 1
ATOM 5431 C C . VAL B 1 315 ? 29.156 2.9 3.555 1 93.94 315 VAL B C 1
ATOM 5433 O O . VAL B 1 315 ? 29.141 3.088 4.773 1 93.94 315 VAL B O 1
ATOM 5436 N N . VAL B 1 316 ? 29.391 3.822 2.713 1 93.62 316 VAL B N 1
ATOM 5437 C CA . VAL B 1 316 ? 29.656 5.188 3.15 1 93.62 316 VAL B CA 1
ATOM 5438 C C . VAL B 1 316 ? 28.453 5.738 3.9 1 93.62 316 VAL B C 1
ATOM 5440 O O . VAL B 1 316 ? 28.594 6.367 4.953 1 93.62 316 VAL B O 1
ATOM 5443 N N . LEU B 1 317 ? 27.297 5.492 3.402 1 93.12 317 LEU B N 1
ATOM 5444 C CA . LEU B 1 317 ? 26.062 5.98 4.027 1 93.12 317 LEU B CA 1
ATOM 5445 C C . LEU B 1 317 ? 25.859 5.332 5.391 1 93.12 317 LEU B C 1
ATOM 5447 O O . LEU B 1 317 ? 25.531 6.016 6.367 1 93.12 317 LEU B O 1
ATOM 5451 N N . LEU B 1 318 ? 26.047 4.047 5.41 1 94.44 318 LEU B N 1
ATOM 5452 C CA . LEU B 1 318 ? 25.797 3.307 6.641 1 94.44 318 LEU B CA 1
ATOM 5453 C C . LEU B 1 318 ? 26.875 3.617 7.688 1 94.44 318 LEU B C 1
ATOM 5455 O O . LEU B 1 318 ? 26.547 3.926 8.836 1 94.44 318 LEU B O 1
ATOM 5459 N N . ALA B 1 319 ? 28.109 3.609 7.344 1 92.81 319 ALA B N 1
ATOM 5460 C CA . ALA B 1 319 ? 29.219 3.863 8.258 1 92.81 319 ALA B CA 1
ATOM 5461 C C . ALA B 1 319 ? 29.25 5.324 8.695 1 92.81 319 ALA B C 1
ATOM 5463 O O . ALA B 1 319 ? 29.641 5.637 9.82 1 92.81 319 ALA B O 1
ATOM 5464 N N . GLY B 1 320 ? 28.875 6.172 7.828 1 91.69 320 GLY B N 1
ATOM 5465 C CA . GLY B 1 320 ? 28.906 7.598 8.109 1 91.69 320 GLY B CA 1
ATOM 5466 C C . GLY B 1 320 ? 27.656 8.094 8.805 1 91.69 320 GLY B C 1
ATOM 5467 O O . GLY B 1 320 ? 27.5 9.305 9.008 1 91.69 320 GLY B O 1
ATOM 5468 N N . SER B 1 321 ? 26.812 7.258 9.148 1 88.88 321 SER B N 1
ATOM 5469 C CA . SER B 1 321 ? 25.5 7.645 9.633 1 88.88 321 SER B CA 1
ATOM 5470 C C . SER B 1 321 ? 25.594 8.547 10.859 1 88.88 321 SER B C 1
ATOM 5472 O O . SER B 1 321 ? 24.891 9.547 10.969 1 88.88 321 SER B O 1
ATOM 5474 N N . ILE B 1 322 ? 26.547 8.281 11.781 1 86.06 322 ILE B N 1
ATOM 5475 C CA . ILE B 1 322 ? 26.656 9.055 13.016 1 86.06 322 ILE B CA 1
ATOM 5476 C C . ILE B 1 322 ? 27.141 10.469 12.695 1 86.06 322 ILE B C 1
ATOM 5478 O O . ILE B 1 322 ? 26.766 11.422 13.375 1 86.06 322 ILE B O 1
ATOM 5482 N N . PHE B 1 323 ? 27.875 10.594 11.633 1 87.06 323 PHE B N 1
ATOM 5483 C CA . PHE B 1 323 ? 28.438 11.891 11.25 1 87.06 323 PHE B CA 1
ATOM 5484 C C . PHE B 1 323 ? 27.484 12.633 10.32 1 87.06 323 PHE B C 1
ATOM 5486 O O . PHE B 1 323 ? 27.375 13.859 10.383 1 87.06 323 PHE B O 1
ATOM 5493 N N . LEU B 1 324 ? 26.828 11.922 9.547 1 88 324 LEU B N 1
ATOM 5494 C CA . LEU B 1 324 ? 26 12.508 8.492 1 88 324 LEU B CA 1
ATOM 5495 C C . LEU B 1 324 ? 24.625 12.898 9.023 1 88 324 LEU B C 1
ATOM 5497 O O . LEU B 1 324 ? 23.969 13.773 8.461 1 88 324 LEU B O 1
ATOM 5501 N N . PHE B 1 325 ? 24.234 12.25 10.117 1 87.62 325 PHE B N 1
ATOM 5502 C CA . PHE B 1 325 ? 22.875 12.469 10.602 1 87.62 325 PHE B CA 1
ATOM 5503 C C . PHE B 1 325 ? 22.875 12.789 12.094 1 87.62 325 PHE B C 1
ATOM 5505 O O . PHE B 1 325 ? 22.219 12.109 12.883 1 87.62 325 PHE B O 1
ATOM 5512 N N . PRO B 1 326 ? 23.469 13.906 12.375 1 83.69 326 PRO B N 1
ATOM 5513 C CA . PRO B 1 326 ? 23.406 14.281 13.789 1 83.69 326 PRO B CA 1
ATOM 5514 C C . PRO B 1 326 ? 22 14.594 14.273 1 83.69 326 PRO B C 1
ATOM 5516 O O . PRO B 1 326 ? 21.203 15.18 13.523 1 83.69 326 PRO B O 1
ATOM 5519 N N . GLY B 1 327 ? 21.625 14.172 15.508 1 82.5 327 GLY B N 1
ATOM 5520 C CA . GLY B 1 327 ? 20.312 14.484 16.078 1 82.5 327 GLY B CA 1
ATOM 5521 C C . GLY B 1 327 ? 19.312 13.359 15.898 1 82.5 327 GLY B C 1
ATOM 5522 O O . GLY B 1 327 ? 18.25 13.383 16.531 1 82.5 327 GLY B O 1
ATOM 5523 N N . PHE B 1 328 ? 19.641 12.477 14.961 1 87.88 328 PHE B N 1
ATOM 5524 C CA . PHE B 1 328 ? 18.75 11.344 14.773 1 87.88 328 PHE B CA 1
ATOM 5525 C C . PHE B 1 328 ? 18.688 10.492 16.047 1 87.88 328 PHE B C 1
ATOM 5527 O O . PHE B 1 328 ? 19.625 10.492 16.844 1 87.88 328 PHE B O 1
ATOM 5534 N N . PRO B 1 329 ? 17.594 9.836 16.219 1 86.94 329 PRO B N 1
ATOM 5535 C CA . PRO B 1 329 ? 17.469 8.977 17.406 1 86.94 329 PRO B CA 1
ATOM 5536 C C . PRO B 1 329 ? 18.5 7.855 17.422 1 86.94 329 PRO B C 1
ATOM 5538 O O . PRO B 1 329 ? 18.906 7.355 16.375 1 86.94 329 PRO B O 1
ATOM 5541 N N . ALA B 1 330 ? 18.859 7.41 18.609 1 89.62 330 ALA B N 1
ATOM 5542 C CA . ALA B 1 330 ? 19.891 6.398 18.812 1 89.62 330 ALA B CA 1
ATOM 5543 C C . ALA B 1 330 ? 19.516 5.094 18.125 1 89.62 330 ALA B C 1
ATOM 5545 O O . ALA B 1 330 ? 20.391 4.395 17.594 1 89.62 330 ALA B O 1
ATOM 5546 N N . ILE B 1 331 ? 18.297 4.801 18.078 1 88.25 331 ILE B N 1
ATOM 5547 C CA . ILE B 1 331 ? 17.859 3.541 17.5 1 88.25 331 ILE B CA 1
ATOM 5548 C C . ILE B 1 331 ? 18.125 3.551 15.992 1 88.25 331 ILE B C 1
ATOM 5550 O O . ILE B 1 331 ? 18.406 2.508 15.398 1 88.25 331 ILE B O 1
ATOM 5554 N N . PHE B 1 332 ? 18.062 4.664 15.422 1 89.56 332 PHE B N 1
ATOM 5555 C CA . PHE B 1 332 ? 18.375 4.75 14 1 89.56 332 PHE B CA 1
ATOM 5556 C C . PHE B 1 332 ? 19.844 4.457 13.742 1 89.56 332 PHE B C 1
ATOM 5558 O O . PHE B 1 332 ? 20.188 3.771 12.773 1 89.56 332 PHE B O 1
ATOM 5565 N N . HIS B 1 333 ? 20.656 4.996 14.578 1 90.38 333 HIS B N 1
ATOM 5566 C CA . HIS B 1 333 ? 22.078 4.738 14.43 1 90.38 333 HIS B CA 1
ATOM 5567 C C . HIS B 1 333 ? 22.406 3.27 14.688 1 90.38 333 HIS B C 1
ATOM 5569 O O . HIS B 1 333 ? 23.266 2.693 14.016 1 90.38 333 HIS B O 1
ATOM 5575 N N . LEU B 1 334 ? 21.734 2.719 15.594 1 90.06 334 LEU B N 1
ATOM 5576 C CA . LEU B 1 334 ? 21.906 1.29 15.844 1 90.06 334 LEU B CA 1
ATOM 5577 C C . LEU B 1 334 ? 21.484 0.474 14.617 1 90.06 334 LEU B C 1
ATOM 5579 O O . LEU B 1 334 ? 22.141 -0.511 14.273 1 90.06 334 LEU B O 1
ATOM 5583 N N . LEU B 1 335 ? 20.391 0.855 14 1 89.12 335 LEU B N 1
ATOM 5584 C CA . LEU B 1 335 ? 19.938 0.19 12.781 1 89.12 335 LEU B CA 1
ATOM 5585 C C . LEU B 1 335 ? 20.984 0.321 11.672 1 89.12 335 LEU B C 1
ATOM 5587 O O . LEU B 1 335 ? 21.234 -0.635 10.938 1 89.12 335 LEU B O 1
ATOM 5591 N N . SER B 1 336 ? 21.547 1.519 11.594 1 92.25 336 SER B N 1
ATOM 5592 C CA . SER B 1 336 ? 22.562 1.75 10.57 1 92.25 336 SER B CA 1
ATOM 5593 C C . SER B 1 336 ? 23.797 0.889 10.812 1 92.25 336 SER B C 1
ATOM 5595 O O . SER B 1 336 ? 24.344 0.303 9.875 1 92.25 336 SER B O 1
ATOM 5597 N N . LEU B 1 337 ? 24.156 0.794 12.055 1 92.06 337 LEU B N 1
ATOM 5598 C CA . LEU B 1 337 ? 25.297 -0.038 12.398 1 92.06 337 LEU B CA 1
ATOM 5599 C C . LEU B 1 337 ? 24.984 -1.514 12.18 1 92.06 337 LEU B C 1
ATOM 5601 O O . LEU B 1 337 ? 25.828 -2.27 11.711 1 92.06 337 LEU B O 1
ATOM 5605 N N . ALA B 1 338 ? 23.828 -1.877 12.531 1 90.31 338 ALA B N 1
ATOM 5606 C CA . ALA B 1 338 ? 23.406 -3.254 12.289 1 90.31 338 ALA B CA 1
ATOM 5607 C C . ALA B 1 338 ? 23.375 -3.568 10.797 1 90.31 338 ALA B C 1
ATOM 5609 O O . ALA B 1 338 ? 23.75 -4.668 10.383 1 90.31 338 ALA B O 1
ATOM 5610 N N . ALA B 1 339 ? 22.859 -2.666 10.055 1 93.44 339 ALA B N 1
ATOM 5611 C CA . ALA B 1 339 ? 22.844 -2.822 8.602 1 93.44 339 ALA B CA 1
ATOM 5612 C C . ALA B 1 339 ? 24.25 -2.953 8.031 1 93.44 339 ALA B C 1
ATOM 5614 O O . ALA B 1 339 ? 24.5 -3.793 7.168 1 93.44 339 ALA B O 1
ATOM 5615 N N . LEU B 1 340 ? 25.156 -2.109 8.531 1 94.94 340 LEU B N 1
ATOM 5616 C CA . LEU B 1 340 ? 26.547 -2.199 8.125 1 94.94 340 LEU B CA 1
ATOM 5617 C C . LEU B 1 340 ? 27.141 -3.549 8.508 1 94.94 340 LEU B C 1
ATOM 5619 O O . LEU B 1 340 ? 27.797 -4.199 7.695 1 94.94 340 LEU B O 1
ATOM 5623 N N . GLY B 1 341 ? 26.984 -3.893 9.711 1 93.88 341 GLY B N 1
ATOM 5624 C CA . GLY B 1 341 ? 27.438 -5.195 10.172 1 93.88 341 GLY B CA 1
ATOM 5625 C C . GLY B 1 341 ? 26.875 -6.344 9.359 1 93.88 341 GLY B C 1
ATOM 5626 O O . GLY B 1 341 ? 27.594 -7.293 9.031 1 93.88 341 GLY B O 1
ATOM 5627 N N . GLY B 1 342 ? 25.562 -6.277 9.039 1 91.62 342 GLY B N 1
ATOM 5628 C CA . GLY B 1 342 ? 24.938 -7.285 8.203 1 91.62 342 GLY B CA 1
ATOM 5629 C C . GLY B 1 342 ? 25.531 -7.371 6.812 1 91.62 342 GLY B C 1
ATOM 5630 O O . GLY B 1 342 ? 25.703 -8.469 6.273 1 91.62 342 GLY B O 1
ATOM 5631 N N . LEU B 1 343 ? 25.859 -6.23 6.285 1 93.44 343 LEU B N 1
ATOM 5632 C CA . LEU B 1 343 ? 26.469 -6.191 4.961 1 93.44 343 LEU B CA 1
ATOM 5633 C C . LEU B 1 343 ? 27.859 -6.801 4.988 1 93.44 343 LEU B C 1
ATOM 5635 O O . LEU B 1 343 ? 28.203 -7.613 4.125 1 93.44 343 LEU B O 1
ATOM 5639 N N . VAL B 1 344 ? 28.641 -6.453 5.926 1 93.25 344 VAL B N 1
ATOM 5640 C CA . VAL B 1 344 ? 30 -6.969 6.062 1 93.25 344 VAL B CA 1
ATOM 5641 C C . VAL B 1 344 ? 29.953 -8.469 6.348 1 93.25 344 VAL B C 1
ATOM 5643 O O . VAL B 1 344 ? 30.719 -9.242 5.75 1 93.25 344 VAL B O 1
ATOM 5646 N N . LEU B 1 345 ? 29.094 -8.805 7.207 1 92.62 345 LEU B N 1
ATOM 5647 C CA . LEU B 1 345 ? 28.938 -10.219 7.516 1 92.62 345 LEU B CA 1
ATOM 5648 C C . LEU B 1 345 ? 28.547 -11.008 6.266 1 92.62 345 LEU B C 1
ATOM 5650 O O . LEU B 1 345 ? 29.062 -12.094 6.02 1 92.62 345 LEU B O 1
ATOM 5654 N N . SER B 1 346 ? 27.625 -10.477 5.539 1 92.38 346 SER B N 1
ATOM 5655 C CA . SER B 1 346 ? 27.203 -11.141 4.316 1 92.38 346 SER B CA 1
ATOM 5656 C C . SER B 1 346 ? 28.359 -11.273 3.33 1 92.38 346 SER B C 1
ATOM 5658 O O . SER B 1 346 ? 28.484 -12.289 2.641 1 92.38 346 SER B O 1
ATOM 5660 N N . MET B 1 347 ? 29.156 -10.266 3.26 1 92.62 347 MET B N 1
ATOM 5661 C CA . MET B 1 347 ? 30.328 -10.32 2.396 1 92.62 347 MET B CA 1
ATOM 5662 C C . MET B 1 347 ? 31.297 -11.422 2.854 1 92.62 347 MET B C 1
ATOM 5664 O O . MET B 1 347 ? 31.812 -12.172 2.031 1 92.62 347 MET B O 1
ATOM 5668 N N . MET B 1 348 ? 31.469 -11.555 4.109 1 94 348 MET B N 1
ATOM 5669 C CA . MET B 1 348 ? 32.344 -12.578 4.664 1 94 348 MET B CA 1
ATOM 5670 C C . MET B 1 348 ? 31.781 -13.969 4.441 1 94 348 MET B C 1
ATOM 5672 O O . MET B 1 348 ? 32.531 -14.906 4.117 1 94 348 MET B O 1
ATOM 5676 N N . LEU B 1 349 ? 30.531 -14.086 4.617 1 93.5 349 LEU B N 1
ATOM 5677 C CA . LEU B 1 349 ? 29.875 -15.375 4.438 1 93.5 349 LEU B CA 1
ATOM 5678 C C . LEU B 1 349 ? 29.969 -15.836 2.992 1 93.5 349 LEU B C 1
ATOM 5680 O O . LEU B 1 349 ? 30 -17.047 2.725 1 93.5 349 LEU B O 1
ATOM 5684 N N . TRP B 1 350 ? 30 -14.914 2.111 1 91.25 350 TRP B N 1
ATOM 5685 C CA . TRP B 1 350 ? 30.156 -15.242 0.697 1 91.25 350 TRP B CA 1
ATOM 5686 C C . TRP B 1 350 ? 31.625 -15.438 0.335 1 91.25 350 TRP B C 1
ATOM 5688 O O . TRP B 1 350 ? 32.031 -16.516 -0.087 1 91.25 350 TRP B O 1
ATOM 5698 N N . ALA B 1 351 ? 32.5 -14.461 0.579 1 91.5 351 ALA B N 1
ATOM 5699 C CA . ALA B 1 351 ? 33.844 -14.383 0.01 1 91.5 351 ALA B CA 1
ATOM 5700 C C . ALA B 1 351 ? 34.844 -15.172 0.848 1 91.5 351 ALA B C 1
ATOM 5702 O O . ALA B 1 351 ? 35.812 -15.711 0.318 1 91.5 351 ALA B O 1
ATOM 5703 N N . ARG B 1 352 ? 34.625 -15.312 2.105 1 92.19 352 ARG B N 1
ATOM 5704 C CA . ARG B 1 352 ? 35.625 -15.914 2.973 1 92.19 352 ARG B CA 1
ATOM 5705 C C . ARG B 1 352 ? 35.188 -17.297 3.445 1 92.19 352 ARG B C 1
ATOM 5707 O O . ARG B 1 352 ? 36 -18.219 3.51 1 92.19 352 ARG B O 1
ATOM 5714 N N . TRP B 1 353 ? 33.906 -17.453 3.727 1 93.94 353 TRP B N 1
ATOM 5715 C CA . TRP B 1 353 ? 33.469 -18.672 4.398 1 93.94 353 TRP B CA 1
ATOM 5716 C C . TRP B 1 353 ? 32.656 -19.547 3.453 1 93.94 353 TRP B C 1
ATOM 5718 O O . TRP B 1 353 ? 32.25 -20.656 3.812 1 93.94 353 TRP B O 1
ATOM 5728 N N . ASP B 1 354 ? 32.312 -19.125 2.291 1 92.56 354 ASP B N 1
ATOM 5729 C CA . ASP B 1 354 ? 31.578 -19.875 1.281 1 92.56 354 ASP B CA 1
ATOM 5730 C C . ASP B 1 354 ? 30.281 -20.453 1.86 1 92.56 354 ASP B C 1
ATOM 5732 O O . ASP B 1 354 ? 29.969 -21.609 1.635 1 92.56 354 ASP B O 1
ATOM 5736 N N . TYR B 1 355 ? 29.734 -19.672 2.76 1 89.12 355 TYR B N 1
ATOM 5737 C CA . TYR B 1 355 ? 28.469 -20.062 3.373 1 89.12 355 TYR B CA 1
ATOM 5738 C C . TYR B 1 355 ? 27.328 -19.953 2.375 1 89.12 355 TYR B C 1
ATOM 5740 O O . TYR B 1 355 ? 26.438 -20.812 2.342 1 89.12 355 TYR B O 1
ATOM 5748 N N . PHE B 1 356 ? 27.312 -18.859 1.616 1 85.94 356 PHE B N 1
ATOM 5749 C CA . PHE B 1 356 ? 26.391 -18.75 0.49 1 85.94 356 PHE B CA 1
ATOM 5750 C C . PHE B 1 356 ? 27.094 -18.109 -0.713 1 85.94 356 PHE B C 1
ATOM 5752 O O . PHE B 1 356 ? 28.25 -17.703 -0.625 1 85.94 356 PHE B O 1
ATOM 5759 N N . ASN B 1 357 ? 26.484 -18.297 -1.871 1 90.38 357 ASN B N 1
ATOM 5760 C CA . ASN B 1 357 ? 27.062 -17.812 -3.117 1 90.38 357 ASN B CA 1
ATOM 5761 C C . ASN B 1 357 ? 26.797 -16.328 -3.32 1 90.38 357 ASN B C 1
ATOM 5763 O O . ASN B 1 357 ? 26.281 -15.656 -2.418 1 90.38 357 ASN B O 1
ATOM 5767 N N . LEU B 1 358 ? 27.141 -15.805 -4.41 1 88.19 358 LEU B N 1
ATOM 5768 C CA . LEU B 1 358 ? 27.031 -14.375 -4.707 1 88.19 358 LEU B CA 1
ATOM 5769 C C . LEU B 1 358 ? 25.578 -13.93 -4.699 1 88.19 358 LEU B C 1
ATOM 5771 O O . LEU B 1 358 ? 25.266 -12.797 -4.316 1 88.19 358 LEU B O 1
ATOM 5775 N N . THR B 1 359 ? 24.688 -14.773 -5.09 1 88.75 359 THR B N 1
ATOM 5776 C CA . THR B 1 359 ? 23.25 -14.484 -5.047 1 88.75 359 THR B CA 1
ATOM 5777 C C . THR B 1 359 ? 22.812 -14.125 -3.629 1 88.75 359 THR B C 1
ATOM 5779 O O . THR B 1 359 ? 22.078 -13.164 -3.424 1 88.75 359 THR B O 1
ATOM 5782 N N . GLY B 1 360 ? 23.328 -14.938 -2.73 1 87.56 360 GLY B N 1
ATOM 5783 C CA . GLY B 1 360 ? 23.016 -14.664 -1.338 1 87.56 360 GLY B CA 1
ATOM 5784 C C . GLY B 1 360 ? 23.5 -13.305 -0.871 1 87.56 360 GLY B C 1
ATOM 5785 O O . GLY B 1 360 ? 22.766 -12.57 -0.203 1 87.56 360 GLY B O 1
ATOM 5786 N N . PHE B 1 361 ? 24.688 -12.961 -1.208 1 88.88 361 PHE B N 1
ATOM 5787 C CA . PHE B 1 361 ? 25.234 -11.672 -0.829 1 88.88 361 PHE B CA 1
ATOM 5788 C C . PHE B 1 361 ? 24.438 -10.531 -1.453 1 88.88 361 PHE B C 1
ATOM 5790 O O . PHE B 1 361 ? 24.125 -9.555 -0.782 1 88.88 361 PHE B O 1
ATOM 5797 N N . GLU B 1 362 ? 24.156 -10.641 -2.689 1 87.88 362 GLU B N 1
ATOM 5798 C CA . GLU B 1 362 ? 23.422 -9.602 -3.402 1 87.88 362 GLU B CA 1
ATOM 5799 C C . GLU B 1 362 ? 22.016 -9.406 -2.812 1 87.88 362 GLU B C 1
ATOM 5801 O O . GLU B 1 362 ? 21.562 -8.273 -2.674 1 87.88 362 GLU B O 1
ATOM 5806 N N . LEU B 1 363 ? 21.391 -10.469 -2.492 1 86.12 363 LEU B N 1
ATOM 5807 C CA . LEU B 1 363 ? 20.078 -10.398 -1.867 1 86.12 363 LEU B CA 1
ATOM 5808 C C . LEU B 1 363 ? 20.156 -9.68 -0.522 1 86.12 363 LEU B C 1
ATOM 5810 O O . LEU B 1 363 ? 19.297 -8.859 -0.198 1 86.12 363 LEU B O 1
ATOM 5814 N N . ALA B 1 364 ? 21.109 -10.016 0.192 1 88.31 364 ALA B N 1
ATOM 5815 C CA . ALA B 1 364 ? 21.312 -9.359 1.482 1 88.31 364 ALA B CA 1
ATOM 5816 C C . ALA B 1 364 ? 21.547 -7.863 1.305 1 88.31 364 ALA B C 1
ATOM 5818 O O . ALA B 1 364 ? 21 -7.043 2.041 1 88.31 364 ALA B O 1
ATOM 5819 N N . ALA B 1 365 ? 22.359 -7.512 0.345 1 89.31 365 ALA B N 1
ATOM 5820 C CA . ALA B 1 365 ? 22.688 -6.113 0.089 1 89.31 365 ALA B CA 1
ATOM 5821 C C . ALA B 1 365 ? 21.438 -5.328 -0.306 1 89.31 365 ALA B C 1
ATOM 5823 O O . ALA B 1 365 ? 21.234 -4.199 0.153 1 89.31 365 ALA B O 1
ATOM 5824 N N . VAL B 1 366 ? 20.609 -5.902 -1.114 1 86.69 366 VAL B N 1
ATOM 5825 C CA . VAL B 1 366 ? 19.375 -5.246 -1.562 1 86.69 366 VAL B CA 1
ATOM 5826 C C . VAL B 1 366 ? 18.422 -5.078 -0.383 1 86.69 366 VAL B C 1
ATOM 5828 O O . VAL B 1 366 ? 17.812 -4.02 -0.214 1 86.69 366 VAL B O 1
ATOM 5831 N N . ALA B 1 367 ? 18.312 -6.09 0.397 1 86.19 367 ALA B N 1
ATOM 5832 C CA . ALA B 1 367 ? 17.453 -6.023 1.579 1 86.19 367 ALA B CA 1
ATOM 5833 C C . ALA B 1 367 ? 17.922 -4.922 2.529 1 86.19 367 ALA B C 1
ATOM 5835 O O . ALA B 1 367 ? 17.094 -4.168 3.059 1 86.19 367 ALA B O 1
ATOM 5836 N N . VAL B 1 368 ? 19.172 -4.859 2.719 1 89.69 368 VAL B N 1
ATOM 5837 C CA . VAL B 1 368 ? 19.75 -3.838 3.586 1 89.69 368 VAL B CA 1
ATOM 5838 C C . VAL B 1 368 ? 19.469 -2.453 3.006 1 89.69 368 VAL B C 1
ATOM 5840 O O . VAL B 1 368 ? 19.047 -1.546 3.723 1 89.69 368 VAL B O 1
ATOM 5843 N N . LEU B 1 369 ? 19.703 -2.309 1.766 1 88.12 369 LEU B N 1
ATOM 5844 C CA . LEU B 1 369 ? 19.531 -1.021 1.101 1 88.12 369 LEU B CA 1
ATOM 5845 C C . LEU B 1 369 ? 18.109 -0.513 1.258 1 88.12 369 LEU B C 1
ATOM 5847 O O . LEU B 1 369 ? 17.891 0.585 1.774 1 88.12 369 LEU B O 1
ATOM 5851 N N . PHE B 1 370 ? 17.141 -1.271 0.967 1 84.69 370 PHE B N 1
ATOM 5852 C CA . PHE B 1 370 ? 15.758 -0.795 0.939 1 84.69 370 PHE B CA 1
ATOM 5853 C C . PHE B 1 370 ? 15.172 -0.755 2.346 1 84.69 370 PHE B C 1
ATOM 5855 O O . PHE B 1 370 ? 14.352 0.112 2.656 1 84.69 370 PHE B O 1
ATOM 5862 N N . GLY B 1 371 ? 15.609 -1.709 3.156 1 85 371 GLY B N 1
ATOM 5863 C CA . GLY B 1 371 ? 15.211 -1.618 4.551 1 85 371 GLY B CA 1
ATOM 5864 C C . GLY B 1 371 ? 15.703 -0.356 5.23 1 85 371 GLY B C 1
ATOM 5865 O O . GLY B 1 371 ? 14.945 0.312 5.938 1 85 371 GLY B O 1
ATOM 5866 N N . TRP B 1 372 ? 16.906 -0.052 4.957 1 89.12 372 TRP B N 1
ATOM 5867 C CA . TRP B 1 372 ? 17.516 1.118 5.574 1 89.12 372 TRP B CA 1
ATOM 5868 C C . TRP B 1 372 ? 16.938 2.406 4.996 1 89.12 372 TRP B C 1
ATOM 5870 O O . TRP B 1 372 ? 16.656 3.355 5.73 1 89.12 372 TRP B O 1
ATOM 5880 N N . ILE B 1 373 ? 16.719 2.475 3.68 1 85.38 373 ILE B N 1
ATOM 5881 C CA . ILE B 1 373 ? 16.172 3.666 3.041 1 85.38 373 ILE B CA 1
ATOM 5882 C C . ILE B 1 373 ? 14.781 3.959 3.607 1 85.38 373 ILE B C 1
ATOM 5884 O O . ILE B 1 373 ? 14.438 5.117 3.859 1 85.38 373 ILE B O 1
ATOM 5888 N N . SER B 1 374 ? 14.055 2.969 3.766 1 82.75 374 SER B N 1
ATOM 5889 C CA . SER B 1 374 ? 12.703 3.141 4.305 1 82.75 374 SER B CA 1
ATOM 5890 C C . SER B 1 374 ? 12.742 3.75 5.703 1 82.75 374 SER B C 1
ATOM 5892 O O . SER B 1 374 ? 12.031 4.715 5.984 1 82.75 374 SER B O 1
ATOM 5894 N N . ALA B 1 375 ? 13.562 3.191 6.574 1 84.44 375 ALA B N 1
ATOM 5895 C CA . ALA B 1 375 ? 13.695 3.725 7.93 1 84.44 375 ALA B CA 1
ATOM 5896 C C . ALA B 1 375 ? 14.266 5.141 7.906 1 84.44 375 ALA B C 1
ATOM 5898 O O . ALA B 1 375 ? 13.852 5.992 8.695 1 84.44 375 ALA B O 1
ATOM 5899 N N . PHE B 1 376 ? 15.211 5.391 7.062 1 88.5 376 PHE B N 1
ATOM 5900 C CA . PHE B 1 376 ? 15.883 6.676 6.945 1 88.5 376 PHE B CA 1
ATOM 5901 C C . PHE B 1 376 ? 14.898 7.777 6.574 1 88.5 376 PHE B C 1
ATOM 5903 O O . PHE B 1 376 ? 14.883 8.836 7.203 1 88.5 376 PHE B O 1
ATOM 5910 N N . ILE B 1 377 ? 14.016 7.504 5.684 1 85.69 377 ILE B N 1
ATOM 5911 C CA . ILE B 1 377 ? 13.109 8.531 5.199 1 85.69 377 ILE B CA 1
ATOM 5912 C C . ILE B 1 377 ? 12.039 8.812 6.25 1 85.69 377 ILE B C 1
ATOM 5914 O O . ILE B 1 377 ? 11.648 9.961 6.465 1 85.69 377 ILE B O 1
ATOM 5918 N N . ARG B 1 378 ? 11.57 7.828 6.82 1 80.94 378 ARG B N 1
ATOM 5919 C CA . ARG B 1 378 ? 10.531 8.008 7.828 1 80.94 378 ARG B CA 1
ATOM 5920 C C . ARG B 1 378 ? 11.062 8.773 9.031 1 80.94 378 ARG B C 1
ATOM 5922 O O . ARG B 1 378 ? 10.375 9.641 9.578 1 80.94 378 ARG B O 1
ATOM 5929 N N . THR B 1 379 ? 12.297 8.43 9.398 1 84.88 379 THR B N 1
ATOM 5930 C CA . THR B 1 379 ? 12.914 9.133 10.516 1 84.88 379 THR B CA 1
ATOM 5931 C C . THR B 1 379 ? 13.195 10.586 10.148 1 84.88 379 THR B C 1
ATOM 5933 O O . THR B 1 379 ? 12.992 11.484 10.969 1 84.88 379 THR B O 1
ATOM 5936 N N . THR B 1 380 ? 13.648 10.797 8.953 1 85.88 380 THR B N 1
ATOM 5937 C CA . THR B 1 380 ? 13.93 12.148 8.492 1 85.88 380 THR B CA 1
ATOM 5938 C C . THR B 1 380 ? 12.656 13 8.492 1 85.88 380 THR B C 1
ATOM 5940 O O . THR B 1 380 ? 12.664 14.141 8.953 1 85.88 380 THR B O 1
ATOM 5943 N N . ALA B 1 381 ? 11.617 12.477 8.016 1 81.5 381 ALA B N 1
ATOM 5944 C CA . ALA B 1 381 ? 10.344 13.195 7.953 1 81.5 381 ALA B CA 1
ATOM 5945 C C . ALA B 1 381 ? 9.852 13.555 9.352 1 81.5 381 ALA B C 1
ATOM 5947 O O . ALA B 1 381 ? 9.406 14.68 9.586 1 81.5 381 ALA B O 1
ATOM 5948 N N . ALA B 1 382 ? 9.953 12.633 10.227 1 80.5 382 ALA B N 1
ATOM 5949 C CA . ALA B 1 382 ? 9.508 12.867 11.602 1 80.5 382 ALA B CA 1
ATOM 5950 C C . ALA B 1 382 ? 10.383 13.914 12.289 1 80.5 382 ALA B C 1
ATOM 5952 O O . ALA B 1 382 ? 9.867 14.789 12.992 1 80.5 382 ALA B O 1
ATOM 5953 N N . LEU B 1 383 ? 11.641 13.805 12.07 1 85 383 LEU B N 1
ATOM 5954 C CA . LEU B 1 383 ? 12.594 14.719 12.688 1 85 383 LEU B CA 1
ATOM 5955 C C . LEU B 1 383 ? 12.414 16.141 12.141 1 85 383 LEU B C 1
ATOM 5957 O O . LEU B 1 383 ? 12.539 17.109 12.883 1 85 383 LEU B O 1
ATOM 5961 N N . LEU B 1 384 ? 12.227 16.188 10.891 1 84.94 384 LEU B N 1
ATOM 5962 C CA . LEU B 1 384 ? 12.031 17.484 10.25 1 84.94 384 LEU B CA 1
ATOM 5963 C C . LEU B 1 384 ? 10.844 18.219 10.859 1 84.94 384 LEU B C 1
ATOM 5965 O O . LEU B 1 384 ? 10.93 19.406 11.18 1 84.94 384 LEU B O 1
ATOM 5969 N N . GLU B 1 385 ? 9.781 17.562 11.055 1 80.62 385 GLU B N 1
ATOM 5970 C CA . GLU B 1 385 ? 8.578 18.172 11.633 1 80.62 385 GLU B CA 1
ATOM 5971 C C . GLU B 1 385 ? 8.828 18.641 13.062 1 80.62 385 GLU B C 1
ATOM 5973 O O . GLU B 1 385 ? 8.43 19.75 13.43 1 80.62 385 GLU B O 1
ATOM 5978 N N . VAL B 1 386 ? 9.492 17.844 13.836 1 84.31 386 VAL B N 1
ATOM 5979 C CA . VAL B 1 386 ? 9.766 18.172 15.234 1 84.31 386 VAL B CA 1
ATOM 5980 C C . VAL B 1 386 ? 10.719 19.359 15.312 1 84.31 386 VAL B C 1
ATOM 5982 O O . VAL B 1 386 ? 10.531 20.266 16.125 1 84.31 386 VAL B O 1
ATOM 5985 N N . THR B 1 387 ? 11.734 19.297 14.516 1 84.75 387 THR B N 1
ATOM 5986 C CA . THR B 1 387 ? 12.742 20.359 14.531 1 84.75 387 THR B CA 1
ATOM 5987 C C . THR B 1 387 ? 12.141 21.688 14.086 1 84.75 387 THR B C 1
ATOM 5989 O O . THR B 1 387 ? 12.461 22.734 14.648 1 84.75 387 THR B O 1
ATOM 5992 N N . MET B 1 388 ? 11.289 21.641 13.117 1 84.56 388 MET B N 1
ATOM 5993 C CA . MET B 1 388 ? 10.648 22.859 12.641 1 84.56 388 MET B CA 1
ATOM 5994 C C . MET B 1 388 ? 9.711 23.438 13.703 1 84.56 388 MET B C 1
ATOM 5996 O O . MET B 1 388 ? 9.625 24.656 13.859 1 84.56 388 MET B O 1
ATOM 6000 N N . GLN B 1 389 ? 9.062 22.641 14.359 1 84.06 389 GLN B N 1
ATOM 6001 C CA . GLN B 1 389 ? 8.188 23.094 15.438 1 84.06 389 GLN B CA 1
ATOM 6002 C C . GLN B 1 389 ? 8.992 23.719 16.562 1 84.06 389 GLN B C 1
ATOM 6004 O O . GLN B 1 389 ? 8.602 24.766 17.109 1 84.06 389 GLN B O 1
ATOM 6009 N N . LYS B 1 390 ? 10.062 23.094 16.953 1 85.19 390 LYS B N 1
ATOM 6010 C CA . LYS B 1 390 ? 10.93 23.625 18 1 85.19 390 LYS B CA 1
ATOM 6011 C C . LYS B 1 390 ? 11.523 24.969 17.578 1 85.19 390 LYS B C 1
ATOM 6013 O O . LYS B 1 390 ? 11.641 25.891 18.391 1 85.19 390 LYS B O 1
ATOM 6018 N N . LEU B 1 391 ? 11.945 25.016 16.375 1 87.31 391 LEU B N 1
ATOM 6019 C CA . LEU B 1 391 ? 12.508 26.25 15.844 1 87.31 391 LEU B CA 1
ATOM 6020 C C . LEU B 1 391 ? 11.5 27.391 15.914 1 87.31 391 LEU B C 1
ATOM 6022 O O . LEU B 1 391 ? 11.844 28.5 16.328 1 87.31 391 LEU B O 1
ATOM 6026 N N . GLN B 1 392 ? 10.297 27.109 15.492 1 85.12 392 GLN B N 1
ATOM 6027 C CA . GLN B 1 392 ? 9.25 28.125 15.531 1 85.12 392 GLN B CA 1
ATOM 6028 C C . GLN B 1 392 ? 8.992 28.594 16.969 1 85.12 392 GLN B C 1
ATOM 6030 O O . GLN B 1 392 ? 8.836 29.781 17.219 1 85.12 392 GLN B O 1
ATOM 6035 N N . ALA B 1 393 ? 8.992 27.703 17.875 1 86.69 393 ALA B N 1
ATOM 6036 C CA . ALA B 1 393 ? 8.781 28.047 19.281 1 86.69 393 ALA B CA 1
ATOM 6037 C C . ALA B 1 393 ? 9.93 28.891 19.828 1 86.69 393 ALA B C 1
ATOM 6039 O O . ALA B 1 393 ? 9.703 29.844 20.562 1 86.69 393 ALA B O 1
ATOM 6040 N N . GLU B 1 394 ? 11.109 28.531 19.531 1 87.88 394 GLU B N 1
ATOM 6041 C CA . GLU B 1 394 ? 12.297 29.234 20.016 1 87.88 394 GLU B CA 1
ATOM 6042 C C . GLU B 1 394 ? 12.391 30.641 19.406 1 87.88 394 GLU B C 1
ATOM 6044 O O . GLU B 1 394 ? 12.789 31.578 20.078 1 87.88 394 GLU B O 1
ATOM 6049 N N . GLU B 1 395 ? 12.055 30.75 18.125 1 88.62 395 GLU B N 1
ATOM 6050 C CA . GLU B 1 395 ? 12.062 32.062 17.469 1 88.62 395 GLU B CA 1
ATOM 6051 C C . GLU B 1 395 ? 10.984 32.969 18.047 1 88.62 395 GLU B C 1
ATOM 6053 O O . GLU B 1 395 ? 11.211 34.156 18.219 1 88.62 395 GLU B O 1
ATOM 6058 N N . GLU B 1 396 ? 9.836 32.438 18.344 1 86.81 396 GLU B N 1
ATOM 6059 C CA . GLU B 1 396 ? 8.781 33.219 18.984 1 86.81 396 GLU B CA 1
ATOM 6060 C C . GLU B 1 396 ? 9.188 33.656 20.391 1 86.81 396 GLU B C 1
ATOM 6062 O O . GLU B 1 396 ? 8.906 34.781 20.797 1 86.81 396 GLU B O 1
ATOM 6067 N N . ALA B 1 397 ? 9.852 32.844 21.094 1 88.44 397 ALA B N 1
ATOM 6068 C CA . ALA B 1 397 ? 10.344 33.188 22.422 1 88.44 397 ALA B CA 1
ATOM 6069 C C . ALA B 1 397 ? 11.422 34.25 22.359 1 88.44 397 ALA B C 1
ATOM 6071 O O . ALA B 1 397 ? 11.461 35.156 23.219 1 88.44 397 ALA B O 1
ATOM 6072 N N . ALA B 1 398 ? 12.258 34.125 21.453 1 86.44 398 ALA B N 1
ATOM 6073 C CA . ALA B 1 398 ? 13.328 35.094 21.281 1 86.44 398 ALA B CA 1
ATOM 6074 C C . ALA B 1 398 ? 12.75 36.469 20.891 1 86.44 398 ALA B C 1
ATOM 6076 O O . ALA B 1 398 ? 13.25 37.5 21.344 1 86.44 398 ALA B O 1
ATOM 6077 N N . ASP B 1 399 ? 11.727 36.469 20.062 1 85.94 399 ASP B N 1
ATOM 6078 C CA . ASP B 1 399 ? 11.07 37.719 19.656 1 85.94 399 ASP B CA 1
ATOM 6079 C C . ASP B 1 399 ? 10.305 38.344 20.812 1 85.94 399 ASP B C 1
ATOM 6081 O O . ASP B 1 399 ? 10.25 39.562 20.938 1 85.94 399 ASP B O 1
ATOM 6085 N N . ALA B 1 400 ? 9.781 37.562 21.656 1 84.19 400 ALA B N 1
ATOM 6086 C CA . ALA B 1 400 ? 9.055 38.062 22.828 1 84.19 400 ALA B CA 1
ATOM 6087 C C . ALA B 1 400 ? 10.016 38.625 23.859 1 84.19 400 ALA B C 1
ATOM 6089 O O . ALA B 1 400 ? 9.633 39.5 24.656 1 84.19 400 ALA B O 1
ATOM 6090 N N . GLY B 1 401 ? 11.109 38.062 23.875 1 73.62 401 GLY B N 1
ATOM 6091 C CA . GLY B 1 401 ? 12.094 38.531 24.812 1 73.62 401 GLY B CA 1
ATOM 6092 C C . GLY B 1 401 ? 12.781 39.812 24.359 1 73.62 401 GLY B C 1
ATOM 6093 O O . GLY B 1 401 ? 13.516 40.438 25.125 1 73.62 401 GLY B O 1
ATOM 6094 N N . ARG B 1 402 ? 12.609 40.281 23.172 1 69.81 402 ARG B N 1
ATOM 6095 C CA . ARG B 1 402 ? 13.133 41.562 22.703 1 69.81 402 ARG B CA 1
ATOM 6096 C C . ARG B 1 402 ? 12.117 42.656 22.922 1 69.81 402 ARG B C 1
ATOM 6098 O O . ARG B 1 402 ? 10.906 42.438 22.828 1 69.81 402 ARG B O 1
#

Solvent-accessible surface area (backbone atoms only — not comparable to full-atom values): 38745 Å² total; per-residue (Å²): 136,82,82,75,80,74,82,82,78,76,78,71,81,75,73,75,76,73,69,75,68,74,71,68,54,78,77,60,57,51,73,32,33,66,57,50,40,48,49,53,53,50,20,54,48,41,14,51,55,36,16,53,50,25,22,51,51,26,44,66,76,29,59,93,38,61,40,33,36,44,65,78,88,10,36,17,48,52,14,13,54,45,5,16,52,31,6,24,5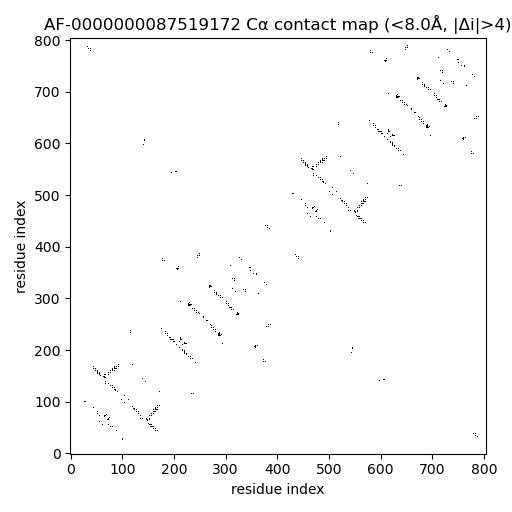1,25,18,50,48,16,36,71,67,37,20,37,66,44,41,55,69,54,72,72,43,57,67,71,60,42,48,43,39,51,50,25,49,18,48,52,38,14,50,48,32,26,51,51,34,40,52,48,23,43,52,48,30,64,36,39,54,89,54,60,34,46,29,64,62,35,6,48,49,14,3,51,43,6,6,50,26,11,22,51,24,17,46,51,36,40,60,62,43,49,62,53,43,44,50,49,48,47,50,48,45,53,51,28,45,49,49,13,46,64,52,28,69,39,58,64,46,69,75,49,31,66,58,43,37,36,26,68,78,12,25,69,64,2,18,50,34,28,21,50,35,34,32,47,46,14,39,39,41,41,39,38,32,54,46,42,31,52,52,42,44,51,39,41,49,48,51,51,52,42,27,59,75,69,69,45,83,75,56,85,69,51,35,61,43,36,65,61,55,31,53,31,41,41,41,29,16,49,12,41,28,42,37,31,76,30,32,50,89,74,48,39,67,64,17,47,48,18,50,52,47,20,50,51,30,50,46,50,53,32,73,35,36,70,38,44,43,52,88,59,57,68,66,56,53,51,48,31,49,48,45,43,50,50,48,52,48,36,45,40,32,30,79,75,62,63,71,41,48,55,21,52,33,50,51,50,48,50,50,43,51,48,53,49,49,48,54,50,45,54,50,49,55,28,48,40,48,35,51,50,51,50,40,53,52,52,52,53,50,54,54,66,72,100,138,80,79,75,81,73,82,82,79,77,78,75,80,76,74,74,76,72,69,75,68,75,71,69,55,78,76,59,58,52,74,32,33,66,58,51,40,48,49,52,52,50,19,52,49,42,16,51,54,34,16,54,51,24,22,52,52,26,44,66,74,30,62,94,39,60,39,31,36,45,65,78,87,10,34,18,48,50,15,13,54,45,6,16,51,32,7,25,52,26,17,49,50,16,37,70,69,37,23,37,66,47,41,55,68,54,70,72,43,59,68,72,59,43,50,44,39,50,49,26,49,18,48,53,38,14,50,49,29,27,52,52,35,38,52,51,23,42,53,47,32,65,37,39,55,87,54,62,34,46,29,65,61,36,6,49,50,15,3,51,44,7,5,49,26,11,21,51,24,17,47,51,36,40,61,60,43,50,62,54,42,46,52,48,48,47,51,49,46,53,52,28,45,49,49,13,45,64,55,28,69,39,58,64,45,68,74,49,33,66,56,44,38,36,28,67,78,12,26,69,64,3,18,50,36,28,20,51,35,34,32,47,46,16,41,38,40,41,39,36,33,54,46,42,32,51,54,41,44,52,40,40,50,48,51,52,51,40,28,58,74,68,69,45,85,76,57,86,67,52,36,60,45,37,65,60,54,31,52,31,42,43,41,30,15,49,12,42,27,42,37,31,76,30,32,50,88,73,47,39,68,63,19,46,49,18,53,50,46,20,49,51,30,49,47,50,53,31,72,35,36,72,38,45,43,52,88,58,58,68,66,57,52,51,49,30,47,49,44,43,50,51,47,53,49,36,47,39,32,30,78,73,62,63,70,41,50,55,21,54,34,53,52,50,47,52,51,44,51,51,54,48,50,49,54,51,45,54,51,49,55,28,48,41,49,36,50,51,52,52,41,53,52,52,53,52,50,54,58,68,72,99

Sequence (804 aa):
MAVRAGPKNENAAAKSHNRGVSTLSPSDTRHSPAVELDIERQALWAGLICSLLGTAVGLLLFAGGRPTLYGGLSVGALGAISGGVAAAGSSVWGFRHLLVQRERWLCELPRWRELNAMFALLLVHAAIAVMALNVFFYLIQRSFFGLTVDMFAGSVMVGLGTGLSAYISLEATARTSSHTLSVVLGGFMVSGVMLSMLVAENPIWWKTMFSTLGTFDSGVRSFWAFNTTLFVTGLVLATFSEFLLRDLSRLAQAYDRRARVRGQRLSRVFRPRPKVVRWCLLIVAGGVMLAAVVPVNTLGDLHASGVWAASAALVVLLAGSIFLFPGFPAIFHLLSLAALGGLVLSMMLWARWDYFNLTGFELAAVAVLFGWISAFIRTTAALLEVTMQKLQAEEEAADAGRMAVRAGPKNENAAAKSHNRGVSTLSPSDTRHSPAVELDIERQALWAGLICSLLGTAVGLLLFAGGRPTLYGGLSVGALGAISGGVAAAGSSVWGFRHLLVQRERWLCELPRWRELNAMFALLLVHAAIAVMALNVFFYLIQRSFFGLTVDMFAGSVMVGLGTGLSAYISLEATARTSSHTLSVVLGGFMVSGVMLSMLVAENPIWWKTMFSTLGTFDSGVRSFWAFNTTLFVTGLVLATFSEFLLRDLSRLAQAYDRRARVRGQRLSRVFRPRPKVVRWCLLIVAGGVMLAAVVPVNTLGDLHASGVWAASAALVVLLAGSIFLFPGFPAIFHLLSLAALGGLVLSMMLWARWDYFNLTGFELAAVAVLFGWISAFIRTTAALLEVTMQKLQAEEEAADAGR

Organism: NCBI:txid162496

Secondary structure (DSSP, 8-state):
-------------------------GGGGTT-HHHHHHHHHHHHHHHHHHHHHHHHHHHHHTTT---BSSSSS-HHHHHHHHHHHHHHHHHHHHIIIIIHHH-GGGGGS-HHHHHHHHHHHHHHHHHHHHHHHHHHHHHHHHHSTT-B--HHHHHHHHHHHHHHHHHHHHHHHHT--HHHHHHHHHHHHHHHHHHHHHT-S-TTGGGT-GGGGGSGGG-HHHHHHHHHHHHHHHHHHHHHHHHHHHHHHHHHHHHHHHHHHHTPPPPSSS---HHHHHHHHHHHHHHHHHHHHS-TTTSHHHHHHHHHHHHHHHHHHHHTHHHHSTT--HHHHHHHHHHHHHHHHHHHHHHTT-SS-HHHHHHHHHHHHHHHHHHHHHHHHHHHHHHHHHHHHHHHHHHHT-/-------------------------GGGGTT-HHHHHHHHHHHHHHHHHHHHHHHHHHHHHTTT---BSSSSS-HHHHHHHHHHHHHHHHHHHHIIIIIHHH-GGGGGS-HHHHHHHHHHHHHHHHHHHHHHHHHHHHHHHHHSTT-B--HHHHHHHHHHHHHHHHHHHHHHHHT--HHHHHHHHHHHHHHHHHHHHHT-S-TTGGGT-GGGGGSGGG-HHHHHHHHHHHHHHHHHHHHHHHHHHHHHHHHHHHHHHHHHHHTPPPPSSS---HHHHHHHHHHHHHHHHHHHHS-TTTSHHHHHHHHHHHHHHHHHHHHTHHHHSTT--HHHHHHHHHHHHHHHHHHHHHHTT-SS-HHHHHHHHHHHHHHHHHHHHHHHHHHHHHHHHHHHHHHHHHHHT-

Radius of gyration: 30.12 Å; Cα contacts (8 Å, |Δi|>4): 1190; chains: 2; bounding box: 70×124×108 Å

pLDDT: mean 86.55, std 15.95, range [24.58, 98.56]

Nearest PDB structures (foldseek):
  6lm1-assembly1_C  TM=3.418E-01  e=1.837E+00  Tolypothrix sp. NIES-4075
  6lm1-assembly1_C  TM=3.416E-01  e=1.790E+00  Tolypothrix sp. NIES-4075